Protein 3TIX (pdb70)

Organism: Schizosaccharomyces pombe (strain 972 / ATCC 24843) (NCBI:txid284812)

CATH classification: 3.10.20.90 (+1 more: 6.10.140.1690)

Structure (mmCIF, N/CA/C/O backbone):
data_3TIX
#
_entry.id   3TIX
#
_cell.length_a   104.880
_cell.length_b   172.200
_cell.length_c   198.680
_cell.angle_alpha   90.00
_cell.angle_beta   90.00
_cell.angle_gamma   90.00
#
_symmetry.space_group_name_H-M   'C 2 2 21'
#
loop_
_entity.id
_entity.type
_entity.pdbx_description
1 polymer 'Ubiquitin-like protein SMT3,RNA-induced transcriptional silencing complex protein tas3'
2 polymer 'Chromo domain-containing protein 1'
3 non-polymer 'CHLORIDE ION'
4 non-polymer 'POTASSIUM ION'
5 water water
#
loop_
_atom_site.group_PDB
_atom_site.id
_atom_site.type_symbol
_atom_site.label_atom_id
_atom_site.label_alt_id
_atom_site.label_comp_id
_atom_site.label_asym_id
_atom_site.label_entity_id
_atom_site.label_seq_id
_atom_site.pdbx_PDB_ins_code
_atom_site.Cartn_x
_atom_site.Cartn_y
_atom_site.Cartn_z
_atom_site.occupancy
_atom_site.B_iso_or_equiv
_atom_site.auth_seq_id
_atom_site.auth_comp_id
_atom_site.auth_asym_id
_atom_site.auth_atom_id
_atom_site.pdbx_PDB_model_num
ATOM 1 N N . GLU A 1 55 ? -39.712 13.480 40.654 1.00 139.11 -69 GLU A N 1
ATOM 2 C CA . GLU A 1 55 ? -40.831 13.943 39.784 1.00 141.41 -69 GLU A CA 1
ATOM 3 C C . GLU A 1 55 ? -41.346 12.809 38.904 1.00 140.04 -69 GLU A C 1
ATOM 4 O O . GLU A 1 55 ? -42.463 12.324 39.088 1.00 141.25 -69 GLU A O 1
ATOM 10 N N . THR A 1 56 ? -40.522 12.392 37.948 1.00 144.92 -68 THR A N 1
ATOM 11 C CA . THR A 1 56 ? -40.917 11.384 36.969 1.00 143.77 -68 THR A CA 1
ATOM 12 C C . THR A 1 56 ? -40.389 9.995 37.319 1.00 140.81 -68 THR A C 1
ATOM 13 O O . THR A 1 56 ? -41.067 8.992 37.094 1.00 140.45 -68 THR A O 1
ATOM 17 N N . HIS A 1 57 ? -39.177 9.939 37.863 1.00 121.81 -67 HIS A N 1
ATOM 18 C CA . HIS A 1 57 ? -38.559 8.666 38.223 1.00 119.14 -67 HIS A CA 1
ATOM 19 C C . HIS A 1 57 ? -38.347 8.560 39.729 1.00 119.10 -67 HIS A C 1
ATOM 20 O O . HIS A 1 57 ? -38.382 9.562 40.443 1.00 120.84 -67 HIS A O 1
ATOM 27 N N . ILE A 1 58 ? -38.131 7.337 40.204 1.00 107.39 -66 ILE A N 1
ATOM 28 C CA . ILE A 1 58 ? -37.804 7.103 41.606 1.00 107.18 -66 ILE A CA 1
ATOM 29 C C . ILE A 1 58 ? -36.708 6.055 41.742 1.00 104.47 -66 ILE A C 1
ATOM 30 O O . ILE A 1 58 ? -36.539 5.199 40.873 1.00 102.87 -66 ILE A O 1
ATOM 35 N N . ASN A 1 59 ? -35.964 6.134 42.840 1.00 121.33 -65 ASN A N 1
ATOM 36 C CA . ASN A 1 59 ? -34.930 5.156 43.141 1.00 119.14 -65 ASN A CA 1
ATOM 37 C C . ASN A 1 59 ? -35.462 4.103 44.105 1.00 119.04 -65 ASN A C 1
ATOM 38 O O . ASN A 1 59 ? -35.963 4.434 45.179 1.00 120.64 -65 ASN A O 1
ATOM 43 N N . LEU A 1 60 ? -35.357 2.836 43.717 1.00 100.20 -64 LEU A N 1
ATOM 44 C CA . LEU A 1 60 ? -35.831 1.740 44.555 1.00 100.08 -64 LEU A CA 1
ATOM 45 C C . LEU A 1 60 ? -34.696 0.784 44.894 1.00 98.19 -64 LEU A C 1
ATOM 46 O O . LEU A 1 60 ? -33.738 0.650 44.134 1.00 96.71 -64 LEU A O 1
ATOM 51 N N . LYS A 1 61 ? -34.813 0.122 46.041 1.00 98.83 -63 LYS A N 1
ATOM 52 C CA . LYS A 1 61 ? -33.802 -0.829 46.487 1.00 97.37 -63 LYS A CA 1
ATOM 53 C C . LYS A 1 61 ? -34.389 -2.227 46.634 1.00 96.93 -63 LYS A C 1
ATOM 54 O O . LYS A 1 61 ? -35.155 -2.491 47.559 1.00 98.12 -63 LYS A O 1
ATOM 60 N N . VAL A 1 62 ? -34.026 -3.121 45.721 1.00 95.00 -62 VAL A N 1
ATOM 61 C CA . VAL A 1 62 ? -34.413 -4.520 45.835 1.00 94.56 -62 VAL A CA 1
ATOM 62 C C . VAL A 1 62 ? -33.325 -5.278 46.583 1.00 93.69 -62 VAL A C 1
ATOM 63 O O . VAL A 1 62 ? -32.157 -5.237 46.201 1.00 92.58 -62 VAL A O 1
ATOM 67 N N . SER A 1 63 ? -33.709 -5.964 47.654 1.00 94.39 -61 SER A N 1
ATOM 68 C CA . SER A 1 63 ? -32.742 -6.666 48.488 1.00 93.94 -61 SER A CA 1
ATOM 69 C C . SER A 1 63 ? -33.279 -8.008 48.971 1.00 94.17 -61 SER A C 1
ATOM 70 O O . SER A 1 63 ? -34.470 -8.151 49.245 1.00 95.28 -61 SER A O 1
ATOM 73 N N . ASP A 1 64 ? -32.387 -8.987 49.066 1.00 93.29 -60 ASP A N 1
ATOM 74 C CA . ASP A 1 64 ? -32.729 -10.296 49.604 1.00 93.62 -60 ASP A CA 1
ATOM 75 C C . ASP A 1 64 ? -31.966 -10.531 50.904 1.00 94.18 -60 ASP A C 1
ATOM 76 O O . ASP A 1 64 ? -31.746 -11.672 51.311 1.00 94.22 -60 ASP A O 1
ATOM 81 N N . GLY A 1 65 ? -31.558 -9.440 51.546 1.00 99.93 -59 GLY A N 1
ATOM 82 C CA . GLY A 1 65 ? -30.869 -9.514 52.821 1.00 100.80 -59 GLY A CA 1
ATOM 83 C C . GLY A 1 65 ? -29.356 -9.531 52.697 1.00 100.03 -59 GLY A C 1
ATOM 84 O O . GLY A 1 65 ? -28.652 -9.093 53.607 1.00 100.90 -59 GLY A O 1
ATOM 85 N N . SER A 1 66 ? -28.852 -10.033 51.573 1.00 134.71 -58 SER A N 1
ATOM 86 C CA . SER A 1 66 ? -27.411 -10.173 51.378 1.00 134.11 -58 SER A CA 1
ATOM 87 C C . SER A 1 66 ? -26.889 -9.276 50.256 1.00 133.14 -58 SER A C 1
ATOM 88 O O . SER A 1 66 ? -25.755 -8.800 50.312 1.00 133.16 -58 SER A O 1
ATOM 91 N N . SER A 1 67 ? -27.715 -9.051 49.238 1.00 178.83 -57 SER A N 1
ATOM 92 C CA . SER A 1 67 ? -27.318 -8.236 48.095 1.00 178.02 -57 SER A CA 1
ATOM 93 C C . SER A 1 67 ? -28.386 -7.200 47.761 1.00 178.41 -57 SER A C 1
ATOM 94 O O . SER A 1 67 ? -29.574 -7.518 47.707 1.00 178.74 -57 SER A O 1
ATOM 97 N N . GLU A 1 68 ? -27.956 -5.963 47.534 1.00 104.71 -56 GLU A N 1
ATOM 98 C CA . GLU A 1 68 ? -28.877 -4.879 47.213 1.00 105.33 -56 GLU A CA 1
ATOM 99 C C . GLU A 1 68 ? -28.651 -4.360 45.798 1.00 104.50 -56 GLU A C 1
ATOM 100 O O . GLU A 1 68 ? -27.516 -4.279 45.329 1.00 103.81 -56 GLU A O 1
ATOM 106 N N . ILE A 1 69 ? -29.742 -4.011 45.125 1.00 91.06 -55 ILE A N 1
ATOM 107 C CA . ILE A 1 69 ? -29.672 -3.419 43.795 1.00 90.58 -55 ILE A CA 1
ATOM 108 C C . ILE A 1 69 ? -30.615 -2.227 43.700 1.00 91.82 -55 ILE A C 1
ATOM 109 O O . ILE A 1 69 ? -31.754 -2.286 44.161 1.00 92.81 -55 ILE A O 1
ATOM 114 N N . PHE A 1 70 ? -30.134 -1.148 43.093 1.00 97.42 -54 PHE A N 1
ATOM 115 C CA . PHE A 1 70 ? -30.922 0.069 42.960 1.00 98.80 -54 PHE A CA 1
ATOM 116 C C . PHE A 1 70 ? -31.494 0.187 41.552 1.00 98.65 -54 PHE A C 1
ATOM 117 O O . PHE A 1 70 ? -30.858 -0.220 40.579 1.00 97.49 -54 PHE A O 1
ATOM 125 N N . PHE A 1 71 ? -32.698 0.743 41.451 1.00 94.56 -53 PHE A N 1
ATOM 126 C CA . PHE A 1 71 ? -33.373 0.876 40.166 1.00 94.82 -53 PHE A CA 1
ATOM 127 C C . PHE A 1 71 ? -33.922 2.281 39.950 1.00 96.54 -53 PHE A C 1
ATOM 128 O O . PHE A 1 71 ? -34.467 2.895 40.865 1.00 98.00 -53 PHE A O 1
ATOM 136 N N . LYS A 1 72 ? -33.767 2.782 38.729 1.00 96.52 -52 LYS A N 1
ATOM 137 C CA . LYS A 1 72 ? -34.368 4.046 38.322 1.00 98.32 -52 LYS A CA 1
ATOM 138 C C . LYS A 1 72 ? -35.437 3.774 37.274 1.00 99.04 -52 LYS A C 1
ATOM 139 O O . LYS A 1 72 ? -35.122 3.448 36.130 1.00 98.22 -52 LYS A O 1
ATOM 145 N N . ILE A 1 73 ? -36.701 3.906 37.663 1.00 100.77 -51 ILE A N 1
ATOM 146 C CA . ILE A 1 73 ? -37.804 3.594 36.761 1.00 101.79 -51 ILE A CA 1
ATOM 147 C C . ILE A 1 73 ? -38.955 4.587 36.880 1.00 104.50 -51 ILE A C 1
ATOM 148 O O . ILE A 1 73 ? -39.220 5.124 37.957 1.00 105.64 -51 ILE A O 1
ATOM 153 N N . LYS A 1 74 ? -39.633 4.827 35.761 1.00 111.96 -50 LYS A N 1
ATOM 154 C CA . LYS A 1 74 ? -40.840 5.643 35.751 1.00 114.83 -50 LYS A CA 1
ATOM 155 C C . LYS A 1 74 ? -41.852 5.068 36.731 1.00 115.90 -50 LYS A C 1
ATOM 156 O O . LYS A 1 74 ? -41.926 3.854 36.922 1.00 114.67 -50 LYS A O 1
ATOM 162 N N . LYS A 1 75 ? -42.634 5.944 37.349 1.00 112.17 -49 LYS A N 1
ATOM 163 C CA . LYS A 1 75 ? -43.690 5.517 38.255 1.00 113.68 -49 LYS A CA 1
ATOM 164 C C . LYS A 1 75 ? -44.858 4.928 37.468 1.00 115.13 -49 LYS A C 1
ATOM 165 O O . LYS A 1 75 ? -45.764 4.326 38.043 1.00 116.29 -49 LYS A O 1
ATOM 171 N N . THR A 1 76 ? -44.824 5.093 36.150 1.00 148.45 -48 THR A N 1
ATOM 172 C CA . THR A 1 76 ? -45.939 4.700 35.297 1.00 150.30 -48 THR A CA 1
ATOM 173 C C . THR A 1 76 ? -45.686 3.391 34.551 1.00 148.39 -48 THR A C 1
ATOM 174 O O . THR A 1 76 ? -46.496 2.984 33.718 1.00 149.81 -48 THR A O 1
ATOM 178 N N . THR A 1 77 ? -44.570 2.731 34.847 1.00 137.37 -47 THR A N 1
ATOM 179 C CA . THR A 1 77 ? -44.232 1.478 34.176 1.00 135.60 -47 THR A CA 1
ATOM 180 C C . THR A 1 77 ? -44.406 0.274 35.098 1.00 134.72 -47 THR A C 1
ATOM 181 O O . THR A 1 77 ? -44.098 0.347 36.288 1.00 134.10 -47 THR A O 1
ATOM 185 N N . PRO A 1 78 ? -44.901 -0.844 34.542 1.00 128.68 -46 PRO A N 1
ATOM 186 C CA . PRO A 1 78 ? -45.106 -2.077 35.311 1.00 128.04 -46 PRO A CA 1
ATOM 187 C C . PRO A 1 78 ? -43.799 -2.622 35.876 1.00 125.12 -46 PRO A C 1
ATOM 188 O O . PRO A 1 78 ? -42.769 -2.579 35.203 1.00 123.38 -46 PRO A O 1
ATOM 192 N N . LEU A 1 79 ? -43.852 -3.134 37.102 1.00 105.79 -45 LEU A N 1
ATOM 193 C CA . LEU A 1 79 ? -42.661 -3.624 37.788 1.00 103.38 -45 LEU A CA 1
ATOM 194 C C . LEU A 1 79 ? -42.148 -4.937 37.206 1.00 101.78 -45 LEU A C 1
ATOM 195 O O . LEU A 1 79 ? -41.141 -5.473 37.668 1.00 99.89 -45 LEU A O 1
ATOM 200 N N . ARG A 1 80 ? -42.839 -5.453 36.195 1.00 118.49 -44 ARG A N 1
ATOM 201 C CA . ARG A 1 80 ? -42.455 -6.715 35.576 1.00 117.38 -44 ARG A CA 1
ATOM 202 C C . ARG A 1 80 ? -40.984 -6.709 35.174 1.00 115.06 -44 ARG A C 1
ATOM 203 O O . ARG A 1 80 ? -40.276 -7.698 35.367 1.00 113.63 -44 ARG A O 1
ATOM 211 N N . ARG A 1 81 ? -40.528 -5.591 34.617 1.00 112.97 -43 ARG A N 1
ATOM 212 C CA . ARG A 1 81 ? -39.151 -5.483 34.149 1.00 111.07 -43 ARG A CA 1
ATOM 213 C C . ARG A 1 81 ? -38.167 -5.475 35.317 1.00 109.53 -43 ARG A C 1
ATOM 214 O O . ARG A 1 81 ? -37.107 -6.096 35.248 1.00 107.93 -43 ARG A O 1
ATOM 222 N N . LEU A 1 82 ? -38.524 -4.777 36.390 1.00 96.42 -42 LEU A N 1
ATOM 223 C CA . LEU A 1 82 ? -37.648 -4.668 37.550 1.00 95.32 -42 LEU A CA 1
ATOM 224 C C . LEU A 1 82 ? -37.496 -6.018 38.240 1.00 94.56 -42 LEU A C 1
ATOM 225 O O . LEU A 1 82 ? -36.408 -6.377 38.691 1.00 93.17 -42 LEU A O 1
ATOM 230 N N . MET A 1 83 ? -38.593 -6.765 38.316 1.00 97.32 -41 MET A N 1
ATOM 231 C CA . MET A 1 83 ? -38.591 -8.069 38.965 1.00 96.93 -41 MET A CA 1
ATOM 232 C C . MET A 1 83 ? -37.846 -9.101 38.129 1.00 95.67 -41 MET A C 1
ATOM 233 O O . MET A 1 83 ? -37.100 -9.923 38.661 1.00 94.65 -41 MET A O 1
ATOM 238 N N . GLU A 1 84 ? -38.057 -9.058 36.818 1.00 94.33 -40 GLU A N 1
ATOM 239 C CA . GLU A 1 84 ? -37.436 -10.018 35.916 1.00 93.48 -40 GLU A CA 1
ATOM 240 C C . GLU A 1 84 ? -35.949 -9.713 35.754 1.00 91.81 -40 GLU A C 1
ATOM 241 O O . GLU A 1 84 ? -35.155 -10.600 35.440 1.00 90.93 -40 GLU A O 1
ATOM 247 N N . ALA A 1 85 ? -35.578 -8.456 35.981 1.00 91.59 -39 ALA A N 1
ATOM 248 C CA . ALA A 1 85 ? -34.180 -8.043 35.920 1.00 90.26 -39 ALA A CA 1
ATOM 249 C C . ALA A 1 85 ? -33.424 -8.591 37.122 1.00 89.42 -39 ALA A C 1
ATOM 250 O O . ALA A 1 85 ? -32.380 -9.228 36.976 1.00 88.44 -39 ALA A O 1
ATOM 252 N N . PHE A 1 86 ? -33.958 -8.334 38.311 1.00 90.02 -38 PHE A N 1
ATOM 253 C CA . PHE A 1 86 ? -33.357 -8.825 39.543 1.00 89.54 -38 PHE A CA 1
ATOM 254 C C . PHE A 1 86 ? -33.192 -10.338 39.476 1.00 89.16 -38 PHE A C 1
ATOM 255 O O . PHE A 1 86 ? -32.130 -10.870 39.787 1.00 88.35 -38 PHE A O 1
ATOM 263 N N . ALA A 1 87 ? -34.251 -11.024 39.060 1.00 94.00 -37 ALA A N 1
ATOM 264 C CA . ALA A 1 87 ? -34.232 -12.478 38.947 1.00 93.96 -37 ALA A CA 1
ATOM 265 C C . ALA A 1 87 ? -33.082 -12.955 38.063 1.00 92.97 -37 ALA A C 1
ATOM 266 O O . ALA A 1 87 ? -32.432 -13.956 38.364 1.00 92.60 -37 ALA A O 1
ATOM 268 N N . LYS A 1 88 ? -32.834 -12.233 36.974 1.00 98.19 -36 LYS A N 1
ATOM 269 C CA . LYS A 1 88 ? -31.810 -12.625 36.012 1.00 97.50 -36 LYS A CA 1
ATOM 270 C C . LYS A 1 88 ? -30.416 -12.632 36.638 1.00 96.55 -36 LYS A C 1
ATOM 271 O O . LYS A 1 88 ? -29.623 -13.540 36.388 1.00 96.25 -36 LYS A O 1
ATOM 277 N N . ARG A 1 89 ? -30.120 -11.622 37.450 1.00 86.80 -35 ARG A N 1
ATOM 278 C CA . ARG A 1 89 ? -28.803 -11.504 38.070 1.00 86.16 -35 ARG A CA 1
ATOM 279 C C . ARG A 1 89 ? -28.523 -12.665 39.021 1.00 86.23 -35 ARG A C 1
ATOM 280 O O . ARG A 1 89 ? -27.380 -12.885 39.423 1.00 85.92 -35 ARG A O 1
ATOM 288 N N . GLN A 1 90 ? -29.570 -13.401 39.382 1.00 90.81 -34 GLN A N 1
ATOM 289 C CA . GLN A 1 90 ? -29.430 -14.563 40.255 1.00 91.09 -34 GLN A CA 1
ATOM 290 C C . GLN A 1 90 ? -29.722 -15.859 39.501 1.00 91.43 -34 GLN A C 1
ATOM 291 O O . GLN A 1 90 ? -29.964 -16.900 40.112 1.00 91.97 -34 GLN A O 1
ATOM 297 N N . GLY A 1 91 ? -29.697 -15.792 38.173 1.00 128.77 -33 GLY A N 1
ATOM 298 C CA . GLY A 1 91 ? -29.979 -16.952 37.346 1.00 129.31 -33 GLY A CA 1
ATOM 299 C C . GLY A 1 91 ? -31.337 -17.557 37.651 1.00 130.31 -33 GLY A C 1
ATOM 300 O O . GLY A 1 91 ? -31.605 -18.709 37.309 1.00 131.01 -33 GLY A O 1
ATOM 301 N N . LYS A 1 92 ? -32.199 -16.772 38.290 1.00 100.05 -32 LYS A N 1
ATOM 302 C CA . LYS A 1 92 ? -33.514 -17.242 38.706 1.00 101.20 -32 LYS A CA 1
ATOM 303 C C . LYS A 1 92 ? -34.596 -16.769 37.748 1.00 101.96 -32 LYS A C 1
ATOM 304 O O . LYS A 1 92 ? -34.457 -15.730 37.103 1.00 101.57 -32 LYS A O 1
ATOM 310 N N . GLU A 1 93 ? -35.676 -17.537 37.658 1.00 101.60 -31 GLU A N 1
ATOM 311 C CA . GLU A 1 93 ? -36.876 -17.081 36.971 1.00 102.75 -31 GLU A CA 1
ATOM 312 C C . GLU A 1 93 ? -37.578 -16.076 37.873 1.00 103.16 -31 GLU A C 1
ATOM 313 O O . GLU A 1 93 ? -37.367 -16.074 39.086 1.00 102.88 -31 GLU A O 1
ATOM 319 N N . MET A 1 94 ? -38.408 -15.221 37.289 1.00 104.70 -30 MET A N 1
ATOM 320 C CA . MET A 1 94 ? -39.094 -14.194 38.062 1.00 105.36 -30 MET A CA 1
ATOM 321 C C . MET A 1 94 ? -40.084 -14.820 39.043 1.00 106.73 -30 MET A C 1
ATOM 322 O O . MET A 1 94 ? -40.346 -14.268 40.112 1.00 107.07 -30 MET A O 1
ATOM 327 N N . ASP A 1 95 ? -40.626 -15.976 38.675 1.00 119.19 -29 ASP A N 1
ATOM 328 C CA . ASP A 1 95 ? -41.623 -16.653 39.498 1.00 120.76 -29 ASP A CA 1
ATOM 329 C C . ASP A 1 95 ? -40.972 -17.467 40.610 1.00 120.06 -29 ASP A C 1
ATOM 330 O O . ASP A 1 95 ? -41.650 -17.938 41.523 1.00 121.24 -29 ASP A O 1
ATOM 335 N N . SER A 1 96 ? -39.657 -17.632 40.529 1.00 117.72 -28 SER A N 1
ATOM 336 C CA . SER A 1 96 ? -38.919 -18.390 41.532 1.00 117.14 -28 SER A CA 1
ATOM 337 C C . SER A 1 96 ? -38.705 -17.562 42.795 1.00 116.84 -28 SER A C 1
ATOM 338 O O . SER A 1 96 ? -38.293 -18.088 43.831 1.00 116.78 -28 SER A O 1
ATOM 341 N N . LEU A 1 97 ? -38.986 -16.265 42.703 1.00 95.99 -27 LEU A N 1
ATOM 342 C CA . LEU A 1 97 ? -38.856 -15.367 43.845 1.00 95.99 -27 LEU A CA 1
ATOM 343 C C . LEU A 1 97 ? -40.207 -14.791 44.254 1.00 97.77 -27 LEU A C 1
ATOM 344 O O . LEU A 1 97 ? -41.220 -15.021 43.593 1.00 98.98 -27 LEU A O 1
ATOM 349 N N . THR A 1 98 ? -40.208 -14.042 45.351 1.00 98.14 -26 THR A N 1
ATOM 350 C CA . THR A 1 98 ? -41.399 -13.339 45.806 1.00 99.98 -26 THR A CA 1
ATOM 351 C C . THR A 1 98 ? -41.023 -11.941 46.280 1.00 99.80 -26 THR A C 1
ATOM 352 O O . THR A 1 98 ? -40.352 -11.781 47.299 1.00 99.44 -26 THR A O 1
ATOM 356 N N . PHE A 1 99 ? -41.454 -10.932 45.531 1.00 100.25 -25 PHE A N 1
ATOM 357 C CA . PHE A 1 99 ? -41.191 -9.546 45.892 1.00 100.38 -25 PHE A CA 1
ATOM 358 C C . PHE A 1 99 ? -42.352 -9.002 46.712 1.00 102.70 -25 PHE A C 1
ATOM 359 O O . PHE A 1 99 ? -43.515 -9.212 46.368 1.00 104.30 -25 PHE A O 1
ATOM 367 N N . LEU A 1 100 ? -42.036 -8.306 47.799 1.00 133.26 -24 LEU A N 1
ATOM 368 C CA . LEU A 1 100 ? -43.068 -7.716 48.643 1.00 135.65 -24 LEU A CA 1
ATOM 369 C C . LEU A 1 100 ? -42.637 -6.358 49.191 1.00 136.04 -24 LEU A C 1
ATOM 370 O O . LEU A 1 100 ? -41.522 -6.198 49.689 1.00 134.82 -24 LEU A O 1
ATOM 375 N N . TYR A 1 101 ? -43.532 -5.382 49.076 1.00 116.45 -23 TYR A N 1
ATOM 376 C CA . TYR A 1 101 ? -43.287 -4.034 49.573 1.00 117.32 -23 TYR A CA 1
ATOM 377 C C . TYR A 1 101 ? -44.255 -3.707 50.702 1.00 120.07 -23 TYR A C 1
ATOM 378 O O . TYR A 1 101 ? -45.469 -3.689 50.503 1.00 122.06 -23 TYR A O 1
ATOM 387 N N . ASP A 1 102 ? -43.710 -3.448 51.886 1.00 138.27 -22 ASP A N 1
ATOM 388 C CA . ASP A 1 102 ? -44.522 -3.175 53.067 1.00 140.97 -22 ASP A CA 1
ATOM 389 C C . ASP A 1 102 ? -45.455 -4.340 53.386 1.00 141.97 -22 ASP A C 1
ATOM 390 O O . ASP A 1 102 ? -46.657 -4.152 53.574 1.00 144.49 -22 ASP A O 1
ATOM 395 N N . GLY A 1 103 ? -44.895 -5.545 53.436 1.00 116.03 -21 GLY A N 1
ATOM 396 C CA . GLY A 1 103 ? -45.639 -6.715 53.869 1.00 116.99 -21 GLY A CA 1
ATOM 397 C C . GLY A 1 103 ? -46.525 -7.333 52.803 1.00 117.22 -21 GLY A C 1
ATOM 398 O O . GLY A 1 103 ? -46.808 -8.531 52.847 1.00 117.14 -21 GLY A O 1
ATOM 399 N N . ILE A 1 104 ? -46.974 -6.524 51.850 1.00 126.78 -20 ILE A N 1
ATOM 400 C CA . ILE A 1 104 ? -47.828 -7.021 50.778 1.00 127.29 -20 ILE A CA 1
ATOM 401 C C . ILE A 1 104 ? -46.988 -7.472 49.589 1.00 124.55 -20 ILE A C 1
ATOM 402 O O . ILE A 1 104 ? -45.919 -6.921 49.329 1.00 122.67 -20 ILE A O 1
ATOM 407 N N . GLU A 1 105 ? -47.477 -8.479 48.873 1.00 120.44 -19 GLU A N 1
ATOM 408 C CA . GLU A 1 105 ? -46.794 -8.974 47.685 1.00 118.21 -19 GLU A CA 1
ATOM 409 C C . GLU A 1 105 ? -47.082 -8.066 46.492 1.00 118.55 -19 GLU A C 1
ATOM 410 O O . GLU A 1 105 ? -48.002 -7.249 46.531 1.00 120.81 -19 GLU A O 1
ATOM 416 N N . ILE A 1 106 ? -46.288 -8.209 45.436 1.00 109.16 -18 ILE A N 1
ATOM 417 C CA . ILE A 1 106 ? -46.454 -7.395 44.239 1.00 109.39 -18 ILE A CA 1
ATOM 418 C C . ILE A 1 106 ? -46.590 -8.268 42.995 1.00 108.90 -18 ILE A C 1
ATOM 419 O O . ILE A 1 106 ? -45.805 -9.191 42.786 1.00 107.02 -18 ILE A O 1
ATOM 424 N N . GLN A 1 107 ? -47.591 -7.968 42.173 1.00 118.61 -17 GLN A N 1
ATOM 425 C CA . GLN A 1 107 ? -47.801 -8.691 40.924 1.00 118.57 -17 GLN A CA 1
ATOM 426 C C . GLN A 1 107 ? -47.052 -8.008 39.780 1.00 117.21 -17 GLN A C 1
ATOM 427 O O . GLN A 1 107 ? -46.522 -6.909 39.943 1.00 116.62 -17 GLN A O 1
ATOM 433 N N . ALA A 1 108 ? -47.018 -8.663 38.624 1.00 132.81 -16 ALA A N 1
ATOM 434 C CA . ALA A 1 108 ? -46.184 -8.222 37.509 1.00 131.37 -16 ALA A CA 1
ATOM 435 C C . ALA A 1 108 ? -46.747 -7.018 36.752 1.00 133.03 -16 ALA A C 1
ATOM 436 O O . ALA A 1 108 ? -46.125 -6.538 35.805 1.00 132.13 -16 ALA A O 1
ATOM 438 N N . ASP A 1 109 ? -47.914 -6.530 37.161 1.00 128.74 -15 ASP A N 1
ATOM 439 C CA . ASP A 1 109 ? -48.556 -5.425 36.451 1.00 130.78 -15 ASP A CA 1
ATOM 440 C C . ASP A 1 109 ? -48.673 -4.166 37.307 1.00 131.67 -15 ASP A C 1
ATOM 441 O O . ASP A 1 109 ? -48.852 -3.066 36.783 1.00 132.84 -15 ASP A O 1
ATOM 446 N N . GLN A 1 110 ? -48.573 -4.329 38.622 1.00 132.52 -14 GLN A N 1
ATOM 447 C CA . GLN A 1 110 ? -48.634 -3.195 39.535 1.00 133.45 -14 GLN A CA 1
ATOM 448 C C . GLN A 1 110 ? -47.458 -2.257 39.288 1.00 131.59 -14 GLN A C 1
ATOM 449 O O . GLN A 1 110 ? -46.327 -2.705 39.102 1.00 128.91 -14 GLN A O 1
ATOM 455 N N . THR A 1 111 ? -47.730 -0.956 39.283 1.00 119.60 -13 THR A N 1
ATOM 456 C CA . THR A 1 111 ? -46.694 0.043 39.052 1.00 118.28 -13 THR A CA 1
ATOM 457 C C . THR A 1 111 ? -46.401 0.811 40.335 1.00 118.58 -13 THR A C 1
ATOM 458 O O . THR A 1 111 ? -47.208 0.803 41.264 1.00 120.44 -13 THR A O 1
ATOM 462 N N . PRO A 1 112 ? -45.239 1.481 40.390 1.00 116.68 -12 PRO A N 1
ATOM 463 C CA . PRO A 1 112 ? -44.900 2.317 41.547 1.00 117.19 -12 PRO A CA 1
ATOM 464 C C . PRO A 1 112 ? -45.972 3.374 41.801 1.00 120.54 -12 PRO A C 1
ATOM 465 O O . PRO A 1 112 ? -46.073 3.904 42.909 1.00 121.76 -12 PRO A O 1
ATOM 469 N N . GLU A 1 113 ? -46.762 3.669 40.774 1.00 155.85 -11 GLU A N 1
ATOM 470 C CA . GLU A 1 113 ? -47.858 4.621 40.894 1.00 159.37 -11 GLU A CA 1
ATOM 471 C C . GLU A 1 113 ? -49.006 3.988 41.669 1.00 161.36 -11 GLU A C 1
ATOM 472 O O . GLU A 1 113 ? -49.668 4.649 42.469 1.00 163.96 -11 GLU A O 1
ATOM 478 N N . ASP A 1 114 ? -49.234 2.701 41.425 1.00 122.50 -10 ASP A N 1
ATOM 479 C CA . ASP A 1 114 ? -50.274 1.956 42.124 1.00 124.27 -10 ASP A CA 1
ATOM 480 C C . ASP A 1 114 ? -49.942 1.850 43.607 1.00 123.86 -10 ASP A C 1
ATOM 481 O O . ASP A 1 114 ? -50.684 2.342 44.457 1.00 126.50 -10 ASP A O 1
ATOM 486 N N . LEU A 1 115 ? -48.817 1.211 43.909 1.00 120.74 -9 LEU A N 1
ATOM 487 C CA . LEU A 1 115 ? -48.381 1.027 45.289 1.00 120.21 -9 LEU A CA 1
ATOM 488 C C . LEU A 1 115 ? -48.083 2.359 45.973 1.00 121.39 -9 LEU A C 1
ATOM 489 O O . LEU A 1 115 ? -47.872 2.406 47.185 1.00 121.71 -9 LEU A O 1
ATOM 494 N N . ASP A 1 116 ? -48.068 3.439 45.196 1.00 126.12 -8 ASP A N 1
ATOM 495 C CA . ASP A 1 116 ? -47.715 4.751 45.724 1.00 127.30 -8 ASP A CA 1
ATOM 496 C C . ASP A 1 116 ? -46.364 4.680 46.424 1.00 124.83 -8 ASP A C 1
ATOM 497 O O . ASP A 1 116 ? -46.217 5.111 47.568 1.00 125.86 -8 ASP A O 1
ATOM 502 N N . MET A 1 117 ? -45.380 4.125 45.726 1.00 123.94 -7 MET A N 1
ATOM 503 C CA . MET A 1 117 ? -44.033 4.007 46.264 1.00 121.61 -7 MET A CA 1
ATOM 504 C C . MET A 1 117 ? -43.360 5.371 46.284 1.00 122.15 -7 MET A C 1
ATOM 505 O O . MET A 1 117 ? -43.692 6.250 45.488 1.00 123.42 -7 MET A O 1
ATOM 510 N N . GLU A 1 118 ? -42.412 5.541 47.199 1.00 129.99 -6 GLU A N 1
ATOM 511 C CA . GLU A 1 118 ? -41.741 6.820 47.379 1.00 130.76 -6 GLU A CA 1
ATOM 512 C C . GLU A 1 118 ? -40.242 6.669 47.149 1.00 128.04 -6 GLU A C 1
ATOM 513 O O . GLU A 1 118 ? -39.694 5.572 47.268 1.00 125.85 -6 GLU A O 1
ATOM 519 N N . ASP A 1 119 ? -39.586 7.775 46.816 1.00 118.55 -5 ASP A N 1
ATOM 520 C CA . ASP A 1 119 ? -38.164 7.758 46.492 1.00 116.30 -5 ASP A CA 1
ATOM 521 C C . ASP A 1 119 ? -37.354 7.095 47.603 1.00 115.19 -5 ASP A C 1
ATOM 522 O O . ASP A 1 119 ? -37.583 7.347 48.785 1.00 116.85 -5 ASP A O 1
ATOM 527 N N . ASN A 1 120 ? -36.412 6.243 47.209 1.00 159.03 -4 ASN A N 1
ATOM 528 C CA . ASN A 1 120 ? -35.516 5.576 48.150 1.00 153.76 -4 ASN A CA 1
ATOM 529 C C . ASN A 1 120 ? -36.206 4.488 48.971 1.00 149.67 -4 ASN A C 1
ATOM 530 O O . ASN A 1 120 ? -35.764 4.165 50.073 1.00 146.70 -4 ASN A O 1
ATOM 535 N N . ASP A 1 121 ? -37.282 3.920 48.435 1.00 133.67 -3 ASP A N 1
ATOM 536 C CA . ASP A 1 121 ? -37.993 2.852 49.130 1.00 130.12 -3 ASP A CA 1
ATOM 537 C C . ASP A 1 121 ? -37.350 1.493 48.869 1.00 124.15 -3 ASP A C 1
ATOM 538 O O . ASP A 1 121 ? -36.393 1.386 48.101 1.00 122.92 -3 ASP A O 1
ATOM 543 N N . ILE A 1 122 ? -37.875 0.459 49.521 1.00 131.74 -2 ILE A N 1
ATOM 544 C CA . ILE A 1 122 ? -37.284 -0.871 49.440 1.00 126.24 -2 ILE A CA 1
ATOM 545 C C . ILE A 1 122 ? -38.295 -1.938 49.029 1.00 125.03 -2 ILE A C 1
ATOM 546 O O . ILE A 1 122 ? -39.482 -1.849 49.346 1.00 127.26 -2 ILE A O 1
ATOM 551 N N . ILE A 1 123 ? -37.804 -2.946 48.315 1.00 100.25 -1 ILE A N 1
ATOM 552 C CA . ILE A 1 123 ? -38.598 -4.114 47.960 1.00 98.72 -1 ILE A CA 1
ATOM 553 C C . ILE A 1 123 ? -37.840 -5.370 48.369 1.00 93.29 -1 ILE A C 1
ATOM 554 O O . ILE A 1 123 ? -36.714 -5.596 47.927 1.00 91.27 -1 ILE A O 1
ATOM 559 N N . GLU A 1 124 ? -38.456 -6.183 49.219 1.00 107.96 0 GLU A N 1
ATOM 560 C CA . GLU A 1 124 ? -37.812 -7.393 49.714 1.00 103.16 0 GLU A CA 1
ATOM 561 C C . GLU A 1 124 ? -38.094 -8.584 48.806 1.00 101.89 0 GLU A C 1
ATOM 562 O O . GLU A 1 124 ? -39.248 -8.944 48.577 1.00 103.52 0 GLU A O 1
ATOM 568 N N . ALA A 1 125 ? -37.029 -9.185 48.286 1.00 82.62 1 ALA A N 1
ATOM 569 C CA . ALA A 1 125 ? -37.143 -10.407 47.502 1.00 81.27 1 ALA A CA 1
ATOM 570 C C . ALA A 1 125 ? -36.868 -11.601 48.407 1.00 77.27 1 ALA A C 1
ATOM 571 O O . ALA A 1 125 ? -35.894 -11.604 49.159 1.00 74.82 1 ALA A O 1
ATOM 573 N N . HIS A 1 126 ? -37.729 -12.610 48.337 1.00 98.53 2 HIS A N 1
ATOM 574 C CA . HIS A 1 126 ? -37.599 -13.778 49.201 1.00 95.22 2 HIS A CA 1
ATOM 575 C C . HIS A 1 126 ? -37.549 -15.075 48.403 1.00 94.22 2 HIS A C 1
ATOM 576 O O . HIS A 1 126 ? -38.531 -15.477 47.778 1.00 96.27 2 HIS A O 1
ATOM 583 N N . ARG A 1 127 ? -36.388 -15.719 48.432 1.00 72.75 3 ARG A N 1
ATOM 584 C CA . ARG A 1 127 ? -36.213 -17.029 47.824 1.00 71.70 3 ARG A CA 1
ATOM 585 C C . ARG A 1 127 ? -37.080 -18.053 48.550 1.00 70.92 3 ARG A C 1
ATOM 586 O O . ARG A 1 127 ? -37.275 -17.965 49.762 1.00 69.70 3 ARG A O 1
ATOM 594 N N . GLU A 1 128 ? -37.603 -19.020 47.806 1.00 88.77 4 GLU A N 1
ATOM 595 C CA . GLU A 1 128 ? -38.382 -20.095 48.403 1.00 88.32 4 GLU A CA 1
ATOM 596 C C . GLU A 1 128 ? -37.459 -20.994 49.220 1.00 84.96 4 GLU A C 1
ATOM 597 O O . GLU A 1 128 ? -36.397 -21.400 48.747 1.00 83.74 4 GLU A O 1
ATOM 603 N N . GLN A 1 129 ? -37.868 -21.294 50.449 1.00 78.03 5 GLN A N 1
ATOM 604 C CA . GLN A 1 129 ? -37.034 -22.050 51.379 1.00 75.17 5 GLN A CA 1
ATOM 605 C C . GLN A 1 129 ? -36.485 -23.326 50.746 1.00 74.56 5 GLN A C 1
ATOM 606 O O . GLN A 1 129 ? -37.157 -23.975 49.944 1.00 76.37 5 GLN A O 1
ATOM 612 N N . ILE A 1 130 ? -35.258 -23.679 51.119 1.00 70.53 6 ILE A N 1
ATOM 613 C CA . ILE A 1 130 ? -34.576 -24.825 50.531 1.00 70.15 6 ILE A CA 1
ATOM 614 C C . ILE A 1 130 ? -34.586 -26.015 51.479 1.00 68.95 6 ILE A C 1
ATOM 615 O O . ILE A 1 130 ? -33.903 -26.005 52.503 1.00 67.12 6 ILE A O 1
ATOM 620 N N . GLY A 1 131 ? -35.357 -27.042 51.131 1.00 58.23 7 GLY A N 1
ATOM 621 C CA . GLY A 1 131 ? -35.469 -28.228 51.961 1.00 57.62 7 GLY A CA 1
ATOM 622 C C . GLY A 1 131 ? -35.562 -27.858 53.427 1.00 56.06 7 GLY A C 1
ATOM 623 O O . GLY A 1 131 ? -36.315 -26.956 53.800 1.00 56.48 7 GLY A O 1
ATOM 624 N N . GLY A 1 132 ? -34.790 -28.550 54.259 1.00 69.38 8 GLY A N 1
ATOM 625 C CA . GLY A 1 132 ? -34.738 -28.253 55.679 1.00 68.08 8 GLY A CA 1
ATOM 626 C C . GLY A 1 132 ? -33.439 -27.561 56.051 1.00 66.51 8 GLY A C 1
ATOM 627 O O . GLY A 1 132 ? -32.941 -27.710 57.168 1.00 65.49 8 GLY A O 1
ATOM 628 N N . LEU A 1 133 ? -32.893 -26.796 55.111 1.00 70.46 9 LEU A N 1
ATOM 629 C CA . LEU A 1 133 ? -31.612 -26.127 55.310 1.00 69.40 9 LEU A CA 1
ATOM 630 C C . LEU A 1 133 ? -31.545 -25.347 56.624 1.00 68.68 9 LEU A C 1
ATOM 631 O O . LEU A 1 133 ? -30.547 -25.424 57.340 1.00 67.83 9 LEU A O 1
ATOM 636 N N . PRO A 1 134 ? -32.600 -24.581 56.940 1.00 54.75 10 PRO A N 1
ATOM 637 C CA . PRO A 1 134 ? -32.540 -23.748 58.146 1.00 54.49 10 PRO A CA 1
ATOM 638 C C . PRO A 1 134 ? -32.501 -24.544 59.455 1.00 53.82 10 PRO A C 1
ATOM 639 O O . PRO A 1 134 ? -32.079 -24.000 60.476 1.00 53.62 10 PRO A O 1
ATOM 643 N N . SER A 1 135 ? -32.914 -25.807 59.423 1.00 49.86 11 SER A N 1
ATOM 644 C CA . SER A 1 135 ? -32.997 -26.610 60.641 1.00 49.58 11 SER A CA 1
ATOM 645 C C . SER A 1 135 ? -31.708 -27.376 60.946 1.00 48.83 11 SER A C 1
ATOM 646 O O . SER A 1 135 ? -31.581 -27.980 62.011 1.00 48.80 11 SER A O 1
ATOM 649 N N . LEU A 1 136 ? -30.755 -27.342 60.019 1.00 49.95 12 LEU A N 1
ATOM 650 C CA . LEU A 1 136 ? -29.562 -28.186 60.106 1.00 49.69 12 LEU A CA 1
ATOM 651 C C . LEU A 1 136 ? -28.814 -28.084 61.438 1.00 49.52 12 LEU A C 1
ATOM 652 O O . LEU A 1 136 ? -28.596 -29.099 62.102 1.00 49.79 12 LEU A O 1
ATOM 657 N N . PRO A 1 137 ? -28.414 -26.865 61.835 1.00 52.85 13 PRO A N 1
ATOM 658 C CA . PRO A 1 137 ? -27.628 -26.734 63.069 1.00 53.14 13 PRO A CA 1
ATOM 659 C C . PRO A 1 137 ? -28.378 -27.233 64.303 1.00 53.47 13 PRO A C 1
ATOM 660 O O . PRO A 1 137 ? -27.758 -27.770 65.222 1.00 53.95 13 PRO A O 1
ATOM 664 N N . PHE A 1 138 ? -29.695 -27.061 64.318 1.00 48.67 14 PHE A N 1
ATOM 665 C CA . PHE A 1 138 ? -30.511 -27.551 65.419 1.00 49.20 14 PHE A CA 1
ATOM 666 C C . PHE A 1 138 ? -30.494 -29.074 65.467 1.00 49.37 14 PHE A C 1
ATOM 667 O O . PHE A 1 138 ? -30.506 -29.669 66.544 1.00 50.00 14 PHE A O 1
ATOM 675 N N . LEU A 1 139 ? -30.470 -29.703 64.297 1.00 56.73 15 LEU A N 1
ATOM 676 C CA . LEU A 1 139 ? -30.432 -31.158 64.216 1.00 57.28 15 LEU A CA 1
ATOM 677 C C . LEU A 1 139 ? -29.120 -31.684 64.784 1.00 57.63 15 LEU A C 1
ATOM 678 O O . LEU A 1 139 ? -29.063 -32.795 65.310 1.00 58.52 15 LEU A O 1
ATOM 683 N N . ALA A 1 140 ? -28.070 -30.876 64.682 1.00 60.41 16 ALA A N 1
ATOM 684 C CA . ALA A 1 140 ? -26.743 -31.277 65.138 1.00 61.10 16 ALA A CA 1
ATOM 685 C C . ALA A 1 140 ? -26.585 -31.111 66.650 1.00 61.89 16 ALA A C 1
ATOM 686 O O . ALA A 1 140 ? -25.851 -31.864 67.293 1.00 63.04 16 ALA A O 1
ATOM 688 N N . CYS A 1 141 ? -27.274 -30.122 67.211 1.00 55.53 17 CYS A N 1
ATOM 689 C CA . CYS A 1 141 ? -27.183 -29.837 68.639 1.00 56.55 17 CYS A CA 1
ATOM 690 C C . CYS A 1 141 ? -27.783 -30.959 69.483 1.00 57.44 17 CYS A C 1
ATOM 691 O O . CYS A 1 141 ? -27.307 -31.238 70.583 1.00 58.78 17 CYS A O 1
ATOM 694 N N . ILE A 1 142 ? -28.827 -31.598 68.966 1.00 52.35 18 ILE A N 1
ATOM 695 C CA . ILE A 1 142 ? -29.473 -32.697 69.674 1.00 53.41 18 ILE A CA 1
ATOM 696 C C . ILE A 1 142 ? -28.461 -33.797 69.976 1.00 54.64 18 ILE A C 1
ATOM 697 O O . ILE A 1 142 ? -27.581 -34.085 69.166 1.00 54.48 18 ILE A O 1
ATOM 702 N N . SER A 1 143 ? -28.597 -34.409 71.148 1.00 56.16 19 SER A N 1
ATOM 703 C CA . SER A 1 143 ? -27.657 -35.427 71.597 1.00 57.88 19 SER A CA 1
ATOM 704 C C . SER A 1 143 ? -28.357 -36.420 72.511 1.00 59.56 19 SER A C 1
ATOM 705 O O . SER A 1 143 ? -29.555 -36.305 72.761 1.00 59.31 19 SER A O 1
ATOM 708 N N . ASP A 1 144 ? -27.607 -37.394 73.015 1.00 64.83 20 ASP A N 1
ATOM 709 C CA . ASP A 1 144 ? -28.159 -38.360 73.955 1.00 66.87 20 ASP A CA 1
ATOM 710 C C . ASP A 1 144 ? -28.476 -37.690 75.284 1.00 67.60 20 ASP A C 1
ATOM 711 O O . ASP A 1 144 ? -27.830 -36.716 75.670 1.00 67.38 20 ASP A O 1
ATOM 716 N N . PHE A 1 145 ? -29.476 -38.221 75.980 1.00 65.49 21 PHE A N 1
ATOM 717 C CA . PHE A 1 145 ? -29.864 -37.695 77.279 1.00 66.62 21 PHE A CA 1
ATOM 718 C C . PHE A 1 145 ? -28.711 -37.879 78.258 1.00 68.92 21 PHE A C 1
ATOM 719 O O . PHE A 1 145 ? -28.231 -38.995 78.448 1.00 70.90 21 PHE A O 1
ATOM 727 N N . PRO A 1 146 ? -28.264 -36.780 78.884 1.00 69.06 22 PRO A N 1
ATOM 728 C CA . PRO A 1 146 ? -27.060 -36.801 79.721 1.00 71.45 22 PRO A CA 1
ATOM 729 C C . PRO A 1 146 ? -27.229 -37.594 81.016 1.00 74.66 22 PRO A C 1
ATOM 730 O O . PRO A 1 146 ? -27.500 -37.017 82.070 1.00 76.01 22 PRO A O 1
ATOM 734 N N . GLU A 1 147 ? -27.064 -38.910 80.931 1.00 95.65 23 GLU A N 1
ATOM 735 C CA . GLU A 1 147 ? -27.103 -39.762 82.112 1.00 99.13 23 GLU A CA 1
ATOM 736 C C . GLU A 1 147 ? -25.807 -39.616 82.901 1.00 101.90 23 GLU A C 1
ATOM 737 O O . GLU A 1 147 ? -25.828 -39.391 84.111 1.00 104.34 23 GLU A O 1
ATOM 743 N N . ASN A 1 148 ? -24.680 -39.746 82.209 1.00 105.33 24 ASN A N 1
ATOM 744 C CA . ASN A 1 148 ? -23.374 -39.588 82.837 1.00 108.19 24 ASN A CA 1
ATOM 745 C C . ASN A 1 148 ? -22.562 -38.494 82.155 1.00 106.37 24 ASN A C 1
ATOM 746 O O . ASN A 1 148 ? -22.028 -37.604 82.816 1.00 107.65 24 ASN A O 1
ATOM 751 N N . HIS A 1 149 ? -22.485 -38.557 80.829 1.00 138.94 25 HIS A N 1
ATOM 752 C CA . HIS A 1 149 ? -21.658 -37.628 80.066 1.00 137.41 25 HIS A CA 1
ATOM 753 C C . HIS A 1 149 ? -22.373 -36.299 79.834 1.00 134.49 25 HIS A C 1
ATOM 754 O O . HIS A 1 149 ? -23.576 -36.178 80.068 1.00 133.29 25 HIS A O 1
ATOM 761 N N . GLY A 1 150 ? -21.618 -35.308 79.370 1.00 108.48 26 GLY A N 1
ATOM 762 C CA . GLY A 1 150 ? -22.176 -34.020 79.001 1.00 105.95 26 GLY A CA 1
ATOM 763 C C . GLY A 1 150 ? -21.738 -33.623 77.605 1.00 103.56 26 GLY A C 1
ATOM 764 O O . GLY A 1 150 ? -20.616 -33.917 77.191 1.00 104.58 26 GLY A O 1
ATOM 765 N N . THR A 1 151 ? -22.624 -32.957 76.873 1.00 115.09 27 THR A N 1
ATOM 766 C CA . THR A 1 151 ? -22.327 -32.528 75.511 1.00 112.85 27 THR A CA 1
ATOM 767 C C . THR A 1 151 ? -21.167 -31.540 75.480 1.00 113.80 27 THR A C 1
ATOM 768 O O . THR A 1 151 ? -20.948 -30.793 76.433 1.00 115.51 27 THR A O 1
ATOM 772 N N . SER A 1 152 ? -20.427 -31.547 74.376 1.00 119.09 28 SER A N 1
ATOM 773 C CA . SER A 1 152 ? -19.318 -30.620 74.179 1.00 120.02 28 SER A CA 1
ATOM 774 C C . SER A 1 152 ? -19.589 -29.718 72.980 1.00 117.44 28 SER A C 1
ATOM 775 O O . SER A 1 152 ? -20.213 -30.140 72.008 1.00 115.26 28 SER A O 1
ATOM 778 N N . ARG A 1 153 ? -19.120 -28.475 73.051 1.00 137.94 29 ARG A N 1
ATOM 779 C CA . ARG A 1 153 ? -19.309 -27.532 71.954 1.00 135.96 29 ARG A CA 1
ATOM 780 C C . ARG A 1 153 ? -18.595 -28.042 70.708 1.00 135.25 29 ARG A C 1
ATOM 781 O O . ARG A 1 153 ? -19.021 -27.778 69.583 1.00 133.18 29 ARG A O 1
ATOM 789 N N . ARG A 1 154 ? -17.502 -28.769 70.919 1.00 129.30 30 ARG A N 1
ATOM 790 C CA . ARG A 1 154 ? -16.774 -29.402 69.827 1.00 129.19 30 ARG A CA 1
ATOM 791 C C . ARG A 1 154 ? -17.573 -30.582 69.284 1.00 127.64 30 ARG A C 1
ATOM 792 O O . ARG A 1 154 ? -17.542 -30.871 68.089 1.00 126.47 30 ARG A O 1
ATOM 800 N N . SER A 1 155 ? -18.293 -31.259 70.172 1.00 96.32 31 SER A N 1
ATOM 801 C CA . SER A 1 155 ? -19.135 -32.382 69.780 1.00 95.26 31 SER A CA 1
ATOM 802 C C . SER A 1 155 ? -20.306 -31.907 68.921 1.00 92.45 31 SER A C 1
ATOM 803 O O . SER A 1 155 ? -20.882 -32.684 68.160 1.00 91.51 31 SER A O 1
ATOM 806 N N . ALA A 1 156 ? -20.653 -30.629 69.049 1.00 57.64 32 ALA A N 1
ATOM 807 C CA . ALA A 1 156 ? -21.751 -30.054 68.280 1.00 55.41 32 ALA A CA 1
ATOM 808 C C . ALA A 1 156 ? -21.286 -29.658 66.884 1.00 54.51 32 ALA A C 1
ATOM 809 O O . ALA A 1 156 ? -21.991 -29.886 65.902 1.00 53.14 32 ALA A O 1
ATOM 811 N N . THR A 1 157 ? -20.101 -29.062 66.798 1.00 55.58 33 THR A N 1
ATOM 812 C CA . THR A 1 157 ? -19.552 -28.668 65.507 1.00 55.08 33 THR A CA 1
ATOM 813 C C . THR A 1 157 ? -19.255 -29.909 64.671 1.00 55.25 33 THR A C 1
ATOM 814 O O . THR A 1 157 ? -19.517 -29.934 63.469 1.00 54.23 33 THR A O 1
ATOM 818 N N . VAL A 1 158 ? -18.715 -30.940 65.314 1.00 56.88 34 VAL A N 1
ATOM 819 C CA . VAL A 1 158 ? -18.436 -32.197 64.632 1.00 57.59 34 VAL A CA 1
ATOM 820 C C . VAL A 1 158 ? -19.735 -32.824 64.138 1.00 56.14 34 VAL A C 1
ATOM 821 O O . VAL A 1 158 ? -19.768 -33.452 63.081 1.00 56.13 34 VAL A O 1
ATOM 825 N N . SER A 1 159 ? -20.804 -32.649 64.909 1.00 62.41 35 SER A N 1
ATOM 826 C CA . SER A 1 159 ? -22.123 -33.111 64.497 1.00 61.26 35 SER A CA 1
ATOM 827 C C . SER A 1 159 ? -22.609 -32.297 63.303 1.00 59.70 35 SER A C 1
ATOM 828 O O . SER A 1 159 ? -23.148 -32.847 62.343 1.00 59.43 35 SER A O 1
ATOM 831 N N . LEU A 1 160 ? -22.413 -30.984 63.371 1.00 53.91 36 LEU A N 1
ATOM 832 C CA . LEU A 1 160 ? -22.828 -30.094 62.296 1.00 52.77 36 LEU A CA 1
ATOM 833 C C . LEU A 1 160 ? -22.127 -30.479 60.995 1.00 53.16 36 LEU A C 1
ATOM 834 O O . LEU A 1 160 ? -22.706 -30.371 59.915 1.00 52.58 36 LEU A O 1
ATOM 839 N N . GLU A 1 161 ? -20.883 -30.936 61.106 1.00 61.77 37 GLU A N 1
ATOM 840 C CA . GLU A 1 161 ? -20.142 -31.422 59.948 1.00 62.59 37 GLU A CA 1
ATOM 841 C C . GLU A 1 161 ? -20.884 -32.586 59.297 1.00 62.77 37 GLU A C 1
ATOM 842 O O . GLU A 1 161 ? -21.070 -32.614 58.080 1.00 62.72 37 GLU A O 1
ATOM 848 N N . ARG A 1 162 ? -21.309 -33.544 60.115 1.00 60.45 38 ARG A N 1
ATOM 849 C CA . ARG A 1 162 ? -22.024 -34.717 59.623 1.00 61.09 38 ARG A CA 1
ATOM 850 C C . ARG A 1 162 ? -23.370 -34.331 59.020 1.00 59.82 38 ARG A C 1
ATOM 851 O O . ARG A 1 162 ? -23.784 -34.883 58.001 1.00 60.42 38 ARG A O 1
ATOM 859 N N . VAL A 1 163 ? -24.052 -33.383 59.654 1.00 51.96 39 VAL A N 1
ATOM 860 C CA . VAL A 1 163 ? -25.346 -32.925 59.166 1.00 51.07 39 VAL A CA 1
ATOM 861 C C . VAL A 1 163 ? -25.189 -32.157 57.855 1.00 50.78 39 VAL A C 1
ATOM 862 O O . VAL A 1 163 ? -25.989 -32.324 56.933 1.00 51.05 39 VAL A O 1
ATOM 866 N N . HIS A 1 164 ? -24.155 -31.323 57.771 1.00 54.93 40 HIS A N 1
ATOM 867 C CA . HIS A 1 164 ? -23.863 -30.590 56.541 1.00 54.95 40 HIS A CA 1
ATOM 868 C C . HIS A 1 164 ? -23.536 -31.560 55.413 1.00 56.21 40 HIS A C 1
ATOM 869 O O . HIS A 1 164 ? -23.856 -31.310 54.250 1.00 56.53 40 HIS A O 1
ATOM 876 N N . GLU A 1 165 ? -22.894 -32.667 55.772 1.00 52.89 41 GLU A N 1
ATOM 877 C CA . GLU A 1 165 ? -22.527 -33.700 54.813 1.00 54.57 41 GLU A CA 1
ATOM 878 C C . GLU A 1 165 ? -23.769 -34.411 54.281 1.00 55.11 41 GLU A C 1
ATOM 879 O O . GLU A 1 165 ? -23.940 -34.566 53.071 1.00 56.10 41 GLU A O 1
ATOM 885 N N . LEU A 1 166 ? -24.631 -34.844 55.195 1.00 55.52 42 LEU A N 1
ATOM 886 C CA . LEU A 1 166 ? -25.859 -35.537 54.826 1.00 56.33 42 LEU A CA 1
ATOM 887 C C . LEU A 1 166 ? -26.723 -34.665 53.923 1.00 55.86 42 LEU A C 1
ATOM 888 O O . LEU A 1 166 ? -27.258 -35.136 52.918 1.00 57.32 42 LEU A O 1
ATOM 893 N N . PHE A 1 167 ? -26.853 -33.393 54.286 1.00 53.46 43 PHE A N 1
ATOM 894 C CA . PHE A 1 167 ? -27.661 -32.456 53.516 1.00 53.25 43 PHE A CA 1
ATOM 895 C C . PHE A 1 167 ? -27.119 -32.286 52.102 1.00 54.27 43 PHE A C 1
ATOM 896 O O . PHE A 1 167 ? -27.879 -32.293 51.133 1.00 55.41 43 PHE A O 1
ATOM 904 N N . THR A 1 168 ? -25.805 -32.122 51.989 1.00 54.17 44 THR A N 1
ATOM 905 C CA . THR A 1 168 ? -25.165 -31.960 50.690 1.00 55.34 44 THR A CA 1
ATOM 906 C C . THR A 1 168 ? -25.405 -33.187 49.815 1.00 57.46 44 THR A C 1
ATOM 907 O O . THR A 1 168 ? -25.988 -33.084 48.737 1.00 58.69 44 THR A O 1
ATOM 911 N N . GLU A 1 169 ? -24.956 -34.345 50.287 1.00 58.27 45 GLU A N 1
ATOM 912 C CA . GLU A 1 169 ? -25.144 -35.594 49.558 1.00 60.72 45 GLU A CA 1
ATOM 913 C C . GLU A 1 169 ? -26.588 -35.768 49.099 1.00 61.58 45 GLU A C 1
ATOM 914 O O . GLU A 1 169 ? -26.840 -36.317 48.029 1.00 63.89 45 GLU A O 1
ATOM 920 N N . HIS A 1 170 ? -27.535 -35.301 49.907 1.00 60.08 46 HIS A N 1
ATOM 921 C CA . HIS A 1 170 ? -28.948 -35.429 49.568 1.00 61.13 46 HIS A CA 1
ATOM 922 C C . HIS A 1 170 ? -29.352 -34.416 48.506 1.00 61.50 46 HIS A C 1
ATOM 923 O O . HIS A 1 170 ? -30.131 -34.726 47.605 1.00 63.67 46 HIS A O 1
ATOM 930 N N . TRP A 1 171 ? -28.825 -33.203 48.622 1.00 60.48 47 TRP A N 1
ATOM 931 C CA . TRP A 1 171 ? -29.115 -32.141 47.667 1.00 60.94 47 TRP A CA 1
ATOM 932 C C . TRP A 1 171 ? -28.585 -32.503 46.278 1.00 63.17 47 TRP A C 1
ATOM 933 O O . TRP A 1 171 ? -29.280 -32.332 45.276 1.00 65.07 47 TRP A O 1
ATOM 944 N N . LEU A 1 172 ? -27.355 -33.007 46.226 1.00 62.51 48 LEU A N 1
ATOM 945 C CA . LEU A 1 172 ? -26.742 -33.409 44.964 1.00 64.85 48 LEU A CA 1
ATOM 946 C C . LEU A 1 172 ? -27.501 -34.569 44.337 1.00 67.65 48 LEU A C 1
ATOM 947 O O . LEU A 1 172 ? -27.797 -34.560 43.142 1.00 70.03 48 LEU A O 1
ATOM 952 N N . SER A 1 173 ? -27.807 -35.573 45.152 1.00 75.48 49 SER A N 1
ATOM 953 C CA . SER A 1 173 ? -28.525 -36.749 44.683 1.00 78.43 49 SER A CA 1
ATOM 954 C C . SER A 1 173 ? -29.904 -36.369 44.163 1.00 79.64 49 SER A C 1
ATOM 955 O O . SER A 1 173 ? -30.472 -37.055 43.312 1.00 82.85 49 SER A O 1
ATOM 958 N N . ASN A 1 174 ? -30.431 -35.264 44.680 1.00 69.63 50 ASN A N 1
ATOM 959 C CA . ASN A 1 174 ? -31.778 -34.814 44.353 1.00 70.78 50 ASN A CA 1
ATOM 960 C C . ASN A 1 174 ? -31.844 -34.077 43.014 1.00 72.62 50 ASN A C 1
ATOM 961 O O . ASN A 1 174 ? -32.925 -33.718 42.547 1.00 74.32 50 ASN A O 1
ATOM 966 N N . LEU A 1 175 ? -30.687 -33.866 42.393 1.00 72.60 51 LEU A N 1
ATOM 967 C CA . LEU A 1 175 ? -30.596 -33.046 41.186 1.00 74.16 51 LEU A CA 1
ATOM 968 C C . LEU A 1 175 ? -31.335 -33.626 39.980 1.00 78.34 51 LEU A C 1
ATOM 969 O O . LEU A 1 175 ? -31.725 -32.886 39.077 1.00 80.08 51 LEU A O 1
ATOM 974 N N . LYS A 1 176 ? -31.525 -34.941 39.955 1.00 83.13 52 LYS A N 1
ATOM 975 C CA . LYS A 1 176 ? -32.265 -35.569 38.863 1.00 87.57 52 LYS A CA 1
ATOM 976 C C . LYS A 1 176 ? -33.712 -35.105 38.886 1.00 88.64 52 LYS A C 1
ATOM 977 O O . LYS A 1 176 ? -34.321 -34.884 37.842 1.00 91.96 52 LYS A O 1
ATOM 983 N N . ASN A 1 177 ? -34.252 -34.954 40.091 1.00 95.94 53 ASN A N 1
ATOM 984 C CA . ASN A 1 177 ? -35.643 -34.563 40.270 1.00 96.99 53 ASN A CA 1
ATOM 985 C C . ASN A 1 177 ? -35.848 -33.062 40.083 1.00 95.95 53 ASN A C 1
ATOM 986 O O . ASN A 1 177 ? -36.976 -32.570 40.137 1.00 97.15 53 ASN A O 1
ATOM 991 N N . ARG A 1 178 ? -34.756 -32.338 39.859 1.00 100.62 54 ARG A N 1
ATOM 992 C CA . ARG A 1 178 ? -34.822 -30.894 39.673 1.00 99.82 54 ARG A CA 1
ATOM 993 C C . ARG A 1 178 ? -35.084 -30.542 38.213 1.00 103.66 54 ARG A C 1
ATOM 994 O O . ARG A 1 178 ? -34.407 -31.039 37.313 1.00 105.46 54 ARG A O 1
ATOM 1002 N N . ARG A 1 179 ? -36.073 -29.682 37.989 1.00 97.02 55 ARG A N 1
ATOM 1003 C CA . ARG A 1 179 ? -36.424 -29.243 36.644 1.00 101.04 55 ARG A CA 1
ATOM 1004 C C . ARG A 1 179 ? -35.722 -27.936 36.281 1.00 100.06 55 ARG A C 1
ATOM 1005 O O . ARG A 1 179 ? -35.735 -27.519 35.122 1.00 103.21 55 ARG A O 1
ATOM 1013 N N . GLU A 1 180 ? -35.108 -27.294 37.272 1.00 91.15 56 GLU A N 1
ATOM 1014 C CA . GLU A 1 180 ? -34.429 -26.021 37.055 1.00 90.22 56 GLU A CA 1
ATOM 1015 C C . GLU A 1 180 ? -33.248 -26.170 36.103 1.00 91.05 56 GLU A C 1
ATOM 1016 O O . GLU A 1 180 ? -32.789 -27.280 35.834 1.00 91.55 56 GLU A O 1
ATOM 1022 N N . LYS A 1 181 ? -32.764 -25.039 35.596 1.00 85.35 57 LYS A N 1
ATOM 1023 C CA . LYS A 1 181 ? -31.620 -25.018 34.689 1.00 86.32 57 LYS A CA 1
ATOM 1024 C C . LYS A 1 181 ? -30.311 -25.077 35.476 1.00 82.60 57 LYS A C 1
ATOM 1025 O O . LYS A 1 181 ? -30.301 -24.889 36.693 1.00 79.37 57 LYS A O 1
ATOM 1031 N N . ARG A 1 182 ? -29.211 -25.338 34.776 1.00 90.50 58 ARG A N 1
ATOM 1032 C CA . ARG A 1 182 ? -27.901 -25.438 35.412 1.00 87.64 58 ARG A CA 1
ATOM 1033 C C . ARG A 1 182 ? -27.551 -24.141 36.136 1.00 85.30 58 ARG A C 1
ATOM 1034 O O . ARG A 1 182 ? -27.138 -24.153 37.296 1.00 82.18 58 ARG A O 1
ATOM 1042 N N . GLN A 1 183 ? -27.723 -23.023 35.437 1.00 80.09 59 GLN A N 1
ATOM 1043 C CA . GLN A 1 183 ? -27.360 -21.712 35.962 1.00 78.69 59 GLN A CA 1
ATOM 1044 C C . GLN A 1 183 ? -28.060 -21.397 37.284 1.00 76.12 59 GLN A C 1
ATOM 1045 O O . GLN A 1 183 ? -27.489 -20.744 38.158 1.00 73.92 59 GLN A O 1
ATOM 1051 N N . GLU A 1 184 ? -29.297 -21.861 37.428 1.00 82.61 60 GLU A N 1
ATOM 1052 C CA . GLU A 1 184 ? -30.085 -21.559 38.617 1.00 80.69 60 GLU A CA 1
ATOM 1053 C C . GLU A 1 184 ? -29.710 -22.474 39.779 1.00 77.49 60 GLU A C 1
ATOM 1054 O O . GLU A 1 184 ? -29.654 -22.038 40.929 1.00 75.14 60 GLU A O 1
ATOM 1060 N N . LEU A 1 185 ? -29.459 -23.744 39.474 1.00 77.11 61 LEU A N 1
ATOM 1061 C CA . LEU A 1 185 ? -29.063 -24.709 40.494 1.00 74.58 61 LEU A CA 1
ATOM 1062 C C . LEU A 1 185 ? -27.677 -24.384 41.043 1.00 72.46 61 LEU A C 1
ATOM 1063 O O . LEU A 1 185 ? -27.364 -24.706 42.190 1.00 70.07 61 LEU A O 1
ATOM 1068 N N . ALA A 1 186 ? -26.851 -23.744 40.222 1.00 74.75 62 ALA A N 1
ATOM 1069 C CA . ALA A 1 186 ? -25.503 -23.368 40.632 1.00 73.34 62 ALA A CA 1
ATOM 1070 C C . ALA A 1 186 ? -25.555 -22.286 41.705 1.00 71.52 62 ALA A C 1
ATOM 1071 O O . ALA A 1 186 ? -24.895 -22.390 42.741 1.00 69.47 62 ALA A O 1
ATOM 1073 N N . GLU A 1 187 ? -26.344 -21.247 41.452 1.00 66.31 63 GLU A N 1
ATOM 1074 C CA . GLU A 1 187 ? -26.484 -20.148 42.396 1.00 65.19 63 GLU A CA 1
ATOM 1075 C C . GLU A 1 187 ? -27.054 -20.661 43.717 1.00 62.95 63 GLU A C 1
ATOM 1076 O O . GLU A 1 187 ? -26.760 -20.119 44.784 1.00 61.44 63 GLU A O 1
ATOM 1082 N N . GLU A 1 188 ? -27.862 -21.714 43.642 1.00 63.03 64 GLU A N 1
ATOM 1083 C CA . GLU A 1 188 ? -28.474 -22.291 44.834 1.00 61.23 64 GLU A CA 1
ATOM 1084 C C . GLU A 1 188 ? -27.454 -23.073 45.655 1.00 59.22 64 GLU A C 1
ATOM 1085 O O . GLU A 1 188 ? -27.399 -22.942 46.877 1.00 57.49 64 GLU A O 1
ATOM 1091 N N . ALA A 1 189 ? -26.653 -23.891 44.980 1.00 64.09 65 ALA A N 1
ATOM 1092 C CA . ALA A 1 189 ? -25.613 -24.663 45.650 1.00 62.74 65 ALA A CA 1
ATOM 1093 C C . ALA A 1 189 ? -24.676 -23.727 46.400 1.00 61.63 65 ALA A C 1
ATOM 1094 O O . ALA A 1 189 ? -24.257 -24.023 47.520 1.00 60.17 65 ALA A O 1
ATOM 1096 N N . VAL A 1 190 ? -24.355 -22.595 45.781 1.00 58.36 66 VAL A N 1
ATOM 1097 C CA . VAL A 1 190 ? -23.489 -21.603 46.405 1.00 57.87 66 VAL A CA 1
ATOM 1098 C C . VAL A 1 190 ? -24.210 -20.930 47.571 1.00 56.77 66 VAL A C 1
ATOM 1099 O O . VAL A 1 190 ? -23.596 -20.603 48.586 1.00 55.89 66 VAL A O 1
ATOM 1103 N N . TYR A 1 191 ? -25.515 -20.730 47.424 1.00 57.17 67 TYR A N 1
ATOM 1104 C CA . TYR A 1 191 ? -26.315 -20.166 48.504 1.00 56.44 67 TYR A CA 1
ATOM 1105 C C . TYR A 1 191 ? -26.336 -21.111 49.701 1.00 54.62 67 TYR A C 1
ATOM 1106 O O . TYR A 1 191 ? -26.189 -20.682 50.845 1.00 53.79 67 TYR A O 1
ATOM 1115 N N . CYS A 1 192 ? -26.524 -22.399 49.428 1.00 59.82 68 CYS A N 1
ATOM 1116 C CA . CYS A 1 192 ? -26.545 -23.410 50.477 1.00 58.46 68 CYS A CA 1
ATOM 1117 C C . CYS A 1 192 ? -25.238 -23.411 51.262 1.00 57.64 68 CYS A C 1
ATOM 1118 O O . CYS A 1 192 ? -25.243 -23.441 52.493 1.00 56.69 68 CYS A O 1
ATOM 1121 N N . ARG A 1 193 ? -24.119 -23.378 50.547 1.00 61.07 69 ARG A N 1
ATOM 1122 C CA . ARG A 1 193 ? -22.810 -23.452 51.183 1.00 60.82 69 ARG A CA 1
ATOM 1123 C C . ARG A 1 193 ? -22.516 -22.221 52.034 1.00 60.72 69 ARG A C 1
ATOM 1124 O O . ARG A 1 193 ? -21.914 -22.332 53.101 1.00 60.31 69 ARG A O 1
ATOM 1132 N N . SER A 1 194 ? -22.943 -21.050 51.572 1.00 53.23 70 SER A N 1
ATOM 1133 C CA . SER A 1 194 ? -22.711 -19.823 52.324 1.00 53.62 70 SER A CA 1
ATOM 1134 C C . SER A 1 194 ? -23.584 -19.803 53.572 1.00 52.74 70 SER A C 1
ATOM 1135 O O . SER A 1 194 ? -23.215 -19.227 54.597 1.00 52.90 70 SER A O 1
ATOM 1138 N N . GLU A 1 195 ? -24.743 -20.444 53.479 1.00 52.10 71 GLU A N 1
ATOM 1139 C CA . GLU A 1 195 ? -25.661 -20.521 54.602 1.00 51.44 71 GLU A CA 1
ATOM 1140 C C . GLU A 1 195 ? -25.108 -21.493 55.635 1.00 50.46 71 GLU A C 1
ATOM 1141 O O . GLU A 1 195 ? -25.074 -21.197 56.831 1.00 50.33 71 GLU A O 1
ATOM 1147 N N . MET A 1 196 ? -24.672 -22.656 55.162 1.00 50.11 72 MET A N 1
ATOM 1148 C CA . MET A 1 196 ? -24.074 -23.660 56.031 1.00 49.60 72 MET A CA 1
ATOM 1149 C C . MET A 1 196 ? -22.842 -23.091 56.728 1.00 50.11 72 MET A C 1
ATOM 1150 O O . MET A 1 196 ? -22.602 -23.367 57.904 1.00 50.00 72 MET A O 1
ATOM 1155 N N . LEU A 1 197 ? -22.066 -22.295 56.000 1.00 50.98 73 LEU A N 1
ATOM 1156 C CA . LEU A 1 197 ? -20.893 -21.645 56.570 1.00 51.95 73 LEU A CA 1
ATOM 1157 C C . LEU A 1 197 ? -21.317 -20.717 57.699 1.00 52.19 73 LEU A C 1
ATOM 1158 O O . LEU A 1 197 ? -20.672 -20.654 58.743 1.00 52.80 73 LEU A O 1
ATOM 1163 N N . SER A 1 198 ? -22.409 -19.998 57.475 1.00 52.07 74 SER A N 1
ATOM 1164 C CA . SER A 1 198 ? -22.927 -19.060 58.458 1.00 52.66 74 SER A CA 1
ATOM 1165 C C . SER A 1 198 ? -23.389 -19.800 59.715 1.00 51.93 74 SER A C 1
ATOM 1166 O O . SER A 1 198 ? -23.202 -19.323 60.834 1.00 52.74 74 SER A O 1
ATOM 1169 N N . GLN A 1 199 ? -23.985 -20.973 59.519 1.00 50.71 75 GLN A N 1
ATOM 1170 C CA . GLN A 1 199 ? -24.429 -21.807 60.628 1.00 50.16 75 GLN A CA 1
ATOM 1171 C C . GLN A 1 199 ? -23.248 -22.237 61.491 1.00 50.70 75 GLN A C 1
ATOM 1172 O O . GLN A 1 199 ? -23.341 -22.262 62.718 1.00 51.12 75 GLN A O 1
ATOM 1178 N N . ARG A 1 200 ? -22.142 -22.580 60.842 1.00 51.00 76 ARG A N 1
ATOM 1179 C CA . ARG A 1 200 ? -20.931 -22.996 61.541 1.00 51.98 76 ARG A CA 1
ATOM 1180 C C . ARG A 1 200 ? -20.389 -21.867 62.416 1.00 53.48 76 ARG A C 1
ATOM 1181 O O . ARG A 1 200 ? -20.049 -22.081 63.579 1.00 54.37 76 ARG A O 1
ATOM 1189 N N . LYS A 1 201 ? -20.306 -20.668 61.850 1.00 54.10 77 LYS A N 1
ATOM 1190 C CA . LYS A 1 201 ? -19.790 -19.512 62.577 1.00 55.98 77 LYS A CA 1
ATOM 1191 C C . LYS A 1 201 ? -20.685 -19.169 63.762 1.00 56.22 77 LYS A C 1
ATOM 1192 O O . LYS A 1 201 ? -20.212 -18.687 64.790 1.00 57.98 77 LYS A O 1
ATOM 1198 N N . LEU A 1 202 ? -21.980 -19.422 63.616 1.00 54.78 78 LEU A N 1
ATOM 1199 C CA . LEU A 1 202 ? -22.939 -19.104 64.665 1.00 55.13 78 LEU A CA 1
ATOM 1200 C C . LEU A 1 202 ? -22.869 -20.127 65.793 1.00 55.05 78 LEU A C 1
ATOM 1201 O O . LEU A 1 202 ? -23.055 -19.787 66.960 1.00 56.29 78 LEU A O 1
ATOM 1206 N N . LEU A 1 203 ? -22.606 -21.382 65.440 1.00 69.48 79 LEU A N 1
ATOM 1207 C CA . LEU A 1 203 ? -22.505 -22.446 66.431 1.00 69.65 79 LEU A CA 1
ATOM 1208 C C . LEU A 1 203 ? -21.266 -22.262 67.297 1.00 71.71 79 LEU A C 1
ATOM 1209 O O . LEU A 1 203 ? -21.306 -22.476 68.509 1.00 72.82 79 LEU A O 1
ATOM 1214 N N . ALA A 1 204 ? -20.165 -21.867 66.667 1.00 67.13 80 ALA A N 1
ATOM 1215 C CA . ALA A 1 204 ? -18.908 -21.664 67.376 1.00 69.52 80 ALA A CA 1
ATOM 1216 C C . ALA A 1 204 ? -18.934 -20.371 68.185 1.00 71.47 80 ALA A C 1
ATOM 1217 O O . ALA A 1 204 ? -18.077 -20.148 69.039 1.00 73.92 80 ALA A O 1
ATOM 1219 N N . ALA A 1 205 ? -19.920 -19.520 67.916 1.00 75.85 81 ALA A N 1
ATOM 1220 C CA . ALA A 1 205 ? -20.033 -18.239 68.605 1.00 77.98 81 ALA A CA 1
ATOM 1221 C C . ALA A 1 205 ? -20.787 -18.375 69.927 1.00 78.69 81 ALA A C 1
ATOM 1222 O O . ALA A 1 205 ? -20.703 -17.499 70.788 1.00 81.13 81 ALA A O 1
ATOM 1224 N N . VAL A 1 206 ? -21.526 -19.470 70.083 1.00 90.24 82 VAL A N 1
ATOM 1225 C CA . VAL A 1 206 ? -22.272 -19.715 71.312 1.00 90.94 82 VAL A CA 1
ATOM 1226 C C . VAL A 1 206 ? -21.384 -19.470 72.525 1.00 93.99 82 VAL A C 1
ATOM 1227 O O . VAL A 1 206 ? -20.345 -20.110 72.684 1.00 94.80 82 VAL A O 1
ATOM 1231 N N . ASP A 1 207 ? -21.804 -18.540 73.376 1.00 99.50 83 ASP A N 1
ATOM 1232 C CA . ASP A 1 207 ? -21.017 -18.154 74.540 1.00 102.97 83 ASP A CA 1
ATOM 1233 C C . ASP A 1 207 ? -21.263 -19.106 75.706 1.00 103.67 83 ASP A C 1
ATOM 1234 O O . ASP A 1 207 ? -21.421 -20.311 75.515 1.00 101.74 83 ASP A O 1
ATOM 1239 N N . THR B 2 13 ? -62.355 -40.340 74.069 1.00 118.96 515 THR B N 1
ATOM 1240 C CA . THR B 2 13 ? -62.400 -39.036 73.418 1.00 119.00 515 THR B CA 1
ATOM 1241 C C . THR B 2 13 ? -62.936 -37.964 74.362 1.00 119.26 515 THR B C 1
ATOM 1242 O O . THR B 2 13 ? -62.716 -36.772 74.148 1.00 118.54 515 THR B O 1
ATOM 1246 N N . LEU B 2 14 ? -63.641 -38.393 75.404 1.00 102.04 516 LEU B N 1
ATOM 1247 C CA . LEU B 2 14 ? -64.176 -37.468 76.397 1.00 102.70 516 LEU B CA 1
ATOM 1248 C C . LEU B 2 14 ? -63.074 -36.931 77.305 1.00 98.51 516 LEU B C 1
ATOM 1249 O O . LEU B 2 14 ? -63.274 -35.954 78.027 1.00 98.69 516 LEU B O 1
ATOM 1254 N N . SER B 2 15 ? -61.911 -37.574 77.269 1.00 88.24 517 SER B N 1
ATOM 1255 C CA . SER B 2 15 ? -60.787 -37.155 78.094 1.00 84.54 517 SER B CA 1
ATOM 1256 C C . SER B 2 15 ? -60.225 -35.824 77.611 1.00 82.99 517 SER B C 1
ATOM 1257 O O . SER B 2 15 ? -60.118 -35.586 76.409 1.00 83.32 517 SER B O 1
ATOM 1260 N N . ASP B 2 16 ? -59.876 -34.958 78.557 1.00 80.43 518 ASP B N 1
ATOM 1261 C CA . ASP B 2 16 ? -59.222 -33.695 78.238 1.00 79.03 518 ASP B CA 1
ATOM 1262 C C . ASP B 2 16 ? -57.714 -33.830 78.396 1.00 75.06 518 ASP B C 1
ATOM 1263 O O . ASP B 2 16 ? -56.965 -32.892 78.120 1.00 73.61 518 ASP B O 1
ATOM 1268 N N . TYR B 2 17 ? -57.271 -35.005 78.835 1.00 78.33 519 TYR B N 1
ATOM 1269 C CA . TYR B 2 17 ? -55.880 -35.191 79.226 1.00 75.11 519 TYR B CA 1
ATOM 1270 C C . TYR B 2 17 ? -55.111 -36.169 78.343 1.00 73.65 519 TYR B C 1
ATOM 1271 O O . TYR B 2 17 ? -55.616 -37.226 77.967 1.00 75.09 519 TYR B O 1
ATOM 1280 N N . PHE B 2 18 ? -53.879 -35.789 78.021 1.00 68.59 520 PHE B N 1
ATOM 1281 C CA . PHE B 2 18 ? -52.926 -36.684 77.386 1.00 67.08 520 PHE B CA 1
ATOM 1282 C C . PHE B 2 18 ? -52.131 -37.383 78.483 1.00 65.81 520 PHE B C 1
ATOM 1283 O O . PHE B 2 18 ? -51.293 -36.768 79.142 1.00 64.19 520 PHE B O 1
ATOM 1291 N N . ARG B 2 19 ? -52.411 -38.666 78.686 1.00 68.61 521 ARG B N 1
ATOM 1292 C CA . ARG B 2 19 ? -51.829 -39.410 79.795 1.00 68.33 521 ARG B CA 1
ATOM 1293 C C . ARG B 2 19 ? -50.872 -40.477 79.286 1.00 67.74 521 ARG B C 1
ATOM 1294 O O . ARG B 2 19 ? -51.209 -41.239 78.382 1.00 68.97 521 ARG B O 1
ATOM 1302 N N . PHE B 2 20 ? -49.679 -40.533 79.871 1.00 65.21 522 PHE B N 1
ATOM 1303 C CA . PHE B 2 20 ? -48.639 -41.428 79.379 1.00 64.79 522 PHE B CA 1
ATOM 1304 C C . PHE B 2 20 ? -47.644 -41.833 80.462 1.00 64.61 522 PHE B C 1
ATOM 1305 O O . PHE B 2 20 ? -47.517 -41.168 81.490 1.00 64.21 522 PHE B O 1
ATOM 1313 N N . VAL B 2 21 ? -46.942 -42.934 80.215 1.00 62.78 523 VAL B N 1
ATOM 1314 C CA . VAL B 2 21 ? -45.840 -43.360 81.065 1.00 63.00 523 VAL B CA 1
ATOM 1315 C C . VAL B 2 21 ? -44.548 -42.754 80.532 1.00 60.84 523 VAL B C 1
ATOM 1316 O O . VAL B 2 21 ? -44.279 -42.809 79.330 1.00 60.14 523 VAL B O 1
ATOM 1320 N N . LEU B 2 22 ? -43.752 -42.176 81.425 1.00 60.12 524 LEU B N 1
ATOM 1321 C CA . LEU B 2 22 ? -42.519 -41.507 81.029 1.00 58.33 524 LEU B CA 1
ATOM 1322 C C . LEU B 2 22 ? -41.305 -42.369 81.355 1.00 59.49 524 LEU B C 1
ATOM 1323 O O . LEU B 2 22 ? -41.012 -42.629 82.522 1.00 60.93 524 LEU B O 1
ATOM 1328 N N . ARG B 2 23 ? -40.610 -42.817 80.313 1.00 59.87 525 ARG B N 1
ATOM 1329 C CA . ARG B 2 23 ? -39.380 -43.580 80.480 1.00 61.22 525 ARG B CA 1
ATOM 1330 C C . ARG B 2 23 ? -38.213 -42.760 79.939 1.00 59.48 525 ARG B C 1
ATOM 1331 O O . ARG B 2 23 ? -38.404 -41.896 79.082 1.00 57.52 525 ARG B O 1
ATOM 1339 N N . VAL B 2 24 ? -37.009 -43.029 80.436 1.00 60.01 526 VAL B N 1
ATOM 1340 C CA . VAL B 2 24 ? -35.863 -42.175 80.142 1.00 58.73 526 VAL B CA 1
ATOM 1341 C C . VAL B 2 24 ? -34.594 -42.954 79.818 1.00 60.40 526 VAL B C 1
ATOM 1342 O O . VAL B 2 24 ? -34.383 -44.057 80.321 1.00 63.04 526 VAL B O 1
ATOM 1346 N N . GLY B 2 25 ? -33.756 -42.363 78.971 1.00 59.21 527 GLY B N 1
ATOM 1347 C CA . GLY B 2 25 ? -32.413 -42.860 78.726 1.00 60.85 527 GLY B CA 1
ATOM 1348 C C . GLY B 2 25 ? -32.322 -44.249 78.124 1.00 63.15 527 GLY B C 1
ATOM 1349 O O . GLY B 2 25 ? -33.328 -44.865 77.776 1.00 63.46 527 GLY B O 1
ATOM 1350 N N . LYS B 2 26 ? -31.091 -44.738 78.009 1.00 65.19 528 LYS B N 1
ATOM 1351 C CA . LYS B 2 26 ? -30.820 -46.039 77.412 1.00 67.98 528 LYS B CA 1
ATOM 1352 C C . LYS B 2 26 ? -31.327 -47.177 78.292 1.00 70.88 528 LYS B C 1
ATOM 1353 O O . LYS B 2 26 ? -31.595 -48.276 77.805 1.00 73.16 528 LYS B O 1
ATOM 1359 N N . SER B 2 27 ? -31.448 -46.915 79.589 1.00 75.24 529 SER B N 1
ATOM 1360 C CA . SER B 2 27 ? -31.959 -47.911 80.524 1.00 78.24 529 SER B CA 1
ATOM 1361 C C . SER B 2 27 ? -33.481 -47.948 80.492 1.00 76.90 529 SER B C 1
ATOM 1362 O O . SER B 2 27 ? -34.099 -48.881 81.005 1.00 79.47 529 SER B O 1
ATOM 1365 N N . LEU B 2 28 ? -34.081 -46.930 79.882 1.00 69.22 530 LEU B N 1
ATOM 1366 C CA . LEU B 2 28 ? -35.533 -46.830 79.810 1.00 68.00 530 LEU B CA 1
ATOM 1367 C C . LEU B 2 28 ? -36.158 -47.046 81.182 1.00 69.47 530 LEU B C 1
ATOM 1368 O O . LEU B 2 28 ? -37.124 -47.795 81.321 1.00 71.03 530 LEU B O 1
ATOM 1373 N N . TYR B 2 29 ? -35.600 -46.391 82.195 1.00 69.32 531 TYR B N 1
ATOM 1374 C CA . TYR B 2 29 ? -36.142 -46.485 83.544 1.00 70.94 531 TYR B CA 1
ATOM 1375 C C . TYR B 2 29 ? -37.418 -45.659 83.647 1.00 68.55 531 TYR B C 1
ATOM 1376 O O . TYR B 2 29 ? -37.553 -44.623 82.997 1.00 65.48 531 TYR B O 1
ATOM 1385 N N . TYR B 2 30 ? -38.355 -46.129 84.463 1.00 70.37 532 TYR B N 1
ATOM 1386 C CA . TYR B 2 30 ? -39.656 -45.485 84.589 1.00 68.80 532 TYR B CA 1
ATOM 1387 C C . TYR B 2 30 ? -39.595 -44.302 85.546 1.00 67.79 532 TYR B C 1
ATOM 1388 O O . TYR B 2 30 ? -39.292 -44.462 86.729 1.00 70.09 532 TYR B O 1
ATOM 1397 N N . ALA B 2 31 ? -39.884 -43.113 85.028 1.00 64.79 533 ALA B N 1
ATOM 1398 C CA . ALA B 2 31 ? -39.871 -41.903 85.840 1.00 64.02 533 ALA B CA 1
ATOM 1399 C C . ALA B 2 31 ? -41.227 -41.680 86.506 1.00 64.67 533 ALA B C 1
ATOM 1400 O O . ALA B 2 31 ? -41.295 -41.237 87.653 1.00 65.95 533 ALA B O 1
ATOM 1402 N N . GLY B 2 32 ? -42.303 -41.985 85.786 1.00 64.14 534 GLY B N 1
ATOM 1403 C CA . GLY B 2 32 ? -43.640 -41.863 86.339 1.00 65.11 534 GLY B CA 1
ATOM 1404 C C . GLY B 2 32 ? -44.721 -41.721 85.285 1.00 63.89 534 GLY B C 1
ATOM 1405 O O . GLY B 2 32 ? -44.437 -41.694 84.088 1.00 62.27 534 GLY B O 1
ATOM 1406 N N . GLU B 2 33 ? -45.969 -41.636 85.739 1.00 65.07 535 GLU B N 1
ATOM 1407 C CA . GLU B 2 33 ? -47.105 -41.433 84.848 1.00 64.52 535 GLU B CA 1
ATOM 1408 C C . GLU B 2 33 ? -47.578 -39.988 84.940 1.00 63.33 535 GLU B C 1
ATOM 1409 O O . GLU B 2 33 ? -47.851 -39.4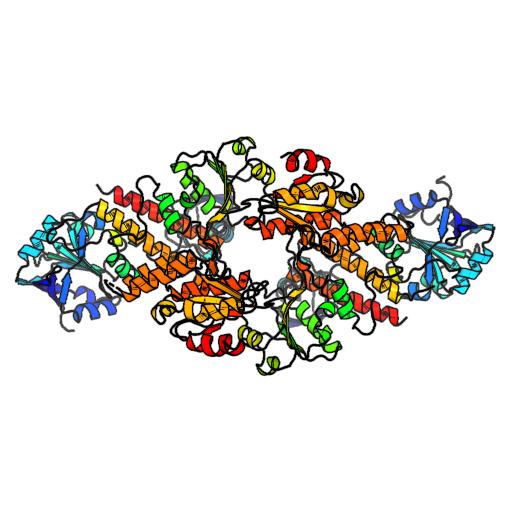87 86.031 1.00 64.38 535 GLU B O 1
ATOM 1415 N N . LEU B 2 34 ? -47.674 -39.322 83.793 1.00 61.87 536 LEU B N 1
ATOM 1416 C CA . LEU B 2 34 ? -47.996 -37.901 83.761 1.00 61.02 536 LEU B CA 1
ATOM 1417 C C . LEU B 2 34 ? -49.234 -37.611 82.919 1.00 61.52 536 LEU B C 1
ATOM 1418 O O . LEU B 2 34 ? -49.667 -38.443 82.122 1.00 62.07 536 LEU B O 1
ATOM 1423 N N . SER B 2 35 ? -49.795 -36.420 83.108 1.00 61.48 537 SER B N 1
ATOM 1424 C CA . SER B 2 35 ? -50.943 -35.969 82.332 1.00 62.40 537 SER B CA 1
ATOM 1425 C C . SER B 2 35 ? -50.683 -34.571 81.783 1.00 61.48 537 SER B C 1
ATOM 1426 O O . SER B 2 35 ? -50.003 -33.764 82.415 1.00 60.86 537 SER B O 1
ATOM 1429 N N . PHE B 2 36 ? -51.229 -34.290 80.605 1.00 61.84 538 PHE B N 1
ATOM 1430 C CA . PHE B 2 36 ? -51.064 -32.985 79.978 1.00 61.58 538 PHE B CA 1
ATOM 1431 C C . PHE B 2 36 ? -52.402 -32.509 79.423 1.00 63.95 538 PHE B C 1
ATOM 1432 O O . PHE B 2 36 ? -53.040 -33.205 78.632 1.00 64.92 538 PHE B O 1
ATOM 1440 N N . ASP B 2 37 ? -52.825 -31.321 79.844 1.00 65.31 539 ASP B N 1
ATOM 1441 C CA . ASP B 2 37 ? -54.114 -30.776 79.432 1.00 68.17 539 ASP B CA 1
ATOM 1442 C C . ASP B 2 37 ? -54.092 -30.403 77.954 1.00 68.55 539 ASP B C 1
ATOM 1443 O O . ASP B 2 37 ? -53.353 -29.509 77.545 1.00 67.82 539 ASP B O 1
ATOM 1448 N N . ILE B 2 38 ? -54.904 -31.092 77.158 1.00 88.56 540 ILE B N 1
ATOM 1449 C CA . ILE B 2 38 ? -54.969 -30.840 75.721 1.00 89.55 540 ILE B CA 1
ATOM 1450 C C . ILE B 2 38 ? -56.327 -30.281 75.303 1.00 93.50 540 ILE B C 1
ATOM 1451 O O . ILE B 2 38 ? -56.653 -30.252 74.116 1.00 95.27 540 ILE B O 1
ATOM 1456 N N . SER B 2 39 ? -57.117 -29.840 76.278 1.00 82.05 541 SER B N 1
ATOM 1457 C CA . SER B 2 39 ? -58.465 -29.348 76.007 1.00 86.27 541 SER B CA 1
ATOM 1458 C C . SER B 2 39 ? -58.450 -28.125 75.094 1.00 88.29 541 SER B C 1
ATOM 1459 O O . SER B 2 39 ? -59.431 -27.845 74.403 1.00 92.08 541 SER B O 1
ATOM 1462 N N . LYS B 2 40 ? -57.335 -27.402 75.090 1.00 97.39 542 LYS B N 1
ATOM 1463 C CA . LYS B 2 40 ? -57.194 -26.218 74.250 1.00 99.43 542 LYS B CA 1
ATOM 1464 C C . LYS B 2 40 ? -56.926 -26.619 72.802 1.00 99.54 542 LYS B C 1
ATOM 1465 O O . LYS B 2 40 ? -56.946 -25.782 71.900 1.00 101.96 542 LYS B O 1
ATOM 1471 N N . LEU B 2 41 ? -56.678 -27.907 72.589 1.00 80.84 543 LEU B N 1
ATOM 1472 C CA . LEU B 2 41 ? -56.363 -28.428 71.266 1.00 80.96 543 LEU B CA 1
ATOM 1473 C C . LEU B 2 41 ? -57.605 -29.035 70.618 1.00 84.58 543 LEU B C 1
ATOM 1474 O O . LEU B 2 41 ? -57.663 -29.208 69.400 1.00 86.41 543 LEU B O 1
ATOM 1479 N N . LYS B 2 42 ? -58.602 -29.352 71.439 1.00 100.20 544 LYS B N 1
ATOM 1480 C CA . LYS B 2 42 ? -59.836 -29.962 70.953 1.00 103.94 544 LYS B CA 1
ATOM 1481 C C . LYS B 2 42 ? -60.749 -28.935 70.290 1.00 108.96 544 LYS B C 1
ATOM 1482 O O . LYS B 2 42 ? -61.535 -29.273 69.405 1.00 112.62 544 LYS B O 1
ATOM 1488 N N . ALA B 2 43 ? -60.641 -27.681 70.719 1.00 109.37 545 ALA B N 1
ATOM 1489 C CA . ALA B 2 43 ? -61.405 -26.598 70.110 1.00 114.49 545 ALA B CA 1
ATOM 1490 C C . ALA B 2 43 ? -60.859 -26.291 68.719 1.00 115.60 545 ALA B C 1
ATOM 1491 O O . ALA B 2 43 ? -61.616 -25.983 67.799 1.00 120.49 545 ALA B O 1
ATOM 1493 N N . GLU B 2 44 ? -59.540 -26.380 68.574 1.00 133.34 546 GLU B N 1
ATOM 1494 C CA . GLU B 2 44 ? -58.893 -26.154 67.287 1.00 134.12 546 GLU B CA 1
ATOM 1495 C C . GLU B 2 44 ? -59.326 -27.205 66.272 1.00 135.96 546 GLU B C 1
ATOM 1496 O O . GLU B 2 44 ? -59.943 -28.210 66.626 1.00 135.80 546 GLU B O 1
ATOM 1502 N N . THR B 2 45 ? -58.997 -26.964 65.007 1.00 142.28 547 THR B N 1
ATOM 1503 C CA . THR B 2 45 ? -59.374 -27.867 63.927 1.00 144.80 547 THR B CA 1
ATOM 1504 C C . THR B 2 45 ? -58.184 -28.231 63.040 1.00 142.70 547 THR B C 1
ATOM 1505 O O . THR B 2 45 ? -58.267 -29.152 62.229 1.00 143.97 547 THR B O 1
ATOM 1509 N N . GLU B 2 46 ? -57.077 -27.513 63.203 1.00 142.89 548 GLU B N 1
ATOM 1510 C CA . GLU B 2 46 ? -55.932 -27.659 62.311 1.00 141.54 548 GLU B CA 1
ATOM 1511 C C . GLU B 2 46 ? -55.083 -28.881 62.655 1.00 136.68 548 GLU B C 1
ATOM 1512 O O . GLU B 2 46 ? -54.437 -29.461 61.782 1.00 136.51 548 GLU B O 1
ATOM 1518 N N . HIS B 2 47 ? -55.094 -29.273 63.924 1.00 111.25 549 HIS B N 1
ATOM 1519 C CA . HIS B 2 47 ? -54.192 -30.313 64.405 1.00 106.73 549 HIS B CA 1
ATOM 1520 C C . HIS B 2 47 ? -54.928 -31.574 64.849 1.00 106.71 549 HIS B C 1
ATOM 1521 O O . HIS B 2 47 ? -54.535 -32.216 65.824 1.00 103.25 549 HIS B O 1
ATOM 1528 N N . GLN B 2 48 ? -55.990 -31.932 64.136 1.00 103.87 550 GLN B N 1
ATOM 1529 C CA . GLN B 2 48 ? -56.713 -33.164 64.426 1.00 104.57 550 GLN B CA 1
ATOM 1530 C C . GLN B 2 48 ? -55.799 -34.373 64.246 1.00 102.02 550 GLN B C 1
ATOM 1531 O O . GLN B 2 48 ? -55.745 -35.254 65.105 1.00 99.85 550 GLN B O 1
ATOM 1537 N N . GLN B 2 49 ? -55.078 -34.407 63.129 1.00 113.66 551 GLN B N 1
ATOM 1538 C CA . GLN B 2 49 ? -54.130 -35.482 62.861 1.00 111.70 551 GLN B CA 1
ATOM 1539 C C . GLN B 2 49 ? -53.130 -35.611 64.004 1.00 106.60 551 GLN B C 1
ATOM 1540 O O . GLN B 2 49 ? -52.727 -36.716 64.368 1.00 105.01 551 GLN B O 1
ATOM 1546 N N . LEU B 2 50 ? -52.734 -34.473 64.566 1.00 90.64 552 LEU B N 1
ATOM 1547 C CA . LEU B 2 50 ? -51.766 -34.449 65.655 1.00 86.25 552 LEU B CA 1
ATOM 1548 C C . LEU B 2 50 ? -52.395 -34.926 66.960 1.00 85.19 552 LEU B C 1
ATOM 1549 O O . LEU B 2 50 ? -51.831 -35.766 67.663 1.00 82.83 552 LEU B O 1
ATOM 1554 N N . LEU B 2 51 ? -53.568 -34.388 67.278 1.00 85.33 553 LEU B N 1
ATOM 1555 C CA . LEU B 2 51 ? -54.241 -34.704 68.533 1.00 84.79 553 LEU B CA 1
ATOM 1556 C C . LEU B 2 51 ? -54.580 -36.190 68.632 1.00 85.47 553 LEU B C 1
ATOM 1557 O O . LEU B 2 51 ? -54.427 -36.797 69.692 1.00 83.65 553 LEU B O 1
ATOM 1562 N N . ARG B 2 52 ? -55.043 -36.771 67.530 1.00 79.24 554 ARG B N 1
ATOM 1563 C CA . ARG B 2 52 ? -55.366 -38.193 67.495 1.00 80.58 554 ARG B CA 1
ATOM 1564 C C . ARG B 2 52 ? -54.155 -39.036 67.887 1.00 77.47 554 ARG B C 1
ATOM 1565 O O . ARG B 2 52 ? -54.288 -40.044 68.579 1.00 77.38 554 ARG B O 1
ATOM 1573 N N . SER B 2 53 ? -52.975 -38.616 67.442 1.00 84.93 555 SER B N 1
ATOM 1574 C CA . SER B 2 53 ? -51.740 -39.318 67.772 1.00 82.26 555 SER B CA 1
ATOM 1575 C C . SER B 2 53 ? -51.400 -39.151 69.248 1.00 79.32 555 SER B C 1
ATOM 1576 O O . SER B 2 53 ? -51.023 -40.113 69.918 1.00 78.51 555 SER B O 1
ATOM 1579 N N . LEU B 2 54 ? -51.531 -37.927 69.749 1.00 75.80 556 LEU B N 1
ATOM 1580 C CA . LEU B 2 54 ? -51.274 -37.645 71.156 1.00 73.52 556 LEU B CA 1
ATOM 1581 C C . LEU B 2 54 ? -52.106 -38.542 72.067 1.00 74.66 556 LEU B C 1
ATOM 1582 O O . LEU B 2 54 ? -51.601 -39.081 73.051 1.00 73.21 556 LEU B O 1
ATOM 1587 N N . VAL B 2 55 ? -53.383 -38.701 71.734 1.00 78.37 557 VAL B N 1
ATOM 1588 C CA . VAL B 2 55 ? -54.304 -39.452 72.578 1.00 79.98 557 VAL B CA 1
ATOM 1589 C C . VAL B 2 55 ? -53.970 -40.940 72.603 1.00 80.51 557 VAL B C 1
ATOM 1590 O O . VAL B 2 55 ? -53.887 -41.544 73.672 1.00 80.07 557 VAL B O 1
ATOM 1594 N N . SER B 2 56 ? -53.781 -41.530 71.427 1.00 81.00 558 SER B N 1
ATOM 1595 C CA . SER B 2 56 ? -53.498 -42.960 71.336 1.00 82.22 558 SER B CA 1
ATOM 1596 C C . SER B 2 56 ? -52.127 -43.293 71.919 1.00 79.45 558 SER B C 1
ATOM 1597 O O . SER B 2 56 ? -51.825 -44.458 72.179 1.00 80.43 558 SER B O 1
ATOM 1600 N N . CYS B 2 57 ? -51.302 -42.271 72.123 1.00 71.38 559 CYS B N 1
ATOM 1601 C CA . CYS B 2 57 ? -49.999 -42.457 72.751 1.00 68.96 559 CYS B CA 1
ATOM 1602 C C . CYS B 2 57 ? -50.158 -42.727 74.242 1.00 68.61 559 CYS B C 1
ATOM 1603 O O . CYS B 2 57 ? -50.845 -41.985 74.947 1.00 68.36 559 CYS B O 1
ATOM 1606 N N . LYS B 2 58 ? -49.519 -43.792 74.718 1.00 86.62 560 LYS B N 1
ATOM 1607 C CA . LYS B 2 58 ? -49.609 -44.175 76.123 1.00 86.90 560 LYS B CA 1
ATOM 1608 C C . LYS B 2 58 ? -48.232 -44.270 76.776 1.00 85.23 560 LYS B C 1
ATOM 1609 O O . LYS B 2 58 ? -48.120 -44.566 77.965 1.00 85.63 560 LYS B O 1
ATOM 1615 N N . GLN B 2 59 ? -47.185 -44.014 75.998 1.00 69.58 561 GLN B N 1
ATOM 1616 C CA . GLN B 2 59 ? -45.824 -44.094 76.511 1.00 68.34 561 GLN B CA 1
ATOM 1617 C C . GLN B 2 59 ? -44.904 -43.143 75.754 1.00 66.06 561 GLN B C 1
ATOM 1618 O O . GLN B 2 59 ? -45.003 -43.008 74.535 1.00 66.20 561 GLN B O 1
ATOM 1624 N N . VAL B 2 60 ? -44.011 -42.484 76.486 1.00 58.85 562 VAL B N 1
ATOM 1625 C CA . VAL B 2 60 ? -43.074 -41.538 75.891 1.00 56.91 562 VAL B CA 1
ATOM 1626 C C . VAL B 2 60 ? -41.651 -41.816 76.365 1.00 56.54 562 VAL B C 1
ATOM 1627 O O . VAL B 2 60 ? -41.348 -41.705 77.554 1.00 56.46 562 VAL B O 1
ATOM 1631 N N . ASP B 2 61 ? -40.783 -42.177 75.426 1.00 56.71 563 ASP B N 1
ATOM 1632 C CA . ASP B 2 61 ? -39.392 -42.472 75.742 1.00 56.80 563 ASP B CA 1
ATOM 1633 C C . ASP B 2 61 ? -38.498 -41.277 75.430 1.00 54.91 563 ASP B C 1
ATOM 1634 O O . ASP B 2 61 ? -38.229 -40.982 74.266 1.00 54.53 563 ASP B O 1
ATOM 1639 N N . VAL B 2 62 ? -38.042 -40.591 76.473 1.00 54.09 564 VAL B N 1
ATOM 1640 C CA . VAL B 2 62 ? -37.128 -39.467 76.312 1.00 52.73 564 VAL B CA 1
ATOM 1641 C C . VAL B 2 62 ? -35.694 -39.972 76.241 1.00 53.53 564 VAL B C 1
ATOM 1642 O O . VAL B 2 62 ? -35.103 -40.325 77.261 1.00 54.50 564 VAL B O 1
ATOM 1646 N N . LEU B 2 63 ? -35.138 -40.000 75.035 1.00 53.51 565 LEU B N 1
ATOM 1647 C CA . LEU B 2 63 ? -33.801 -40.542 74.821 1.00 54.67 565 LEU B CA 1
ATOM 1648 C C . LEU B 2 63 ? -32.813 -39.466 74.383 1.00 53.73 565 LEU B C 1
ATOM 1649 O O . LEU B 2 63 ? -31.603 -39.624 74.541 1.00 54.66 565 LEU B O 1
ATOM 1654 N N . ARG B 2 64 ? -33.333 -38.371 73.838 1.00 53.27 566 ARG B N 1
ATOM 1655 C CA . ARG B 2 64 ? -32.490 -37.301 73.317 1.00 52.71 566 ARG B CA 1
ATOM 1656 C C . ARG B 2 64 ? -32.610 -36.045 74.174 1.00 51.71 566 ARG B C 1
ATOM 1657 O O . ARG B 2 64 ? -33.527 -35.922 74.986 1.00 51.30 566 ARG B O 1
ATOM 1665 N N . PHE B 2 65 ? -31.681 -35.115 73.981 1.00 50.68 567 PHE B N 1
ATOM 1666 C CA . PHE B 2 65 ? -31.583 -33.935 74.828 1.00 50.34 567 PHE B CA 1
ATOM 1667 C C . PHE B 2 65 ? -30.983 -32.769 74.046 1.00 50.39 567 PHE B C 1
ATOM 1668 O O . PHE B 2 65 ? -30.185 -32.974 73.132 1.00 50.94 567 PHE B O 1
ATOM 1676 N N . VAL B 2 66 ? -31.377 -31.550 74.399 1.00 50.18 568 VAL B N 1
ATOM 1677 C CA . VAL B 2 66 ? -30.809 -30.354 73.784 1.00 50.72 568 VAL B CA 1
ATOM 1678 C C . VAL B 2 66 ? -30.736 -29.223 74.804 1.00 51.25 568 VAL B C 1
ATOM 1679 O O . VAL B 2 66 ? -31.678 -28.998 75.562 1.00 50.99 568 VAL B O 1
ATOM 1683 N N . THR B 2 67 ? -29.609 -28.517 74.822 1.00 52.78 569 THR B N 1
ATOM 1684 C CA . THR B 2 67 ? -29.380 -27.474 75.817 1.00 53.86 569 THR B CA 1
ATOM 1685 C C . THR B 2 67 ? -30.276 -26.270 75.556 1.00 54.21 569 THR B C 1
ATOM 1686 O O . THR B 2 67 ? -30.746 -26.064 74.437 1.00 54.01 569 THR B O 1
ATOM 1690 N N . SER B 2 68 ? -30.506 -25.478 76.598 1.00 61.51 570 SER B N 1
ATOM 1691 C CA . SER B 2 68 ? -31.349 -24.295 76.488 1.00 62.45 570 SER B CA 1
ATOM 1692 C C . SER B 2 68 ? -30.767 -23.301 75.489 1.00 63.86 570 SER B C 1
ATOM 1693 O O . SER B 2 68 ? -31.485 -22.773 74.640 1.00 64.28 570 SER B O 1
ATOM 1696 N N . GLN B 2 69 ? -29.465 -23.052 75.591 1.00 58.18 571 GLN B N 1
ATOM 1697 C CA . GLN B 2 69 ? -28.810 -22.072 74.732 1.00 59.97 571 GLN B CA 1
ATOM 1698 C C . GLN B 2 69 ? -28.984 -22.422 73.255 1.00 59.28 571 GLN B C 1
ATOM 1699 O O . GLN B 2 69 ? -29.245 -21.544 72.432 1.00 60.75 571 GLN B O 1
ATOM 1705 N N . TYR B 2 70 ? -28.846 -23.701 72.921 1.00 57.50 572 TYR B N 1
ATOM 1706 C CA . TYR B 2 70 ? -29.019 -24.142 71.541 1.00 57.14 572 TYR B CA 1
ATOM 1707 C C . TYR B 2 70 ? -30.460 -23.943 71.073 1.00 56.93 572 TYR B C 1
ATOM 1708 O O . TYR B 2 70 ? -30.704 -23.668 69.899 1.00 57.90 572 TYR B O 1
ATOM 1717 N N . LEU B 2 71 ? -31.413 -24.081 71.991 1.00 56.75 573 LEU B N 1
ATOM 1718 C CA . LEU B 2 71 ? -32.820 -23.889 71.655 1.00 56.89 573 LEU B CA 1
ATOM 1719 C C . LEU B 2 71 ? -33.127 -22.424 71.364 1.00 59.31 573 LEU B C 1
ATOM 1720 O O . LEU B 2 71 ? -33.874 -22.108 70.437 1.00 60.45 573 LEU B O 1
ATOM 1725 N N . GLU B 2 72 ? -32.546 -21.532 72.159 1.00 59.86 574 GLU B N 1
ATOM 1726 C CA . GLU B 2 72 ? -32.763 -20.102 71.988 1.00 62.70 574 GLU B CA 1
ATOM 1727 C C . GLU B 2 72 ? -32.245 -19.613 70.637 1.00 64.47 574 GLU B C 1
ATOM 1728 O O . GLU B 2 72 ? -32.787 -18.669 70.065 1.00 66.98 574 GLU B O 1
ATOM 1734 N N . VAL B 2 73 ? -31.201 -20.260 70.127 1.00 63.55 575 VAL B N 1
ATOM 1735 C CA . VAL B 2 73 ? -30.531 -19.787 68.918 1.00 65.54 575 VAL B CA 1
ATOM 1736 C C . VAL B 2 73 ? -30.951 -20.541 67.657 1.00 65.08 575 VAL B C 1
ATOM 1737 O O . VAL B 2 73 ? -31.165 -19.929 66.611 1.00 67.47 575 VAL B O 1
ATOM 1741 N N . PHE B 2 74 ? -31.066 -21.863 67.751 1.00 62.80 576 PHE B N 1
ATOM 1742 C CA . PHE B 2 74 ? -31.377 -22.682 66.580 1.00 62.64 576 PHE B CA 1
ATOM 1743 C C . PHE B 2 74 ? -32.743 -23.358 66.682 1.00 61.44 576 PHE B C 1
ATOM 1744 O O . PHE B 2 74 ? -33.039 -24.278 65.922 1.00 61.05 576 PHE B O 1
ATOM 1752 N N . GLY B 2 75 ? -33.580 -22.898 67.607 1.00 73.26 577 GLY B N 1
ATOM 1753 C CA . GLY B 2 75 ? -34.847 -23.558 67.866 1.00 72.20 577 GLY B CA 1
ATOM 1754 C C . GLY B 2 75 ? -36.042 -22.965 67.139 1.00 74.47 577 GLY B C 1
ATOM 1755 O O . GLY B 2 75 ? -37.162 -23.455 67.286 1.00 74.06 577 GLY B O 1
ATOM 1756 N N . THR B 2 76 ? -35.815 -21.921 66.348 1.00 79.46 578 THR B N 1
ATOM 1757 C CA . THR B 2 76 ? -36.916 -21.214 65.699 1.00 82.41 578 THR B CA 1
ATOM 1758 C C . THR B 2 76 ? -37.522 -22.024 64.554 1.00 83.08 578 THR B C 1
ATOM 1759 O O . THR B 2 76 ? -38.620 -21.718 64.083 1.00 85.42 578 THR B O 1
ATOM 1763 N N . CYS B 2 77 ? -36.811 -23.055 64.108 1.00 68.63 579 CYS B N 1
ATOM 1764 C CA . CYS B 2 77 ? -37.311 -23.917 63.041 1.00 69.48 579 CYS B CA 1
ATOM 1765 C C . CYS B 2 77 ? -38.480 -24.765 63.535 1.00 68.19 579 CYS B C 1
ATOM 1766 O O . CYS B 2 77 ? -39.213 -25.352 62.738 1.00 69.55 579 CYS B O 1
ATOM 1769 N N . LEU B 2 78 ? -38.646 -24.829 64.854 1.00 73.89 580 LEU B N 1
ATOM 1770 C CA . LEU B 2 78 ? -39.768 -25.543 65.451 1.00 72.89 580 LEU B CA 1
ATOM 1771 C C . LEU B 2 78 ? -41.024 -24.678 65.440 1.00 75.43 580 LEU B C 1
ATOM 1772 O O . LEU B 2 78 ? -40.952 -23.460 65.607 1.00 77.06 580 LEU B O 1
ATOM 1777 N N . THR B 2 79 ? -42.173 -25.317 65.239 1.00 66.46 581 THR B N 1
ATOM 1778 C CA . THR B 2 79 ? -43.451 -24.616 65.211 1.00 69.26 581 THR B CA 1
ATOM 1779 C C . THR B 2 79 ? -44.272 -24.973 66.445 1.00 67.77 581 THR B C 1
ATOM 1780 O O . THR B 2 79 ? -44.822 -26.070 66.539 1.00 66.83 581 THR B O 1
ATOM 1784 N N . LYS B 2 80 ? -44.352 -24.041 67.388 1.00 69.15 582 LYS B N 1
ATOM 1785 C CA . LYS B 2 80 ? -45.026 -24.291 68.657 1.00 67.93 582 LYS B CA 1
ATOM 1786 C C . LYS B 2 80 ? -46.528 -24.476 68.465 1.00 70.24 582 LYS B C 1
ATOM 1787 O O . LYS B 2 80 ? -47.173 -23.712 67.746 1.00 73.74 582 LYS B O 1
ATOM 1793 N N . VAL B 2 81 ? -47.076 -25.499 69.115 1.00 67.56 583 VAL B N 1
ATOM 1794 C CA . VAL B 2 81 ? -48.504 -25.783 69.048 1.00 69.76 583 VAL B CA 1
ATOM 1795 C C . VAL B 2 81 ? -49.175 -25.517 70.393 1.00 69.68 583 VAL B C 1
ATOM 1796 O O . VAL B 2 81 ? -50.188 -24.822 70.463 1.00 72.69 583 VAL B O 1
ATOM 1800 N N . LEU B 2 82 ? -48.604 -26.069 71.459 1.00 89.16 584 LEU B N 1
ATOM 1801 C CA . LEU B 2 82 ? -49.196 -25.945 72.785 1.00 89.16 584 LEU B CA 1
ATOM 1802 C C . LEU B 2 82 ? -48.160 -26.160 73.885 1.00 86.26 584 LEU B C 1
ATOM 1803 O O . LEU B 2 82 ? -47.253 -26.978 73.744 1.00 83.86 584 LEU B O 1
ATOM 1808 N N . SER B 2 83 ? -48.305 -25.421 74.980 1.00 64.84 585 SER B N 1
ATOM 1809 C CA . SER B 2 83 ? -47.399 -25.547 76.116 1.00 62.80 585 SER B CA 1
ATOM 1810 C C . SER B 2 83 ? -48.181 -25.485 77.422 1.00 63.79 585 SER B C 1
ATOM 1811 O O . SER B 2 83 ? -49.185 -24.779 77.518 1.00 66.46 585 SER B O 1
ATOM 1814 N N . GLY B 2 84 ? -47.718 -26.223 78.426 1.00 61.50 586 GLY B N 1
ATOM 1815 C CA . GLY B 2 84 ? -48.371 -26.231 79.722 1.00 62.59 586 GLY B CA 1
ATOM 1816 C C . GLY B 2 84 ? -47.585 -26.986 80.776 1.00 60.90 586 GLY B C 1
ATOM 1817 O O . GLY B 2 84 ? -46.515 -27.528 80.501 1.00 58.85 586 GLY B O 1
ATOM 1818 N N . SER B 2 85 ? -48.124 -27.017 81.991 1.00 62.83 587 SER B N 1
ATOM 1819 C CA . SER B 2 85 ? -47.481 -27.708 83.100 1.00 62.00 587 SER B CA 1
ATOM 1820 C C . SER B 2 85 ? -47.939 -29.161 83.159 1.00 61.29 587 SER B C 1
ATOM 1821 O O . SER B 2 85 ? -49.127 -29.453 83.021 1.00 62.50 587 SER B O 1
ATOM 1824 N N . LEU B 2 86 ? -46.991 -30.069 83.362 1.00 59.05 588 LEU B N 1
ATOM 1825 C CA . LEU B 2 86 ? -47.300 -31.491 83.450 1.00 58.75 588 LEU B CA 1
ATOM 1826 C C . LEU B 2 86 ? -47.827 -31.854 84.831 1.00 60.50 588 LEU B C 1
ATOM 1827 O O . LEU B 2 86 ? -47.449 -31.247 85.832 1.00 61.43 588 LEU B O 1
ATOM 1832 N N . CYS B 2 87 ? -48.704 -32.851 84.872 1.00 78.35 589 CYS B N 1
ATOM 1833 C CA . CYS B 2 87 ? -49.284 -33.321 86.122 1.00 80.35 589 CYS B CA 1
ATOM 1834 C C . CYS B 2 87 ? -48.806 -34.743 86.387 1.00 80.17 589 CYS B C 1
ATOM 1835 O O . CYS B 2 87 ? -48.838 -35.588 85.494 1.00 79.33 589 CYS B O 1
ATOM 1838 N N . ILE B 2 88 ? -48.358 -35.004 87.612 1.00 64.36 590 ILE B N 1
ATOM 1839 C CA . ILE B 2 88 ? -47.840 -36.321 87.966 1.00 64.84 590 ILE B CA 1
ATOM 1840 C C . ILE B 2 88 ? -48.904 -37.165 88.661 1.00 67.36 590 ILE B C 1
ATOM 1841 O O . ILE B 2 88 ? -49.275 -36.894 89.803 1.00 69.50 590 ILE B O 1
ATOM 1846 N N . ARG B 2 89 ? -49.395 -38.186 87.965 1.00 67.45 591 ARG B N 1
ATOM 1847 C CA . ARG B 2 89 ? -50.352 -39.116 88.551 1.00 70.12 591 ARG B CA 1
ATOM 1848 C C . ARG B 2 89 ? -49.616 -40.117 89.436 1.00 71.76 591 ARG B C 1
ATOM 1849 O O . ARG B 2 89 ? -50.135 -40.559 90.462 1.00 74.60 591 ARG B O 1
ATOM 1857 N N . SER B 2 90 ? -48.403 -40.472 89.024 1.00 73.18 592 SER B N 1
ATOM 1858 C CA . SER B 2 90 ? -47.568 -41.397 89.779 1.00 75.03 592 SER B CA 1
ATOM 1859 C C . SER B 2 90 ? -46.105 -40.984 89.659 1.00 73.37 592 SER B C 1
ATOM 1860 O O . SER B 2 90 ? -45.649 -40.598 88.582 1.00 70.70 592 SER B O 1
ATOM 1863 N N . ASP B 2 91 ? -45.375 -41.062 90.768 1.00 72.50 593 ASP B N 1
ATOM 1864 C CA . ASP B 2 91 ? -43.981 -40.631 90.801 1.00 71.57 593 ASP B CA 1
ATOM 1865 C C . ASP B 2 91 ? -43.064 -41.787 91.180 1.00 73.84 593 ASP B C 1
ATOM 1866 O O . ASP B 2 91 ? -42.950 -42.140 92.353 1.00 77.09 593 ASP B O 1
ATOM 1871 N N . VAL B 2 92 ? -42.404 -42.365 90.182 1.00 72.54 594 VAL B N 1
ATOM 1872 C CA . VAL B 2 92 ? -41.492 -43.479 90.415 1.00 74.97 594 VAL B CA 1
ATOM 1873 C C . VAL B 2 92 ? -40.067 -42.985 90.628 1.00 74.84 594 VAL B C 1
ATOM 1874 O O . VAL B 2 92 ? -39.371 -43.446 91.531 1.00 78.01 594 VAL B O 1
ATOM 1878 N N . ASP B 2 93 ? -39.633 -42.048 89.790 1.00 71.55 595 ASP B N 1
ATOM 1879 C CA . ASP B 2 93 ? -38.276 -41.522 89.878 1.00 71.41 595 ASP B CA 1
ATOM 1880 C C . ASP B 2 93 ? -38.162 -40.181 89.160 1.00 68.01 595 ASP B C 1
ATOM 1881 O O . ASP B 2 93 ? -37.193 -39.930 88.442 1.00 66.65 595 ASP B O 1
ATOM 1886 N N . MET B 2 94 ? -39.153 -39.319 89.365 1.00 67.04 596 MET B N 1
ATOM 1887 C CA . MET B 2 94 ? -39.177 -38.009 88.723 1.00 64.39 596 MET B CA 1
ATOM 1888 C C . MET B 2 94 ? -38.090 -37.092 89.274 1.00 65.02 596 MET B C 1
ATOM 1889 O O . MET B 2 94 ? -37.560 -36.247 88.552 1.00 63.13 596 MET B O 1
ATOM 1894 N N . THR B 2 95 ? -37.767 -37.255 90.554 1.00 68.06 597 THR B N 1
ATOM 1895 C CA . THR B 2 95 ? -36.737 -36.441 91.191 1.00 69.42 597 THR B CA 1
ATOM 1896 C C . THR B 2 95 ? -35.447 -36.492 90.383 1.00 68.37 597 THR B C 1
ATOM 1897 O O . THR B 2 95 ? -34.893 -35.458 90.008 1.00 67.19 597 THR B O 1
ATOM 1901 N N . HIS B 2 96 ? -34.974 -37.705 90.115 1.00 70.34 598 HIS B N 1
ATOM 1902 C CA . HIS B 2 96 ? -33.750 -37.896 89.350 1.00 69.81 598 HIS B CA 1
ATOM 1903 C C . HIS B 2 96 ? -33.866 -37.262 87.967 1.00 66.14 598 HIS B C 1
ATOM 1904 O O . HIS B 2 96 ? -32.947 -36.585 87.505 1.00 65.42 598 HIS B O 1
ATOM 1911 N N . PHE B 2 97 ? -34.997 -37.489 87.309 1.00 63.73 599 PHE B N 1
ATOM 1912 C CA . PHE B 2 97 ? -35.235 -36.922 85.987 1.00 60.73 599 PHE B CA 1
ATOM 1913 C C . PHE B 2 97 ? -35.115 -35.400 86.025 1.00 59.83 599 PHE B C 1
ATOM 1914 O O . PHE B 2 97 ? -34.602 -34.788 85.087 1.00 58.30 599 PHE B O 1
ATOM 1922 N N . LYS B 2 98 ? -35.584 -34.795 87.114 1.00 65.56 600 LYS B N 1
ATOM 1923 C CA . LYS B 2 98 ? -35.483 -33.349 87.289 1.00 65.45 600 LYS B CA 1
ATOM 1924 C C . LYS B 2 98 ? -34.030 -32.918 87.466 1.00 66.58 600 LYS B C 1
ATOM 1925 O O . LYS B 2 98 ? -33.570 -31.973 86.823 1.00 65.61 600 LYS B O 1
ATOM 1931 N N . ASN B 2 99 ? -33.311 -33.617 88.340 1.00 63.95 601 ASN B N 1
ATOM 1932 C CA . ASN B 2 99 ? -31.920 -33.287 88.627 1.00 65.72 601 ASN B CA 1
ATOM 1933 C C . ASN B 2 99 ? -31.062 -33.250 87.370 1.00 63.97 601 ASN B C 1
ATOM 1934 O O . ASN B 2 99 ? -30.215 -32.371 87.215 1.00 64.39 601 ASN B O 1
ATOM 1939 N N . ILE B 2 100 ? -31.282 -34.207 86.475 1.00 62.35 602 ILE B N 1
ATOM 1940 C CA . ILE B 2 100 ? -30.476 -34.316 85.263 1.00 61.07 602 ILE B CA 1
ATOM 1941 C C . ILE B 2 100 ? -30.764 -33.176 84.289 1.00 58.76 602 ILE B C 1
ATOM 1942 O O . ILE B 2 100 ? -29.849 -32.652 83.654 1.00 58.61 602 ILE B O 1
ATOM 1947 N N . LEU B 2 101 ? -32.031 -32.795 84.172 1.00 57.37 603 LEU B N 1
ATOM 1948 C CA . LEU B 2 101 ? -32.403 -31.662 83.333 1.00 55.81 603 LEU B CA 1
ATOM 1949 C C . LEU B 2 101 ? -31.747 -30.388 83.855 1.00 57.21 603 LEU B C 1
ATOM 1950 O O . LEU B 2 101 ? -31.259 -29.566 83.078 1.00 56.77 603 LEU B O 1
ATOM 1955 N N . ASN B 2 102 ? -31.736 -30.230 85.175 1.00 59.28 604 ASN B N 1
ATOM 1956 C CA . ASN B 2 102 ? -31.155 -29.048 85.800 1.00 61.24 604 ASN B CA 1
ATOM 1957 C C . ASN B 2 102 ? -29.635 -28.996 85.665 1.00 62.53 604 ASN B C 1
ATOM 1958 O O . ASN B 2 102 ? -29.065 -27.934 85.409 1.00 63.23 604 ASN B O 1
ATOM 1963 N N . ARG B 2 103 ? -28.979 -30.138 85.844 1.00 63.24 605 ARG B N 1
ATOM 1964 C CA . ARG B 2 103 ? -27.532 -30.206 85.685 1.00 64.78 605 ARG B CA 1
ATOM 1965 C C . ARG B 2 103 ? -27.154 -29.979 84.229 1.00 62.78 605 ARG B C 1
ATOM 1966 O O . ARG B 2 103 ? -26.179 -29.290 83.934 1.00 63.83 605 ARG B O 1
ATOM 1974 N N . GLY B 2 104 ? -27.935 -30.560 83.324 1.00 60.25 606 GLY B N 1
ATOM 1975 C CA . GLY B 2 104 ? -27.684 -30.430 81.900 1.00 58.59 606 GLY B CA 1
ATOM 1976 C C . GLY B 2 104 ? -28.092 -29.072 81.366 1.00 57.83 606 GLY B C 1
ATOM 1977 O O . GLY B 2 104 ? -27.672 -28.671 80.281 1.00 57.27 606 GLY B O 1
ATOM 1978 N N . ASN B 2 105 ? -28.911 -28.361 82.136 1.00 68.97 607 ASN B N 1
ATOM 1979 C CA . ASN B 2 105 ? -29.395 -27.044 81.740 1.00 68.87 607 ASN B CA 1
ATOM 1980 C C . ASN B 2 105 ? -30.016 -27.082 80.349 1.00 66.81 607 ASN B C 1
ATOM 1981 O O . ASN B 2 105 ? -29.664 -26.288 79.477 1.00 66.99 607 ASN B O 1
ATOM 1986 N N . GLY B 2 106 ? -30.940 -28.014 80.147 1.00 54.52 608 GLY B N 1
ATOM 1987 C CA . GLY B 2 106 ? -31.618 -28.152 78.874 1.00 52.99 608 GLY B CA 1
ATOM 1988 C C . GLY B 2 106 ? -32.942 -28.876 79.014 1.00 51.97 608 GLY B C 1
ATOM 1989 O O . GLY B 2 106 ? -33.494 -28.983 80.110 1.00 52.49 608 GLY B O 1
ATOM 1990 N N . ALA B 2 107 ? -33.454 -29.378 77.895 1.00 58.43 609 ALA B N 1
ATOM 1991 C CA . ALA B 2 107 ? -34.724 -30.089 77.887 1.00 57.75 609 ALA B CA 1
ATOM 1992 C C . ALA B 2 107 ? -34.593 -31.412 77.148 1.00 57.11 609 ALA B C 1
ATOM 1993 O O . ALA B 2 107 ? -33.875 -31.508 76.154 1.00 56.99 609 ALA B O 1
ATOM 1995 N N . GLY B 2 108 ? -35.284 -32.433 77.643 1.00 51.12 610 GLY B N 1
ATOM 1996 C CA . GLY B 2 108 ? -35.379 -33.693 76.934 1.00 50.96 610 GLY B CA 1
ATOM 1997 C C . GLY B 2 108 ? -36.278 -33.490 75.735 1.00 50.59 610 GLY B C 1
ATOM 1998 O O . GLY B 2 108 ? -37.247 -32.734 75.809 1.00 50.60 610 GLY B O 1
ATOM 1999 N N . ILE B 2 109 ? -35.965 -34.152 74.628 1.00 49.07 611 ILE B N 1
ATOM 2000 C CA . ILE B 2 109 ? -36.702 -33.925 73.392 1.00 49.24 611 ILE B CA 1
ATOM 2001 C C . ILE B 2 109 ? -37.101 -35.230 72.712 1.00 49.86 611 ILE B C 1
ATOM 2002 O O . ILE B 2 109 ? -36.355 -36.210 72.727 1.00 50.24 611 ILE B O 1
ATOM 2007 N N . VAL B 2 110 ? -38.291 -35.228 72.120 1.00 50.38 612 VAL B N 1
ATOM 2008 C CA . VAL B 2 110 ? -38.792 -36.383 71.392 1.00 51.46 612 VAL B CA 1
ATOM 2009 C C . VAL B 2 110 ? -39.219 -35.974 69.987 1.00 52.46 612 VAL B C 1
ATOM 2010 O O . VAL B 2 110 ? -40.137 -35.171 69.815 1.00 52.83 612 VAL B O 1
ATOM 2014 N N . LEU B 2 111 ? -38.546 -36.527 68.985 1.00 53.32 613 LEU B N 1
ATOM 2015 C CA . LEU B 2 111 ? -38.860 -36.225 67.596 1.00 54.80 613 LEU B CA 1
ATOM 2016 C C . LEU B 2 111 ? -39.780 -37.294 67.023 1.00 56.62 613 LEU B C 1
ATOM 2017 O O . LEU B 2 111 ? -39.327 -38.245 66.388 1.00 57.85 613 LEU B O 1
ATOM 2022 N N . GLY B 2 112 ? -41.076 -37.128 67.253 1.00 57.13 614 GLY B N 1
ATOM 2023 C CA . GLY B 2 112 ? -42.055 -38.109 66.828 1.00 59.14 614 GLY B CA 1
ATOM 2024 C C . GLY B 2 112 ? -42.471 -37.941 65.382 1.00 61.59 614 GLY B C 1
ATOM 2025 O O . GLY B 2 112 ? -42.084 -36.979 64.716 1.00 61.76 614 GLY B O 1
ATOM 2026 N N . SER B 2 113 ? -43.266 -38.889 64.897 1.00 63.92 615 SER B N 1
ATOM 2027 C CA . SER B 2 113 ? -43.784 -38.840 63.537 1.00 66.95 615 SER B CA 1
ATOM 2028 C C . SER B 2 113 ? -44.864 -37.774 63.400 1.00 67.89 615 SER B C 1
ATOM 2029 O O . SER B 2 113 ? -44.946 -37.092 62.380 1.00 69.77 615 SER B O 1
ATOM 2032 N N . ASN B 2 114 ? -45.686 -37.631 64.434 1.00 77.04 616 ASN B N 1
ATOM 2033 C CA . ASN B 2 114 ? -46.844 -36.749 64.368 1.00 78.51 616 ASN B CA 1
ATOM 2034 C C . ASN B 2 114 ? -46.730 -35.536 65.289 1.00 76.30 616 ASN B C 1
ATOM 2035 O O . ASN B 2 114 ? -47.606 -34.671 65.288 1.00 77.65 616 ASN B O 1
ATOM 2040 N N . TYR B 2 115 ? -45.658 -35.472 66.073 1.00 63.25 617 TYR B N 1
ATOM 2041 C CA . TYR B 2 115 ? -45.456 -34.349 66.984 1.00 61.42 617 TYR B CA 1
ATOM 2042 C C . TYR B 2 115 ? -44.024 -34.274 67.511 1.00 58.82 617 TYR B C 1
ATOM 2043 O O . TYR B 2 115 ? -43.224 -35.187 67.306 1.00 58.30 617 TYR B O 1
ATOM 2052 N N . THR B 2 116 ? -43.713 -33.172 68.187 1.00 59.38 618 THR B N 1
ATOM 2053 C CA . THR B 2 116 ? -42.408 -32.978 68.806 1.00 57.27 618 THR B CA 1
ATOM 2054 C C . THR B 2 116 ? -42.605 -32.495 70.234 1.00 56.06 618 THR B C 1
ATOM 2055 O O . THR B 2 116 ? -43.342 -31.538 70.469 1.00 56.87 618 THR B O 1
ATOM 2059 N N . LEU B 2 117 ? -41.946 -33.153 71.184 1.00 52.79 619 LEU B N 1
ATOM 2060 C CA . LEU B 2 117 ? -42.119 -32.823 72.595 1.00 52.01 619 LEU B CA 1
ATOM 2061 C C . LEU B 2 117 ? -40.835 -32.291 73.222 1.00 50.85 619 LEU B C 1
ATOM 2062 O O . LEU B 2 117 ? -39.746 -32.796 72.955 1.00 50.27 619 LEU B O 1
ATOM 2067 N N . LEU B 2 118 ? -40.977 -31.265 74.057 1.00 60.57 620 LEU B N 1
ATOM 2068 C CA . LEU B 2 118 ? -39.881 -30.785 74.893 1.00 59.91 620 LEU B CA 1
ATOM 2069 C C . LEU B 2 118 ? -40.285 -30.85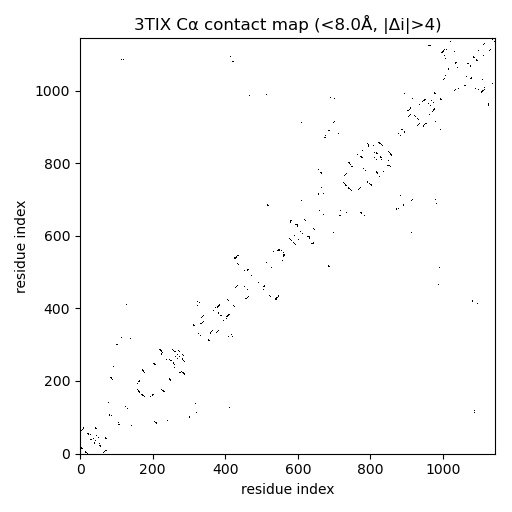7 76.361 1.00 59.98 620 LEU B C 1
ATOM 2070 O O . LEU B 2 118 ? -41.366 -30.406 76.735 1.00 60.81 620 LEU B O 1
ATOM 2075 N N . LEU B 2 119 ? -39.411 -31.426 77.186 1.00 54.30 621 LEU B N 1
ATOM 2076 C CA . LEU B 2 119 ? -39.662 -31.539 78.620 1.00 54.77 621 LEU B CA 1
ATOM 2077 C C . LEU B 2 119 ? -38.550 -30.854 79.406 1.00 55.06 621 LEU B C 1
ATOM 2078 O O . LEU B 2 119 ? -37.370 -31.165 79.226 1.00 54.74 621 LEU B O 1
ATOM 2083 N N . PHE B 2 120 ? -38.926 -29.923 80.276 1.00 54.59 622 PHE B N 1
ATOM 2084 C CA . PHE B 2 120 ? -37.951 -29.229 81.109 1.00 55.42 622 PHE B CA 1
ATOM 2085 C C . PHE B 2 120 ? -38.560 -28.793 82.436 1.00 56.94 622 PHE B C 1
ATOM 2086 O O . PHE B 2 120 ? -39.780 -28.802 82.604 1.00 57.33 622 PHE B O 1
ATOM 2094 N N . THR B 2 121 ? -37.700 -28.414 83.377 1.00 55.15 623 THR B N 1
ATOM 2095 C CA . THR B 2 121 ? -38.142 -28.043 84.716 1.00 57.07 623 THR B CA 1
ATOM 2096 C C . THR B 2 121 ? -38.468 -26.555 84.793 1.00 58.50 623 THR B C 1
ATOM 2097 O O . THR B 2 121 ? -38.171 -25.794 83.873 1.00 58.14 623 THR B O 1
ATOM 2101 N N . GLU B 2 122 ? -39.078 -26.151 85.902 1.00 68.44 624 GLU B N 1
ATOM 2102 C CA . GLU B 2 122 ? -39.444 -24.756 86.115 1.00 70.48 624 GLU B CA 1
ATOM 2103 C C . GLU B 2 122 ? -38.230 -23.907 86.483 1.00 72.07 624 GLU B C 1
ATOM 2104 O O . GLU B 2 122 ? -38.297 -22.678 86.463 1.00 73.93 624 GLU B O 1
ATOM 2110 N N . ASP B 2 123 ? -37.124 -24.564 86.817 1.00 73.01 625 ASP B N 1
ATOM 2111 C CA . ASP B 2 123 ? -35.900 -23.862 87.190 1.00 74.82 625 ASP B CA 1
ATOM 2112 C C . ASP B 2 123 ? -35.204 -23.290 85.960 1.00 73.79 625 ASP B C 1
ATOM 2113 O O . ASP B 2 123 ? -34.261 -22.508 86.075 1.00 75.50 625 ASP B O 1
ATOM 2118 N N . ASN B 2 124 ? -35.680 -23.684 84.784 1.00 70.68 626 ASN B N 1
ATOM 2119 C CA . ASN B 2 124 ? -35.047 -23.302 83.529 1.00 69.74 626 ASN B CA 1
ATOM 2120 C C . ASN B 2 124 ? -35.490 -21.917 83.067 1.00 71.36 626 ASN B C 1
ATOM 2121 O O . ASN B 2 124 ? -36.344 -21.788 82.189 1.00 70.62 626 ASN B O 1
ATOM 2126 N N . ASN B 2 125 ? -34.898 -20.885 83.661 1.00 67.94 627 ASN B N 1
ATOM 2127 C CA . ASN B 2 125 ? -35.233 -19.505 83.328 1.00 70.28 627 ASN B CA 1
ATOM 2128 C C . ASN B 2 125 ? -35.299 -19.284 81.822 1.00 69.18 627 ASN B C 1
ATOM 2129 O O . ASN B 2 125 ? -36.193 -18.600 81.324 1.00 70.30 627 ASN B O 1
ATOM 2134 N N . ALA B 2 126 ? -34.347 -19.870 81.104 1.00 70.34 628 ALA B N 1
ATOM 2135 C CA . ALA B 2 126 ? -34.232 -19.668 79.665 1.00 69.70 628 ALA B CA 1
ATOM 2136 C C . ALA B 2 126 ? -35.488 -20.115 78.923 1.00 68.30 628 ALA B C 1
ATOM 2137 O O . ALA B 2 126 ? -36.094 -19.337 78.187 1.00 69.72 628 ALA B O 1
ATOM 2139 N N . LEU B 2 127 ? -35.877 -21.369 79.122 1.00 68.18 629 LEU B N 1
ATOM 2140 C CA . LEU B 2 127 ? -36.974 -21.952 78.359 1.00 66.93 629 LEU B CA 1
ATOM 2141 C C . LEU B 2 127 ? -38.348 -21.522 78.873 1.00 68.32 629 LEU B C 1
ATOM 2142 O O . LEU B 2 127 ? -39.329 -21.551 78.128 1.00 68.46 629 LEU B O 1
ATOM 2147 N N . MET B 2 128 ? -38.422 -21.124 80.139 1.00 83.37 630 MET B N 1
ATOM 2148 C CA . MET B 2 128 ? -39.673 -20.623 80.699 1.00 85.23 630 MET B CA 1
ATOM 2149 C C . MET B 2 128 ? -40.094 -19.344 79.982 1.00 87.85 630 MET B C 1
ATOM 2150 O O . MET B 2 128 ? -41.284 -19.072 79.826 1.00 89.21 630 MET B O 1
ATOM 2155 N N . ASN B 2 129 ? -39.110 -18.566 79.543 1.00 72.23 631 ASN B N 1
ATOM 2156 C CA . ASN B 2 129 ? -39.370 -17.322 78.827 1.00 75.22 631 ASN B CA 1
ATOM 2157 C C . ASN B 2 129 ? -39.445 -17.538 77.321 1.00 74.38 631 ASN B C 1
ATOM 2158 O O . ASN B 2 129 ? -40.254 -16.913 76.634 1.00 76.60 631 ASN B O 1
ATOM 2163 N N . LEU B 2 130 ? -38.597 -18.426 76.814 1.00 75.71 632 LEU B N 1
ATOM 2164 C CA . LEU B 2 130 ? -38.527 -18.685 75.381 1.00 75.11 632 LEU B CA 1
ATOM 2165 C C . LEU B 2 130 ? -39.853 -19.204 74.833 1.00 74.86 632 LEU B C 1
ATOM 2166 O O . LEU B 2 130 ? -40.121 -19.090 73.637 1.00 75.77 632 LEU B O 1
ATOM 2171 N N . TYR B 2 131 ? -40.680 -19.769 75.707 1.00 80.70 633 TYR B N 1
ATOM 2172 C CA . TYR B 2 131 ? -41.953 -20.341 75.283 1.00 80.64 633 TYR B CA 1
ATOM 2173 C C . TYR B 2 131 ? -43.136 -19.821 76.100 1.00 82.84 633 TYR B C 1
ATOM 2174 O O . TYR B 2 131 ? -44.185 -20.461 76.160 1.00 82.58 633 TYR B O 1
ATOM 2183 N N . ASP B 2 132 ? -42.961 -18.657 76.721 1.00 92.47 634 ASP B N 1
ATOM 2184 C CA . ASP B 2 132 ? -44.042 -18.001 77.451 1.00 95.32 634 ASP B CA 1
ATOM 2185 C C . ASP B 2 132 ? -44.827 -18.972 78.326 1.00 93.81 634 ASP B C 1
ATOM 2186 O O . ASP B 2 132 ? -46.055 -19.023 78.262 1.00 95.29 634 ASP B O 1
ATOM 2191 N N . CYS B 2 133 ? -44.115 -19.736 79.148 1.00 88.57 635 CYS B N 1
ATOM 2192 C CA . CYS B 2 133 ? -44.753 -20.684 80.053 1.00 87.42 635 CYS B CA 1
ATOM 2193 C C . CYS B 2 133 ? -45.383 -19.970 81.243 1.00 90.24 635 CYS B C 1
ATOM 2194 O O . CYS B 2 133 ? -44.691 -19.589 82.186 1.00 90.89 635 CYS B O 1
ATOM 2197 N N . GLN B 2 134 ? -46.699 -19.791 81.188 1.00 72.52 636 GLN B N 1
ATOM 2198 C CA . GLN B 2 134 ? -47.442 -19.206 82.295 1.00 75.51 636 GLN B CA 1
ATOM 2199 C C . GLN B 2 134 ? -48.669 -20.049 82.604 1.00 75.47 636 GLN B C 1
ATOM 2200 O O . GLN B 2 134 ? -49.015 -20.957 81.847 1.00 73.55 636 GLN B O 1
ATOM 2206 N N . GLY B 2 135 ? -49.322 -19.746 83.720 1.00 84.70 637 GLY B N 1
ATOM 2207 C CA . GLY B 2 135 ? -50.546 -20.428 84.092 1.00 85.37 637 GLY B CA 1
ATOM 2208 C C . GLY B 2 135 ? -50.383 -21.346 85.287 1.00 84.07 637 GLY B C 1
ATOM 2209 O O . GLY B 2 135 ? -49.530 -21.126 86.147 1.00 84.09 637 GLY B O 1
ATOM 2210 N N . GLN B 2 136 ? -51.210 -22.386 85.333 1.00 82.10 638 GLN B N 1
ATOM 2211 C CA . GLN B 2 136 ? -51.245 -23.290 86.475 1.00 81.60 638 GLN B CA 1
ATOM 2212 C C . GLN B 2 136 ? -50.000 -24.165 86.568 1.00 78.26 638 GLN B C 1
ATOM 2213 O O . GLN B 2 136 ? -49.613 -24.829 85.604 1.00 75.59 638 GLN B O 1
ATOM 2219 N N . SER B 2 137 ? -49.384 -24.162 87.746 1.00 73.35 639 SER B N 1
ATOM 2220 C CA . SER B 2 137 ? -48.218 -24.990 88.012 1.00 70.98 639 SER B CA 1
ATOM 2221 C C . SER B 2 137 ? -48.651 -26.306 88.644 1.00 70.65 639 SER B C 1
ATOM 2222 O O . SER B 2 137 ? -48.780 -26.408 89.863 1.00 72.66 639 SER B O 1
ATOM 2225 N N . ASN B 2 138 ? -48.880 -27.311 87.805 1.00 68.53 640 ASN B N 1
ATOM 2226 C CA . ASN B 2 138 ? -49.316 -28.620 88.277 1.00 68.47 640 ASN B CA 1
ATOM 2227 C C . ASN B 2 138 ? -48.165 -29.416 88.878 1.00 67.46 640 ASN B C 1
ATOM 2228 O O . ASN B 2 138 ? -48.383 -30.351 89.646 1.00 68.38 640 ASN B O 1
ATOM 2233 N N . SER B 2 139 ? -46.941 -29.048 88.512 1.00 89.15 641 SER B N 1
ATOM 2234 C CA . SER B 2 139 ? -45.750 -29.702 89.039 1.00 88.59 641 SER B CA 1
ATOM 2235 C C . SER B 2 139 ? -44.505 -28.935 88.600 1.00 87.50 641 SER B C 1
ATOM 2236 O O . SER B 2 139 ? -44.611 -27.913 87.922 1.00 87.28 641 SER B O 1
ATOM 2239 N N . PRO B 2 140 ? -43.318 -29.421 88.992 1.00 67.93 642 PRO B N 1
ATOM 2240 C CA . PRO B 2 140 ? -42.065 -28.740 88.648 1.00 67.26 642 PRO B CA 1
ATOM 2241 C C . PRO B 2 140 ? -41.713 -28.861 87.168 1.00 64.59 642 PRO B C 1
ATOM 2242 O O . PRO B 2 140 ? -40.766 -28.217 86.713 1.00 64.06 642 PRO B O 1
ATOM 2246 N N . PHE B 2 141 ? -42.464 -29.675 86.432 1.00 67.41 643 PHE B N 1
ATOM 2247 C CA . PHE B 2 141 ? -42.156 -29.935 85.030 1.00 65.24 643 PHE B CA 1
ATOM 2248 C C . PHE B 2 141 ? -43.095 -29.197 84.087 1.00 65.08 643 PHE B C 1
ATOM 2249 O O . PHE B 2 141 ? -44.267 -28.980 84.397 1.00 66.36 643 PHE B O 1
ATOM 2257 N N . TRP B 2 142 ? -42.563 -28.816 82.932 1.00 63.43 644 TRP B N 1
ATOM 2258 C CA . TRP B 2 142 ? -43.346 -28.163 81.893 1.00 63.62 644 TRP B CA 1
ATOM 2259 C C . TRP B 2 142 ? -43.044 -28.810 80.550 1.00 62.02 644 TRP B C 1
ATOM 2260 O O . TRP B 2 142 ? -41.921 -29.250 80.302 1.00 60.82 644 TRP B O 1
ATOM 2271 N N . MET B 2 143 ? -44.051 -28.869 79.686 1.00 54.77 645 MET B N 1
ATOM 2272 C CA . MET B 2 143 ? -43.894 -29.504 78.386 1.00 53.79 645 MET B CA 1
ATOM 2273 C C . MET B 2 143 ? -44.420 -28.606 77.275 1.00 54.86 645 MET B C 1
ATOM 2274 O O . MET B 2 143 ? -45.334 -27.809 77.486 1.00 56.59 645 MET B O 1
ATOM 2279 N N . VAL B 2 144 ? -43.830 -28.740 76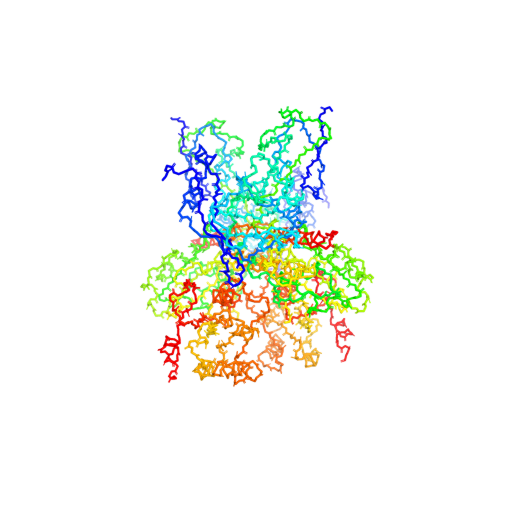.092 1.00 58.13 646 VAL B N 1
ATOM 2280 C CA . VAL B 2 144 ? -44.269 -27.987 74.925 1.00 59.54 646 VAL B CA 1
ATOM 2281 C C . VAL B 2 144 ? -44.392 -28.921 73.727 1.00 59.35 646 VAL B C 1
ATOM 2282 O O . VAL B 2 144 ? -43.510 -29.742 73.476 1.00 57.92 646 VAL B O 1
ATOM 2286 N N . ILE B 2 145 ? -45.493 -28.796 72.994 1.00 60.76 647 ILE B N 1
ATOM 2287 C CA . ILE B 2 145 ? -45.732 -29.633 71.828 1.00 61.27 647 ILE B CA 1
ATOM 2288 C C . ILE B 2 145 ? -45.569 -28.821 70.550 1.00 62.90 647 ILE B C 1
ATOM 2289 O O . ILE B 2 145 ? -46.181 -27.765 70.390 1.00 64.99 647 ILE B O 1
ATOM 2294 N N . PHE B 2 146 ? -44.734 -29.321 69.645 1.00 58.92 648 PHE B N 1
ATOM 2295 C CA . PHE B 2 146 ? -44.510 -28.671 68.362 1.00 60.75 648 PHE B CA 1
ATOM 2296 C C . PHE B 2 146 ? -44.937 -29.601 67.239 1.00 62.13 648 PHE B C 1
ATOM 2297 O O . PHE B 2 146 ? -45.151 -30.793 67.456 1.00 61.30 648 PHE B O 1
ATOM 2305 N N . GLU B 2 147 ? -45.056 -29.052 66.036 1.00 64.66 649 GLU B N 1
ATOM 2306 C CA . GLU B 2 147 ? -45.348 -29.860 64.863 1.00 66.52 649 GLU B CA 1
ATOM 2307 C C . GLU B 2 147 ? -44.155 -30.761 64.579 1.00 64.70 649 GLU B C 1
ATOM 2308 O O . GLU B 2 147 ? -43.015 -30.393 64.864 1.00 62.91 649 GLU B O 1
ATOM 2314 N N . PRO B 2 148 ? -44.411 -31.950 64.017 1.00 73.33 650 PRO B N 1
ATOM 2315 C CA . PRO B 2 148 ? -43.322 -32.884 63.720 1.00 72.17 650 PRO B CA 1
ATOM 2316 C C . PRO B 2 148 ? -42.380 -32.329 62.661 1.00 73.26 650 PRO B C 1
ATOM 2317 O O . PRO B 2 148 ? -42.787 -31.492 61.858 1.00 75.80 650 PRO B O 1
ATOM 2321 N N . LEU B 2 149 ? -41.133 -32.786 62.671 1.00 63.95 651 LEU B N 1
ATOM 2322 C CA . LEU B 2 149 ? -40.177 -32.401 61.644 1.00 65.21 651 LEU B CA 1
ATOM 2323 C C . LEU B 2 149 ? -40.226 -33.419 60.515 1.00 67.59 651 LEU B C 1
ATOM 2324 O O . LEU B 2 149 ? -40.638 -34.561 60.719 1.00 67.54 651 LEU B O 1
ATOM 2329 N N . GLU B 2 150 ? -39.815 -33.003 59.323 1.00 59.92 652 GLU B N 1
ATOM 2330 C CA . GLU B 2 150 ? -39.799 -33.899 58.176 1.00 61.16 652 GLU B CA 1
ATOM 2331 C C . GLU B 2 150 ? -39.036 -35.176 58.503 1.00 61.75 652 GLU B C 1
ATOM 2332 O O . GLU B 2 150 ? -37.944 -35.128 59.070 1.00 60.80 652 GLU B O 1
ATOM 2338 N N . SER B 2 151 ? -39.619 -36.313 58.138 1.00 74.65 653 SER B N 1
ATOM 2339 C CA . SER B 2 151 ? -39.018 -37.613 58.412 1.00 75.57 653 SER B CA 1
ATOM 2340 C C . SER B 2 151 ? -37.515 -37.594 58.154 1.00 74.69 653 SER B C 1
ATOM 2341 O O . SER B 2 151 ? -36.725 -38.039 58.987 1.00 74.50 653 SER B O 1
ATOM 2344 N N . ILE B 2 152 ? -37.128 -37.071 56.995 1.00 70.64 654 ILE B N 1
ATOM 2345 C CA . ILE B 2 152 ? -35.729 -37.058 56.587 1.00 69.93 654 ILE B CA 1
ATOM 2346 C C . ILE B 2 152 ? -34.847 -36.348 57.610 1.00 68.36 654 ILE B C 1
ATOM 2347 O O . ILE B 2 152 ? -33.724 -36.779 57.875 1.00 68.23 654 ILE B O 1
ATOM 2352 N N . LEU B 2 153 ? -35.357 -35.265 58.187 1.00 59.74 655 LEU B N 1
ATOM 2353 C CA . LEU B 2 153 ? -34.577 -34.465 59.125 1.00 58.30 655 LEU B CA 1
ATOM 2354 C C . LEU B 2 153 ? -34.290 -35.240 60.409 1.00 58.70 655 LEU B C 1
ATOM 2355 O O . LEU B 2 153 ? -33.137 -35.364 60.824 1.00 58.32 655 LEU B O 1
ATOM 2360 N N . VAL B 2 154 ? -35.343 -35.760 61.032 1.00 59.59 656 VAL B N 1
ATOM 2361 C CA . VAL B 2 154 ? -35.203 -36.537 62.258 1.00 60.19 656 VAL B CA 1
ATOM 2362 C C . VAL B 2 154 ? -34.173 -37.642 62.061 1.00 61.09 656 VAL B C 1
ATOM 2363 O O . VAL B 2 154 ? -33.417 -37.975 62.974 1.00 61.15 656 VAL B O 1
ATOM 2367 N N . GLU B 2 155 ? -34.150 -38.201 60.857 1.00 64.02 657 GLU B N 1
ATOM 2368 C CA . GLU B 2 155 ? -33.224 -39.273 60.515 1.00 65.06 657 GLU B CA 1
ATOM 2369 C C . GLU B 2 155 ? -31.778 -38.784 60.571 1.00 63.98 657 GLU B C 1
ATOM 2370 O O . GLU B 2 155 ? -30.902 -39.469 61.101 1.00 64.58 657 GLU B O 1
ATOM 2376 N N . TRP B 2 156 ? -31.533 -37.597 60.023 1.00 60.41 658 TRP B N 1
ATOM 2377 C CA . TRP B 2 156 ? -30.206 -36.991 60.064 1.00 59.34 658 TRP B CA 1
ATOM 2378 C C . TRP B 2 156 ? -29.799 -36.705 61.502 1.00 58.84 658 TRP B C 1
ATOM 2379 O O . TRP B 2 156 ? -28.648 -36.908 61.886 1.00 58.89 658 TRP B O 1
ATOM 2390 N N . SER B 2 157 ? -30.754 -36.227 62.291 1.00 58.46 659 SER B N 1
ATOM 2391 C CA . SER B 2 157 ? -30.499 -35.867 63.678 1.00 58.00 659 SER B CA 1
ATOM 2392 C C . SER B 2 157 ? -30.000 -37.067 64.480 1.00 59.34 659 SER B C 1
ATOM 2393 O O . SER B 2 157 ? -29.261 -36.912 65.453 1.00 59.18 659 SER B O 1
ATOM 2396 N N . ALA B 2 158 ? -30.410 -38.263 64.070 1.00 62.91 660 ALA B N 1
ATOM 2397 C CA . ALA B 2 158 ? -30.005 -39.485 64.756 1.00 64.47 660 ALA B CA 1
ATOM 2398 C C . ALA B 2 158 ? -28.624 -39.929 64.292 1.00 64.91 660 ALA B C 1
ATOM 2399 O O . ALA B 2 158 ? -27.886 -40.575 65.036 1.00 65.87 660 ALA B O 1
ATOM 2401 N N . LYS B 2 159 ? -28.282 -39.577 63.057 1.00 101.29 661 LYS B N 1
ATOM 2402 C CA . LYS B 2 159 ? -26.986 -39.920 62.486 1.00 101.65 661 LYS B CA 1
ATOM 2403 C C . LYS B 2 159 ? -26.056 -38.714 62.557 1.00 100.06 661 LYS B C 1
ATOM 2404 O O . LYS B 2 159 ? -25.164 -38.559 61.725 1.00 99.80 661 LYS B O 1
ATOM 2410 N N . ASN B 2 160 ? -26.270 -37.865 63.559 1.00 96.60 662 ASN B N 1
ATOM 2411 C CA . ASN B 2 160 ? -25.542 -36.604 63.668 1.00 95.11 662 ASN B CA 1
ATOM 2412 C C . ASN B 2 160 ? -24.287 -36.710 64.531 1.00 95.50 662 ASN B C 1
ATOM 2413 O O . ASN B 2 160 ? -23.711 -35.696 64.924 1.00 94.47 662 ASN B O 1
ATOM 2418 N N . LEU B 2 161 ? -23.864 -37.935 64.823 1.00 101.45 663 LEU B N 1
ATOM 2419 C CA . LEU B 2 161 ? -22.719 -38.147 65.700 1.00 102.18 663 LEU B CA 1
ATOM 2420 C C . LEU B 2 161 ? -21.407 -37.706 65.055 1.00 101.76 663 LEU B C 1
ATOM 2421 O O . LEU B 2 161 ? -20.718 -36.832 65.579 1.00 101.03 663 LEU B O 1
ATOM 2426 N N . ARG B 2 162 ? -21.067 -38.311 63.920 1.00 105.00 664 ARG B N 1
ATOM 2427 C CA . ARG B 2 162 ? -19.771 -38.080 63.290 1.00 104.90 664 ARG B CA 1
ATOM 2428 C C . ARG B 2 162 ? -19.863 -38.081 61.767 1.00 104.48 664 ARG B C 1
ATOM 2429 O O . ARG B 2 162 ? -20.617 -38.864 61.190 1.00 105.21 664 ARG B O 1
ATOM 2437 N N . PRO B 2 163 ? -19.090 -37.199 61.109 1.00 81.08 665 PRO B N 1
ATOM 2438 C CA . PRO B 2 163 ? -19.047 -37.123 59.644 1.00 80.70 665 PRO B CA 1
ATOM 2439 C C . PRO B 2 163 ? -18.176 -38.212 59.025 1.00 82.20 665 PRO B C 1
ATOM 2440 O O . PRO B 2 163 ? -17.241 -38.689 59.667 1.00 83.24 665 PRO B O 1
ATOM 2444 N N . LYS B 2 164 ? -18.485 -38.598 57.790 1.00 61.22 666 LYS B N 1
ATOM 2445 C CA . LYS B 2 164 ? -17.681 -39.580 57.072 1.00 62.64 666 LYS B CA 1
ATOM 2446 C C . LYS B 2 164 ? -16.366 -38.953 56.626 1.00 62.09 666 LYS B C 1
ATOM 2447 O O . LYS B 2 164 ? -15.307 -39.574 56.719 1.00 63.29 666 LYS B O 1
ATOM 2453 N N . LYS B 2 165 ? -16.445 -37.721 56.135 1.00 103.34 667 LYS B N 1
ATOM 2454 C CA . LYS B 2 165 ? -15.264 -36.982 55.711 1.00 102.70 667 LYS B CA 1
ATOM 2455 C C . LYS B 2 165 ? -14.959 -35.893 56.736 1.00 101.64 667 LYS B C 1
ATOM 2456 O O . LYS B 2 165 ? -15.678 -34.897 56.822 1.00 100.27 667 LYS B O 1
ATOM 2462 N N . PRO B 2 166 ? -13.889 -36.083 57.523 1.00 81.35 668 PRO B N 1
ATOM 2463 C CA . PRO B 2 166 ? -13.576 -35.187 58.642 1.00 80.70 668 PRO B CA 1
ATOM 2464 C C . PRO B 2 166 ? -13.035 -33.833 58.197 1.00 79.29 668 PRO B C 1
ATOM 2465 O O . PRO B 2 166 ? -12.254 -33.758 57.248 1.00 79.32 668 PRO B O 1
ATOM 2469 N N . TYR B 2 167 ? -13.455 -32.775 58.885 1.00 56.28 669 TYR B N 1
ATOM 2470 C CA . TYR B 2 167 ? -12.963 -31.431 58.613 1.00 55.06 669 TYR B CA 1
ATOM 2471 C C . TYR B 2 167 ? -11.618 -31.212 59.293 1.00 55.71 669 TYR B C 1
ATOM 2472 O O . TYR B 2 167 ? -11.432 -31.588 60.446 1.00 56.58 669 TYR B O 1
ATOM 2481 N N . HIS B 2 168 ? -10.681 -30.606 58.571 1.00 60.88 670 HIS B N 1
ATOM 2482 C CA . HIS B 2 168 ? -9.337 -30.378 59.094 1.00 61.62 670 HIS B CA 1
ATOM 2483 C C . HIS B 2 168 ? -9.177 -28.937 59.569 1.00 60.60 670 HIS B C 1
ATOM 2484 O O . HIS B 2 168 ? -9.549 -27.998 58.870 1.00 59.32 670 HIS B O 1
ATOM 2491 N N . LYS B 2 169 ? -8.618 -28.768 60.763 1.00 75.01 671 LYS B N 1
ATOM 2492 C CA . LYS B 2 169 ? -8.479 -27.444 61.358 1.00 74.27 671 LYS B CA 1
ATOM 2493 C C . LYS B 2 169 ? -7.686 -26.493 60.464 1.00 73.67 671 LYS B C 1
ATOM 2494 O O . LYS B 2 169 ? -7.884 -25.279 60.513 1.00 72.68 671 LYS B O 1
ATOM 2500 N N . SER B 2 170 ? -6.797 -27.045 59.644 1.00 57.28 672 SER B N 1
ATOM 2501 C CA . SER B 2 170 ? -5.925 -26.226 58.804 1.00 56.92 672 SER B CA 1
ATOM 2502 C C . SER B 2 170 ? -6.619 -25.723 57.533 1.00 55.56 672 SER B C 1
ATOM 2503 O O . SER B 2 170 ? -6.163 -24.761 56.915 1.00 54.98 672 SER B O 1
ATOM 2506 N N . GLN B 2 171 ? -7.716 -26.366 57.144 1.00 53.08 673 GLN B N 1
ATOM 2507 C CA . GLN B 2 171 ? -8.474 -25.920 55.978 1.00 51.96 673 GLN B CA 1
ATOM 2508 C C . GLN B 2 171 ? -9.628 -25.020 56.402 1.00 50.86 673 GLN B C 1
ATOM 2509 O O . GLN B 2 171 ? -10.207 -25.200 57.472 1.00 50.97 673 GLN B O 1
ATOM 2515 N N . SER B 2 172 ? -9.954 -24.046 55.561 1.00 49.89 674 SER B N 1
ATOM 2516 C CA . SER B 2 172 ? -11.095 -23.179 55.812 1.00 48.96 674 SER B CA 1
ATOM 2517 C C . SER B 2 172 ? -12.373 -23.987 55.640 1.00 48.89 674 SER B C 1
ATOM 2518 O O . SER B 2 172 ? -12.470 -24.812 54.730 1.00 49.21 674 SER B O 1
ATOM 2521 N N . TYR B 2 173 ? -13.350 -23.755 56.511 1.00 48.56 675 TYR B N 1
ATOM 2522 C CA . TYR B 2 173 ? -14.619 -24.468 56.418 1.00 48.57 675 TYR B CA 1
ATOM 2523 C C . TYR B 2 173 ? -15.258 -24.249 55.048 1.00 48.14 675 TYR B C 1
ATOM 2524 O O . TYR B 2 173 ? -16.016 -25.089 54.564 1.00 48.46 675 TYR B O 1
ATOM 2533 N N . LEU B 2 174 ? -14.939 -23.119 54.424 1.00 57.90 676 LEU B N 1
ATOM 2534 C CA . LEU B 2 174 ? -15.481 -22.800 53.113 1.00 57.61 676 LEU B CA 1
ATOM 2535 C C . LEU B 2 174 ? -15.031 -23.828 52.079 1.00 58.21 676 LEU B C 1
ATOM 2536 O O . LEU B 2 174 ? -15.813 -24.230 51.215 1.00 58.38 676 LEU B O 1
ATOM 2541 N N . SER B 2 175 ? -13.775 -24.258 52.167 1.00 48.34 677 SER B N 1
ATOM 2542 C CA . SER B 2 175 ? -13.258 -25.249 51.228 1.00 49.03 677 SER B CA 1
ATOM 2543 C C . SER B 2 175 ? -13.798 -26.635 51.571 1.00 49.83 677 SER B C 1
ATOM 2544 O O . SER B 2 175 ? -14.055 -27.449 50.685 1.00 50.37 677 SER B O 1
ATOM 2547 N N . TYR B 2 176 ? -13.980 -26.890 52.863 1.00 50.00 678 TYR B N 1
ATOM 2548 C CA . TYR B 2 176 ? -14.503 -28.170 53.323 1.00 50.85 678 TYR B CA 1
ATOM 2549 C C . TYR B 2 176 ? -15.924 -28.406 52.807 1.00 50.74 678 TYR B C 1
ATOM 2550 O O . TYR B 2 176 ? -16.298 -29.536 52.492 1.00 51.60 678 TYR B O 1
ATOM 2559 N N . LEU B 2 177 ? -16.715 -27.340 52.725 1.00 52.84 679 LEU B N 1
ATOM 2560 C CA . LEU B 2 177 ? -18.071 -27.444 52.203 1.00 52.84 679 LEU B CA 1
ATOM 2561 C C . LEU B 2 177 ? -18.038 -27.756 50.709 1.00 53.21 679 LEU B C 1
ATOM 2562 O O . LEU B 2 177 ? -18.813 -28.581 50.222 1.00 53.90 679 LEU B O 1
ATOM 2567 N N . LEU B 2 178 ? -17.138 -27.094 49.989 1.00 49.85 680 LEU B N 1
ATOM 2568 C CA . LEU B 2 178 ? -16.918 -27.381 48.577 1.00 50.26 680 LEU B CA 1
ATOM 2569 C C . LEU B 2 178 ? -16.475 -28.827 48.415 1.00 51.37 680 LEU B C 1
ATOM 2570 O O . LEU B 2 178 ? -16.840 -29.505 47.456 1.00 52.08 680 LEU B O 1
ATOM 2575 N N . GLN B 2 179 ? -15.676 -29.286 49.369 1.00 51.66 681 GLN B N 1
ATOM 2576 C CA . GLN B 2 179 ? -15.180 -30.652 49.380 1.00 52.87 681 GLN B CA 1
ATOM 2577 C C . GLN B 2 179 ? -16.350 -31.625 49.455 1.00 53.64 681 GLN B C 1
ATOM 2578 O O . GLN B 2 179 ? -16.412 -32.600 48.705 1.00 54.65 681 GLN B O 1
ATOM 2584 N N . LEU B 2 180 ? -17.277 -31.351 50.368 1.00 53.22 682 LEU B N 1
ATOM 2585 C CA . LEU B 2 180 ? -18.482 -32.158 50.508 1.00 53.91 682 LEU B CA 1
ATOM 2586 C C . LEU B 2 180 ? -19.316 -32.068 49.238 1.00 54.05 682 LEU B C 1
ATOM 2587 O O . LEU B 2 180 ? -20.008 -33.016 48.871 1.00 55.09 682 LEU B O 1
ATOM 2592 N N . GLY B 2 181 ? -19.241 -30.921 48.568 1.00 53.75 683 GLY B N 1
ATOM 2593 C CA . GLY B 2 181 ? -19.979 -30.704 47.338 1.00 53.94 683 GLY B CA 1
ATOM 2594 C C . GLY B 2 181 ? -19.256 -31.257 46.125 1.00 54.67 683 GLY B C 1
ATOM 2595 O O . GLY B 2 181 ? -19.598 -30.928 44.990 1.00 54.80 683 GLY B O 1
ATOM 2596 N N . HIS B 2 182 ? -18.251 -32.093 46.372 1.00 56.25 684 HIS B N 1
ATOM 2597 C CA . HIS B 2 182 ? -17.493 -32.750 45.310 1.00 55.35 684 HIS B CA 1
ATOM 2598 C C . HIS B 2 182 ? -16.640 -31.772 44.510 1.00 52.76 684 HIS B C 1
ATOM 2599 O O . HIS B 2 182 ? -16.500 -31.901 43.295 1.00 52.40 684 HIS B O 1
ATOM 2606 N N . ILE B 2 183 ? -16.072 -30.794 45.204 1.00 56.65 685 ILE B N 1
ATOM 2607 C CA . ILE B 2 183 ? -15.071 -29.916 44.613 1.00 54.47 685 ILE B CA 1
ATOM 2608 C C . ILE B 2 183 ? -13.871 -29.882 45.551 1.00 53.65 685 ILE B C 1
ATOM 2609 O O . ILE B 2 183 ? -13.744 -28.991 46.392 1.00 53.32 685 ILE B O 1
ATOM 2614 N N . ASP B 2 184 ? -12.999 -30.874 45.403 1.00 48.43 686 ASP B N 1
ATOM 2615 C CA . ASP B 2 184 ? -11.894 -31.081 46.331 1.00 48.38 686 ASP B CA 1
ATOM 2616 C C . ASP B 2 184 ? -10.650 -30.358 45.835 1.00 46.72 686 ASP B C 1
ATOM 2617 O O . ASP B 2 184 ? -9.841 -30.922 45.098 1.00 46.61 686 ASP B O 1
ATOM 2622 N N . LEU B 2 185 ? -10.507 -29.104 46.247 1.00 56.62 687 LEU B N 1
ATOM 2623 C CA . LEU B 2 185 ? -9.414 -28.264 45.784 1.00 55.35 687 LEU B CA 1
ATOM 2624 C C . LEU B 2 185 ? -8.065 -28.739 46.319 1.00 55.74 687 LEU B C 1
ATOM 2625 O O . LEU B 2 185 ? -7.020 -28.446 45.736 1.00 55.17 687 LEU B O 1
ATOM 2630 N N . HIS B 2 186 ? -8.091 -29.477 47.423 1.00 46.31 688 HIS B N 1
ATOM 2631 C CA . HIS B 2 186 ? -6.864 -29.969 48.040 1.00 47.26 688 HIS B CA 1
ATOM 2632 C C . HIS B 2 186 ? -6.275 -31.159 47.283 1.00 47.95 688 HIS B C 1
ATOM 2633 O O . HIS B 2 186 ? -5.058 -31.327 47.235 1.00 48.45 688 HIS B O 1
ATOM 2640 N N . LYS B 2 187 ? -7.138 -31.982 46.696 1.00 48.37 689 LYS B N 1
ATOM 2641 C CA . LYS B 2 187 ? -6.687 -33.150 45.943 1.00 49.49 689 LYS B CA 1
ATOM 2642 C C . LYS B 2 187 ? -5.872 -32.754 44.714 1.00 48.53 689 LYS B C 1
ATOM 2643 O O . LYS B 2 187 ? -5.023 -33.517 44.258 1.00 49.72 689 LYS B O 1
ATOM 2649 N N . ILE B 2 188 ? -6.129 -31.564 44.178 1.00 46.76 690 ILE B N 1
ATOM 2650 C CA . ILE B 2 188 ? -5.414 -31.099 42.991 1.00 46.11 690 ILE B CA 1
ATOM 2651 C C . ILE B 2 188 ? -4.285 -30.132 43.350 1.00 45.59 690 ILE B C 1
ATOM 2652 O O . ILE B 2 188 ? -3.745 -29.444 42.480 1.00 45.04 690 ILE B O 1
ATOM 2657 N N . GLY B 2 189 ? -3.932 -30.089 44.631 1.00 47.27 691 GLY B N 1
ATOM 2658 C CA . GLY B 2 189 ? -2.829 -29.268 45.101 1.00 47.37 691 GLY B CA 1
ATOM 2659 C C . GLY B 2 189 ? -3.055 -27.781 44.909 1.00 45.97 691 GLY B C 1
ATOM 2660 O O . GLY B 2 189 ? -2.100 -27.007 44.832 1.00 46.11 691 GLY B O 1
ATOM 2661 N N . ALA B 2 190 ? -4.319 -27.377 44.841 1.00 50.43 692 ALA B N 1
ATOM 2662 C CA . ALA B 2 190 ? -4.671 -25.982 44.593 1.00 49.49 692 ALA B CA 1
ATOM 2663 C C . ALA B 2 190 ? -4.078 -25.032 45.636 1.00 49.93 692 ALA B C 1
ATOM 2664 O O . ALA B 2 190 ? -3.705 -23.904 45.315 1.00 49.72 692 ALA B O 1
ATOM 2666 N N . PHE B 2 191 ? -3.990 -25.487 46.881 1.00 44.70 693 PHE B N 1
ATOM 2667 C CA . PHE B 2 191 ? -3.586 -24.610 47.976 1.00 45.55 693 PHE B CA 1
ATOM 2668 C C . PHE B 2 191 ? -2.071 -24.490 48.136 1.00 46.61 693 PHE B C 1
ATOM 2669 O O . PHE B 2 191 ? -1.590 -23.971 49.143 1.00 47.88 693 PHE B O 1
ATOM 2677 N N . GLN B 2 192 ? -1.326 -24.968 47.145 1.00 46.13 694 GLN B N 1
ATOM 2678 C CA . GLN B 2 192 ? 0.114 -24.736 47.089 1.00 47.38 694 GLN B CA 1
ATOM 2679 C C . GLN B 2 192 ? 0.442 -23.787 45.940 1.00 46.74 694 GLN B C 1
ATOM 2680 O O . GLN B 2 192 ? 1.605 -23.610 45.580 1.00 47.85 694 GLN B O 1
ATOM 2686 N N . ALA B 2 193 ? -0.593 -23.182 45.366 1.00 45.32 695 ALA B N 1
ATOM 2687 C CA . ALA B 2 193 ? -0.425 -22.266 44.249 1.00 44.97 695 ALA B CA 1
ATOM 2688 C C . ALA B 2 193 ? 0.289 -20.993 44.686 1.00 46.08 695 ALA B C 1
ATOM 2689 O O . ALA B 2 193 ? 0.205 -20.583 45.844 1.00 46.76 695 ALA B O 1
ATOM 2691 N N . THR B 2 194 ? 0.993 -20.372 43.748 1.00 46.63 696 THR B N 1
ATOM 2692 C CA . THR B 2 194 ? 1.621 -19.081 43.990 1.00 48.00 696 THR B CA 1
ATOM 2693 C C . THR B 2 194 ? 0.746 -17.981 43.395 1.00 47.48 696 THR B C 1
ATOM 2694 O O . THR B 2 194 ? 0.936 -16.797 43.674 1.00 48.69 696 THR B O 1
ATOM 2698 N N . GLN B 2 195 ? -0.211 -18.389 42.567 1.00 53.26 697 GLN B N 1
ATOM 2699 C CA . GLN B 2 195 ? -1.178 -17.468 41.988 1.00 53.02 697 GLN B CA 1
ATOM 2700 C C . GLN B 2 195 ? -2.415 -18.237 41.543 1.00 51.58 697 GLN B C 1
ATOM 2701 O O . GLN B 2 195 ? -2.307 -19.302 40.935 1.00 51.00 697 GLN B O 1
ATOM 2707 N N . ILE B 2 196 ? -3.590 -17.702 41.856 1.00 48.06 698 ILE B N 1
ATOM 2708 C CA . ILE B 2 196 ? -4.839 -18.279 41.378 1.00 47.20 698 ILE B CA 1
ATOM 2709 C C . ILE B 2 196 ? -5.453 -17.353 40.335 1.00 47.84 698 ILE B C 1
ATOM 2710 O O . ILE B 2 196 ? -5.460 -16.132 40.503 1.00 48.95 698 ILE B O 1
ATOM 2715 N N . LEU B 2 197 ? -5.960 -17.938 39.256 1.00 47.91 699 LEU B N 1
ATOM 2716 C CA . LEU B 2 197 ? -6.660 -17.177 38.233 1.00 48.86 699 LEU B CA 1
ATOM 2717 C C . LEU B 2 197 ? -8.036 -17.788 38.004 1.00 48.64 699 LEU B C 1
ATOM 2718 O O . LEU B 2 197 ? -8.158 -18.983 37.733 1.00 47.95 699 LEU B O 1
ATOM 2723 N N . ILE B 2 198 ? -9.068 -16.959 38.122 1.00 45.39 700 ILE B N 1
ATOM 2724 C CA . ILE B 2 198 ? -10.445 -17.426 38.036 1.00 45.68 700 ILE B CA 1
ATOM 2725 C C . ILE B 2 198 ? -11.179 -16.713 36.908 1.00 47.39 700 ILE B C 1
ATOM 2726 O O . ILE B 2 198 ? -11.136 -15.487 36.803 1.00 48.72 700 ILE B O 1
ATOM 2731 N N . VAL B 2 199 ? -11.850 -17.491 36.065 1.00 47.71 701 VAL B N 1
ATOM 2732 C CA . VAL B 2 199 ? -12.554 -16.952 34.907 1.00 49.70 701 VAL B CA 1
ATOM 2733 C C . VAL B 2 199 ? -13.932 -17.598 34.770 1.00 50.61 701 VAL B C 1
ATOM 2734 O O . VAL B 2 199 ? -14.104 -18.776 35.078 1.00 49.60 701 VAL B O 1
ATOM 2738 N N . SER B 2 200 ? -14.908 -16.823 34.303 1.00 52.90 702 SER B N 1
ATOM 2739 C CA . SER B 2 200 ? -16.283 -17.304 34.196 1.00 54.39 702 SER B CA 1
ATOM 2740 C C . SER B 2 200 ? -17.173 -16.302 33.461 1.00 57.49 702 SER B C 1
ATOM 2741 O O . SER B 2 200 ? -16.837 -15.122 33.351 1.00 58.46 702 SER B O 1
ATOM 2744 N N . LYS B 2 201 ? -18.301 -16.780 32.945 1.00 59.42 703 LYS B N 1
ATOM 2745 C CA . LYS B 2 201 ? -19.333 -15.890 32.425 1.00 62.89 703 LYS B CA 1
ATOM 2746 C C . LYS B 2 201 ? -20.107 -15.300 33.599 1.00 63.80 703 LYS B C 1
ATOM 2747 O O . LYS B 2 201 ? -19.828 -15.629 34.751 1.00 61.72 703 LYS B O 1
ATOM 2753 N N . GLN B 2 202 ? -21.071 -14.431 33.311 1.00 67.28 704 GLN B N 1
ATOM 2754 C CA . GLN B 2 202 ? -21.911 -13.853 34.354 1.00 68.94 704 GLN B CA 1
ATOM 2755 C C . GLN B 2 202 ? -23.342 -14.353 34.200 1.00 71.77 704 GLN B C 1
ATOM 2756 O O . GLN B 2 202 ? -23.782 -14.636 33.087 1.00 73.64 704 GLN B O 1
ATOM 2762 N N . PRO B 2 203 ? -24.074 -14.473 35.321 1.00 72.46 705 PRO B N 1
ATOM 2763 C CA . PRO B 2 203 ? -23.579 -14.206 36.675 1.00 70.59 705 PRO B CA 1
ATOM 2764 C C . PRO B 2 203 ? -22.650 -15.318 37.152 1.00 66.48 705 PRO B C 1
ATOM 2765 O O . PRO B 2 203 ? -22.757 -16.447 36.674 1.00 65.63 705 PRO B O 1
ATOM 2769 N N . SER B 2 204 ? -21.760 -15.001 38.087 1.00 72.45 706 SER B N 1
ATOM 2770 C CA . SER B 2 204 ? -20.702 -15.927 38.479 1.00 68.81 706 SER B CA 1
ATOM 2771 C C . SER B 2 204 ? -20.679 -16.199 39.978 1.00 67.99 706 SER B C 1
ATOM 2772 O O . SER B 2 204 ? -19.727 -15.824 40.664 1.00 66.44 706 SER B O 1
ATOM 2775 N N . PRO B 2 205 ? -21.727 -16.860 40.492 1.00 61.69 707 PRO B N 1
ATOM 2776 C CA . PRO B 2 205 ? -21.792 -17.229 41.911 1.00 61.38 707 PRO B CA 1
ATOM 2777 C C . PRO B 2 205 ? -20.637 -18.134 42.333 1.00 58.08 707 PRO B C 1
ATOM 2778 O O . PRO B 2 205 ? -20.028 -17.906 43.374 1.00 57.27 707 PRO B O 1
ATOM 2782 N N . GLU B 2 206 ? -20.341 -19.148 41.527 1.00 56.22 708 GLU B N 1
ATOM 2783 C CA . GLU B 2 206 ? -19.267 -20.085 41.836 1.00 53.55 708 GLU B CA 1
ATOM 2784 C C . GLU B 2 206 ? -17.890 -19.429 41.757 1.00 51.60 708 GLU B C 1
ATOM 2785 O O . GLU B 2 206 ? -17.076 -19.564 42.673 1.00 50.33 708 GLU B O 1
ATOM 2791 N N . ALA B 2 207 ? -17.630 -18.721 40.663 1.00 54.23 709 ALA B N 1
ATOM 2792 C CA . ALA B 2 207 ? -16.331 -18.091 40.456 1.00 52.81 709 ALA B CA 1
ATOM 2793 C C . ALA B 2 207 ? -15.933 -17.220 41.645 1.00 53.00 709 ALA B C 1
ATOM 2794 O O . ALA B 2 207 ? -14.793 -17.281 42.110 1.00 51.51 709 ALA B O 1
ATOM 2796 N N . GLU B 2 208 ? -16.869 -16.411 42.137 1.00 56.63 710 GLU B N 1
ATOM 2797 C CA . GLU B 2 208 ? -16.559 -15.473 43.212 1.00 57.46 710 GLU B CA 1
ATOM 2798 C C . GLU B 2 208 ? -16.584 -16.157 44.575 1.00 57.14 710 GLU B C 1
ATOM 2799 O O . GLU B 2 208 ? -16.008 -15.652 45.538 1.00 57.40 710 GLU B O 1
ATOM 2805 N N . GLU B 2 209 ? -17.247 -17.305 44.655 1.00 54.78 711 GLU B N 1
ATOM 2806 C CA . GLU B 2 209 ? -17.170 -18.132 45.853 1.00 54.49 711 GLU B CA 1
ATOM 2807 C C . GLU B 2 209 ? -15.780 -18.751 45.925 1.00 52.05 711 GLU B C 1
ATOM 2808 O O . GLU B 2 209 ? -15.217 -18.928 47.005 1.00 51.92 711 GLU B O 1
ATOM 2814 N N . LEU B 2 210 ? -15.235 -19.078 44.759 1.00 53.87 712 LEU B N 1
ATOM 2815 C CA . LEU B 2 210 ? -13.911 -19.676 44.667 1.00 51.92 712 LEU B CA 1
ATOM 2816 C C . LEU B 2 210 ? -12.855 -18.651 45.061 1.00 51.79 712 LEU B C 1
ATOM 2817 O O . LEU B 2 210 ? -11.932 -18.955 45.818 1.00 51.21 712 LEU B O 1
ATOM 2822 N N . GLU B 2 211 ? -12.999 -17.436 44.541 1.00 48.41 713 GLU B N 1
ATOM 2823 C CA . GLU B 2 211 ? -12.121 -16.337 44.911 1.00 48.92 713 GLU B CA 1
ATOM 2824 C C . GLU B 2 211 ? -12.048 -16.240 46.433 1.00 49.86 713 GLU B C 1
ATOM 2825 O O . GLU B 2 211 ? -10.963 -16.162 47.008 1.00 49.57 713 GLU B O 1
ATOM 2831 N N . ASP B 2 212 ? -13.212 -16.257 47.076 1.00 50.54 714 ASP B N 1
ATOM 2832 C CA . ASP B 2 212 ? -13.290 -16.213 48.532 1.00 51.93 714 ASP B CA 1
ATOM 2833 C C . ASP B 2 212 ? -12.472 -17.335 49.169 1.00 50.65 714 ASP B C 1
ATOM 2834 O O . ASP B 2 212 ? -11.675 -17.092 50.077 1.00 51.26 714 ASP B O 1
ATOM 2839 N N . THR B 2 213 ? -12.676 -18.560 48.693 1.00 49.27 715 THR B N 1
ATOM 2840 C CA . THR B 2 213 ? -11.984 -19.721 49.244 1.00 48.46 715 THR B CA 1
ATOM 2841 C C . THR B 2 213 ? -10.475 -19.504 49.287 1.00 47.67 715 THR B C 1
ATOM 2842 O O . THR B 2 213 ? -9.821 -19.812 50.287 1.00 48.30 715 THR B O 1
ATOM 2846 N N . PHE B 2 214 ? -9.929 -18.970 48.200 1.00 46.67 716 PHE B N 1
ATOM 2847 C CA . PHE B 2 214 ? -8.488 -18.783 48.084 1.00 46.18 716 PHE B CA 1
ATOM 2848 C C . PHE B 2 214 ? -7.998 -17.520 48.788 1.00 47.74 716 PHE B C 1
ATOM 2849 O O . PHE B 2 214 ? -6.893 -17.500 49.328 1.00 48.18 716 PHE B O 1
ATOM 2857 N N . ARG B 2 215 ? -8.810 -16.467 48.782 1.00 48.96 717 ARG B N 1
ATOM 2858 C CA . ARG B 2 215 ? -8.460 -15.256 49.513 1.00 51.00 717 ARG B CA 1
ATOM 2859 C C . ARG B 2 215 ? -8.340 -15.569 50.999 1.00 52.40 717 ARG B C 1
ATOM 2860 O O . ARG B 2 215 ? -7.602 -14.906 51.725 1.00 54.03 717 ARG B O 1
ATOM 2868 N N . GLU B 2 216 ? -9.071 -16.586 51.443 1.00 54.21 718 GLU B N 1
ATOM 2869 C CA . GLU B 2 216 ? -8.998 -17.042 52.828 1.00 55.74 718 GLU B CA 1
ATOM 2870 C C . GLU B 2 216 ? -7.661 -17.724 53.103 1.00 55.22 718 GLU B C 1
ATOM 2871 O O . GLU B 2 216 ? -7.114 -17.616 54.198 1.00 57.08 718 GLU B O 1
ATOM 2877 N N . ALA B 2 217 ? -7.139 -18.423 52.101 1.00 56.81 719 ALA B N 1
ATOM 2878 C CA . ALA B 2 217 ? -5.868 -19.125 52.232 1.00 56.56 719 ALA B CA 1
ATOM 2879 C C . ALA B 2 217 ? -4.690 -18.170 52.058 1.00 57.23 719 ALA B C 1
ATOM 2880 O O . ALA B 2 217 ? -3.534 -18.567 52.206 1.00 57.59 719 ALA B O 1
ATOM 2882 N N . ALA B 2 218 ? -4.990 -16.915 51.737 1.00 51.91 720 ALA B N 1
ATOM 2883 C CA . ALA B 2 218 ? -3.965 -15.888 51.572 1.00 53.02 720 ALA B CA 1
ATOM 2884 C C . ALA B 2 218 ? -3.122 -16.121 50.323 1.00 51.49 720 ALA B C 1
ATOM 2885 O O . ALA B 2 218 ? -1.987 -15.650 50.235 1.00 52.52 720 ALA B O 1
ATOM 2887 N N . ILE B 2 219 ? -3.679 -16.846 49.358 1.00 49.40 721 ILE B N 1
ATOM 2888 C CA . ILE B 2 219 ? -3.022 -17.031 48.073 1.00 48.23 721 ILE B CA 1
ATOM 2889 C C . ILE B 2 219 ? -3.399 -15.880 47.152 1.00 48.37 721 ILE B C 1
ATOM 2890 O O . ILE B 2 219 ? -4.573 -15.526 47.055 1.00 48.26 721 ILE B O 1
ATOM 2895 N N . PRO B 2 220 ? -2.404 -15.279 46.481 1.00 49.00 722 PRO B N 1
ATOM 2896 C CA . PRO B 2 220 ? -2.722 -14.235 45.501 1.00 49.43 722 PRO B CA 1
ATOM 2897 C C . PRO B 2 220 ? -3.765 -14.726 44.505 1.00 47.84 722 PRO B C 1
ATOM 2898 O O . PRO B 2 220 ? -3.555 -15.749 43.853 1.00 46.48 722 PRO B O 1
ATOM 2902 N N . THR B 2 221 ? -4.880 -14.009 44.399 1.00 54.61 723 THR B N 1
ATOM 2903 C CA . THR B 2 221 ? -5.981 -14.433 43.542 1.00 53.60 723 THR B CA 1
ATOM 2904 C C . THR B 2 221 ? -6.476 -13.289 42.664 1.00 54.92 723 THR B C 1
ATOM 2905 O O . THR B 2 221 ? -6.649 -12.162 43.130 1.00 56.77 723 THR B O 1
ATOM 2909 N N . PHE B 2 222 ? -6.701 -13.592 41.390 1.00 50.68 724 PHE B N 1
ATOM 2910 C CA . PHE B 2 222 ? -7.247 -12.622 40.450 1.00 52.19 724 PHE B CA 1
ATOM 2911 C C . PHE B 2 222 ? -8.405 -13.240 39.678 1.00 51.66 724 PHE B C 1
ATOM 2912 O O . PHE B 2 222 ? -8.355 -14.413 39.306 1.00 50.12 724 PHE B O 1
ATOM 2920 N N . ARG B 2 223 ? -9.447 -12.451 39.442 1.00 50.79 725 ARG B N 1
ATOM 2921 C CA . ARG B 2 223 ? -10.605 -12.921 38.693 1.00 50.93 725 ARG B CA 1
ATOM 2922 C C . ARG B 2 223 ? -10.980 -11.914 37.610 1.00 53.23 725 ARG B C 1
ATOM 2923 O O . ARG B 2 223 ? -10.965 -10.706 37.846 1.00 55.24 725 ARG B O 1
ATOM 2931 N N . GLY B 2 224 ? -11.306 -12.416 36.422 1.00 53.30 726 GLY B N 1
ATOM 2932 C CA . GLY B 2 224 ? -11.705 -11.561 35.320 1.00 55.81 726 GLY B CA 1
ATOM 2933 C C . GLY B 2 224 ? -11.277 -12.111 33.973 1.00 55.70 726 GLY B C 1
ATOM 2934 O O . GLY B 2 224 ? -10.510 -13.072 33.902 1.00 53.73 726 GLY B O 1
ATOM 2935 N N . LEU B 2 225 ? -11.780 -11.501 32.902 1.00 65.39 727 LEU B N 1
ATOM 2936 C CA . LEU B 2 225 ? -11.415 -11.905 31.550 1.00 66.01 727 LEU B CA 1
ATOM 2937 C C . LEU B 2 225 ? -10.065 -11.310 31.151 1.00 66.56 727 LEU B C 1
ATOM 2938 O O . LEU B 2 225 ? -9.295 -11.935 30.422 1.00 66.08 727 LEU B O 1
ATOM 2943 N N . GLU B 2 226 ? -9.783 -10.103 31.633 1.00 68.95 728 GLU B N 1
ATOM 2944 C CA . GLU B 2 226 ? -8.547 -9.408 31.283 1.00 70.10 728 GLU B CA 1
ATOM 2945 C C . GLU B 2 226 ? -7.480 -9.587 32.361 1.00 68.07 728 GLU B C 1
ATOM 2946 O O . GLU B 2 226 ? -7.435 -8.841 33.340 1.00 68.49 728 GLU B O 1
ATOM 2952 N N . ILE B 2 227 ? -6.619 -10.580 32.166 1.00 58.10 729 ILE B N 1
ATOM 2953 C CA . ILE B 2 227 ? -5.572 -10.895 33.127 1.00 56.43 729 ILE B CA 1
ATOM 2954 C C . ILE B 2 227 ? -4.229 -10.322 32.675 1.00 58.08 729 ILE B C 1
ATOM 2955 O O . ILE B 2 227 ? -3.790 -10.577 31.554 1.00 59.04 729 ILE B O 1
ATOM 2960 N N . PRO B 2 228 ? -3.573 -9.539 33.548 1.00 64.20 730 PRO B N 1
ATOM 2961 C CA . PRO B 2 228 ? -2.247 -8.989 33.237 1.00 66.08 730 PRO B CA 1
ATOM 2962 C C . PRO B 2 228 ? -1.216 -10.090 32.991 1.00 64.84 730 PRO B C 1
ATOM 2963 O O . PRO B 2 228 ? -1.201 -11.086 33.716 1.00 62.41 730 PRO B O 1
ATOM 2967 N N . GLU B 2 229 ? -0.366 -9.905 31.984 1.00 66.71 731 GLU B N 1
ATOM 2968 C CA . GLU B 2 229 ? 0.610 -10.921 31.597 1.00 66.23 731 GLU B CA 1
ATOM 2969 C C . GLU B 2 229 ? 1.502 -11.347 32.762 1.00 65.07 731 GLU B C 1
ATOM 2970 O O . GLU B 2 229 ? 1.963 -12.489 32.815 1.00 63.80 731 GLU B O 1
ATOM 2976 N N . SER B 2 230 ? 1.740 -10.429 33.692 1.00 65.89 732 SER B N 1
ATOM 2977 C CA . SER B 2 230 ? 2.673 -10.671 34.788 1.00 65.60 732 SER B CA 1
ATOM 2978 C C . SER B 2 230 ? 2.207 -11.761 35.756 1.00 62.58 732 SER B C 1
ATOM 2979 O O . SER B 2 230 ? 3.025 -12.365 36.450 1.00 62.25 732 SER B O 1
ATOM 2982 N N . LEU B 2 231 ? 0.902 -12.013 35.807 1.00 61.80 733 LEU B N 1
ATOM 2983 C CA . LEU B 2 231 ? 0.352 -12.968 36.770 1.00 59.32 733 LEU B CA 1
ATOM 2984 C C . LEU B 2 231 ? 0.584 -14.427 36.382 1.00 57.90 733 LEU B C 1
ATOM 2985 O O . LEU B 2 231 ? 0.303 -15.332 37.171 1.00 56.20 733 LEU B O 1
ATOM 2990 N N . PHE B 2 232 ? 1.094 -14.658 35.176 1.00 60.13 734 PHE B N 1
ATOM 2991 C CA . PHE B 2 232 ? 1.371 -16.017 34.720 1.00 59.40 734 PHE B CA 1
ATOM 2992 C C . PHE B 2 232 ? 2.810 -16.437 35.033 1.00 60.49 734 PHE B C 1
ATOM 2993 O O . PHE B 2 232 ? 3.174 -17.601 34.867 1.00 60.23 734 PHE B O 1
ATOM 3001 N N . LEU B 2 233 ? 3.620 -15.492 35.497 1.00 54.68 735 LEU B N 1
ATOM 3002 C CA . LEU B 2 233 ? 5.050 -15.729 35.675 1.00 56.49 735 LEU B CA 1
ATOM 3003 C C . LEU B 2 233 ? 5.397 -16.451 36.978 1.00 55.63 735 LEU B C 1
ATOM 3004 O O . LEU B 2 233 ? 6.506 -16.967 37.123 1.00 57.11 735 LEU B O 1
ATOM 3009 N N . SER B 2 234 ? 4.459 -16.486 37.921 1.00 53.66 736 SER B N 1
ATOM 3010 C CA . SER B 2 234 ? 4.685 -17.148 39.205 1.00 53.09 736 SER B CA 1
ATOM 3011 C C . SER B 2 234 ? 5.129 -18.598 39.005 1.00 52.94 736 SER B C 1
ATOM 3012 O O . SER B 2 234 ? 5.035 -19.138 37.907 1.00 52.90 736 SER B O 1
ATOM 3015 N N . GLN B 2 235 ? 5.613 -19.229 40.068 1.00 53.26 737 GLN B N 1
ATOM 3016 C CA . GLN B 2 235 ? 6.128 -20.591 39.969 1.00 53.74 737 GLN B CA 1
ATOM 3017 C C . GLN B 2 235 ? 5.021 -21.613 39.722 1.00 51.66 737 GLN B C 1
ATOM 3018 O O . GLN B 2 235 ? 5.097 -22.411 38.791 1.00 51.99 737 GLN B O 1
ATOM 3024 N N . ASN B 2 236 ? 3.997 -21.588 40.569 1.00 55.59 738 ASN B N 1
ATOM 3025 C CA . ASN B 2 236 ? 2.933 -22.583 40.527 1.00 53.97 738 ASN B CA 1
ATOM 3026 C C . ASN B 2 236 ? 1.565 -21.930 40.327 1.00 52.24 738 ASN B C 1
ATOM 3027 O O . ASN B 2 236 ? 0.830 -21.699 41.291 1.00 51.38 738 ASN B O 1
ATOM 3032 N N . VAL B 2 237 ? 1.223 -21.638 39.072 1.00 50.05 739 VAL B N 1
ATOM 3033 C CA . VAL B 2 237 ? -0.010 -20.916 38.763 1.00 48.98 739 VAL B CA 1
ATOM 3034 C C . VAL B 2 237 ? -1.167 -21.852 38.426 1.00 47.91 739 VAL B C 1
ATOM 3035 O O . VAL B 2 237 ? -1.010 -22.803 37.659 1.00 48.31 739 VAL B O 1
ATOM 3039 N N . PHE B 2 238 ? -2.328 -21.565 39.008 1.00 49.80 740 PHE B N 1
ATOM 3040 C CA . PHE B 2 238 ? -3.547 -22.321 38.746 1.00 49.11 740 PHE B CA 1
ATOM 3041 C C . PHE B 2 238 ? -4.568 -21.463 38.001 1.00 49.15 740 PHE B C 1
ATOM 3042 O O . PHE B 2 238 ? -4.829 -20.322 38.386 1.00 49.27 740 PHE B O 1
ATOM 3050 N N . VAL B 2 239 ? -5.143 -22.018 36.937 1.00 48.31 741 VAL B N 1
ATOM 3051 C CA . VAL B 2 239 ? -6.176 -21.331 36.169 1.00 48.78 741 VAL B CA 1
ATOM 3052 C C . VAL B 2 239 ? -7.482 -22.109 36.254 1.00 48.60 741 VAL B C 1
ATOM 3053 O O . VAL B 2 239 ? -7.572 -23.237 35.770 1.00 48.87 741 VAL B O 1
ATOM 3057 N N . PHE B 2 240 ? -8.492 -21.505 36.872 1.00 43.15 742 PHE B N 1
ATOM 3058 C CA . PHE B 2 240 ? -9.790 -22.151 37.021 1.00 43.37 742 PHE B CA 1
ATOM 3059 C C . PHE B 2 240 ? -10.826 -21.567 36.065 1.00 44.67 742 PHE B C 1
ATOM 3060 O O . PHE B 2 240 ? -11.195 -20.397 36.171 1.00 45.25 742 PHE B O 1
ATOM 3068 N N . LEU B 2 241 ? -11.288 -22.394 35.130 1.00 48.22 743 LEU B N 1
ATOM 3069 C CA . LEU B 2 241 ? -12.351 -22.006 34.208 1.00 49.91 743 LEU B CA 1
ATOM 3070 C C . LEU B 2 241 ? -13.692 -22.570 34.672 1.00 50.59 743 LEU B C 1
ATOM 3071 O O . LEU B 2 241 ? -13.832 -23.776 34.872 1.00 50.47 743 LEU B O 1
ATOM 3076 N N . ASN B 2 242 ? -14.677 -21.694 34.843 1.00 49.00 744 ASN B N 1
ATOM 3077 C CA . ASN B 2 242 ? -16.011 -22.123 35.245 1.00 50.20 744 ASN B CA 1
ATOM 3078 C C . ASN B 2 242 ? -16.707 -22.879 34.115 1.00 52.06 744 ASN B C 1
ATOM 3079 O O . ASN B 2 242 ? -16.489 -22.591 32.938 1.00 53.06 744 ASN B O 1
ATOM 3084 N N . VAL B 2 243 ? -17.544 -23.847 34.482 1.00 57.88 745 VAL B N 1
ATOM 3085 C CA . VAL B 2 243 ? -18.227 -24.695 33.507 1.00 60.00 745 VAL B CA 1
ATOM 3086 C C . VAL B 2 243 ? -18.946 -23.879 32.433 1.00 62.43 745 VAL B C 1
ATOM 3087 O O . VAL B 2 243 ? -19.128 -24.344 31.307 1.00 64.24 745 VAL B O 1
ATOM 3091 N N . SER B 2 244 ? -19.345 -22.659 32.778 1.00 57.85 746 SER B N 1
ATOM 3092 C CA . SER B 2 244 ? -20.051 -21.794 31.837 1.00 60.58 746 SER B CA 1
ATOM 3093 C C . SER B 2 244 ? -19.176 -21.392 30.650 1.00 60.73 746 SER B C 1
ATOM 3094 O O . SER B 2 244 ? -19.655 -20.755 29.713 1.00 63.30 746 SER B O 1
ATOM 3097 N N . LEU B 2 245 ? -17.899 -21.761 30.691 1.00 58.34 747 LEU B N 1
ATOM 3098 C CA . LEU B 2 245 ? -16.978 -21.459 29.600 1.00 58.65 747 LEU B CA 1
ATOM 3099 C C . LEU B 2 245 ? -16.466 -22.725 28.919 1.00 58.73 747 LEU B C 1
ATOM 3100 O O . LEU B 2 245 ? -15.445 -22.698 28.234 1.00 58.55 747 LEU B O 1
ATOM 3105 N N . GLU B 2 246 ? -17.183 -23.830 29.098 1.00 68.05 748 GLU B N 1
ATOM 3106 C CA . GLU B 2 246 ? -16.748 -25.116 28.562 1.00 68.47 748 GLU B CA 1
ATOM 3107 C C . GLU B 2 246 ? -16.761 -25.155 27.033 1.00 71.33 748 GLU B C 1
ATOM 3108 O O . GLU B 2 246 ? -16.083 -25.983 26.424 1.00 71.85 748 GLU B O 1
ATOM 3114 N N . ASP B 2 247 ? -17.530 -24.264 26.414 1.00 105.90 749 ASP B N 1
ATOM 3115 C CA . ASP B 2 247 ? -17.670 -24.266 24.960 1.00 109.23 749 ASP B CA 1
ATOM 3116 C C . ASP B 2 247 ? -17.119 -22.999 24.313 1.00 109.84 749 ASP B C 1
ATOM 3117 O O . ASP B 2 247 ? -17.130 -22.869 23.089 1.00 112.79 749 ASP B O 1
ATOM 3122 N N . ASP B 2 248 ? -16.640 -22.070 25.132 1.00 66.46 750 ASP B N 1
ATOM 3123 C CA . ASP B 2 248 ? -16.146 -20.795 24.626 1.00 67.26 750 ASP B CA 1
ATOM 3124 C C . ASP B 2 248 ? -14.734 -20.491 25.115 1.00 64.46 750 ASP B C 1
ATOM 3125 O O . ASP B 2 248 ? -14.192 -19.425 24.824 1.00 64.99 750 ASP B O 1
ATOM 3130 N N . PHE B 2 249 ? -14.135 -21.427 25.845 1.00 61.88 751 PHE B N 1
ATOM 3131 C CA . PHE B 2 249 ? -12.838 -21.186 26.473 1.00 59.34 751 PHE B CA 1
ATOM 3132 C C . PHE B 2 249 ? -11.771 -20.760 25.467 1.00 60.65 751 PHE B C 1
ATOM 3133 O O . PHE B 2 249 ? -10.749 -20.193 25.850 1.00 59.35 751 PHE B O 1
ATOM 3141 N N . ASP B 2 250 ? -12.002 -21.027 24.184 1.00 63.60 752 ASP B N 1
ATOM 3142 C CA . ASP B 2 250 ? -11.054 -20.611 23.155 1.00 65.47 752 ASP B CA 1
ATOM 3143 C C . ASP B 2 250 ? -11.285 -19.157 22.739 1.00 67.32 752 ASP B C 1
ATOM 3144 O O . ASP B 2 250 ? -10.790 -18.713 21.705 1.00 69.87 752 ASP B O 1
ATOM 3149 N N . GLN B 2 251 ? -12.043 -18.423 23.549 1.00 66.40 753 GLN B N 1
ATOM 3150 C CA . GLN B 2 251 ? -12.225 -16.992 23.338 1.00 68.18 753 GLN B CA 1
ATOM 3151 C C . GLN B 2 251 ? -11.437 -16.193 24.373 1.00 65.87 753 GLN B C 1
ATOM 3152 O O . GLN B 2 251 ? -11.357 -14.967 24.292 1.00 67.32 753 GLN B O 1
ATOM 3158 N N . LEU B 2 252 ? -10.855 -16.895 25.342 1.00 62.65 754 LEU B N 1
ATOM 3159 C CA . LEU B 2 252 ? -9.984 -16.267 26.330 1.00 60.66 754 LEU B CA 1
ATOM 3160 C C . LEU B 2 252 ? -8.665 -15.867 25.673 1.00 61.76 754 LEU B C 1
ATOM 3161 O O . LEU B 2 252 ? -7.884 -16.722 25.254 1.00 61.57 754 LEU B O 1
ATOM 3166 N N . GLN B 2 253 ? -8.423 -14.562 25.592 1.00 64.18 755 GLN B N 1
ATOM 3167 C CA . GLN B 2 253 ? -7.284 -14.023 24.850 1.00 66.08 755 GLN B CA 1
ATOM 3168 C C . GLN B 2 253 ? -5.936 -14.548 25.346 1.00 64.24 755 GLN B C 1
ATOM 3169 O O . GLN B 2 253 ? -4.965 -14.586 24.594 1.00 65.87 755 GLN B O 1
ATOM 3175 N N . PHE B 2 254 ? -5.884 -14.958 26.608 1.00 60.33 756 PHE B N 1
ATOM 3176 C CA . PHE B 2 254 ? -4.619 -15.275 27.263 1.00 58.88 756 PHE B CA 1
ATOM 3177 C C . PHE B 2 254 ? -4.302 -16.770 27.281 1.00 57.49 756 PHE B C 1
ATOM 3178 O O . PHE B 2 254 ? -3.358 -17.195 27.947 1.00 56.25 756 PHE B O 1
ATOM 3186 N N . LEU B 2 255 ? -5.077 -17.564 26.552 1.00 58.09 757 LEU B N 1
ATOM 3187 C CA . LEU B 2 255 ? -5.016 -19.018 26.691 1.00 56.91 757 LEU B CA 1
ATOM 3188 C C . LEU B 2 255 ? -3.660 -19.623 26.305 1.00 57.76 757 LEU B C 1
ATOM 3189 O O . LEU B 2 255 ? -3.101 -20.422 27.055 1.00 56.25 757 LEU B O 1
ATOM 3194 N N . THR B 2 256 ? -3.136 -19.253 25.140 1.00 63.29 758 THR B N 1
ATOM 3195 C CA . THR B 2 256 ? -1.876 -19.824 24.668 1.00 64.76 758 THR B CA 1
ATOM 3196 C C . THR B 2 256 ? -0.708 -19.420 25.564 1.00 63.84 758 THR B C 1
ATOM 3197 O O . THR B 2 256 ? 0.109 -20.258 25.947 1.00 63.46 758 THR B O 1
ATOM 3201 N N . LEU B 2 257 ? -0.627 -18.133 25.885 1.00 63.88 759 LEU B N 1
ATOM 3202 C CA . LEU B 2 257 ? 0.397 -17.638 26.796 1.00 63.29 759 LEU B CA 1
ATOM 3203 C C . LEU B 2 257 ? 0.395 -18.459 28.082 1.00 60.45 759 LEU B C 1
ATOM 3204 O O . LEU B 2 257 ? 1.448 -18.847 28.584 1.00 60.48 759 LEU B O 1
ATOM 3209 N N . ALA B 2 258 ? -0.797 -18.725 28.605 1.00 55.65 760 ALA B N 1
ATOM 3210 C CA . ALA B 2 258 ? -0.943 -19.496 29.834 1.00 53.21 760 ALA B CA 1
ATOM 3211 C C . ALA B 2 258 ? -0.309 -20.877 29.700 1.00 53.50 760 ALA B C 1
ATOM 3212 O O . ALA B 2 258 ? 0.401 -21.330 30.598 1.00 52.76 760 ALA B O 1
ATOM 3214 N N . LYS B 2 259 ? -0.567 -21.544 28.578 1.00 54.97 761 LYS B N 1
ATOM 3215 C CA . LYS B 2 259 ? -0.022 -22.876 28.340 1.00 55.84 761 LYS B CA 1
ATOM 3216 C C . LYS B 2 259 ? 1.499 -22.830 28.277 1.00 57.55 761 LYS B C 1
ATOM 3217 O O . LYS B 2 259 ? 2.182 -23.698 28.822 1.00 57.59 761 LYS B O 1
ATOM 3223 N N . ARG B 2 260 ? 2.024 -21.815 27.600 1.00 60.68 762 ARG B N 1
ATOM 3224 C CA . ARG B 2 260 ? 3.464 -21.622 27.504 1.00 62.78 762 ARG B CA 1
ATOM 3225 C C . ARG B 2 260 ? 4.082 -21.489 28.892 1.00 61.30 762 ARG B C 1
ATOM 3226 O O . ARG B 2 260 ? 5.191 -21.962 29.137 1.00 62.67 762 ARG B O 1
ATOM 3234 N N . LYS B 2 261 ? 3.351 -20.845 29.796 1.00 61.31 763 LYS B N 1
ATOM 3235 C CA . LYS B 2 261 ? 3.873 -20.520 31.118 1.00 60.26 763 LYS B CA 1
ATOM 3236 C C . LYS B 2 261 ? 3.580 -21.609 32.159 1.00 58.34 763 LYS B C 1
ATOM 3237 O O . LYS B 2 261 ? 3.558 -21.346 33.361 1.00 57.00 763 LYS B O 1
ATOM 3243 N N . SER B 2 262 ? 3.353 -22.832 31.692 1.00 63.79 764 SER B N 1
ATOM 3244 C CA . SER B 2 262 ? 3.256 -23.991 32.579 1.00 62.78 764 SER B CA 1
ATOM 3245 C C . SER B 2 262 ? 2.132 -23.886 33.609 1.00 60.10 764 SER B C 1
ATOM 3246 O O . SER B 2 262 ? 2.245 -24.426 34.708 1.00 59.35 764 SER B O 1
ATOM 3249 N N . CYS B 2 263 ? 1.048 -23.203 33.255 1.00 57.41 765 CYS B N 1
ATOM 3250 C CA . CYS B 2 263 ? -0.099 -23.094 34.149 1.00 55.31 765 CYS B CA 1
ATOM 3251 C C . CYS B 2 263 ? -0.897 -24.393 34.166 1.00 54.79 765 CYS B C 1
ATOM 3252 O O . CYS B 2 263 ? -0.926 -25.129 33.179 1.00 56.01 765 CYS B O 1
ATOM 3255 N N . LYS B 2 264 ? -1.538 -24.673 35.296 1.00 48.83 766 LYS B N 1
ATOM 3256 C CA . LYS B 2 264 ? -2.423 -25.826 35.414 1.00 48.53 766 LYS B CA 1
ATOM 3257 C C . LYS B 2 264 ? -3.866 -25.363 35.242 1.00 47.69 766 LYS B C 1
ATOM 3258 O O . LYS B 2 264 ? -4.270 -24.354 35.819 1.00 46.78 766 LYS B O 1
ATOM 3264 N N . PHE B 2 265 ? -4.638 -26.093 34.442 1.00 45.62 767 PHE B N 1
ATOM 3265 C CA . PHE B 2 265 ? -6.002 -25.685 34.116 1.00 45.44 767 PHE B CA 1
ATOM 3266 C C . PHE B 2 265 ? -7.040 -26.628 34.705 1.00 45.23 767 PHE B C 1
ATOM 3267 O O . PHE B 2 265 ? -6.828 -27.839 34.768 1.00 45.90 767 PHE B O 1
ATOM 3275 N N . PHE B 2 266 ? -8.171 -26.066 35.121 1.00 44.70 768 PHE B N 1
ATOM 3276 C CA . PHE B 2 266 ? -9.255 -26.867 35.678 1.00 44.87 768 PHE B CA 1
ATOM 3277 C C . PHE B 2 266 ? -10.632 -26.324 35.328 1.00 45.48 768 PHE B C 1
ATOM 3278 O O . PHE B 2 266 ? -10.876 -25.122 35.427 1.00 45.13 768 PHE B O 1
ATOM 3286 N N . LEU B 2 267 ? -11.524 -27.220 34.912 1.00 46.78 769 LEU B N 1
ATOM 3287 C CA . LEU B 2 267 ? -12.943 -26.906 34.818 1.00 47.76 769 LEU B CA 1
ATOM 3288 C C . LEU B 2 267 ? -13.575 -27.122 36.184 1.00 47.30 769 LEU B C 1
ATOM 3289 O O . LEU B 2 267 ? -13.364 -28.160 36.811 1.00 47.26 769 LEU B O 1
ATOM 3294 N N . PHE B 2 268 ? -14.346 -26.145 36.648 1.00 47.33 770 PHE B N 1
ATOM 3295 C CA . PHE B 2 268 ? -15.010 -26.261 37.939 1.00 47.34 770 PHE B CA 1
ATOM 3296 C C . PHE B 2 268 ? -16.442 -25.759 37.843 1.00 49.02 770 PHE B C 1
ATOM 3297 O O . PHE B 2 268 ? -16.727 -24.804 37.118 1.00 49.65 770 PHE B O 1
ATOM 3305 N N . GLY B 2 269 ? -17.342 -26.407 38.575 1.00 50.15 771 GLY B N 1
ATOM 3306 C CA . GLY B 2 269 ? -18.724 -25.971 38.624 1.00 52.17 771 GLY B CA 1
ATOM 3307 C C . GLY B 2 269 ? -19.723 -27.102 38.501 1.00 54.34 771 GLY B C 1
ATOM 3308 O O . GLY B 2 269 ? -19.401 -28.188 38.019 1.00 54.53 771 GLY B O 1
ATOM 3309 N N . LEU B 2 270 ? -20.945 -26.835 38.946 1.00 56.38 772 LEU B N 1
ATOM 3310 C CA . LEU B 2 270 ? -22.034 -27.799 38.866 1.00 59.04 772 LEU B CA 1
ATOM 3311 C C . LEU B 2 270 ? -22.382 -28.092 37.412 1.00 60.68 772 LEU B C 1
ATOM 3312 O O . LEU B 2 270 ? -22.579 -27.173 36.613 1.00 61.21 772 LEU B O 1
ATOM 3317 N N . SER B 2 271 ? -22.451 -29.376 37.075 1.00 75.36 773 SER B N 1
ATOM 3318 C CA . SER B 2 271 ? -22.852 -29.801 35.739 1.00 77.55 773 SER B CA 1
ATOM 3319 C C . SER B 2 271 ? -23.856 -30.947 35.831 1.00 80.76 773 SER B C 1
ATOM 3320 O O . SER B 2 271 ? -23.832 -31.734 36.779 1.00 80.75 773 SER B O 1
ATOM 3323 N N . LEU B 2 272 ? -24.737 -31.030 34.840 1.00 126.82 774 LEU B N 1
ATOM 3324 C CA . LEU B 2 272 ? -25.832 -31.990 34.859 1.00 130.57 774 LEU B CA 1
ATOM 3325 C C . LEU B 2 272 ? -25.884 -32.784 33.559 1.00 132.97 774 LEU B C 1
ATOM 3326 O O . LEU B 2 272 ? -26.738 -32.532 32.710 1.00 136.01 774 LEU B O 1
ATOM 3331 N N . PRO B 2 273 ? -24.970 -33.753 33.401 1.00 100.07 775 PRO B N 1
ATOM 3332 C CA . PRO B 2 273 ? -24.885 -34.541 32.165 1.00 102.50 775 PRO B CA 1
ATOM 3333 C C . PRO B 2 273 ? -26.170 -35.296 31.827 1.00 107.39 775 PRO B C 1
ATOM 3334 O O . PRO B 2 273 ? -26.633 -35.231 30.689 1.00 110.21 775 PRO B O 1
ATOM 3338 N N . LEU B 2 274 ? -26.734 -35.999 32.803 1.00 121.94 776 LEU B N 1
ATOM 3339 C CA . LEU B 2 274 ? -27.898 -36.847 32.561 1.00 126.94 776 LEU B CA 1
ATOM 3340 C C . LEU B 2 274 ? -29.199 -36.048 32.484 1.00 129.59 776 LEU B C 1
ATOM 3341 O O . LEU B 2 274 ? -30.171 -36.494 31.874 1.00 134.21 776 LEU B O 1
ATOM 3346 N N . LYS B 2 275 ? -29.215 -34.869 33.098 1.00 140.76 777 LYS B N 1
ATOM 3347 C CA . LYS B 2 275 ? -30.429 -34.060 33.154 1.00 143.45 777 LYS B CA 1
ATOM 3348 C C . LYS B 2 275 ? -30.607 -33.278 31.858 1.00 144.75 777 LYS B C 1
ATOM 3349 O O . LYS B 2 275 ? -29.797 -33.393 30.939 1.00 143.58 777 LYS B O 1
ATOM 3355 N N . THR B 2 297 ? -8.859 -39.279 43.328 1.00 151.58 799 THR B N 1
ATOM 3356 C CA . THR B 2 297 ? -8.023 -38.113 43.064 1.00 148.42 799 THR B CA 1
ATOM 3357 C C . THR B 2 297 ? -8.879 -36.875 42.804 1.00 144.83 799 THR B C 1
ATOM 3358 O O . THR B 2 297 ? -9.193 -36.120 43.725 1.00 145.27 799 THR B O 1
ATOM 3362 N N . TYR B 2 298 ? -9.255 -36.671 41.547 1.00 215.71 800 TYR B N 1
ATOM 3363 C CA . TYR B 2 298 ? -10.095 -35.539 41.179 1.00 212.39 800 TYR B CA 1
ATOM 3364 C C . TYR B 2 298 ? -11.508 -35.726 41.707 1.00 213.89 800 TYR B C 1
ATOM 3365 O O . TYR B 2 298 ? -11.828 -36.750 42.309 1.00 217.48 800 TYR B O 1
ATOM 3374 N N . SER B 2 299 ? -12.350 -34.723 41.490 1.00 169.17 801 SER B N 1
ATOM 3375 C CA . SER B 2 299 ? -13.744 -34.799 41.898 1.00 170.47 801 SER B CA 1
ATOM 3376 C C . SER B 2 299 ? -14.647 -34.689 40.675 1.00 167.87 801 SER B C 1
ATOM 3377 O O . SER B 2 299 ? -14.167 -34.534 39.552 1.00 165.14 801 SER B O 1
ATOM 3380 N N . GLN B 2 300 ? -15.953 -34.777 40.896 1.00 109.34 802 GLN B N 1
ATOM 3381 C CA . GLN B 2 300 ? -16.910 -34.818 39.798 1.00 107.61 802 GLN B CA 1
ATOM 3382 C C . GLN B 2 300 ? -17.076 -33.461 39.124 1.00 103.66 802 GLN B C 1
ATOM 3383 O O . GLN B 2 300 ? -17.128 -33.369 37.898 1.00 101.24 802 GLN B O 1
ATOM 3389 N N . TYR B 2 301 ? -17.161 -32.410 39.931 1.00 72.54 803 TYR B N 1
ATOM 3390 C CA . TYR B 2 301 ? -17.397 -31.070 39.411 1.00 69.14 803 TYR B CA 1
ATOM 3391 C C . TYR B 2 301 ? -16.095 -30.277 39.354 1.00 66.95 803 TYR B C 1
ATOM 3392 O O . TYR B 2 301 ? -16.095 -29.047 39.421 1.00 64.90 803 TYR B O 1
ATOM 3401 N N . LEU B 2 302 ? -14.988 -31.003 39.229 1.00 67.63 804 LEU B N 1
ATOM 3402 C CA . LEU B 2 302 ? -13.664 -30.409 39.107 1.00 65.99 804 LEU B CA 1
ATOM 3403 C C . LEU B 2 302 ? -12.873 -31.271 38.136 1.00 65.73 804 LEU B C 1
ATOM 3404 O O . LEU B 2 302 ? -12.710 -32.469 38.360 1.00 68.29 804 LEU B O 1
ATOM 3409 N N . ARG B 2 303 ? -12.386 -30.665 37.058 1.00 62.87 805 ARG B N 1
ATOM 3410 C CA . ARG B 2 303 ? -11.848 -31.423 35.934 1.00 62.46 805 ARG B CA 1
ATOM 3411 C C . ARG B 2 303 ? -10.574 -30.781 35.384 1.00 60.68 805 ARG B C 1
ATOM 3412 O O . ARG B 2 303 ? -10.492 -29.557 35.279 1.00 58.54 805 ARG B O 1
ATOM 3420 N N . PRO B 2 304 ? -9.576 -31.605 35.025 1.00 61.75 806 PRO B N 1
ATOM 3421 C CA . PRO B 2 304 ? -8.329 -31.087 34.450 1.00 60.49 806 PRO B CA 1
ATOM 3422 C C . PRO B 2 304 ? -8.503 -30.615 33.010 1.00 57.96 806 PRO B C 1
ATOM 3423 O O . PRO B 2 304 ? -9.427 -31.058 32.328 1.00 57.63 806 PRO B O 1
ATOM 3427 N N . MET B 2 305 ? -7.618 -29.731 32.559 1.00 56.94 807 MET B N 1
ATOM 3428 C CA . MET B 2 305 ? -7.609 -29.287 31.169 1.00 54.97 807 MET B CA 1
ATOM 3429 C C . MET B 2 305 ? -6.174 -29.138 30.678 1.00 55.11 807 MET B C 1
ATOM 3430 O O . MET B 2 305 ? -5.306 -28.653 31.407 1.00 55.57 807 MET B O 1
ATOM 3435 N N . PHE B 2 306 ? -5.927 -29.556 29.441 1.00 54.47 808 PHE B N 1
ATOM 3436 C CA . PHE B 2 306 ? -4.613 -29.400 28.833 1.00 54.78 808 PHE B CA 1
ATOM 3437 C C . PHE B 2 306 ? -3.541 -30.012 29.724 1.00 57.08 808 PHE B C 1
ATOM 3438 O O . PHE B 2 306 ? -2.584 -29.338 30.099 1.00 57.25 808 PHE B O 1
ATOM 3446 N N . PRO B 2 307 ? -3.697 -31.300 30.059 1.00 59.07 809 PRO B N 1
ATOM 3447 C CA . PRO B 2 307 ? -2.808 -31.972 31.013 1.00 61.66 809 PRO B CA 1
ATOM 3448 C C . PRO B 2 307 ? -1.360 -32.026 30.538 1.00 62.74 809 PRO B C 1
ATOM 3449 O O . PRO B 2 307 ? -0.489 -31.437 31.173 1.00 63.31 809 PRO B O 1
ATOM 3453 N N . LYS B 2 308 ? -1.110 -32.717 29.432 1.00 71.57 810 LYS B N 1
ATOM 3454 C CA . LYS B 2 308 ? 0.245 -32.877 28.924 1.00 73.00 810 LYS B CA 1
ATOM 3455 C C . LYS B 2 308 ? 0.234 -33.103 27.418 1.00 72.41 810 LYS B C 1
ATOM 3456 O O . LYS B 2 308 ? -0.828 -33.169 26.798 1.00 70.95 810 LYS B O 1
ATOM 3462 N N . GLY B 2 309 ? 1.421 -33.222 26.834 1.00 70.17 811 GLY B N 1
ATOM 3463 C CA . GLY B 2 309 ? 1.548 -33.544 25.426 1.00 70.25 811 GLY B CA 1
ATOM 3464 C C . GLY B 2 309 ? 1.037 -32.454 24.507 1.00 67.81 811 GLY B C 1
ATOM 3465 O O . GLY B 2 309 ? 1.069 -31.272 24.847 1.00 66.35 811 GLY B O 1
ATOM 3466 N N . GLY B 2 310 ? 0.567 -32.858 23.331 1.00 65.17 812 GLY B N 1
ATOM 3467 C CA . GLY B 2 310 ? 0.047 -31.917 22.358 1.00 63.25 812 GLY B CA 1
ATOM 3468 C C . GLY B 2 310 ? -0.236 -32.545 21.006 1.00 63.78 812 GLY B C 1
ATOM 3469 O O . GLY B 2 310 ? 0.172 -33.674 20.730 1.00 65.75 812 GLY B O 1
ATOM 3470 N N . VAL B 2 311 ? -0.945 -31.804 20.161 1.00 61.65 813 VAL B N 1
ATOM 3471 C CA . VAL B 2 311 ? -1.277 -32.262 18.818 1.00 62.18 813 VAL B CA 1
ATOM 3472 C C . VAL B 2 311 ? -0.632 -31.350 17.786 1.00 62.39 813 VAL B C 1
ATOM 3473 O O . VAL B 2 311 ? -0.630 -30.128 17.941 1.00 61.04 813 VAL B O 1
ATOM 3477 N N . VAL B 2 312 ? -0.081 -31.944 16.735 1.00 62.48 814 VAL B N 1
ATOM 3478 C CA . VAL B 2 312 ? 0.502 -31.167 15.651 1.00 63.18 814 VAL B CA 1
ATOM 3479 C C . VAL B 2 312 ? -0.152 -31.524 14.318 1.00 63.69 814 VAL B C 1
ATOM 3480 O O . VAL B 2 312 ? -0.330 -32.698 13.994 1.00 64.88 814 VAL B O 1
ATOM 3484 N N . SER B 2 313 ? -0.522 -30.496 13.562 1.00 71.13 815 SER B N 1
ATOM 3485 C CA . SER B 2 313 ? -1.108 -30.673 12.241 1.00 71.87 815 SER B CA 1
ATOM 3486 C C . SER B 2 313 ? -0.458 -29.690 11.277 1.00 73.03 815 SER B C 1
ATOM 3487 O O . SER B 2 313 ? 0.171 -28.718 11.702 1.00 72.65 815 SER B O 1
ATOM 3490 N N . VAL B 2 314 ? -0.600 -29.949 9.982 1.00 67.75 816 VAL B N 1
ATOM 3491 C CA . VAL B 2 314 ? 0.008 -29.107 8.960 1.00 69.44 816 VAL B CA 1
ATOM 3492 C C . VAL B 2 314 ? -1.033 -28.655 7.945 1.00 69.28 816 VAL B C 1
ATOM 3493 O O . VAL B 2 314 ? -2.015 -29.355 7.702 1.00 68.83 816 VAL B O 1
ATOM 3497 N N . THR B 2 315 ? -0.817 -27.480 7.362 1.00 68.59 817 THR B N 1
ATOM 3498 C CA . THR B 2 315 ? -1.711 -26.959 6.331 1.00 68.95 817 THR B CA 1
ATOM 3499 C C . THR B 2 315 ? -1.142 -27.235 4.940 1.00 72.41 817 THR B C 1
ATOM 3500 O O . THR B 2 315 ? 0.065 -27.417 4.781 1.00 74.50 817 THR B O 1
ATOM 3504 N N . LEU B 2 316 ? -2.014 -27.271 3.935 1.00 73.27 818 LEU B N 1
ATOM 3505 C CA . LEU B 2 316 ? -1.585 -27.522 2.560 1.00 76.80 818 LEU B CA 1
ATOM 3506 C C . LEU B 2 316 ? -0.568 -26.480 2.105 1.00 78.86 818 LEU B C 1
ATOM 3507 O O . LEU B 2 316 ? 0.440 -26.812 1.481 1.00 81.89 818 LEU B O 1
ATOM 3512 N N . SER B 2 317 ? -0.841 -25.219 2.422 1.00 82.53 819 SER B N 1
ATOM 3513 C CA . SER B 2 317 ? 0.075 -24.133 2.101 1.00 84.37 819 SER B CA 1
ATOM 3514 C C . SER B 2 317 ? 1.468 -24.441 2.645 1.00 85.35 819 SER B C 1
ATOM 3515 O O . SER B 2 317 ? 2.475 -24.017 2.079 1.00 88.29 819 SER B O 1
ATOM 3518 N N . ALA B 2 318 ? 1.518 -25.190 3.742 1.00 78.08 820 ALA B N 1
ATOM 3519 C CA . ALA B 2 318 ? 2.781 -25.543 4.376 1.00 78.96 820 ALA B CA 1
ATOM 3520 C C . ALA B 2 318 ? 3.424 -26.742 3.685 1.00 81.94 820 ALA B C 1
ATOM 3521 O O . ALA B 2 318 ? 4.632 -26.760 3.460 1.00 84.67 820 ALA B O 1
ATOM 3523 N N . LEU B 2 319 ? 2.614 -27.742 3.353 1.00 84.87 821 LEU B N 1
ATOM 3524 C CA . LEU B 2 319 ? 3.116 -28.945 2.695 1.00 87.63 821 LEU B CA 1
ATOM 3525 C C . LEU B 2 319 ? 3.751 -28.636 1.344 1.00 91.66 821 LEU B C 1
ATOM 3526 O O . LEU B 2 319 ? 4.589 -29.396 0.859 1.00 94.64 821 LEU B O 1
ATOM 3531 N N . ILE B 2 320 ? 3.351 -27.524 0.736 1.00 88.72 822 ILE B N 1
ATOM 3532 C CA . ILE B 2 320 ? 3.874 -27.146 -0.571 1.00 92.82 822 ILE B CA 1
ATOM 3533 C C . ILE B 2 320 ? 5.114 -26.266 -0.439 1.00 94.71 822 ILE B C 1
ATOM 3534 O O . ILE B 2 320 ? 6.055 -26.390 -1.222 1.00 98.71 822 ILE B O 1
ATOM 3539 N N . LYS B 2 321 ? 5.113 -25.378 0.549 1.00 104.33 823 LYS B N 1
ATOM 3540 C CA . LYS B 2 321 ? 6.286 -24.559 0.829 1.00 105.90 823 LYS B CA 1
ATOM 3541 C C . LYS B 2 321 ? 7.430 -25.451 1.296 1.00 107.34 823 LYS B C 1
ATOM 3542 O O . LYS B 2 321 ? 8.596 -25.186 1.005 1.00 110.65 823 LYS B O 1
ATOM 3548 N N . THR B 2 322 ? 7.084 -26.512 2.018 1.00 99.93 824 THR B N 1
ATOM 3549 C CA . THR B 2 322 ? 8.073 -27.429 2.571 1.00 101.10 824 THR B CA 1
ATOM 3550 C C . THR B 2 322 ? 7.615 -28.875 2.415 1.00 100.96 824 THR B C 1
ATOM 3551 O O . THR B 2 322 ? 6.999 -29.437 3.320 1.00 97.90 824 THR B O 1
ATOM 3555 N N . PRO B 2 323 ? 7.916 -29.486 1.261 1.00 145.64 825 PRO B N 1
ATOM 3556 C CA . PRO B 2 323 ? 7.500 -30.866 0.983 1.00 145.93 825 PRO B CA 1
ATOM 3557 C C . PRO B 2 323 ? 8.019 -31.874 2.010 1.00 145.27 825 PRO B C 1
ATOM 3558 O O . PRO B 2 323 ? 7.334 -32.855 2.298 1.00 143.70 825 PRO B O 1
ATOM 3562 N N . ARG B 2 324 ? 9.206 -31.629 2.558 1.00 109.04 826 ARG B N 1
ATOM 3563 C CA . ARG B 2 324 ? 9.836 -32.567 3.485 1.00 109.13 826 ARG B CA 1
ATOM 3564 C C . ARG B 2 324 ? 9.214 -32.565 4.884 1.00 104.96 826 ARG B C 1
ATOM 3565 O O . ARG B 2 324 ? 9.623 -33.348 5.741 1.00 104.89 826 ARG B O 1
ATOM 3573 N N . LEU B 2 325 ? 8.233 -31.697 5.114 1.00 91.14 827 LEU B N 1
ATOM 3574 C CA . LEU B 2 325 ? 7.723 -31.453 6.466 1.00 87.44 827 LEU B CA 1
ATOM 3575 C C . LEU B 2 325 ? 7.562 -32.712 7.320 1.00 86.57 827 LEU B C 1
ATOM 3576 O O . LEU B 2 325 ? 8.193 -32.834 8.369 1.00 86.40 827 LEU B O 1
ATOM 3581 N N . LEU B 2 326 ? 6.719 -33.641 6.882 1.00 126.20 828 LEU B N 1
ATOM 3582 C CA . LEU B 2 326 ? 6.427 -34.833 7.677 1.00 125.37 828 LEU B CA 1
ATOM 3583 C C . LEU B 2 326 ? 7.687 -35.618 8.034 1.00 128.15 828 LEU B C 1
ATOM 3584 O O . LEU B 2 326 ? 7.932 -35.908 9.204 1.00 127.35 828 LEU B O 1
ATOM 3589 N N . GLU B 2 327 ? 8.481 -35.959 7.026 1.00 133.56 829 GLU B N 1
ATOM 3590 C CA . GLU B 2 327 ? 9.721 -36.693 7.250 1.00 136.70 829 GLU B CA 1
ATOM 3591 C C . GLU B 2 327 ? 10.773 -35.808 7.913 1.00 137.38 829 GLU B C 1
ATOM 3592 O O . GLU B 2 327 ? 11.841 -36.284 8.296 1.00 139.90 829 GLU B O 1
ATOM 3598 N N . LEU B 2 328 ? 10.464 -34.522 8.053 1.00 93.43 830 LEU B N 1
ATOM 3599 C CA . LEU B 2 328 ? 11.418 -33.559 8.592 1.00 94.13 830 LEU B CA 1
ATOM 3600 C C . LEU B 2 328 ? 11.142 -33.234 10.059 1.00 91.11 830 LEU B C 1
ATOM 3601 O O . LEU B 2 328 ? 12.047 -32.842 10.792 1.00 92.05 830 LEU B O 1
ATOM 3606 N N . ILE B 2 329 ? 9.890 -33.391 10.481 1.00 87.74 831 ILE B N 1
ATOM 3607 C CA . ILE B 2 329 ? 9.531 -33.240 11.890 1.00 85.08 831 ILE B CA 1
ATOM 3608 C C . ILE B 2 329 ? 9.273 -34.611 12.503 1.00 85.17 831 ILE B C 1
ATOM 3609 O O . ILE B 2 329 ? 8.851 -34.724 13.653 1.00 83.26 831 ILE B O 1
ATOM 3614 N N . SER B 2 330 ? 9.540 -35.651 11.720 1.00 90.96 832 SER B N 1
ATOM 3615 C CA . SER B 2 330 ? 9.372 -37.026 12.169 1.00 91.61 832 SER B CA 1
ATOM 3616 C C . SER B 2 330 ? 10.146 -37.306 13.459 1.00 92.50 832 SER B C 1
ATOM 3617 O O . SER B 2 330 ? 9.629 -37.966 14.360 1.00 91.42 832 SER B O 1
ATOM 3620 N N . PRO B 2 331 ? 11.395 -36.814 13.551 1.00 93.11 833 PRO B N 1
ATOM 3621 C CA . PRO B 2 331 ? 12.186 -37.084 14.757 1.00 94.38 833 PRO B CA 1
ATOM 3622 C C . PRO B 2 331 ? 11.552 -36.519 16.027 1.00 91.28 833 PRO B C 1
ATOM 3623 O O . PRO B 2 331 ? 11.625 -37.156 17.079 1.00 91.67 833 PRO B O 1
ATOM 3627 N N . PHE B 2 332 ? 10.939 -35.344 15.930 1.00 86.86 834 PHE B N 1
ATOM 3628 C CA . PHE B 2 332 ? 10.256 -34.752 17.076 1.00 83.89 834 PHE B CA 1
ATOM 3629 C C . PHE B 2 332 ? 9.142 -35.669 17.570 1.00 82.28 834 PHE B C 1
ATOM 3630 O O . PHE B 2 332 ? 8.954 -35.838 18.774 1.00 81.60 834 PHE B O 1
ATOM 3638 N N . LEU B 2 333 ? 8.407 -36.258 16.633 1.00 81.93 835 LEU B N 1
ATOM 3639 C CA . LEU B 2 333 ? 7.300 -37.143 16.972 1.00 80.63 835 LEU B CA 1
ATOM 3640 C C . LEU B 2 333 ? 7.802 -38.422 17.634 1.00 83.07 835 LEU B C 1
ATOM 3641 O O . LEU B 2 333 ? 7.150 -38.962 18.529 1.00 82.27 835 LEU B O 1
ATOM 3646 N N . GLU B 2 334 ? 8.961 -38.902 17.192 1.00 108.46 836 GLU B N 1
ATOM 3647 C CA . GLU B 2 334 ? 9.587 -40.072 17.800 1.00 111.26 836 GLU B CA 1
ATOM 3648 C C . GLU B 2 334 ? 9.811 -39.840 19.289 1.00 111.06 836 GLU B C 1
ATOM 3649 O O . GLU B 2 334 ? 9.375 -40.632 20.124 1.00 111.24 836 GLU B O 1
ATOM 3655 N N . ILE B 2 335 ? 10.495 -38.747 19.609 1.00 109.69 837 ILE B N 1
ATOM 3656 C CA . ILE B 2 335 ? 10.783 -38.393 20.993 1.00 109.65 837 ILE B CA 1
ATOM 3657 C C . ILE B 2 335 ? 9.495 -38.299 21.805 1.00 106.68 837 ILE B C 1
ATOM 3658 O O . ILE B 2 335 ? 9.410 -38.819 22.917 1.00 107.42 837 ILE B O 1
ATOM 3663 N N . LYS B 2 336 ? 8.494 -37.634 21.236 1.00 89.05 838 LYS B N 1
ATOM 3664 C CA . LYS B 2 336 ? 7.228 -37.406 21.922 1.00 86.21 838 LYS B CA 1
ATOM 3665 C C . LYS B 2 336 ? 6.186 -38.454 21.540 1.00 85.81 838 LYS B C 1
ATOM 3666 O O . LYS B 2 336 ? 4.989 -38.164 21.501 1.00 83.25 838 LYS B O 1
ATOM 3672 N N . LYS B 2 337 ? 6.643 -39.671 21.268 1.00 96.49 839 LYS B N 1
ATOM 3673 C CA . LYS B 2 337 ? 5.759 -40.744 20.824 1.00 96.55 839 LYS B CA 1
ATOM 3674 C C . LYS B 2 337 ? 4.693 -41.087 21.860 1.00 95.40 839 LYS B C 1
ATOM 3675 O O . LYS B 2 337 ? 3.695 -41.731 21.538 1.00 94.80 839 LYS B O 1
ATOM 3681 N N . ASP B 2 338 ? 4.903 -40.655 23.100 1.00 91.91 840 ASP B N 1
ATOM 3682 C CA . ASP B 2 338 ? 4.025 -41.042 24.200 1.00 91.55 840 ASP B CA 1
ATOM 3683 C C . ASP B 2 338 ? 3.016 -39.961 24.579 1.00 88.30 840 ASP B C 1
ATOM 3684 O O . ASP B 2 338 ? 1.948 -40.267 25.108 1.00 87.55 840 ASP B O 1
ATOM 3689 N N . SER B 2 339 ? 3.351 -38.702 24.311 1.00 75.65 841 SER B N 1
ATOM 3690 C CA . SER B 2 339 ? 2.487 -37.590 24.703 1.00 72.71 841 SER B CA 1
ATOM 3691 C C . SER B 2 339 ? 2.052 -36.722 23.521 1.00 70.37 841 SER B C 1
ATOM 3692 O O . SER B 2 339 ? 1.252 -35.802 23.684 1.00 67.92 841 SER B O 1
ATOM 3695 N N . TRP B 2 340 ? 2.570 -37.013 22.333 1.00 73.59 842 TRP B N 1
ATOM 3696 C CA . TRP B 2 340 ? 2.233 -36.225 21.153 1.00 71.88 842 TRP B CA 1
ATOM 3697 C C . TRP B 2 340 ? 1.743 -37.095 20.006 1.00 72.47 842 TRP B C 1
ATOM 3698 O O . TRP B 2 340 ? 2.008 -38.296 19.964 1.00 74.59 842 TRP B O 1
ATOM 3709 N N . ILE B 2 341 ? 1.021 -36.475 19.080 1.00 69.98 843 ILE B N 1
ATOM 3710 C CA . ILE B 2 341 ? 0.600 -37.145 17.860 1.00 70.63 843 ILE B CA 1
ATOM 3711 C C . ILE B 2 341 ? 0.556 -36.161 16.700 1.00 69.72 843 ILE B C 1
ATOM 3712 O O . ILE B 2 341 ? 0.293 -34.971 16.886 1.00 67.81 843 ILE B O 1
ATOM 3717 N N . LEU B 2 342 ? 0.827 -36.668 15.504 1.00 78.84 844 LEU B N 1
ATOM 3718 C CA . LEU B 2 342 ? 0.615 -35.914 14.280 1.00 78.41 844 LEU B CA 1
ATOM 3719 C C . LEU B 2 342 ? -0.729 -36.342 13.716 1.00 77.53 844 LEU B C 1
ATOM 3720 O O . LEU B 2 342 ? -1.036 -37.535 13.674 1.00 78.61 844 LEU B O 1
ATOM 3725 N N . ILE B 2 343 ? -1.538 -35.379 13.290 1.00 72.46 845 ILE B N 1
ATOM 3726 C CA . ILE B 2 343 ? -2.869 -35.695 12.791 1.00 71.70 845 ILE B CA 1
ATOM 3727 C C . ILE B 2 343 ? -3.139 -35.034 11.439 1.00 71.92 845 ILE B C 1
ATOM 3728 O O . ILE B 2 343 ? -3.063 -33.812 11.301 1.00 70.92 845 ILE B O 1
ATOM 3733 N N . LEU B 2 344 ? -3.430 -35.862 10.440 1.00 84.92 846 LEU B N 1
ATOM 3734 C CA . LEU B 2 344 ? -3.794 -35.380 9.114 1.00 85.17 846 LEU B CA 1
ATOM 3735 C C . LEU B 2 344 ? -5.206 -35.829 8.772 1.00 85.93 846 LEU B C 1
ATOM 3736 O O . LEU B 2 344 ? -5.673 -36.851 9.273 1.00 86.74 846 LEU B O 1
ATOM 3741 N N . PRO B 2 345 ? -5.894 -35.065 7.913 1.00 85.78 847 PRO B N 1
ATOM 3742 C CA . PRO B 2 345 ? -7.195 -35.495 7.394 1.00 86.68 847 PRO B CA 1
ATOM 3743 C C . PRO B 2 345 ? -7.040 -36.678 6.442 1.00 88.31 847 PRO B C 1
ATOM 3744 O O . PRO B 2 345 ? -6.080 -36.710 5.675 1.00 88.63 847 PRO B O 1
ATOM 3748 N N . PRO B 2 346 ? -7.973 -37.642 6.491 1.00 90.23 848 PRO B N 1
ATOM 3749 C CA . PRO B 2 346 ? -7.874 -38.848 5.659 1.00 91.88 848 PRO B CA 1
ATOM 3750 C C . PRO B 2 346 ? -7.789 -38.525 4.170 1.00 92.40 848 PRO B C 1
ATOM 3751 O O . PRO B 2 346 ? -7.264 -39.321 3.389 1.00 93.56 848 PRO B O 1
ATOM 3755 N N . SER B 2 347 ? -8.302 -37.361 3.788 1.00 104.37 849 SER B N 1
ATOM 3756 C CA . SER B 2 347 ? -8.339 -36.955 2.390 1.00 104.91 849 SER B CA 1
ATOM 3757 C C . SER B 2 347 ? -7.197 -36.004 2.059 1.00 104.10 849 SER B C 1
ATOM 3758 O O . SER B 2 347 ? -7.341 -35.136 1.203 1.00 104.01 849 SER B O 1
ATOM 3761 N N . ILE B 2 348 ? -6.060 -36.170 2.728 1.00 90.03 850 ILE B N 1
ATOM 3762 C CA . ILE B 2 348 ? -4.952 -35.231 2.575 1.00 89.22 850 ILE B CA 1
ATOM 3763 C C . ILE B 2 348 ? -4.246 -35.382 1.227 1.00 90.30 850 ILE B C 1
ATOM 3764 O O . ILE B 2 348 ? -3.834 -34.390 0.626 1.00 89.95 850 ILE B O 1
ATOM 3769 N N . VAL B 2 349 ? -4.102 -36.616 0.755 1.00 91.68 851 VAL B N 1
ATOM 3770 C CA . VAL B 2 349 ? -3.503 -36.848 -0.555 1.00 92.88 851 VAL B CA 1
ATOM 3771 C C . VAL B 2 349 ? -4.373 -36.222 -1.641 1.00 93.26 851 VAL B C 1
ATOM 3772 O O . VAL B 2 349 ? -3.889 -35.453 -2.469 1.00 93.33 851 VAL B O 1
ATOM 3776 N N . ASP B 2 350 ? -5.665 -36.535 -1.616 1.00 101.06 852 ASP B N 1
ATOM 3777 C CA . ASP B 2 350 ? -6.600 -36.005 -2.602 1.00 101.53 852 ASP B CA 1
ATOM 3778 C C . ASP B 2 350 ? -6.779 -34.503 -2.411 1.00 100.24 852 ASP B C 1
ATOM 3779 O O . ASP B 2 350 ? -7.305 -33.812 -3.284 1.00 100.56 852 ASP B O 1
ATOM 3784 N N . MET B 2 351 ? -6.338 -34.005 -1.261 1.00 91.35 853 MET B N 1
ATOM 3785 C CA . MET B 2 351 ? -6.448 -32.590 -0.936 1.00 90.07 853 MET B CA 1
ATOM 3786 C C . MET B 2 351 ? -5.314 -31.818 -1.597 1.00 90.03 853 MET B C 1
ATOM 3787 O O . MET B 2 351 ? -5.539 -30.793 -2.241 1.00 89.98 853 MET B O 1
ATOM 3792 N N . VAL B 2 352 ? -4.094 -32.319 -1.431 1.00 91.68 854 VAL B N 1
ATOM 3793 C CA . VAL B 2 352 ? -2.923 -31.727 -2.065 1.00 91.87 854 VAL B CA 1
ATOM 3794 C C . VAL B 2 352 ? -3.119 -31.708 -3.572 1.00 93.26 854 VAL B C 1
ATOM 3795 O O . VAL B 2 352 ? -3.058 -30.657 -4.211 1.00 93.26 854 VAL B O 1
ATOM 3799 N N . LYS B 2 353 ? -3.352 -32.893 -4.125 1.00 93.03 855 LYS B N 1
ATOM 3800 C CA . LYS B 2 353 ? -3.604 -33.070 -5.549 1.00 94.52 855 LYS B CA 1
ATOM 3801 C C . LYS B 2 353 ? -4.596 -32.040 -6.075 1.00 94.40 855 LYS B C 1
ATOM 3802 O O . LYS B 2 353 ? -4.312 -31.323 -7.033 1.00 94.98 855 LYS B O 1
ATOM 3808 N N . SER B 2 354 ? -5.760 -31.968 -5.441 1.00 94.01 856 SER B N 1
ATOM 3809 C CA . SER B 2 354 ? -6.781 -31.008 -5.835 1.00 93.91 856 SER B CA 1
ATOM 3810 C C . SER B 2 354 ? -6.204 -29.599 -5.911 1.00 93.19 856 SER B C 1
ATOM 3811 O O . SER B 2 354 ? -6.326 -28.923 -6.932 1.00 93.94 856 SER B O 1
ATOM 3814 N N . TYR B 2 355 ? -5.565 -29.162 -4.831 1.00 126.22 857 TYR B N 1
ATOM 3815 C CA . TYR B 2 355 ? -5.034 -27.805 -4.758 1.00 125.47 857 TYR B CA 1
ATOM 3816 C C . TYR B 2 355 ? -3.761 -27.638 -5.579 1.00 126.26 857 TYR B C 1
ATOM 3817 O O . TYR B 2 355 ? -3.300 -26.519 -5.795 1.00 126.04 857 TYR B O 1
ATOM 3826 N N . PHE B 2 356 ? -3.195 -28.748 -6.037 1.00 94.17 858 PHE B N 1
ATOM 3827 C CA . PHE B 2 356 ? -2.004 -28.694 -6.875 1.00 95.14 858 PHE B CA 1
ATOM 3828 C C . PHE B 2 356 ? -2.415 -28.450 -8.321 1.00 96.62 858 PHE B C 1
ATOM 3829 O O . PHE B 2 356 ? -1.745 -27.727 -9.058 1.00 97.26 858 PHE B O 1
ATOM 3837 N N . VAL B 2 357 ? -3.528 -29.061 -8.716 1.00 129.08 859 VAL B N 1
ATOM 3838 C CA . VAL B 2 357 ? -4.091 -28.862 -10.045 1.00 130.50 859 VAL B CA 1
ATOM 3839 C C . VAL B 2 357 ? -4.677 -27.460 -10.151 1.00 130.05 859 VAL B C 1
ATOM 3840 O O . VAL B 2 357 ? -4.424 -26.739 -11.116 1.00 130.98 859 VAL B O 1
ATOM 3844 N N . THR B 2 358 ? -5.464 -27.083 -9.149 1.00 106.94 860 THR B N 1
ATOM 3845 C CA . THR B 2 358 ? -6.035 -25.745 -9.077 1.00 106.39 860 THR B CA 1
ATOM 3846 C C . THR B 2 358 ? -4.944 -24.691 -9.224 1.00 106.24 860 THR B C 1
ATOM 3847 O O . THR B 2 358 ? -5.019 -23.821 -10.091 1.00 107.08 860 THR B O 1
ATOM 3851 N N . ASN B 2 359 ? -3.928 -24.779 -8.370 1.00 93.88 861 ASN B N 1
ATOM 3852 C CA . ASN B 2 359 ? -2.840 -23.810 -8.365 1.00 93.66 861 ASN B CA 1
ATOM 3853 C C . ASN B 2 359 ? -2.016 -23.841 -9.648 1.00 95.35 861 ASN B C 1
ATOM 3854 O O . ASN B 2 359 ? -1.601 -22.798 -10.153 1.00 95.81 861 ASN B O 1
ATOM 3859 N N . ASN B 2 360 ? -1.780 -25.040 -10.171 1.00 131.58 862 ASN B N 1
ATOM 3860 C CA . ASN B 2 360 ? -0.935 -25.210 -11.347 1.00 133.26 862 ASN B CA 1
ATOM 3861 C C . ASN B 2 360 ? -1.603 -26.119 -12.375 1.00 134.74 862 ASN B C 1
ATOM 3862 O O . ASN B 2 360 ? -1.234 -27.285 -12.513 1.00 135.33 862 ASN B O 1
ATOM 3867 N N . PRO B 2 361 ? -2.586 -25.577 -13.111 1.00 142.88 863 PRO B N 1
ATOM 3868 C CA . PRO B 2 361 ? -3.437 -26.353 -14.023 1.00 144.21 863 PRO B CA 1
ATOM 3869 C C . PRO B 2 361 ? -2.673 -27.093 -15.119 1.00 145.98 863 PRO B C 1
ATOM 3870 O O . PRO B 2 361 ? -3.174 -28.095 -15.629 1.00 146.90 863 PRO B O 1
ATOM 3874 N N . ASP B 2 362 ? -1.486 -26.613 -15.474 1.00 151.97 864 ASP B N 1
ATOM 3875 C CA . ASP B 2 362 ? -0.723 -27.208 -16.568 1.00 153.80 864 ASP B CA 1
ATOM 3876 C C . ASP B 2 362 ? 0.528 -27.946 -16.089 1.00 153.62 864 ASP B C 1
ATOM 3877 O O . ASP B 2 362 ? 1.411 -28.261 -16.887 1.00 155.06 864 ASP B O 1
ATOM 3882 N N . LYS B 2 363 ? 0.601 -28.224 -14.791 1.00 150.33 865 LYS B N 1
ATOM 3883 C CA . LYS B 2 363 ? 1.713 -28.997 -14.244 1.00 150.13 865 LYS B CA 1
ATOM 3884 C C . LYS B 2 363 ? 1.573 -30.469 -14.618 1.00 151.14 865 LYS B C 1
ATOM 3885 O O . LYS B 2 363 ? 0.470 -31.016 -14.624 1.00 151.10 865 LYS B O 1
ATOM 3891 N N . SER B 2 364 ? 2.699 -31.105 -14.927 1.00 124.99 866 SER B N 1
ATOM 3892 C CA . SER B 2 364 ? 2.702 -32.479 -15.421 1.00 126.24 866 SER B CA 1
ATOM 3893 C C . SER B 2 364 ? 2.094 -33.454 -14.416 1.00 125.22 866 SER B C 1
ATOM 3894 O O . SER B 2 364 ? 2.043 -33.177 -13.219 1.00 123.56 866 SER B O 1
ATOM 3897 N N . LEU B 2 365 ? 1.644 -34.599 -14.921 1.00 210.17 867 LEU B N 1
ATOM 3898 C CA . LEU B 2 365 ? 0.941 -35.588 -14.109 1.00 209.54 867 LEU B CA 1
ATOM 3899 C C . LEU B 2 365 ? 1.888 -36.596 -13.462 1.00 209.61 867 LEU B C 1
ATOM 3900 O O . LEU B 2 365 ? 1.648 -37.053 -12.346 1.00 208.53 867 LEU B O 1
ATOM 3905 N N . LEU B 2 366 ? 2.959 -36.950 -14.165 1.00 138.90 868 LEU B N 1
ATOM 3906 C CA . LEU B 2 366 ? 3.934 -37.896 -13.633 1.00 139.18 868 LEU B CA 1
ATOM 3907 C C . LEU B 2 366 ? 4.540 -37.359 -12.342 1.00 137.49 868 LEU B C 1
ATOM 3908 O O . LEU B 2 366 ? 4.851 -38.120 -11.426 1.00 137.07 868 LEU B O 1
ATOM 3913 N N . GLU B 2 367 ? 4.702 -36.041 -12.276 1.00 105.29 869 GLU B N 1
ATOM 3914 C CA . GLU B 2 367 ? 5.191 -35.391 -11.068 1.00 103.64 869 GLU B CA 1
ATOM 3915 C C . GLU B 2 367 ? 4.123 -35.451 -9.987 1.00 102.07 869 GLU B C 1
ATOM 3916 O O . GLU B 2 367 ? 4.435 -35.583 -8.806 1.00 100.93 869 GLU B O 1
ATOM 3922 N N . ILE B 2 368 ? 2.862 -35.355 -10.401 1.00 130.73 870 ILE B N 1
ATOM 3923 C CA . ILE B 2 368 ? 1.736 -35.388 -9.471 1.00 129.42 870 ILE B CA 1
ATOM 3924 C C . ILE B 2 368 ? 1.715 -36.681 -8.659 1.00 129.42 870 ILE B C 1
ATOM 3925 O O . ILE B 2 368 ? 1.593 -36.649 -7.436 1.00 128.09 870 ILE B O 1
ATOM 3930 N N . GLN B 2 369 ? 1.831 -37.816 -9.341 1.00 128.10 871 GLN B N 1
ATOM 3931 C CA . GLN B 2 369 ? 1.785 -39.113 -8.672 1.00 128.39 871 GLN B CA 1
ATOM 3932 C C . GLN B 2 369 ? 2.925 -39.272 -7.669 1.00 127.77 871 GLN B C 1
ATOM 3933 O O . GLN B 2 369 ? 2.750 -39.876 -6.611 1.00 127.20 871 GLN B O 1
ATOM 3939 N N . ASN B 2 370 ? 4.091 -38.730 -8.006 1.00 102.26 872 ASN B N 1
ATOM 3940 C CA . ASN B 2 370 ? 5.279 -38.891 -7.175 1.00 101.91 872 ASN B CA 1
ATOM 3941 C C . ASN B 2 370 ? 5.180 -38.131 -5.856 1.00 99.96 872 ASN B C 1
ATOM 3942 O O . ASN B 2 370 ? 5.618 -38.622 -4.815 1.00 99.50 872 ASN B O 1
ATOM 3947 N N . LEU B 2 371 ? 4.608 -36.932 -5.901 1.00 98.90 873 LEU B N 1
ATOM 3948 C CA . LEU B 2 371 ? 4.436 -36.127 -4.698 1.00 97.06 873 LEU B CA 1
ATOM 3949 C C . LEU B 2 371 ? 3.390 -36.765 -3.790 1.00 96.40 873 LEU B C 1
ATOM 3950 O O . LEU B 2 371 ? 3.543 -36.797 -2.567 1.00 95.35 873 LEU B O 1
ATOM 3955 N N . LEU B 2 372 ? 2.329 -37.276 -4.404 1.00 106.19 874 LEU B N 1
ATOM 3956 C CA . LEU B 2 372 ? 1.230 -37.892 -3.671 1.00 105.81 874 LEU B CA 1
ATOM 3957 C C . LEU B 2 372 ? 1.662 -39.186 -2.985 1.00 106.39 874 LEU B C 1
ATOM 3958 O O . LEU B 2 372 ? 1.248 -39.468 -1.860 1.00 105.63 874 LEU B O 1
ATOM 3963 N N . ASN B 2 373 ? 2.491 -39.971 -3.665 1.00 150.53 875 ASN B N 1
ATOM 3964 C CA . ASN B 2 373 ? 2.975 -41.229 -3.107 1.00 151.32 875 ASN B CA 1
ATOM 3965 C C . ASN B 2 373 ? 3.711 -41.015 -1.788 1.00 150.20 875 ASN B C 1
ATOM 3966 O O . ASN B 2 373 ? 3.691 -41.877 -0.912 1.00 150.35 875 ASN B O 1
ATOM 3971 N N . THR B 2 374 ? 4.354 -39.861 -1.649 1.00 120.50 876 THR B N 1
ATOM 3972 C CA . THR B 2 374 ? 5.128 -39.557 -0.451 1.00 119.44 876 THR B CA 1
ATOM 3973 C C . THR B 2 374 ? 4.216 -39.418 0.766 1.00 118.12 876 THR B C 1
ATOM 3974 O O . THR B 2 374 ? 4.500 -39.969 1.829 1.00 117.92 876 THR B O 1
ATOM 3978 N N . LEU B 2 375 ? 3.122 -38.678 0.605 1.00 94.22 877 LEU B N 1
ATOM 3979 C CA . LEU B 2 375 ? 2.138 -38.528 1.673 1.00 93.09 877 LEU B CA 1
ATOM 3980 C C . LEU B 2 375 ? 1.474 -39.863 1.981 1.00 94.05 877 LEU B C 1
ATOM 3981 O O . LEU B 2 375 ? 1.532 -40.347 3.110 1.00 93.77 877 LEU B O 1
ATOM 3986 N N . GLN B 2 376 ? 0.842 -40.451 0.970 1.00 120.57 878 GLN B N 1
ATOM 3987 C CA . GLN B 2 376 ? 0.193 -41.747 1.120 1.00 121.71 878 GLN B CA 1
ATOM 3988 C C . GLN B 2 376 ? 1.115 -42.728 1.837 1.00 122.37 878 GLN B C 1
ATOM 3989 O O . GLN B 2 376 ? 0.659 -43.569 2.609 1.00 122.75 878 GLN B O 1
ATOM 3995 N N . ARG B 2 377 ? 2.413 -42.615 1.578 1.00 126.65 879 ARG B N 1
ATOM 3996 C CA . ARG B 2 377 ? 3.400 -43.490 2.201 1.00 127.37 879 ARG B CA 1
ATOM 3997 C C . ARG B 2 377 ? 3.538 -43.206 3.692 1.00 126.12 879 ARG B C 1
ATOM 3998 O O . ARG B 2 377 ? 3.689 -44.125 4.497 1.00 126.72 879 ARG B O 1
ATOM 4006 N N . TYR B 2 378 ? 3.484 -41.929 4.057 1.00 103.94 880 TYR B N 1
ATOM 4007 C CA . TYR B 2 378 ? 3.637 -41.524 5.449 1.00 102.67 880 TYR B CA 1
ATOM 4008 C C . TYR B 2 378 ? 2.367 -41.808 6.247 1.00 102.33 880 TYR B C 1
ATOM 4009 O O . TYR B 2 378 ? 2.346 -41.666 7.468 1.00 101.50 880 TYR B O 1
ATOM 4018 N N . LEU B 2 379 ? 1.307 -42.203 5.548 1.00 104.03 881 LEU B N 1
ATOM 4019 C CA . LEU B 2 379 ? 0.041 -42.531 6.193 1.00 103.95 881 LEU B CA 1
ATOM 4020 C C . LEU B 2 379 ? -0.249 -44.021 6.059 1.00 105.75 881 LEU B C 1
ATOM 4021 O O . LEU B 2 379 ? -0.548 -44.694 7.046 1.00 106.07 881 LEU B O 1
ATOM 4026 N N . THR B 2 380 ? -0.162 -44.527 4.832 1.00 130.52 882 THR B N 1
ATOM 4027 C CA . THR B 2 380 ? -0.372 -45.945 4.558 1.00 132.38 882 THR B CA 1
ATOM 4028 C C . THR B 2 380 ? 0.511 -46.801 5.454 1.00 133.06 882 THR B C 1
ATOM 4029 O O . THR B 2 380 ? 0.023 -47.654 6.194 1.00 133.79 882 THR B O 1
ATOM 4033 N N . ASN B 2 381 ? 1.817 -46.572 5.378 1.00 157.16 883 ASN B N 1
ATOM 4034 C CA . ASN B 2 381 ? 2.762 -47.292 6.216 1.00 157.79 883 ASN B CA 1
ATOM 4035 C C . ASN B 2 381 ? 2.839 -46.661 7.601 1.00 156.33 883 ASN B C 1
ATOM 4036 O O . ASN B 2 381 ? 3.317 -45.536 7.748 1.00 154.88 883 ASN B O 1
ATOM 4041 N N . PRO B 2 382 ? 2.361 -47.385 8.626 1.00 167.38 884 PRO B N 1
ATOM 4042 C CA . PRO B 2 382 ? 2.378 -46.871 9.999 1.00 166.14 884 PRO B CA 1
ATOM 4043 C C . PRO B 2 382 ? 3.797 -46.770 10.553 1.00 165.97 884 PRO B C 1
ATOM 4044 O O . PRO B 2 382 ? 4.133 -47.444 11.528 1.00 166.60 884 PRO B O 1
ATOM 4048 N N . ALA B 2 383 ? 4.621 -45.935 9.927 1.00 153.25 885 ALA B N 1
ATOM 4049 C CA . ALA B 2 383 ? 5.993 -45.732 10.375 1.00 153.07 885 ALA B CA 1
ATOM 4050 C C . ALA B 2 383 ? 6.004 -45.325 11.843 1.00 151.96 885 ALA B C 1
ATOM 4051 O O . ALA B 2 383 ? 6.735 -45.897 12.652 1.00 152.59 885 ALA B O 1
ATOM 4053 N N . LEU B 2 384 ? 5.186 -44.334 12.179 1.00 128.00 886 LEU B N 1
ATOM 4054 C CA . LEU B 2 384 ? 5.056 -43.877 13.555 1.00 126.90 886 LEU B CA 1
ATOM 4055 C C . LEU B 2 384 ? 3.704 -44.294 14.122 1.00 127.07 886 LEU B C 1
ATOM 4056 O O . LEU B 2 384 ? 2.680 -44.195 13.446 1.00 127.05 886 LEU B O 1
ATOM 4061 N N . LYS B 2 385 ? 3.709 -44.764 15.365 1.00 146.30 887 LYS B N 1
ATOM 4062 C CA . LYS B 2 385 ? 2.478 -45.165 16.035 1.00 146.58 887 LYS B CA 1
ATOM 4063 C C . LYS B 2 385 ? 1.633 -43.947 16.387 1.00 144.79 887 LYS B C 1
ATOM 4064 O O . LYS B 2 385 ? 0.411 -44.042 16.502 1.00 144.88 887 LYS B O 1
ATOM 4070 N N . ASN B 2 386 ? 2.288 -42.801 16.552 1.00 109.09 888 ASN B N 1
ATOM 4071 C CA . ASN B 2 386 ? 1.588 -41.567 16.896 1.00 105.94 888 ASN B CA 1
ATOM 4072 C C . ASN B 2 386 ? 1.250 -40.729 15.665 1.00 104.67 888 ASN B C 1
ATOM 4073 O O . ASN B 2 386 ? 1.294 -39.499 15.707 1.00 102.90 888 ASN B O 1
ATOM 4078 N N . VAL B 2 387 ? 0.916 -41.406 14.570 1.00 93.54 889 VAL B N 1
ATOM 4079 C CA . VAL B 2 387 ? 0.436 -40.740 13.364 1.00 92.67 889 VAL B CA 1
ATOM 4080 C C . VAL B 2 387 ? -1.003 -41.167 13.105 1.00 92.09 889 VAL B C 1
ATOM 4081 O O . VAL B 2 387 ? -1.255 -42.224 12.527 1.00 94.14 889 VAL B O 1
ATOM 4085 N N . THR B 2 388 ? -1.943 -40.339 13.547 1.00 85.91 890 THR B N 1
ATOM 4086 C CA . THR B 2 388 ? -3.358 -40.669 13.457 1.00 85.52 890 THR B CA 1
ATOM 4087 C C . THR B 2 388 ? -4.046 -39.857 12.369 1.00 84.62 890 THR B C 1
ATOM 4088 O O . THR B 2 388 ? -3.510 -38.857 11.892 1.00 83.82 890 THR B O 1
ATOM 4092 N N . LEU B 2 389 ? -5.239 -40.299 11.982 1.00 89.99 891 LEU B N 1
ATOM 4093 C CA . LEU B 2 389 ? -6.035 -39.598 10.985 1.00 89.48 891 LEU B CA 1
ATOM 4094 C C . LEU B 2 389 ? -7.286 -39.013 11.625 1.00 87.79 891 LEU B C 1
ATOM 4095 O O . LEU B 2 389 ? -8.005 -39.709 12.342 1.00 88.25 891 LEU B O 1
ATOM 4100 N N . TYR B 2 390 ? -7.543 -37.733 11.370 1.00 74.93 892 TYR B N 1
ATOM 4101 C CA . TYR B 2 390 ? -8.805 -37.122 11.761 1.00 73.76 892 TYR B CA 1
ATOM 4102 C C . TYR B 2 390 ? -9.930 -38.076 11.400 1.00 75.55 892 TYR B C 1
ATOM 4103 O O . TYR B 2 390 ? -9.855 -38.774 10.389 1.00 77.51 892 TYR B O 1
ATOM 4112 N N . GLN B 2 391 ? -10.973 -38.116 12.219 1.00 74.30 893 GLN B N 1
ATOM 4113 C CA . GLN B 2 391 ? -12.172 -38.848 11.841 1.00 76.27 893 GLN B CA 1
ATOM 4114 C C . GLN B 2 391 ? -12.910 -38.044 10.781 1.00 76.40 893 GLN B C 1
ATOM 4115 O O . GLN B 2 391 ? -12.830 -36.816 10.754 1.00 74.63 893 GLN B O 1
ATOM 4121 N N . ASP B 2 392 ? -13.621 -38.740 9.905 1.00 69.96 894 ASP B N 1
ATOM 4122 C CA . ASP B 2 392 ? -14.289 -38.095 8.783 1.00 70.68 894 ASP B CA 1
ATOM 4123 C C . ASP B 2 392 ? -15.209 -36.971 9.257 1.00 69.28 894 ASP B C 1
ATOM 4124 O O . ASP B 2 392 ? -15.341 -35.943 8.593 1.00 68.76 894 ASP B O 1
ATOM 4129 N N . TRP B 2 393 ? -15.841 -37.172 10.409 1.00 89.69 895 TRP B N 1
ATOM 4130 C CA . TRP B 2 393 ? -16.762 -36.184 10.966 1.00 88.76 895 TRP B CA 1
ATOM 4131 C C . TRP B 2 393 ? -16.048 -35.113 11.793 1.00 85.94 895 TRP B C 1
ATOM 4132 O O . TRP B 2 393 ? -16.696 -34.248 12.383 1.00 85.15 895 TRP B O 1
ATOM 4143 N N . ASP B 2 394 ? -14.720 -35.170 11.833 1.00 73.59 896 ASP B N 1
ATOM 4144 C CA . ASP B 2 394 ? -13.936 -34.197 12.589 1.00 71.34 896 ASP B CA 1
ATOM 4145 C C . ASP B 2 394 ? -13.575 -32.978 11.747 1.00 70.64 896 ASP B C 1
ATOM 4146 O O . ASP B 2 394 ? -13.349 -31.893 12.284 1.00 69.24 896 ASP B O 1
ATOM 4151 N N . ILE B 2 395 ? -13.518 -33.158 10.430 1.00 68.62 897 ILE B N 1
ATOM 4152 C CA . ILE B 2 395 ? -13.094 -32.087 9.533 1.00 68.42 897 ILE B CA 1
ATOM 4153 C C . ILE B 2 395 ? -14.138 -30.983 9.417 1.00 68.42 897 ILE B C 1
ATOM 4154 O O . ILE B 2 395 ? -15.273 -31.228 9.015 1.00 69.84 897 ILE B O 1
ATOM 4159 N N . VAL B 2 396 ? -13.741 -29.766 9.774 1.00 60.97 898 VAL B N 1
ATOM 4160 C CA . VAL B 2 396 ? -14.568 -28.587 9.553 1.00 61.28 898 VAL B CA 1
ATOM 4161 C C . VAL B 2 396 ? -14.396 -28.142 8.103 1.00 62.64 898 VAL B C 1
ATOM 4162 O O . VAL B 2 396 ? -13.271 -27.999 7.622 1.00 62.56 898 VAL B O 1
ATOM 4166 N N . ILE B 2 397 ? -15.508 -27.929 7.408 1.00 66.58 899 ILE B N 1
ATOM 4167 C CA . ILE B 2 397 ? -15.466 -27.594 5.986 1.00 68.34 899 ILE B CA 1
ATOM 4168 C C . ILE B 2 397 ? -15.225 -26.107 5.741 1.00 68.35 899 ILE B C 1
ATOM 4169 O O . ILE B 2 397 ? -15.762 -25.251 6.445 1.00 67.84 899 ILE B O 1
ATOM 4174 N N . ASP B 2 398 ? -14.412 -25.812 4.732 1.00 70.44 900 ASP B N 1
ATOM 4175 C CA . ASP B 2 398 ? -14.190 -24.439 4.296 1.00 71.17 900 ASP B CA 1
ATOM 4176 C C . ASP B 2 398 ? -13.650 -24.432 2.872 1.00 73.17 900 ASP B C 1
ATOM 4177 O O . ASP B 2 398 ? -12.945 -25.354 2.464 1.00 73.39 900 ASP B O 1
ATOM 4182 N N . ASP B 2 399 ? -13.980 -23.386 2.120 1.00 71.41 901 ASP B N 1
ATOM 4183 C CA . ASP B 2 399 ? -13.534 -23.264 0.736 1.00 73.75 901 ASP B CA 1
ATOM 4184 C C . ASP B 2 399 ? -12.012 -23.193 0.669 1.00 73.41 901 ASP B C 1
ATOM 4185 O O . ASP B 2 399 ? -11.397 -23.689 -0.275 1.00 74.91 901 ASP B O 1
ATOM 4190 N N . SER B 2 400 ? -11.413 -22.574 1.680 1.00 71.76 902 SER B N 1
ATOM 4191 C CA . SER B 2 400 ? -9.964 -22.511 1.791 1.00 71.56 902 SER B CA 1
ATOM 4192 C C . SER B 2 400 ? -9.455 -23.687 2.617 1.00 69.60 902 SER B C 1
ATOM 4193 O O . SER B 2 400 ? -9.895 -23.897 3.744 1.00 67.64 902 SER B O 1
ATOM 4196 N N . ALA B 2 401 ? -8.524 -24.449 2.053 1.00 70.43 903 ALA B N 1
ATOM 4197 C CA . ALA B 2 401 ? -7.985 -25.625 2.727 1.00 69.09 903 ALA B CA 1
ATOM 4198 C C . ALA B 2 401 ? -7.251 -25.248 4.011 1.00 67.34 903 ALA B C 1
ATOM 4199 O O . ALA B 2 401 ? -7.363 -25.941 5.021 1.00 65.63 903 ALA B O 1
ATOM 4201 N N . ASP B 2 402 ? -6.499 -24.152 3.971 1.00 68.13 904 ASP B N 1
ATOM 4202 C CA . ASP B 2 402 ? -5.771 -23.686 5.147 1.00 67.00 904 ASP B CA 1
ATOM 4203 C C . ASP B 2 402 ? -6.734 -23.350 6.278 1.00 65.10 904 ASP B C 1
ATOM 4204 O O . ASP B 2 402 ? -6.518 -23.735 7.427 1.00 63.56 904 ASP B O 1
ATOM 4209 N N . VAL B 2 403 ? -7.795 -22.623 5.943 1.00 65.76 905 VAL B N 1
ATOM 4210 C CA . VAL B 2 403 ? -8.810 -22.251 6.919 1.00 64.42 905 VAL B CA 1
ATOM 4211 C C . VAL B 2 403 ? -9.527 -23.494 7.430 1.00 62.97 905 VAL B C 1
ATOM 4212 O O . VAL B 2 403 ? -9.928 -23.562 8.592 1.00 61.56 905 VAL B O 1
ATOM 4216 N N . SER B 2 404 ? -9.684 -24.477 6.550 1.00 70.36 906 SER B N 1
ATOM 4217 C CA . SER B 2 404 ? -10.341 -25.728 6.902 1.00 69.59 906 SER B CA 1
ATOM 4218 C C . SER B 2 404 ? -9.522 -26.501 7.930 1.00 68.25 906 SER B C 1
ATOM 4219 O O . SER B 2 404 ? -10.062 -27.010 8.913 1.00 67.12 906 SER B O 1
ATOM 4222 N N . LEU B 2 405 ? -8.217 -26.583 7.698 1.00 61.76 907 LEU B N 1
ATOM 4223 C CA . LEU B 2 405 ? -7.330 -27.337 8.575 1.00 60.96 907 LEU B CA 1
ATOM 4224 C C . LEU B 2 405 ? -7.105 -26.619 9.905 1.00 59.70 907 LEU B C 1
ATOM 4225 O O . LEU B 2 405 ? -6.973 -27.259 10.949 1.00 58.74 907 LEU B O 1
ATOM 4230 N N . ALA B 2 406 ? -7.062 -25.291 9.863 1.00 60.03 908 ALA B N 1
ATOM 4231 C CA . ALA B 2 406 ? -6.911 -24.499 11.077 1.00 59.27 908 ALA B CA 1
ATOM 4232 C C . ALA B 2 406 ? -8.169 -24.602 11.937 1.00 58.07 908 ALA B C 1
ATOM 4233 O O . ALA B 2 406 ? -8.095 -24.624 13.166 1.00 57.22 908 ALA B O 1
ATOM 4235 N N . SER B 2 407 ? -9.325 -24.668 11.285 1.00 58.34 909 SER B N 1
ATOM 4236 C CA . SER B 2 407 ? -10.593 -24.761 11.994 1.00 57.69 909 SER B CA 1
ATOM 4237 C C . SER B 2 407 ? -10.822 -26.165 12.542 1.00 57.01 909 SER B C 1
ATOM 4238 O O . SER B 2 407 ? -11.451 -26.335 13.586 1.00 56.39 909 SER B O 1
ATOM 4241 N N . THR B 2 408 ? -10.318 -27.171 11.836 1.00 60.46 910 THR B N 1
ATOM 4242 C CA . THR B 2 408 ? -10.459 -28.549 12.287 1.00 60.27 910 THR B CA 1
ATOM 4243 C C . THR B 2 408 ? -9.652 -28.778 13.561 1.00 59.39 910 THR B C 1
ATOM 4244 O O . THR B 2 408 ? -10.088 -29.500 14.459 1.00 59.06 910 THR B O 1
ATOM 4248 N N . LEU B 2 409 ? -8.477 -28.160 13.639 1.00 56.34 911 LEU B N 1
ATOM 4249 C CA . LEU B 2 409 ? -7.637 -28.271 14.825 1.00 55.88 911 LEU B CA 1
ATOM 4250 C C . LEU B 2 409 ? -8.278 -27.539 15.999 1.00 55.17 911 LEU B C 1
ATOM 4251 O O . LEU B 2 409 ? -8.240 -28.013 17.134 1.00 54.82 911 LEU B O 1
ATOM 4256 N N . GLN B 2 410 ? -8.868 -26.381 15.715 1.00 58.46 912 GLN B N 1
ATOM 4257 C CA . GLN B 2 410 ? -9.581 -25.609 16.727 1.00 58.16 912 GLN B CA 1
ATOM 4258 C C . GLN B 2 410 ? -10.705 -26.445 17.328 1.00 57.86 912 GLN B C 1
ATOM 4259 O O . GLN B 2 410 ? -10.884 -26.485 18.547 1.00 57.65 912 GLN B O 1
ATOM 4265 N N . LEU B 2 411 ? -11.460 -27.109 16.460 1.00 54.99 913 LEU B N 1
ATOM 4266 C CA . LEU B 2 411 ? -12.546 -27.977 16.890 1.00 55.24 913 LEU B CA 1
ATOM 4267 C C . LEU B 2 411 ? -11.982 -29.168 17.657 1.00 55.10 913 LEU B C 1
ATOM 4268 O O . LEU B 2 411 ? -12.638 -29.715 18.543 1.00 55.35 913 LEU B O 1
ATOM 4273 N N . TYR B 2 412 ? -10.757 -29.560 17.323 1.00 58.12 914 TYR B N 1
ATOM 4274 C CA . TYR B 2 412 ? -10.111 -30.689 17.984 1.00 58.32 914 TYR B CA 1
ATOM 4275 C C . TYR B 2 412 ? -9.716 -30.328 19.416 1.00 57.95 914 TYR B C 1
ATOM 4276 O O . TYR B 2 412 ? -9.759 -31.171 20.314 1.00 58.31 914 TYR B O 1
ATOM 4285 N N . GLN B 2 413 ? -9.332 -29.073 19.626 1.00 54.45 915 GLN B N 1
ATOM 4286 C CA . GLN B 2 413 ? -9.004 -28.592 20.960 1.00 54.44 915 GLN B CA 1
ATOM 4287 C C . GLN B 2 413 ? -10.253 -28.571 21.837 1.00 54.54 915 GLN B C 1
ATOM 4288 O O . GLN B 2 413 ? -10.187 -28.859 23.030 1.00 54.88 915 GLN B O 1
ATOM 4294 N N . LYS B 2 414 ? -11.391 -28.224 21.242 1.00 58.51 916 LYS B N 1
ATOM 4295 C CA . LYS B 2 414 ? -12.644 -28.149 21.986 1.00 58.99 916 LYS B CA 1
ATOM 4296 C C . LYS B 2 414 ? -13.113 -29.528 22.432 1.00 59.63 916 LYS B C 1
ATOM 4297 O O . LYS B 2 414 ? -13.807 -29.658 23.440 1.00 60.32 916 LYS B O 1
ATOM 4303 N N . LYS B 2 415 ? -12.733 -30.556 21.680 1.00 55.76 917 LYS B N 1
ATOM 4304 C CA . LYS B 2 415 ? -13.194 -31.912 21.959 1.00 56.80 917 LYS B CA 1
ATOM 4305 C C . LYS B 2 415 ? -12.131 -32.800 22.600 1.00 57.06 917 LYS B C 1
ATOM 4306 O O . LYS B 2 415 ? -12.422 -33.932 22.988 1.00 58.23 917 LYS B O 1
ATOM 4312 N N . ASN B 2 416 ? -10.905 -32.300 22.709 1.00 56.35 918 ASN B N 1
ATOM 4313 C CA . ASN B 2 416 ? -9.821 -33.101 23.271 1.00 56.89 918 ASN B CA 1
ATOM 4314 C C . ASN B 2 416 ? -8.954 -32.344 24.275 1.00 56.71 918 ASN B C 1
ATOM 4315 O O . ASN B 2 416 ? -7.813 -32.727 24.525 1.00 57.18 918 ASN B O 1
ATOM 4320 N N . TYR B 2 417 ? -9.493 -31.281 24.861 1.00 56.38 919 TYR B N 1
ATOM 4321 C CA . TYR B 2 417 ? -8.750 -30.518 25.858 1.00 56.61 919 TYR B CA 1
ATOM 4322 C C . TYR B 2 417 ? -8.429 -31.364 27.090 1.00 57.78 919 TYR B C 1
ATOM 4323 O O . TYR B 2 417 ? -7.716 -30.917 27.989 1.00 58.38 919 TYR B O 1
ATOM 4332 N N . ASP B 2 418 ? -8.957 -32.583 27.130 1.00 58.44 920 ASP B N 1
ATOM 4333 C CA . ASP B 2 418 ? -8.745 -33.476 28.264 1.00 59.91 920 ASP B CA 1
ATOM 4334 C C . ASP B 2 418 ? -7.530 -34.383 28.056 1.00 60.61 920 ASP B C 1
ATOM 4335 O O . ASP B 2 418 ? -6.996 -34.940 29.014 1.00 62.00 920 ASP B O 1
ATOM 4340 N N . LYS B 2 419 ? -7.096 -34.529 26.806 1.00 60.38 921 LYS B N 1
ATOM 4341 C CA . LYS B 2 419 ? -5.998 -35.437 26.486 1.00 61.34 921 LYS B CA 1
ATOM 4342 C C . LYS B 2 419 ? -4.683 -34.718 26.184 1.00 61.12 921 LYS B C 1
ATOM 4343 O O . LYS B 2 419 ? -3.609 -35.216 26.523 1.00 62.43 921 LYS B O 1
ATOM 4349 N N . TYR B 2 420 ? -4.763 -33.554 25.545 1.00 59.38 922 TYR B N 1
ATOM 4350 C CA . TYR B 2 420 ? -3.561 -32.864 25.085 1.00 59.49 922 TYR B CA 1
ATOM 4351 C C . TYR B 2 420 ? -3.508 -31.414 25.552 1.00 59.09 922 TYR B C 1
ATOM 4352 O O . TYR B 2 420 ? -4.540 -30.765 25.721 1.00 58.21 922 TYR B O 1
ATOM 4361 N N . ARG B 2 421 ? -2.292 -30.912 25.756 1.00 60.09 923 ARG B N 1
ATOM 4362 C CA . ARG B 2 421 ? -2.092 -29.551 26.236 1.00 60.31 923 ARG B CA 1
ATOM 4363 C C . ARG B 2 421 ? -1.903 -28.570 25.084 1.00 59.82 923 ARG B C 1
ATOM 4364 O O . ARG B 2 421 ? -2.653 -27.603 24.956 1.00 59.06 923 ARG B O 1
ATOM 4372 N N . ARG B 2 422 ? -0.898 -28.821 24.251 1.00 64.99 924 ARG B N 1
ATOM 4373 C CA . ARG B 2 422 ? -0.577 -27.919 23.148 1.00 65.02 924 ARG B CA 1
ATOM 4374 C C . ARG B 2 422 ? -1.230 -28.362 21.843 1.00 63.85 924 ARG B C 1
ATOM 4375 O O . ARG B 2 422 ? -1.377 -29.554 21.581 1.00 63.67 924 ARG B O 1
ATOM 4383 N N . PHE B 2 423 ? -1.626 -27.387 21.033 1.00 58.94 925 PHE B N 1
ATOM 4384 C CA . PHE B 2 423 ? -2.163 -27.653 19.707 1.00 58.25 925 PHE B CA 1
ATOM 4385 C C . PHE B 2 423 ? -1.453 -26.750 18.703 1.00 59.25 925 PHE B C 1
ATOM 4386 O O . PHE B 2 423 ? -1.736 -25.555 18.621 1.00 59.32 925 PHE B O 1
ATOM 4394 N N . VAL B 2 424 ? -0.524 -27.333 17.950 1.00 60.34 926 VAL B N 1
ATOM 4395 C CA . VAL B 2 424 ? 0.361 -26.570 17.077 1.00 61.89 926 VAL B CA 1
ATOM 4396 C C . VAL B 2 424 ? 0.048 -26.812 15.605 1.00 61.89 926 VAL B C 1
ATOM 4397 O O . VAL B 2 424 ? -0.050 -27.956 15.161 1.00 61.74 926 VAL B O 1
ATOM 4401 N N . LEU B 2 425 ? -0.102 -25.728 14.850 1.00 62.38 927 LEU B N 1
ATOM 4402 C CA . LEU B 2 425 ? -0.365 -25.822 13.419 1.00 62.77 927 LEU B CA 1
ATOM 4403 C C . LEU B 2 425 ? 0.751 -25.160 12.622 1.00 65.12 927 LEU B C 1
ATOM 4404 O O . LEU B 2 425 ? 0.928 -23.944 12.683 1.00 66.03 927 LEU B O 1
ATOM 4409 N N . ILE B 2 426 ? 1.500 -25.965 11.875 1.00 66.44 928 ILE B N 1
ATOM 4410 C CA . ILE B 2 426 ? 2.556 -25.439 11.017 1.00 69.08 928 ILE B CA 1
ATOM 4411 C C . ILE B 2 426 ? 1.957 -24.942 9.704 1.00 69.53 928 ILE B C 1
ATOM 4412 O O . ILE B 2 426 ? 1.276 -25.688 8.999 1.00 68.82 928 ILE B O 1
ATOM 4417 N N . HIS B 2 427 ? 2.211 -23.675 9.384 1.00 71.04 929 HIS B N 1
ATOM 4418 C CA . HIS B 2 427 ? 1.588 -23.034 8.229 1.00 71.70 929 HIS B CA 1
ATOM 4419 C C . HIS B 2 427 ? 2.554 -22.068 7.546 1.00 74.92 929 HIS B C 1
ATOM 4420 O O . HIS B 2 427 ? 3.353 -21.407 8.206 1.00 76.26 929 HIS B O 1
ATOM 4427 N N . GLU B 2 428 ? 2.463 -21.987 6.222 1.00 100.12 930 GLU B N 1
ATOM 4428 C CA . GLU B 2 428 ? 3.418 -21.226 5.416 1.00 103.68 930 GLU B CA 1
ATOM 4429 C C . GLU B 2 428 ? 3.658 -19.804 5.926 1.00 105.05 930 GLU B C 1
ATOM 4430 O O . GLU B 2 428 ? 4.785 -19.446 6.269 1.00 107.35 930 GLU B O 1
ATOM 4436 N N . LEU B 2 429 ? 2.604 -18.995 5.964 1.00 147.39 931 LEU B N 1
ATOM 4437 C CA . LEU B 2 429 ? 2.728 -17.599 6.373 1.00 149.05 931 LEU B CA 1
ATOM 4438 C C . LEU B 2 429 ? 2.106 -17.400 7.754 1.00 146.54 931 LEU B C 1
ATOM 4439 O O . LEU B 2 429 ? 0.936 -17.714 7.969 1.00 143.83 931 LEU B O 1
ATOM 4444 N N . LYS B 2 430 ? 2.898 -16.875 8.686 1.00 167.09 932 LYS B N 1
ATOM 4445 C CA . LYS B 2 430 ? 2.506 -16.819 10.093 1.00 165.07 932 LYS B CA 1
ATOM 4446 C C . LYS B 2 430 ? 1.290 -15.929 10.364 1.00 164.12 932 LYS B C 1
ATOM 4447 O O . LYS B 2 430 ? 0.381 -16.326 11.094 1.00 161.34 932 LYS B O 1
ATOM 4453 N N . ASN B 2 431 ? 1.273 -14.731 9.785 1.00 182.11 933 ASN B N 1
ATOM 4454 C CA . ASN B 2 431 ? 0.164 -13.801 9.991 1.00 181.84 933 ASN B CA 1
ATOM 4455 C C . ASN B 2 431 ? -0.892 -13.875 8.891 1.00 181.12 933 ASN B C 1
ATOM 4456 O O . ASN B 2 431 ? -1.560 -12.884 8.595 1.00 182.43 933 ASN B O 1
ATOM 4461 N N . GLU B 2 432 ? -1.046 -15.052 8.295 1.00 104.08 934 GLU B N 1
ATOM 4462 C CA . GLU B 2 432 ? -2.008 -15.242 7.215 1.00 103.67 934 GLU B CA 1
ATOM 4463 C C . GLU B 2 432 ? -3.353 -15.690 7.770 1.00 100.66 934 GLU B C 1
ATOM 4464 O O . GLU B 2 432 ? -4.403 -15.390 7.202 1.00 100.73 934 GLU B O 1
ATOM 4470 N N . LEU B 2 433 ? -3.313 -16.412 8.885 1.00 102.81 935 LEU B N 1
ATOM 4471 C CA . LEU B 2 433 ? -4.524 -16.909 9.526 1.00 100.21 935 LEU B CA 1
ATOM 4472 C C . LEU B 2 433 ? -4.781 -16.165 10.828 1.00 99.91 935 LEU B C 1
ATOM 4473 O O . LEU B 2 433 ? -3.846 -15.842 11.561 1.00 100.75 935 LEU B O 1
ATOM 4478 N N . THR B 2 434 ? -6.048 -15.891 11.114 1.00 71.24 936 THR B N 1
ATOM 4479 C CA . THR B 2 434 ? -6.415 -15.270 12.380 1.00 71.02 936 THR B CA 1
ATOM 4480 C C . THR B 2 434 ? -6.074 -16.226 13.518 1.00 69.03 936 THR B C 1
ATOM 4481 O O . THR B 2 434 ? -6.368 -17.419 13.434 1.00 67.15 936 THR B O 1
ATOM 4485 N N . PRO B 2 435 ? -5.444 -15.709 14.585 1.00 66.76 937 PRO B N 1
ATOM 4486 C CA . PRO B 2 435 ? -5.032 -16.572 15.697 1.00 65.30 937 PRO B CA 1
ATOM 4487 C C . PRO B 2 435 ? -6.210 -17.257 16.381 1.00 63.16 937 PRO B C 1
ATOM 4488 O O . PRO B 2 435 ? -7.300 -16.691 16.462 1.00 63.25 937 PRO B O 1
ATOM 4492 N N . VAL B 2 436 ? -5.982 -18.473 16.863 1.00 62.21 938 VAL B N 1
ATOM 4493 C CA . VAL B 2 436 ? -6.975 -19.191 17.647 1.00 60.55 938 VAL B CA 1
ATOM 4494 C C . VAL B 2 436 ? -6.438 -19.354 19.062 1.00 60.53 938 VAL B C 1
ATOM 4495 O O . VAL B 2 436 ? -5.361 -19.917 19.259 1.00 60.65 938 VAL B O 1
ATOM 4499 N N . ASN B 2 437 ? -7.176 -18.850 20.046 1.00 60.05 939 ASN B N 1
ATOM 4500 C CA . ASN B 2 437 ? -6.741 -18.941 21.434 1.00 60.35 939 ASN B CA 1
ATOM 4501 C C . ASN B 2 437 ? -6.526 -20.388 21.860 1.00 58.99 939 ASN B C 1
ATOM 4502 O O . ASN B 2 437 ? -7.415 -21.229 21.718 1.00 57.70 939 ASN B O 1
ATOM 4507 N N . GLY B 2 438 ? -5.335 -20.670 22.380 1.00 60.52 940 GLY B N 1
ATOM 4508 C CA . GLY B 2 438 ? -4.984 -22.012 22.804 1.00 59.70 940 GLY B CA 1
ATOM 4509 C C . GLY B 2 438 ? -4.135 -22.741 21.778 1.00 59.56 940 GLY B C 1
ATOM 4510 O O . GLY B 2 438 ? -3.508 -23.753 22.089 1.00 59.51 940 GLY B O 1
ATOM 4511 N N . LEU B 2 439 ? -4.119 -22.225 20.551 1.00 68.97 941 LEU B N 1
ATOM 4512 C CA . LEU B 2 439 ? -3.337 -22.819 19.470 1.00 69.20 941 LEU B CA 1
ATOM 4513 C C . LEU B 2 439 ? -2.073 -22.016 19.196 1.00 71.20 941 LEU B C 1
ATOM 4514 O O . LEU B 2 439 ? -2.015 -20.818 19.474 1.00 72.40 941 LEU B O 1
ATOM 4519 N N . ASP B 2 440 ? -1.062 -22.689 18.655 1.00 61.85 942 ASP B N 1
ATOM 4520 C CA . ASP B 2 440 ? 0.126 -22.015 18.143 1.00 64.11 942 ASP B CA 1
ATOM 4521 C C . ASP B 2 440 ? 0.167 -22.158 16.626 1.00 64.36 942 ASP B C 1
ATOM 4522 O O . ASP B 2 440 ? 0.397 -23.250 16.106 1.00 63.97 942 ASP B O 1
ATOM 4527 N N . ILE B 2 441 ? -0.069 -21.058 15.920 1.00 72.15 943 ILE B N 1
ATOM 4528 C CA . ILE B 2 441 ? 0.015 -21.059 14.464 1.00 72.89 943 ILE B CA 1
ATOM 4529 C C . ILE B 2 441 ? 1.390 -20.556 14.040 1.00 75.77 943 ILE B C 1
ATOM 4530 O O . ILE B 2 441 ? 1.625 -19.351 13.940 1.00 77.65 943 ILE B O 1
ATOM 4535 N N . VAL B 2 442 ? 2.295 -21.497 13.795 1.00 69.90 944 VAL B N 1
ATOM 4536 C CA . VAL B 2 442 ? 3.691 -21.182 13.533 1.00 72.95 944 VAL B CA 1
ATOM 4537 C C . VAL B 2 442 ? 4.124 -21.726 12.177 1.00 74.12 944 VAL B C 1
ATOM 4538 O O . VAL B 2 442 ? 3.601 -22.738 11.716 1.00 72.51 944 VAL B O 1
ATOM 4542 N N . ASP B 2 443 ? 5.074 -21.057 11.532 1.00 76.95 945 ASP B N 1
ATOM 4543 C CA . ASP B 2 443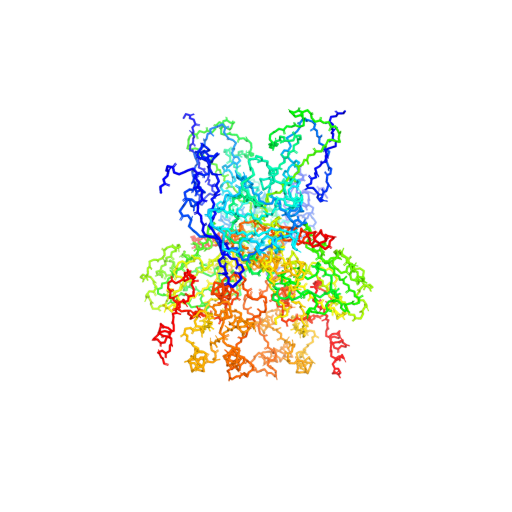 ? 5.677 -21.614 10.329 1.00 78.66 945 ASP B CA 1
ATOM 4544 C C . ASP B 2 443 ? 6.750 -22.603 10.763 1.00 79.72 945 ASP B C 1
ATOM 4545 O O . ASP B 2 443 ? 7.046 -22.714 11.952 1.00 79.36 945 ASP B O 1
ATOM 4550 N N . TYR B 2 444 ? 7.329 -23.323 9.810 1.00 82.35 946 TYR B N 1
ATOM 4551 C CA . TYR B 2 444 ? 8.282 -24.372 10.147 1.00 83.52 946 TYR B CA 1
ATOM 4552 C C . TYR B 2 444 ? 9.436 -23.845 10.994 1.00 86.16 946 TYR B C 1
ATOM 4553 O O . TYR B 2 444 ? 9.772 -24.429 12.023 1.00 85.78 946 TYR B O 1
ATOM 4562 N N . ASP B 2 445 ? 10.044 -22.746 10.558 1.00 95.56 947 ASP B N 1
ATOM 4563 C CA . ASP B 2 445 ? 11.173 -22.167 11.278 1.00 98.76 947 ASP B CA 1
ATOM 4564 C C . ASP B 2 445 ? 10.843 -21.954 12.754 1.00 96.97 947 ASP B C 1
ATOM 4565 O O . ASP B 2 445 ? 11.638 -22.303 13.629 1.00 98.39 947 ASP B O 1
ATOM 4570 N N . GLU B 2 446 ? 9.673 -21.384 13.028 1.00 86.72 948 GLU B N 1
ATOM 4571 C CA . GLU B 2 446 ? 9.232 -21.176 14.403 1.00 85.00 948 GLU B CA 1
ATOM 4572 C C . GLU B 2 446 ? 9.141 -22.504 15.140 1.00 82.96 948 GLU B C 1
ATOM 4573 O O . GLU B 2 446 ? 9.624 -22.636 16.264 1.00 83.71 948 GLU B O 1
ATOM 4579 N N . PHE B 2 447 ? 8.516 -23.487 14.501 1.00 89.17 949 PHE B N 1
ATOM 4580 C CA . PHE B 2 447 ? 8.394 -24.815 15.086 1.00 87.55 949 PHE B CA 1
ATOM 4581 C C . PHE B 2 447 ? 9.767 -25.441 15.288 1.00 90.60 949 PHE B C 1
ATOM 4582 O O . PHE B 2 447 ? 9.973 -26.226 16.213 1.00 90.34 949 PHE B O 1
ATOM 4590 N N . LYS B 2 448 ? 10.705 -25.084 14.418 1.00 89.47 950 LYS B N 1
ATOM 4591 C CA . LYS B 2 448 ? 12.036 -25.672 14.439 1.00 92.90 950 LYS B CA 1
ATOM 4592 C C . LYS B 2 448 ? 12.856 -25.174 15.625 1.00 95.21 950 LYS B C 1
ATOM 4593 O O . LYS B 2 448 ? 13.520 -25.959 16.298 1.00 96.51 950 LYS B O 1
ATOM 4599 N N . GLU B 2 449 ? 12.803 -23.871 15.884 1.00 120.79 951 GLU B N 1
ATOM 4600 C CA . GLU B 2 449 ? 13.619 -23.270 16.937 1.00 123.64 951 GLU B CA 1
ATOM 4601 C C . GLU B 2 449 ? 13.027 -23.477 18.330 1.00 121.30 951 GLU B C 1
ATOM 4602 O O . GLU B 2 449 ? 13.764 -23.578 19.312 1.00 123.50 951 GLU B O 1
ATOM 4608 N N . THR B 2 450 ? 11.702 -23.536 18.417 1.00 118.48 952 THR B N 1
ATOM 4609 C CA . THR B 2 450 ? 11.030 -23.581 19.712 1.00 116.42 952 THR B CA 1
ATOM 4610 C C . THR B 2 450 ? 10.758 -25.008 20.184 1.00 114.48 952 THR B C 1
ATOM 4611 O O . THR B 2 450 ? 11.173 -25.396 21.275 1.00 115.51 952 THR B O 1
ATOM 4615 N N . PHE B 2 451 ? 10.072 -25.790 19.359 1.00 86.62 953 PHE B N 1
ATOM 4616 C CA . PHE B 2 451 ? 9.625 -27.117 19.765 1.00 84.73 953 PHE B CA 1
ATOM 4617 C C . PHE B 2 451 ? 10.691 -28.180 19.521 1.00 87.19 953 PHE B C 1
ATOM 4618 O O . PHE B 2 451 ? 10.864 -29.091 20.330 1.00 87.46 953 PHE B O 1
ATOM 4626 N N . MET B 2 452 ? 11.402 -28.065 18.404 1.00 100.13 954 MET B N 1
ATOM 4627 C CA . MET B 2 452 ? 12.393 -29.068 18.030 1.00 102.76 954 MET B CA 1
ATOM 4628 C C . MET B 2 452 ? 13.701 -28.871 18.792 1.00 106.70 954 MET B C 1
ATOM 4629 O O . MET B 2 452 ? 14.554 -29.758 18.813 1.00 109.21 954 MET B O 1
ATOM 4634 N N . ARG B 2 453 ? 13.857 -27.710 19.419 1.00 151.46 955 ARG B N 1
ATOM 4635 C CA . ARG B 2 453 ? 15.032 -27.452 20.240 1.00 155.43 955 ARG B CA 1
ATOM 4636 C C . ARG B 2 453 ? 14.822 -28.076 21.616 1.00 154.63 955 ARG B C 1
ATOM 4637 O O . ARG B 2 453 ? 14.276 -27.447 22.523 1.00 153.35 955 ARG B O 1
ATOM 4645 N N . ALA B 2 454 ? 15.253 -29.326 21.756 1.00 122.86 956 ALA B N 1
ATOM 4646 C CA . ALA B 2 454 ? 15.057 -30.075 22.991 1.00 122.38 956 ALA B CA 1
ATOM 4647 C C . ALA B 2 454 ? 15.832 -31.388 22.946 1.00 124.83 956 ALA B C 1
ATOM 4648 O O . ALA B 2 454 ? 15.290 -32.428 22.574 1.00 122.99 956 ALA B O 1
ATOM 4650 N N . GLU C 1 55 ? -69.222 -14.229 9.816 1.00 133.15 -69 GLU C N 1
ATOM 4651 C CA . GLU C 1 55 ? -68.873 -14.548 11.230 1.00 131.29 -69 GLU C CA 1
ATOM 4652 C C . GLU C 1 55 ? -67.827 -13.571 11.752 1.00 131.99 -69 GLU C C 1
ATOM 4653 O O . GLU C 1 55 ? -67.596 -12.517 11.159 1.00 134.34 -69 GLU C O 1
ATOM 4659 N N . THR C 1 56 ? -67.201 -13.926 12.869 1.00 106.41 -68 THR C N 1
ATOM 4660 C CA . THR C 1 56 ? -66.126 -13.123 13.437 1.00 106.87 -68 THR C CA 1
ATOM 4661 C C . THR C 1 56 ? -64.778 -13.813 13.238 1.00 104.36 -68 THR C C 1
ATOM 4662 O O . THR C 1 56 ? -63.743 -13.316 13.681 1.00 104.40 -68 THR C O 1
ATOM 4666 N N . HIS C 1 57 ? -64.803 -14.961 12.566 1.00 116.36 -67 HIS C N 1
ATOM 4667 C CA . HIS C 1 57 ? -63.587 -15.699 12.243 1.00 114.15 -67 HIS C CA 1
ATOM 4668 C C . HIS C 1 57 ? -63.504 -15.943 10.741 1.00 114.36 -67 HIS C C 1
ATOM 4669 O O . HIS C 1 57 ? -64.529 -16.053 10.067 1.00 115.31 -67 HIS C O 1
ATOM 4676 N N . ILE C 1 58 ? -62.284 -16.025 10.217 1.00 109.67 -66 ILE C N 1
ATOM 4677 C CA . ILE C 1 58 ? -62.084 -16.336 8.805 1.00 109.81 -66 ILE C CA 1
ATOM 4678 C C . ILE C 1 58 ? -60.871 -17.241 8.607 1.00 107.54 -66 ILE C C 1
ATOM 4679 O O . ILE C 1 58 ? -59.883 -17.140 9.334 1.00 106.73 -66 ILE C O 1
ATOM 4684 N N . ASN C 1 59 ? -60.955 -18.124 7.617 1.00 114.38 -65 ASN C N 1
ATOM 4685 C CA . ASN C 1 59 ? -59.874 -19.058 7.329 1.00 112.43 -65 ASN C CA 1
ATOM 4686 C C . ASN C 1 59 ? -58.883 -18.509 6.309 1.00 113.59 -65 ASN C C 1
ATOM 4687 O O . ASN C 1 59 ? -59.127 -18.562 5.103 1.00 114.58 -65 ASN C O 1
ATOM 4692 N N . LEU C 1 60 ? -57.766 -17.982 6.801 1.00 107.05 -64 LEU C N 1
ATOM 4693 C CA . LEU C 1 60 ? -56.690 -17.526 5.930 1.00 108.06 -64 LEU C CA 1
ATOM 4694 C C . LEU C 1 60 ? -55.832 -18.710 5.505 1.00 106.14 -64 LEU C C 1
ATOM 4695 O O . LEU C 1 60 ? -55.773 -19.726 6.198 1.00 103.99 -64 LEU C O 1
ATOM 4700 N N . LYS C 1 61 ? -55.169 -18.572 4.362 1.00 94.39 -63 LYS C N 1
ATOM 4701 C CA . LYS C 1 61 ? -54.302 -19.624 3.848 1.00 92.96 -63 LYS C CA 1
ATOM 4702 C C . LYS C 1 61 ? -52.916 -19.061 3.549 1.00 93.83 -63 LYS C C 1
ATOM 4703 O O . LYS C 1 61 ? -52.730 -18.327 2.578 1.00 95.85 -63 LYS C O 1
ATOM 4709 N N . VAL C 1 62 ? -51.948 -19.402 4.395 1.00 102.79 -62 VAL C N 1
ATOM 4710 C CA . VAL C 1 62 ? -50.572 -18.954 4.212 1.00 103.54 -62 VAL C CA 1
ATOM 4711 C C . VAL C 1 62 ? -49.786 -19.971 3.393 1.00 102.72 -62 VAL C C 1
ATOM 4712 O O . VAL C 1 62 ? -49.684 -21.138 3.771 1.00 100.76 -62 VAL C O 1
ATOM 4716 N N . SER C 1 63 ? -49.229 -19.520 2.274 1.00 94.08 -61 SER C N 1
ATOM 4717 C CA . SER C 1 63 ? -48.470 -20.394 1.387 1.00 93.72 -61 SER C CA 1
ATOM 4718 C C . SER C 1 63 ? -47.159 -19.737 0.964 1.00 95.24 -61 SER C C 1
ATOM 4719 O O . SER C 1 63 ? -47.110 -18.533 0.712 1.00 97.28 -61 SER C O 1
ATOM 4722 N N . ASP C 1 64 ? -46.098 -20.535 0.889 1.00 119.22 -60 ASP C N 1
ATOM 4723 C CA . ASP C 1 64 ? -44.791 -20.032 0.481 1.00 120.65 -60 ASP C CA 1
ATOM 4724 C C . ASP C 1 64 ? -44.393 -20.565 -0.893 1.00 121.47 -60 ASP C C 1
ATOM 4725 O O . ASP C 1 64 ? -43.341 -20.206 -1.425 1.00 122.89 -60 ASP C O 1
ATOM 4730 N N . GLY C 1 65 ? -45.235 -21.422 -1.462 1.00 105.57 -59 GLY C N 1
ATOM 4731 C CA . GLY C 1 65 ? -44.972 -22.003 -2.766 1.00 106.40 -59 GLY C CA 1
ATOM 4732 C C . GLY C 1 65 ? -44.909 -23.517 -2.716 1.00 104.54 -59 GLY C C 1
ATOM 4733 O O . GLY C 1 65 ? -45.394 -24.198 -3.619 1.00 104.73 -59 GLY C O 1
ATOM 4734 N N . SER C 1 66 ? -44.308 -24.045 -1.654 1.00 148.15 -58 SER C N 1
ATOM 4735 C CA . SER C 1 66 ? -44.186 -25.486 -1.477 1.00 146.48 -58 SER C CA 1
ATOM 4736 C C . SER C 1 66 ? -45.118 -25.965 -0.369 1.00 144.50 -58 SER C C 1
ATOM 4737 O O . SER C 1 66 ? -45.846 -26.943 -0.538 1.00 143.52 -58 SER C O 1
ATOM 4740 N N . SER C 1 67 ? -45.099 -25.265 0.759 1.00 135.94 -57 SER C N 1
ATOM 4741 C CA . SER C 1 67 ? -45.942 -25.622 1.894 1.00 134.24 -57 SER C CA 1
ATOM 4742 C C . SER C 1 67 ? -47.263 -24.863 1.857 1.00 134.72 -57 SER C C 1
ATOM 4743 O O . SER C 1 67 ? -47.398 -23.858 1.159 1.00 136.47 -57 SER C O 1
ATOM 4746 N N . GLU C 1 68 ? -48.238 -25.353 2.613 1.00 103.14 -56 GLU C N 1
ATOM 4747 C CA . GLU C 1 68 ? -49.540 -24.710 2.685 1.00 103.59 -56 GLU C CA 1
ATOM 4748 C C . GLU C 1 68 ? -50.154 -24.946 4.058 1.00 102.10 -56 GLU C C 1
ATOM 4749 O O . GLU C 1 68 ? -50.253 -26.084 4.518 1.00 100.52 -56 GLU C O 1
ATOM 4755 N N . ILE C 1 69 ? -50.558 -23.864 4.713 1.00 99.07 -55 ILE C N 1
ATOM 4756 C CA . ILE C 1 69 ? -51.115 -23.950 6.057 1.00 97.95 -55 ILE C CA 1
ATOM 4757 C C . ILE C 1 69 ? -52.289 -22.991 6.225 1.00 99.02 -55 ILE C C 1
ATOM 4758 O O . ILE C 1 69 ? -52.244 -21.851 5.761 1.00 100.83 -55 ILE C O 1
ATOM 4763 N N . PHE C 1 70 ? -53.339 -23.461 6.891 1.00 85.15 -54 PHE C N 1
ATOM 4764 C CA . PHE C 1 70 ? -54.539 -22.659 7.100 1.00 86.19 -54 PHE C CA 1
ATOM 4765 C C . PHE C 1 70 ? -54.622 -22.153 8.536 1.00 85.96 -54 PHE C C 1
ATOM 4766 O O . PHE C 1 70 ? -54.197 -22.834 9.468 1.00 84.47 -54 PHE C O 1
ATOM 4774 N N . PHE C 1 71 ? -55.175 -20.956 8.705 1.00 87.63 -53 PHE C N 1
ATOM 4775 C CA . PHE C 1 71 ? -55.323 -20.355 10.028 1.00 87.81 -53 PHE C CA 1
ATOM 4776 C C . PHE C 1 71 ? -56.740 -19.840 10.263 1.00 88.84 -53 PHE C C 1
ATOM 4777 O O . PHE C 1 71 ? -57.320 -19.175 9.405 1.00 90.54 -53 PHE C O 1
ATOM 4785 N N . LYS C 1 72 ? -57.289 -20.155 11.431 1.00 87.98 -52 LYS C N 1
ATOM 4786 C CA . LYS C 1 72 ? -58.572 -19.610 11.856 1.00 89.10 -52 LYS C CA 1
ATOM 4787 C C . LYS C 1 72 ? -58.295 -18.432 12.783 1.00 90.50 -52 LYS C C 1
ATOM 4788 O O . LYS C 1 72 ? -57.730 -18.606 13.864 1.00 89.63 -52 LYS C O 1
ATOM 4794 N N . ILE C 1 73 ? -58.684 -17.234 12.361 1.00 92.86 -51 ILE C N 1
ATOM 4795 C CA . ILE C 1 73 ? -58.345 -16.026 13.104 1.00 94.56 -51 ILE C CA 1
ATOM 4796 C C . ILE C 1 73 ? -59.498 -15.026 13.149 1.00 96.95 -51 ILE C C 1
ATOM 4797 O O . ILE C 1 73 ? -60.251 -14.884 12.185 1.00 98.01 -51 ILE C O 1
ATOM 4802 N N . LYS C 1 74 ? -59.630 -14.336 14.279 1.00 108.44 -50 LYS C N 1
ATOM 4803 C CA . LYS C 1 74 ? -60.608 -13.262 14.409 1.00 111.08 -50 LYS C CA 1
ATOM 4804 C C . LYS C 1 74 ? -60.187 -12.081 13.548 1.00 113.59 -50 LYS C C 1
ATOM 4805 O O . LYS C 1 74 ? -58.997 -11.804 13.396 1.00 113.58 -50 LYS C O 1
ATOM 4811 N N . LYS C 1 75 ? -61.166 -11.378 12.993 1.00 111.17 -49 LYS C N 1
ATOM 4812 C CA . LYS C 1 75 ? -60.888 -10.196 12.188 1.00 113.97 -49 LYS C CA 1
ATOM 4813 C C . LYS C 1 75 ? -60.397 -9.043 13.060 1.00 115.94 -49 LYS C C 1
ATOM 4814 O O . LYS C 1 75 ? -60.055 -7.976 12.553 1.00 118.48 -49 LYS C O 1
ATOM 4820 N N . THR C 1 76 ? -60.357 -9.266 14.371 1.00 109.17 -48 THR C N 1
ATOM 4821 C CA . THR C 1 76 ? -60.002 -8.215 15.318 1.00 111.15 -48 THR C CA 1
ATOM 4822 C C . THR C 1 76 ? -58.775 -8.579 16.154 1.00 109.39 -48 THR C C 1
ATOM 4823 O O . THR C 1 76 ? -58.675 -8.195 17.318 1.00 110.04 -48 THR C O 1
ATOM 4827 N N . THR C 1 77 ? -57.845 -9.318 15.559 1.00 146.04 -47 THR C N 1
ATOM 4828 C CA . THR C 1 77 ? -56.615 -9.691 16.252 1.00 144.52 -47 THR C CA 1
ATOM 4829 C C . THR C 1 77 ? -55.387 -9.448 15.382 1.00 144.80 -47 THR C C 1
ATOM 4830 O O . THR C 1 77 ? -55.469 -9.505 14.154 1.00 145.03 -47 THR C O 1
ATOM 4834 N N . PRO C 1 78 ? -54.239 -9.180 16.023 1.00 112.99 -46 PRO C N 1
ATOM 4835 C CA . PRO C 1 78 ? -52.993 -8.853 15.323 1.00 113.57 -46 PRO C CA 1
ATOM 4836 C C . PRO C 1 78 ? -52.422 -10.044 14.562 1.00 111.01 -46 PRO C C 1
ATOM 4837 O O . PRO C 1 78 ? -52.229 -11.113 15.142 1.00 108.56 -46 PRO C O 1
ATOM 4841 N N . LEU C 1 79 ? -52.150 -9.849 13.276 1.00 105.00 -45 LEU C N 1
ATOM 4842 C CA . LEU C 1 79 ? -51.594 -10.904 12.435 1.00 102.96 -45 LEU C CA 1
ATOM 4843 C C . LEU C 1 79 ? -50.229 -11.372 12.934 1.00 101.69 -45 LEU C C 1
ATOM 4844 O O . LEU C 1 79 ? -49.679 -12.351 12.431 1.00 99.88 -45 LEU C O 1
ATOM 4849 N N . ARG C 1 80 ? -49.687 -10.670 13.924 1.00 104.17 -44 ARG C N 1
ATOM 4850 C CA . ARG C 1 80 ? -48.401 -11.030 14.509 1.00 103.29 -44 ARG C CA 1
ATOM 4851 C C . ARG C 1 80 ? -48.359 -12.507 14.888 1.00 100.26 -44 ARG C C 1
ATOM 4852 O O . ARG C 1 80 ? -47.354 -13.183 14.669 1.00 99.13 -44 ARG C O 1
ATOM 4860 N N . ARG C 1 81 ? -49.453 -13.001 15.457 1.00 99.15 -43 ARG C N 1
ATOM 4861 C CA . ARG C 1 81 ? -49.523 -14.382 15.924 1.00 96.48 -43 ARG C CA 1
ATOM 4862 C C . ARG C 1 81 ? -49.468 -15.375 14.769 1.00 94.93 -43 ARG C C 1
ATOM 4863 O O . ARG C 1 81 ? -48.821 -16.417 14.868 1.00 93.18 -43 ARG C O 1
ATOM 4871 N N . LEU C 1 82 ? -50.150 -15.049 13.676 1.00 94.41 -42 LEU C N 1
ATOM 4872 C CA . LEU C 1 82 ? -50.164 -15.913 12.502 1.00 93.27 -42 LEU C CA 1
ATOM 4873 C C . LEU C 1 82 ? -48.782 -15.953 11.856 1.00 93.50 -42 LEU C C 1
ATOM 4874 O O . LEU C 1 82 ? -48.286 -17.018 11.491 1.00 91.92 -42 LEU C O 1
ATOM 4879 N N . MET C 1 83 ? -48.167 -14.784 11.717 1.00 95.65 -41 MET C N 1
ATOM 4880 C CA . MET C 1 83 ? -46.826 -14.688 11.160 1.00 96.23 -41 MET C CA 1
ATOM 4881 C C . MET C 1 83 ? -45.835 -15.401 12.064 1.00 94.85 -41 MET C C 1
ATOM 4882 O O . MET C 1 83 ? -45.146 -16.331 11.645 1.00 93.62 -41 MET C O 1
ATOM 4887 N N . GLU C 1 84 ? -45.772 -14.952 13.312 1.00 95.24 -40 GLU C N 1
ATOM 4888 C CA . GLU C 1 84 ? -44.823 -15.488 14.275 1.00 94.35 -40 GLU C CA 1
ATOM 4889 C C . GLU C 1 84 ? -44.942 -17.003 14.367 1.00 91.82 -40 GLU C C 1
ATOM 4890 O O . GLU C 1 84 ? -43.963 -17.688 14.643 1.00 91.05 -40 GLU C O 1
ATOM 4896 N N . ALA C 1 85 ? -46.143 -17.519 14.121 1.00 90.71 -39 ALA C N 1
ATOM 4897 C CA . ALA C 1 85 ? -46.406 -18.951 14.246 1.00 88.46 -39 ALA C CA 1
ATOM 4898 C C . ALA C 1 85 ? -46.043 -19.711 12.974 1.00 87.79 -39 ALA C C 1
ATOM 4899 O O . ALA C 1 85 ? -45.501 -20.814 13.039 1.00 86.45 -39 ALA C O 1
ATOM 4901 N N . PHE C 1 86 ? -46.351 -19.128 11.819 1.00 88.92 -38 PHE C N 1
ATOM 4902 C CA . PHE C 1 86 ? -46.043 -19.768 10.544 1.00 88.60 -38 PHE C CA 1
ATOM 4903 C C . PHE C 1 86 ? -44.540 -19.959 10.387 1.00 88.88 -38 PHE C C 1
ATOM 4904 O O . PHE C 1 86 ? -44.090 -20.923 9.767 1.00 88.03 -38 PHE C O 1
ATOM 4912 N N . ALA C 1 87 ? -43.767 -19.037 10.951 1.00 97.26 -37 ALA C N 1
ATOM 4913 C CA . ALA C 1 87 ? -42.314 -19.115 10.886 1.00 97.80 -37 ALA C CA 1
ATOM 4914 C C . ALA C 1 87 ? -41.786 -20.239 11.776 1.00 96.21 -37 ALA C C 1
ATOM 4915 O O . ALA C 1 87 ? -40.844 -20.940 11.407 1.00 95.96 -37 ALA C O 1
ATOM 4917 N N . LYS C 1 88 ? -42.400 -20.409 12.945 1.00 112.99 -36 LYS C N 1
ATOM 4918 C CA . LYS C 1 88 ? -41.992 -21.451 13.884 1.00 111.66 -36 LYS C CA 1
ATOM 4919 C C . LYS C 1 88 ? -41.954 -22.811 13.201 1.00 110.23 -36 LYS C C 1
ATOM 4920 O O . LYS C 1 88 ? -41.124 -23.659 13.527 1.00 109.72 -36 LYS C O 1
ATOM 4926 N N . ARG C 1 89 ? -42.862 -23.013 12.253 1.00 85.66 -35 ARG C N 1
ATOM 4927 C CA . ARG C 1 89 ? -42.944 -24.274 11.527 1.00 84.49 -35 ARG C CA 1
ATOM 4928 C C . ARG C 1 89 ? -41.706 -24.501 10.668 1.00 85.24 -35 ARG C C 1
ATOM 4929 O O . ARG C 1 89 ? -41.276 -25.637 10.477 1.00 84.47 -35 ARG C O 1
ATOM 4937 N N . GLN C 1 90 ? -41.137 -23.416 10.153 1.00 89.11 -34 GLN C N 1
ATOM 4938 C CA . GLN C 1 90 ? -39.906 -23.497 9.376 1.00 90.12 -34 GLN C CA 1
ATOM 4939 C C . GLN C 1 90 ? -38.689 -23.249 10.263 1.00 90.83 -34 GLN C C 1
ATOM 4940 O O . GLN C 1 90 ? -37.552 -23.266 9.791 1.00 91.86 -34 GLN C O 1
ATOM 4946 N N . GLY C 1 91 ? -38.936 -23.014 11.549 1.00 117.41 -33 GLY C N 1
ATOM 4947 C CA . GLY C 1 91 ? -37.869 -22.764 12.500 1.00 118.20 -33 GLY C CA 1
ATOM 4948 C C . GLY C 1 91 ? -37.278 -21.375 12.356 1.00 120.26 -33 GLY C C 1
ATOM 4949 O O . GLY C 1 91 ? -36.316 -21.028 13.041 1.00 121.28 -33 GLY C O 1
ATOM 4950 N N . LYS C 1 92 ? -37.858 -20.575 11.467 1.00 91.32 -32 LYS C N 1
ATOM 4951 C CA . LYS C 1 92 ? -37.350 -19.236 11.197 1.00 93.51 -32 LYS C CA 1
ATOM 4952 C C . LYS C 1 92 ? -38.015 -18.213 12.108 1.00 94.15 -32 LYS C C 1
ATOM 4953 O O . LYS C 1 92 ? -39.004 -18.513 12.775 1.00 92.86 -32 LYS C O 1
ATOM 4959 N N . GLU C 1 93 ? -37.462 -17.004 12.133 1.00 110.87 -31 GLU C N 1
ATOM 4960 C CA . GLU C 1 93 ? -38.039 -15.913 12.909 1.00 111.92 -31 GLU C CA 1
ATOM 4961 C C . GLU C 1 93 ? -39.002 -15.110 12.043 1.00 112.83 -31 GLU C C 1
ATOM 4962 O O . GLU C 1 93 ? -38.850 -15.053 10.824 1.00 113.45 -31 GLU C O 1
ATOM 4968 N N . MET C 1 94 ? -39.993 -14.495 12.678 1.00 98.52 -30 MET C N 1
ATOM 4969 C CA . MET C 1 94 ? -40.984 -13.703 11.961 1.00 99.60 -30 MET C CA 1
ATOM 4970 C C . MET C 1 94 ? -40.299 -12.759 10.979 1.00 102.00 -30 MET C C 1
ATOM 4971 O O . MET C 1 94 ? -40.748 -12.591 9.846 1.00 102.56 -30 MET C O 1
ATOM 4976 N N . ASP C 1 95 ? -39.204 -12.150 11.423 1.00 110.81 -29 ASP C N 1
ATOM 4977 C CA . ASP C 1 95 ? -38.490 -11.160 10.625 1.00 113.40 -29 ASP C CA 1
ATOM 4978 C C . ASP C 1 95 ? -37.905 -11.769 9.356 1.00 113.13 -29 ASP C C 1
ATOM 4979 O O . ASP C 1 95 ? -37.990 -11.180 8.278 1.00 114.75 -29 ASP C O 1
ATOM 4984 N N . SER C 1 96 ? -37.311 -12.950 9.493 1.00 104.02 -28 SER C N 1
ATOM 4985 C CA . SER C 1 96 ? -36.644 -13.618 8.379 1.00 103.84 -28 SER C CA 1
ATOM 4986 C C . SER C 1 96 ? -37.528 -13.701 7.137 1.00 103.79 -28 SER C C 1
ATOM 4987 O O . SER C 1 96 ? -37.028 -13.683 6.012 1.00 104.85 -28 SER C O 1
ATOM 4990 N N . LEU C 1 97 ? -38.838 -13.793 7.344 1.00 102.70 -27 LEU C N 1
ATOM 4991 C CA . LEU C 1 97 ? -39.780 -13.922 6.237 1.00 102.65 -27 LEU C CA 1
ATOM 4992 C C . LEU C 1 97 ? -40.526 -12.619 5.975 1.00 104.82 -27 LEU C C 1
ATOM 4993 O O . LEU C 1 97 ? -40.730 -11.812 6.881 1.00 105.65 -27 LEU C O 1
ATOM 4998 N N . THR C 1 98 ? -40.931 -12.426 4.723 1.00 105.89 -26 THR C N 1
ATOM 4999 C CA . THR C 1 98 ? -41.729 -11.270 4.334 1.00 108.10 -26 THR C CA 1
ATOM 5000 C C . THR C 1 98 ? -43.119 -11.722 3.898 1.00 107.10 -26 THR C C 1
ATOM 5001 O O . THR C 1 98 ? -43.270 -12.402 2.883 1.00 106.60 -26 THR C O 1
ATOM 5005 N N . PHE C 1 99 ? -44.130 -11.348 4.675 1.00 106.95 -25 PHE C N 1
ATOM 5006 C CA . PHE C 1 99 ? -45.506 -11.723 4.372 1.00 106.17 -25 PHE C CA 1
ATOM 5007 C C . PHE C 1 99 ? -46.171 -10.669 3.499 1.00 108.94 -25 PHE C C 1
ATOM 5008 O O . PHE C 1 99 ? -46.134 -9.480 3.813 1.00 111.19 -25 PHE C O 1
ATOM 5016 N N . LEU C 1 100 ? -46.781 -11.111 2.404 1.00 108.95 -24 LEU C N 1
ATOM 5017 C CA . LEU C 1 100 ? -47.460 -10.204 1.488 1.00 111.69 -24 LEU C CA 1
ATOM 5018 C C . LEU C 1 100 ? -48.879 -10.680 1.201 1.00 110.99 -24 LEU C C 1
ATOM 5019 O O . LEU C 1 100 ? -49.126 -11.877 1.051 1.00 108.68 -24 LEU C O 1
ATOM 5024 N N . TYR C 1 101 ? -49.809 -9.733 1.132 1.00 145.49 -23 TYR C N 1
ATOM 5025 C CA . TYR C 1 101 ? -51.171 -10.018 0.698 1.00 145.53 -23 TYR C CA 1
ATOM 5026 C C . TYR C 1 101 ? -51.603 -8.970 -0.320 1.00 149.06 -23 TYR C C 1
ATOM 5027 O O . TYR C 1 101 ? -51.706 -7.786 -0.001 1.00 151.47 -23 TYR C O 1
ATOM 5036 N N . ASP C 1 102 ? -51.848 -9.414 -1.549 1.00 131.91 -22 ASP C N 1
ATOM 5037 C CA . ASP C 1 102 ? -52.184 -8.507 -2.641 1.00 135.40 -22 ASP C CA 1
ATOM 5038 C C . ASP C 1 102 ? -51.049 -7.520 -2.904 1.00 137.76 -22 ASP C C 1
ATOM 5039 O O . ASP C 1 102 ? -51.272 -6.314 -3.011 1.00 140.86 -22 ASP C O 1
ATOM 5044 N N . GLY C 1 103 ? -49.829 -8.041 -2.998 1.00 143.90 -21 GLY C N 1
ATOM 5045 C CA . GLY C 1 103 ? -48.680 -7.242 -3.384 1.00 146.11 -21 GLY C CA 1
ATOM 5046 C C . GLY C 1 103 ? -48.071 -6.421 -2.262 1.00 146.62 -21 GLY C C 1
ATOM 5047 O O . GLY C 1 103 ? -46.862 -6.185 -2.247 1.00 147.11 -21 GLY C O 1
ATOM 5048 N N . ILE C 1 104 ? -48.901 -5.980 -1.323 1.00 132.45 -20 ILE C N 1
ATOM 5049 C CA . ILE C 1 104 ? -48.435 -5.145 -0.221 1.00 133.22 -20 ILE C CA 1
ATOM 5050 C C . ILE C 1 104 ? -47.949 -5.998 0.945 1.00 129.82 -20 ILE C C 1
ATOM 5051 O O . ILE C 1 104 ? -48.446 -7.102 1.169 1.00 126.98 -20 ILE C O 1
ATOM 5056 N N . GLU C 1 105 ? -46.973 -5.480 1.684 1.00 122.34 -19 GLU C N 1
ATOM 5057 C CA . GLU C 1 105 ? -46.403 -6.200 2.816 1.00 119.53 -19 GLU C CA 1
ATOM 5058 C C . GLU C 1 105 ? -47.291 -6.078 4.049 1.00 118.72 -19 GLU C C 1
ATOM 5059 O O . GLU C 1 105 ? -48.133 -5.183 4.138 1.00 120.87 -19 GLU C O 1
ATOM 5065 N N . ILE C 1 106 ? -47.095 -6.985 5.000 1.00 115.78 -18 ILE C N 1
ATOM 5066 C CA . ILE C 1 106 ? -47.917 -7.024 6.202 1.00 114.77 -18 ILE C CA 1
ATOM 5067 C C . ILE C 1 106 ? -47.050 -6.907 7.451 1.00 114.21 -18 ILE C C 1
ATOM 5068 O O . ILE C 1 106 ? -45.989 -7.525 7.541 1.00 112.80 -18 ILE C O 1
ATOM 5073 N N . GLN C 1 107 ? -47.509 -6.113 8.414 1.00 120.97 -17 GLN C N 1
ATOM 5074 C CA . GLN C 1 107 ? -46.788 -5.937 9.669 1.00 120.72 -17 GLN C CA 1
ATOM 5075 C C . GLN C 1 107 ? -47.573 -6.514 10.845 1.00 118.73 -17 GLN C C 1
ATOM 5076 O O . GLN C 1 107 ? -48.801 -6.596 10.810 1.00 118.56 -17 GLN C O 1
ATOM 5082 N N . ALA C 1 108 ? -46.843 -6.911 11.882 1.00 142.10 -16 ALA C N 1
ATOM 5083 C CA . ALA C 1 108 ? -47.424 -7.568 13.048 1.00 140.12 -16 ALA C CA 1
ATOM 5084 C C . ALA C 1 108 ? -48.676 -6.862 13.565 1.00 141.57 -16 ALA C C 1
ATOM 5085 O O . ALA C 1 108 ? -49.617 -7.509 14.022 1.00 139.95 -16 ALA C O 1
ATOM 5087 N N . ASP C 1 109 ? -48.682 -5.535 13.489 1.00 115.77 -15 ASP C N 1
ATOM 5088 C CA . ASP C 1 109 ? -49.765 -4.738 14.058 1.00 117.65 -15 ASP C CA 1
ATOM 5089 C C . ASP C 1 109 ? -51.061 -4.850 13.259 1.00 117.79 -15 ASP C C 1
ATOM 5090 O O . ASP C 1 109 ? -52.141 -4.976 13.836 1.00 117.49 -15 ASP C O 1
ATOM 5095 N N . GLN C 1 110 ? -50.953 -4.799 11.935 1.00 135.89 -14 GLN C N 1
ATOM 5096 C CA . GLN C 1 110 ? -52.126 -4.866 11.068 1.00 136.35 -14 GLN C CA 1
ATOM 5097 C C . GLN C 1 110 ? -53.000 -6.072 11.399 1.00 133.39 -14 GLN C C 1
ATOM 5098 O O . GLN C 1 110 ? -52.500 -7.126 11.794 1.00 130.53 -14 GLN C O 1
ATOM 5104 N N . THR C 1 111 ? -54.309 -5.906 11.238 1.00 141.37 -13 THR C N 1
ATOM 5105 C CA . THR C 1 111 ? -55.261 -6.982 11.483 1.00 138.95 -13 THR C CA 1
ATOM 5106 C C . THR C 1 111 ? -56.079 -7.243 10.222 1.00 139.28 -13 THR C C 1
ATOM 5107 O O . THR C 1 111 ? -56.140 -6.392 9.334 1.00 141.90 -13 THR C O 1
ATOM 5111 N N . PRO C 1 112 ? -56.710 -8.425 10.138 1.00 117.22 -12 PRO C N 1
ATOM 5112 C CA . PRO C 1 112 ? -57.534 -8.766 8.973 1.00 117.50 -12 PRO C CA 1
ATOM 5113 C C . PRO C 1 112 ? -58.573 -7.685 8.700 1.00 120.80 -12 PRO C C 1
ATOM 5114 O O . PRO C 1 112 ? -58.919 -7.428 7.547 1.00 122.42 -12 PRO C O 1
ATOM 5118 N N . GLU C 1 113 ? -59.061 -7.065 9.768 1.00 115.76 -11 GLU C N 1
ATOM 5119 C CA . GLU C 1 113 ? -59.959 -5.923 9.664 1.00 119.27 -11 GLU C CA 1
ATOM 5120 C C . GLU C 1 113 ? -59.264 -4.773 8.943 1.00 122.26 -11 GLU C C 1
ATOM 5121 O O . GLU C 1 113 ? -59.766 -4.255 7.946 1.00 124.65 -11 GLU C O 1
ATOM 5127 N N . ASP C 1 114 ? -58.103 -4.384 9.459 1.00 122.26 -10 ASP C N 1
ATOM 5128 C CA . ASP C 1 114 ? -57.353 -3.257 8.918 1.00 125.20 -10 ASP C CA 1
ATOM 5129 C C . ASP C 1 114 ? -57.062 -3.425 7.429 1.00 125.59 -10 ASP C C 1
ATOM 5130 O O . ASP C 1 114 ? -56.897 -2.439 6.711 1.00 128.74 -10 ASP C O 1
ATOM 5135 N N . LEU C 1 115 ? -56.997 -4.671 6.970 1.00 136.43 -9 LEU C N 1
ATOM 5136 C CA . LEU C 1 115 ? -56.657 -4.949 5.578 1.00 136.61 -9 LEU C CA 1
ATOM 5137 C C . LEU C 1 115 ? -57.841 -5.528 4.805 1.00 136.41 -9 LEU C C 1
ATOM 5138 O O . LEU C 1 115 ? -57.677 -6.031 3.693 1.00 136.03 -9 LEU C O 1
ATOM 5143 N N . ASP C 1 116 ? -59.028 -5.452 5.400 1.00 127.19 -8 ASP C N 1
ATOM 5144 C CA . ASP C 1 116 ? -60.253 -5.918 4.753 1.00 127.37 -8 ASP C CA 1
ATOM 5145 C C . ASP C 1 116 ? -60.052 -7.248 4.031 1.00 124.51 -8 ASP C C 1
ATOM 5146 O O . ASP C 1 116 ? -60.267 -7.346 2.822 1.00 125.58 -8 ASP C O 1
ATOM 5151 N N . MET C 1 117 ? -59.639 -8.267 4.777 1.00 134.66 -7 MET C N 1
ATOM 5152 C CA . MET C 1 117 ? -59.460 -9.600 4.216 1.00 131.89 -7 MET C CA 1
ATOM 5153 C C . MET C 1 117 ? -60.787 -10.349 4.217 1.00 131.05 -7 MET C C 1
ATOM 5154 O O . MET C 1 117 ? -61.710 -9.994 4.950 1.00 131.87 -7 MET C O 1
ATOM 5159 N N . GLU C 1 118 ? -60.876 -11.386 3.390 1.00 132.78 -6 GLU C N 1
ATOM 5160 C CA . GLU C 1 118 ? -62.069 -12.222 3.332 1.00 131.87 -6 GLU C CA 1
ATOM 5161 C C . GLU C 1 118 ? -61.727 -13.673 3.643 1.00 128.27 -6 GLU C C 1
ATOM 5162 O O . GLU C 1 118 ? -60.562 -14.070 3.605 1.00 126.72 -6 GLU C O 1
ATOM 5168 N N . ASP C 1 119 ? -62.752 -14.460 3.950 1.00 129.68 -5 ASP C N 1
ATOM 5169 C CA . ASP C 1 119 ? -62.572 -15.878 4.223 1.00 126.53 -5 ASP C CA 1
ATOM 5170 C C . ASP C 1 119 ? -61.978 -16.556 2.993 1.00 126.01 -5 ASP C C 1
ATOM 5171 O O . ASP C 1 119 ? -62.399 -16.291 1.868 1.00 127.93 -5 ASP C O 1
ATOM 5176 N N . ASN C 1 120 ? -60.996 -17.424 3.213 1.00 143.95 -4 ASN C N 1
ATOM 5177 C CA . ASN C 1 120 ? -60.331 -18.139 2.126 1.00 138.71 -4 ASN C CA 1
ATOM 5178 C C . ASN C 1 120 ? -59.489 -17.238 1.221 1.00 136.18 -4 ASN C C 1
ATOM 5179 O O . ASN C 1 120 ? -59.314 -17.528 0.038 1.00 133.97 -4 ASN C O 1
ATOM 5184 N N . ASP C 1 121 ? -58.968 -16.149 1.778 1.00 140.67 -3 ASP C N 1
ATOM 5185 C CA . ASP C 1 121 ? -57.982 -15.342 1.068 1.00 137.86 -3 ASP C CA 1
ATOM 5186 C C . ASP C 1 121 ? -56.593 -15.902 1.339 1.00 131.74 -3 ASP C C 1
ATOM 5187 O O . ASP C 1 121 ? -56.386 -16.616 2.320 1.00 130.55 -3 ASP C O 1
ATOM 5192 N N . ILE C 1 122 ? -55.644 -15.582 0.466 1.00 149.21 -2 ILE C N 1
ATOM 5193 C CA . ILE C 1 122 ? -54.314 -16.170 0.551 1.00 143.48 -2 ILE C CA 1
ATOM 5194 C C . ILE C 1 122 ? -53.242 -15.140 0.899 1.00 142.33 -2 ILE C C 1
ATOM 5195 O O . ILE C 1 122 ? -53.208 -14.046 0.337 1.00 144.05 -2 ILE C O 1
ATOM 5200 N N . ILE C 1 123 ? -52.372 -15.506 1.836 1.00 103.75 -1 ILE C N 1
ATOM 5201 C CA . ILE C 1 123 ? -51.247 -14.664 2.225 1.00 102.50 -1 ILE C CA 1
ATOM 5202 C C . ILE C 1 123 ? -49.933 -15.285 1.762 1.00 96.75 -1 ILE C C 1
ATOM 5203 O O . ILE C 1 123 ? -49.577 -16.385 2.183 1.00 93.98 -1 ILE C O 1
ATOM 5208 N N . GLU C 1 124 ? -49.216 -14.574 0.898 1.00 95.26 0 GLU C N 1
ATOM 5209 C CA . GLU C 1 124 ? -47.940 -15.059 0.382 1.00 90.24 0 GLU C CA 1
ATOM 5210 C C . GLU C 1 124 ? -46.828 -14.891 1.411 1.00 88.76 0 GLU C C 1
ATOM 5211 O O . GLU C 1 124 ? -46.710 -13.843 2.047 1.00 91.46 0 GLU C O 1
ATOM 5217 N N . ALA C 1 125 ? -46.015 -15.930 1.569 1.00 84.83 1 ALA C N 1
ATOM 5218 C CA . ALA C 1 125 ? -44.871 -15.883 2.470 1.00 83.27 1 ALA C CA 1
ATOM 5219 C C . ALA C 1 125 ? -43.593 -16.157 1.687 1.00 79.01 1 ALA C C 1
ATOM 5220 O O . ALA C 1 125 ? -43.336 -17.289 1.278 1.00 76.03 1 ALA C O 1
ATOM 5222 N N . HIS C 1 126 ? -42.794 -15.115 1.482 1.00 88.82 2 HIS C N 1
ATOM 5223 C CA . HIS C 1 126 ? -41.599 -15.221 0.654 1.00 85.33 2 HIS C CA 1
ATOM 5224 C C . HIS C 1 126 ? -40.318 -15.265 1.475 1.00 83.77 2 HIS C C 1
ATOM 5225 O O . HIS C 1 126 ? -40.046 -14.378 2.284 1.00 86.06 2 HIS C O 1
ATOM 5232 N N . ARG C 1 127 ? -39.538 -16.315 1.252 1.00 80.50 3 ARG C N 1
ATOM 5233 C CA . ARG C 1 127 ? -38.218 -16.451 1.847 1.00 78.83 3 ARG C CA 1
ATOM 5234 C C . ARG C 1 127 ? -37.254 -15.497 1.151 1.00 78.35 3 ARG C C 1
ATOM 5235 O O . ARG C 1 127 ? -37.454 -15.146 -0.013 1.00 78.06 3 ARG C O 1
ATOM 5243 N N . GLU C 1 128 ? -36.216 -15.071 1.863 1.00 71.49 4 GLU C N 1
ATOM 5244 C CA . GLU C 1 128 ? -35.187 -14.225 1.268 1.00 71.14 4 GLU C CA 1
ATOM 5245 C C . GLU C 1 128 ? -34.258 -15.073 0.404 1.00 67.50 4 GLU C C 1
ATOM 5246 O O . GLU C 1 128 ? -33.924 -16.202 0.763 1.00 65.55 4 GLU C O 1
ATOM 5252 N N . GLN C 1 129 ? -33.849 -14.528 -0.737 1.00 76.55 5 GLN C N 1
ATOM 5253 C CA . GLN C 1 129 ? -33.063 -15.282 -1.710 1.00 73.59 5 GLN C CA 1
ATOM 5254 C C . GLN C 1 129 ? -31.775 -15.836 -1.105 1.00 72.05 5 GLN C C 1
ATOM 5255 O O . GLN C 1 129 ? -31.017 -15.115 -0.457 1.00 73.29 5 GLN C O 1
ATOM 5261 N N . ILE C 1 130 ? -31.539 -17.126 -1.327 1.00 70.05 6 ILE C N 1
ATOM 5262 C CA . ILE C 1 130 ? -30.345 -17.794 -0.824 1.00 68.72 6 ILE C CA 1
ATOM 5263 C C . ILE C 1 130 ? -29.187 -17.633 -1.801 1.00 67.58 6 ILE C C 1
ATOM 5264 O O . ILE C 1 130 ? -29.100 -18.355 -2.793 1.00 66.03 6 ILE C O 1
ATOM 5269 N N . GLY C 1 131 ? -28.297 -16.687 -1.515 1.00 57.47 7 GLY C N 1
ATOM 5270 C CA . GLY C 1 131 ? -27.153 -16.430 -2.370 1.00 56.84 7 GLY C CA 1
ATOM 5271 C C . GLY C 1 131 ? -27.555 -16.281 -3.825 1.00 56.29 7 GLY C C 1
ATOM 5272 O O . GLY C 1 131 ? -28.459 -15.509 -4.151 1.00 57.56 7 GLY C O 1
ATOM 5273 N N . GLY C 1 132 ? -26.881 -17.023 -4.699 1.00 61.26 8 GLY C N 1
ATOM 5274 C CA . GLY C 1 132 ? -27.187 -17.007 -6.119 1.00 60.95 8 GLY C CA 1
ATOM 5275 C C . GLY C 1 132 ? -27.771 -18.331 -6.573 1.00 59.63 8 GLY C C 1
ATOM 5276 O O . GLY C 1 132 ? -27.556 -18.768 -7.705 1.00 59.16 8 GLY C O 1
ATOM 5277 N N . LEU C 1 133 ? -28.523 -18.968 -5.681 1.00 55.91 9 LEU C N 1
ATOM 5278 C CA . LEU C 1 133 ? -29.117 -20.273 -5.953 1.00 55.02 9 LEU C CA 1
ATOM 5279 C C . LEU C 1 133 ? -29.943 -20.295 -7.244 1.00 55.45 9 LEU C C 1
ATOM 5280 O O . LEU C 1 133 ? -29.901 -21.275 -7.988 1.00 54.94 9 LEU C O 1
ATOM 5285 N N . PRO C 1 134 ? -30.703 -19.222 -7.514 1.00 58.81 10 PRO C N 1
ATOM 5286 C CA . PRO C 1 134 ? -31.532 -19.229 -8.727 1.00 59.61 10 PRO C CA 1
ATOM 5287 C C . PRO C 1 134 ? -30.732 -19.151 -10.029 1.00 59.54 10 PRO C C 1
ATOM 5288 O O . PRO C 1 134 ? -31.281 -19.438 -11.092 1.00 60.24 10 PRO C O 1
ATOM 5292 N N . SER C 1 135 ? -29.458 -18.780 -9.945 1.00 57.49 11 SER C N 1
ATOM 5293 C CA . SER C 1 135 ? -28.636 -18.576 -11.136 1.00 57.79 11 SER C CA 1
ATOM 5294 C C . SER C 1 135 ? -27.913 -19.842 -11.584 1.00 56.91 11 SER C C 1
ATOM 5295 O O . SER C 1 135 ? -27.334 -19.880 -12.667 1.00 57.46 11 SER C O 1
ATOM 5298 N N . LEU C 1 136 ? -27.950 -20.878 -10.753 1.00 50.89 12 LEU C N 1
ATOM 5299 C CA . LEU C 1 136 ? -27.124 -22.064 -10.972 1.00 50.36 12 LEU C CA 1
ATOM 5300 C C . LEU C 1 136 ? -27.280 -22.705 -12.356 1.00 51.30 12 LEU C C 1
ATOM 5301 O O . LEU C 1 136 ? -26.281 -23.006 -13.011 1.00 51.67 12 LEU C O 1
ATOM 5306 N N . PRO C 1 137 ? -28.526 -22.922 -12.808 1.00 59.22 13 PRO C N 1
ATOM 5307 C CA . PRO C 1 137 ? -28.693 -23.580 -14.110 1.00 60.59 13 PRO C CA 1
ATOM 5308 C C . PRO C 1 137 ? -28.069 -22.791 -15.260 1.00 61.67 13 PRO C C 1
ATOM 5309 O O . PRO C 1 137 ? -27.458 -23.383 -16.150 1.00 62.67 13 PRO C O 1
ATOM 5313 N N . PHE C 1 138 ? -28.219 -21.471 -15.236 1.00 54.59 14 PHE C N 1
ATOM 5314 C CA . PHE C 1 138 ? -27.651 -20.620 -16.276 1.00 55.82 14 PHE C CA 1
ATOM 5315 C C . PHE C 1 138 ? -26.123 -20.660 -16.274 1.00 55.42 14 PHE C C 1
ATOM 5316 O O . PHE C 1 138 ? -25.495 -20.607 -17.330 1.00 56.73 14 PHE C O 1
ATOM 5324 N N . LEU C 1 139 ? -25.528 -20.747 -15.088 1.00 53.94 15 LEU C N 1
ATOM 5325 C CA . LEU C 1 139 ? -24.076 -20.825 -14.967 1.00 53.79 15 LEU C CA 1
ATOM 5326 C C . LEU C 1 139 ? -23.556 -22.133 -15.553 1.00 54.36 15 LEU C C 1
ATOM 5327 O O . LEU C 1 139 ? -22.418 -22.207 -16.017 1.00 55.19 15 LEU C O 1
ATOM 5332 N N . ALA C 1 140 ? -24.398 -23.162 -15.534 1.00 57.61 16 ALA C N 1
ATOM 5333 C CA . ALA C 1 140 ? -24.007 -24.486 -16.008 1.00 58.57 16 ALA C CA 1
ATOM 5334 C C . ALA C 1 140 ? -24.206 -24.653 -17.515 1.00 60.81 16 ALA C C 1
ATOM 5335 O O . ALA C 1 140 ? -23.657 -25.574 -18.117 1.00 62.32 16 ALA C O 1
ATOM 5337 N N . CYS C 1 141 ? -24.991 -23.769 -18.122 1.00 58.09 17 CYS C N 1
ATOM 5338 C CA . CYS C 1 141 ? -25.273 -23.863 -19.550 1.00 60.55 17 CYS C CA 1
ATOM 5339 C C . CYS C 1 141 ? -24.106 -23.358 -20.392 1.00 61.94 17 CYS C C 1
ATOM 5340 O O . CYS C 1 141 ? -23.795 -23.927 -21.439 1.00 64.25 17 CYS C O 1
ATOM 5343 N N . ILE C 1 142 ? -23.465 -22.291 -19.928 1.00 66.07 18 ILE C N 1
ATOM 5344 C CA . ILE C 1 142 ? -22.351 -21.684 -20.648 1.00 67.48 18 ILE C CA 1
ATOM 5345 C C . ILE C 1 142 ? -21.255 -22.711 -20.917 1.00 68.59 18 ILE C C 1
ATOM 5346 O O . ILE C 1 142 ? -21.008 -23.599 -20.100 1.00 67.51 18 ILE C O 1
ATOM 5351 N N . SER C 1 143 ? -20.603 -22.584 -22.068 1.00 65.88 19 SER C N 1
ATOM 5352 C CA . SER C 1 143 ? -19.585 -23.540 -22.486 1.00 67.72 19 SER C CA 1
ATOM 5353 C C . SER C 1 143 ? -18.476 -22.850 -23.268 1.00 69.77 19 SER C C 1
ATOM 5354 O O . SER C 1 143 ? -18.538 -21.647 -23.521 1.00 69.78 19 SER C O 1
ATOM 5357 N N . ASP C 1 144 ? -17.457 -23.616 -23.646 1.00 71.82 20 ASP C N 1
ATOM 5358 C CA . ASP C 1 144 ? -16.384 -23.092 -24.481 1.00 74.37 20 ASP C CA 1
ATOM 5359 C C . ASP C 1 144 ? -16.914 -22.776 -25.873 1.00 77.05 20 ASP C C 1
ATOM 5360 O O . ASP C 1 144 ? -17.784 -23.476 -26.390 1.00 78.11 20 ASP C O 1
ATOM 5365 N N . PHE C 1 145 ? -16.381 -21.721 -26.476 1.00 78.46 21 PHE C N 1
ATOM 5366 C CA . PHE C 1 145 ? -16.833 -21.283 -27.790 1.00 81.26 21 PHE C CA 1
ATOM 5367 C C . PHE C 1 145 ? -16.538 -22.352 -28.838 1.00 85.04 21 PHE C C 1
ATOM 5368 O O . PHE C 1 145 ? -15.407 -22.828 -28.941 1.00 86.76 21 PHE C O 1
ATOM 5376 N N . PRO C 1 146 ? -17.562 -22.736 -29.620 1.00 89.45 22 PRO C N 1
ATOM 5377 C CA . PRO C 1 146 ? -17.438 -23.798 -30.627 1.00 93.53 22 PRO C CA 1
ATOM 5378 C C . PRO C 1 146 ? -16.278 -23.580 -31.597 1.00 97.42 22 PRO C C 1
ATOM 5379 O O . PRO C 1 146 ? -15.846 -22.445 -31.805 1.00 97.48 22 PRO C O 1
ATOM 5383 N N . GLU C 1 147 ? -15.784 -24.668 -32.182 1.00 110.72 23 GLU C N 1
ATOM 5384 C CA . GLU C 1 147 ? -14.706 -24.600 -33.163 1.00 115.14 23 GLU C CA 1
ATOM 5385 C C . GLU C 1 147 ? -14.806 -25.757 -34.152 1.00 120.07 23 GLU C C 1
ATOM 5386 O O . GLU C 1 147 ? -13.959 -25.909 -35.033 1.00 124.54 23 GLU C O 1
ATOM 5392 N N . ARG C 1 153 ? -18.643 -30.987 -25.714 1.00 110.95 29 ARG C N 1
ATOM 5393 C CA . ARG C 1 153 ? -18.247 -32.306 -25.235 1.00 112.32 29 ARG C CA 1
ATOM 5394 C C . ARG C 1 153 ? -19.321 -32.917 -24.335 1.00 110.14 29 ARG C C 1
ATOM 5395 O O . ARG C 1 153 ? -20.053 -33.814 -24.754 1.00 112.58 29 ARG C O 1
ATOM 5403 N N . ARG C 1 154 ? -19.415 -32.427 -23.102 1.00 113.54 30 ARG C N 1
ATOM 5404 C CA . ARG C 1 154 ? -20.370 -32.963 -22.136 1.00 111.43 30 ARG C CA 1
ATOM 5405 C C . ARG C 1 154 ? -21.673 -32.166 -22.109 1.00 109.22 30 ARG C C 1
ATOM 5406 O O . ARG C 1 154 ? -21.697 -30.975 -22.424 1.00 108.03 30 ARG C O 1
ATOM 5414 N N . SER C 1 155 ? -22.753 -32.838 -21.722 1.00 90.73 31 SER C N 1
ATOM 5415 C CA . SER C 1 155 ? -24.067 -32.214 -21.627 1.00 89.05 31 SER C CA 1
ATOM 5416 C C . SER C 1 155 ? -24.056 -31.040 -20.652 1.00 84.97 31 SER C C 1
ATOM 5417 O O . SER C 1 155 ? -23.100 -30.854 -19.899 1.00 83.32 31 SER C O 1
ATOM 5420 N N . ALA C 1 156 ? -25.123 -30.246 -20.678 1.00 72.37 32 ALA C N 1
ATOM 5421 C CA . ALA C 1 156 ? -25.274 -29.126 -19.755 1.00 69.03 32 ALA C CA 1
ATOM 5422 C C . ALA C 1 156 ? -25.615 -29.628 -18.355 1.00 66.85 32 ALA C C 1
ATOM 5423 O O . ALA C 1 156 ? -25.229 -29.018 -17.359 1.00 64.41 32 ALA C O 1
ATOM 5425 N N . THR C 1 157 ? -26.340 -30.740 -18.285 1.00 63.95 33 THR C N 1
ATOM 5426 C CA . THR C 1 157 ? -26.700 -31.333 -17.003 1.00 62.37 33 THR C CA 1
ATOM 5427 C C . THR C 1 157 ? -25.457 -31.702 -16.203 1.00 61.45 33 THR C C 1
ATOM 5428 O O . THR C 1 157 ? -25.434 -31.562 -14.981 1.00 59.30 33 THR C O 1
ATOM 5432 N N . VAL C 1 158 ? -24.425 -32.174 -16.897 1.00 63.47 34 VAL C N 1
ATOM 5433 C CA . VAL C 1 158 ? -23.186 -32.576 -16.241 1.00 63.24 34 VAL C CA 1
ATOM 5434 C C . VAL C 1 158 ? -22.476 -31.371 -15.628 1.00 60.81 34 VAL C C 1
ATOM 5435 O O . VAL C 1 158 ? -21.830 -31.488 -14.588 1.00 59.68 34 VAL C O 1
ATOM 5439 N N . SER C 1 159 ? -22.595 -30.216 -16.273 1.00 60.35 35 SER C N 1
ATOM 5440 C CA . SER C 1 159 ? -22.032 -28.987 -15.727 1.00 58.41 35 SER C CA 1
ATOM 5441 C C . SER C 1 159 ? -22.844 -28.525 -14.528 1.00 55.97 35 SER C C 1
ATOM 5442 O O . SER C 1 159 ? -22.305 -27.950 -13.583 1.00 54.52 35 SER C O 1
ATOM 5445 N N . LEU C 1 160 ? -24.148 -28.777 -14.573 1.00 55.90 36 LEU C N 1
ATOM 5446 C CA . LEU C 1 160 ? -25.019 -28.443 -13.459 1.00 54.07 36 LEU C CA 1
ATOM 5447 C C . LEU C 1 160 ? -24.601 -29.248 -12.231 1.00 53.37 36 LEU C C 1
ATOM 5448 O O . LEU C 1 160 ? -24.735 -28.785 -11.101 1.00 51.86 36 LEU C O 1
ATOM 5453 N N . GLU C 1 161 ? -24.086 -30.454 -12.460 1.00 54.86 37 GLU C N 1
ATOM 5454 C CA . GLU C 1 161 ? -23.544 -31.269 -11.379 1.00 54.70 37 GLU C CA 1
ATOM 5455 C C . GLU C 1 161 ? -22.363 -30.544 -10.750 1.00 53.77 37 GLU C C 1
ATOM 5456 O O . GLU C 1 161 ? -22.204 -30.527 -9.530 1.00 52.80 37 GLU C O 1
ATOM 5462 N N . ARG C 1 162 ? -21.534 -29.945 -11.597 1.00 54.42 38 ARG C N 1
ATOM 5463 C CA . ARG C 1 162 ? -20.354 -29.225 -11.140 1.00 54.04 38 ARG C CA 1
ATOM 5464 C C . ARG C 1 162 ? -20.739 -27.952 -10.395 1.00 52.22 38 ARG C C 1
ATOM 5465 O O . ARG C 1 162 ? -20.144 -27.618 -9.371 1.00 51.70 38 ARG C O 1
ATOM 5473 N N . VAL C 1 163 ? -21.734 -27.240 -10.916 1.00 51.67 39 VAL C N 1
ATOM 5474 C CA . VAL C 1 163 ? -22.176 -25.990 -10.309 1.00 50.47 39 VAL C CA 1
ATOM 5475 C C . VAL C 1 163 ? -22.871 -26.238 -8.971 1.00 49.47 39 VAL C C 1
ATOM 5476 O O . VAL C 1 163 ? -22.690 -25.476 -8.021 1.00 48.93 39 VAL C O 1
ATOM 5480 N N . HIS C 1 164 ? -23.666 -27.301 -8.897 1.00 49.59 40 HIS C N 1
ATOM 5481 C CA . HIS C 1 164 ? -24.319 -27.676 -7.648 1.00 48.97 40 HIS C CA 1
ATOM 5482 C C . HIS C 1 164 ? -23.267 -28.029 -6.606 1.00 49.05 40 HIS C C 1
ATOM 5483 O O . HIS C 1 164 ? -23.406 -27.703 -5.426 1.00 48.61 40 HIS C O 1
ATOM 5490 N N . GLU C 1 165 ? -22.213 -28.700 -7.057 1.00 49.97 41 GLU C N 1
ATOM 5491 C CA . GLU C 1 165 ? -21.108 -29.083 -6.190 1.00 50.52 41 GLU C CA 1
ATOM 5492 C C . GLU C 1 165 ? -20.417 -27.851 -5.610 1.00 50.20 41 GLU C C 1
ATOM 5493 O O . GLU C 1 165 ? -20.103 -27.809 -4.422 1.00 50.32 41 GLU C O 1
ATOM 5499 N N . LEU C 1 166 ? -20.185 -26.850 -6.454 1.00 54.60 42 LEU C N 1
ATOM 5500 C CA . LEU C 1 166 ? -19.541 -25.615 -6.020 1.00 54.70 42 LEU C CA 1
ATOM 5501 C C . LEU C 1 166 ? -20.433 -24.861 -5.043 1.00 54.01 42 LEU C C 1
ATOM 5502 O O . LEU C 1 166 ? -19.960 -24.332 -4.037 1.00 54.49 42 LEU C O 1
ATOM 5507 N N . PHE C 1 167 ? -21.727 -24.814 -5.342 1.00 49.51 43 PHE C N 1
ATOM 5508 C CA . PHE C 1 167 ? -22.678 -24.136 -4.472 1.00 49.24 43 PHE C CA 1
ATOM 5509 C C . PHE C 1 167 ? -22.757 -24.821 -3.113 1.00 49.38 43 PHE C C 1
ATOM 5510 O O . PHE C 1 167 ? -22.644 -24.171 -2.074 1.00 49.94 43 PHE C O 1
ATOM 5518 N N . THR C 1 168 ? -22.955 -26.136 -3.126 1.00 48.55 44 THR C N 1
ATOM 5519 C CA . THR C 1 168 ? -23.068 -26.902 -1.891 1.00 48.92 44 THR C CA 1
ATOM 5520 C C . THR C 1 168 ? -21.866 -26.663 -0.988 1.00 49.82 44 THR C C 1
ATOM 5521 O O . THR C 1 168 ? -22.021 -26.337 0.190 1.00 50.40 44 THR C O 1
ATOM 5525 N N . GLU C 1 169 ? -20.669 -26.826 -1.546 1.00 52.36 45 GLU C N 1
ATOM 5526 C CA . GLU C 1 169 ? -19.434 -26.634 -0.791 1.00 53.60 45 GLU C CA 1
ATOM 5527 C C . GLU C 1 169 ? -19.367 -25.237 -0.188 1.00 54.07 45 GLU C C 1
ATOM 5528 O O . GLU C 1 169 ? -19.049 -25.074 0.990 1.00 55.23 45 GLU C O 1
ATOM 5534 N N . HIS C 1 170 ? -19.666 -24.232 -1.002 1.00 51.47 46 HIS C N 1
ATOM 5535 C CA . HIS C 1 170 ? -19.585 -22.847 -0.560 1.00 52.33 46 HIS C CA 1
ATOM 5536 C C . HIS C 1 170 ? -20.649 -22.525 0.485 1.00 52.60 46 HIS C C 1
ATOM 5537 O O . HIS C 1 170 ? -20.404 -21.753 1.413 1.00 54.11 46 HIS C O 1
ATOM 5544 N N . TRP C 1 171 ? -21.832 -23.110 0.328 1.00 51.50 47 TRP C N 1
ATOM 5545 C CA . TRP C 1 171 ? -22.916 -22.887 1.277 1.00 51.97 47 TRP C CA 1
ATOM 5546 C C . TRP C 1 171 ? -22.537 -23.466 2.632 1.00 53.14 47 TRP C C 1
ATOM 5547 O O . TRP C 1 171 ? -22.753 -22.837 3.667 1.00 54.64 47 TRP C O 1
ATOM 5558 N N . LEU C 1 172 ? -21.968 -24.668 2.617 1.00 52.82 48 LEU C N 1
ATOM 5559 C CA . LEU C 1 172 ? -21.511 -25.308 3.843 1.00 54.17 48 LEU C CA 1
ATOM 5560 C C . LEU C 1 172 ? -20.401 -24.488 4.483 1.00 56.00 48 LEU C C 1
ATOM 5561 O O . LEU C 1 172 ? -20.376 -24.301 5.697 1.00 57.76 48 LEU C O 1
ATOM 5566 N N . SER C 1 173 ? -19.484 -23.997 3.658 1.00 56.57 49 SER C N 1
ATOM 5567 C CA . SER C 1 173 ? -18.365 -23.208 4.150 1.00 58.58 49 SER C CA 1
ATOM 5568 C C . SER C 1 173 ? -18.861 -21.978 4.908 1.00 60.06 49 SER C C 1
ATOM 5569 O O . SER C 1 173 ? -18.216 -21.518 5.851 1.00 62.46 49 SER C O 1
ATOM 5572 N N . ASN C 1 174 ? -20.011 -21.454 4.496 1.00 58.35 50 ASN C N 1
ATOM 5573 C CA . ASN C 1 174 ? -20.570 -20.255 5.110 1.00 60.07 50 ASN C CA 1
ATOM 5574 C C . ASN C 1 174 ? -21.230 -20.513 6.462 1.00 61.57 50 ASN C C 1
ATOM 5575 O O . ASN C 1 174 ? -21.462 -19.580 7.230 1.00 63.93 50 ASN C O 1
ATOM 5580 N N . LEU C 1 175 ? -21.531 -21.775 6.753 1.00 63.99 51 LEU C N 1
ATOM 5581 C CA . LEU C 1 175 ? -22.215 -22.127 7.994 1.00 65.47 51 LEU C CA 1
ATOM 5582 C C . LEU C 1 175 ? -21.481 -21.616 9.232 1.00 68.73 51 LEU C C 1
ATOM 5583 O O . LEU C 1 175 ? -22.105 -21.327 10.252 1.00 70.84 51 LEU C O 1
ATOM 5588 N N . LYS C 1 176 ? -20.160 -21.504 9.142 1.00 81.35 52 LYS C N 1
ATOM 5589 C CA . LYS C 1 176 ? -19.360 -21.020 10.264 1.00 84.84 52 LYS C CA 1
ATOM 5590 C C . LYS C 1 176 ? -19.704 -19.578 10.622 1.00 87.24 52 LYS C C 1
ATOM 5591 O O . LYS C 1 176 ? -19.655 -19.192 11.789 1.00 90.59 52 LYS C O 1
ATOM 5597 N N . ASN C 1 177 ? -20.051 -18.785 9.613 1.00 117.15 53 ASN C N 1
ATOM 5598 C CA . ASN C 1 177 ? -20.321 -17.366 9.813 1.00 119.67 53 ASN C CA 1
ATOM 5599 C C . ASN C 1 177 ? -21.812 -17.060 9.951 1.00 119.68 53 ASN C C 1
ATOM 5600 O O . ASN C 1 177 ? -22.212 -15.896 9.994 1.00 121.76 53 ASN C O 1
ATOM 5605 N N . ARG C 1 178 ? -22.631 -18.105 10.023 1.00 102.01 54 ARG C N 1
ATOM 5606 C CA . ARG C 1 178 ? -24.076 -17.938 10.134 1.00 102.10 54 ARG C CA 1
ATOM 5607 C C . ARG C 1 178 ? -24.493 -17.750 11.589 1.00 105.75 54 ARG C C 1
ATOM 5608 O O . ARG C 1 178 ? -23.886 -18.320 12.497 1.00 107.15 54 ARG C O 1
ATOM 5616 N N . ARG C 1 179 ? -25.533 -16.949 11.801 1.00 99.85 55 ARG C N 1
ATOM 5617 C CA . ARG C 1 179 ? -26.016 -16.646 13.144 1.00 103.90 55 ARG C CA 1
ATOM 5618 C C . ARG C 1 179 ? -27.384 -17.269 13.417 1.00 103.50 55 ARG C C 1
ATOM 5619 O O . ARG C 1 179 ? -27.929 -17.123 14.511 1.00 106.90 55 ARG C O 1
ATOM 5627 N N . GLU C 1 180 ? -27.934 -17.969 12.428 1.00 76.72 56 GLU C N 1
ATOM 5628 C CA . GLU C 1 180 ? -29.245 -18.595 12.576 1.00 76.35 56 GLU C CA 1
ATOM 5629 C C . GLU C 1 180 ? -29.161 -19.854 13.436 1.00 76.36 56 GLU C C 1
ATOM 5630 O O . GLU C 1 180 ? -28.116 -20.504 13.498 1.00 75.23 56 GLU C O 1
ATOM 5636 N N . LYS C 1 181 ? -30.263 -20.194 14.098 1.00 109.29 57 LYS C N 1
ATOM 5637 C CA . LYS C 1 181 ? -30.332 -21.416 14.892 1.00 109.53 57 LYS C CA 1
ATOM 5638 C C . LYS C 1 181 ? -30.242 -22.636 13.980 1.00 105.46 57 LYS C C 1
ATOM 5639 O O . LYS C 1 181 ? -30.518 -22.546 12.783 1.00 102.78 57 LYS C O 1
ATOM 5645 N N . ARG C 1 182 ? -29.856 -23.774 14.548 1.00 113.09 58 ARG C N 1
ATOM 5646 C CA . ARG C 1 182 ? -29.689 -24.997 13.770 1.00 109.87 58 ARG C CA 1
ATOM 5647 C C . ARG C 1 182 ? -30.957 -25.343 12.995 1.00 108.26 58 ARG C C 1
ATOM 5648 O O . ARG C 1 182 ? -30.903 -25.632 11.800 1.00 105.39 58 ARG C O 1
ATOM 5656 N N . GLN C 1 183 ? -32.093 -25.313 13.684 1.00 77.93 59 GLN C N 1
ATOM 5657 C CA . GLN C 1 183 ? -33.365 -25.717 13.093 1.00 77.06 59 GLN C CA 1
ATOM 5658 C C . GLN C 1 183 ? -33.640 -24.984 11.782 1.00 75.06 59 GLN C C 1
ATOM 5659 O O . GLN C 1 183 ? -34.132 -25.578 10.822 1.00 73.01 59 GLN C O 1
ATOM 5665 N N . GLU C 1 184 ? -33.320 -23.694 11.746 1.00 77.14 60 GLU C N 1
ATOM 5666 C CA . GLU C 1 184 ? -33.564 -22.880 10.560 1.00 75.75 60 GLU C CA 1
ATOM 5667 C C . GLU C 1 184 ? -32.597 -23.234 9.436 1.00 72.43 60 GLU C C 1
ATOM 5668 O O . GLU C 1 184 ? -32.995 -23.350 8.278 1.00 70.52 60 GLU C O 1
ATOM 5674 N N . LEU C 1 185 ? -31.325 -23.399 9.783 1.00 76.48 61 LEU C N 1
ATOM 5675 C CA . LEU C 1 185 ? -30.311 -23.772 8.805 1.00 73.81 61 LEU C CA 1
ATOM 5676 C C . LEU C 1 185 ? -30.595 -25.162 8.248 1.00 71.88 61 LEU C C 1
ATOM 5677 O O . LEU C 1 185 ? -30.354 -25.431 7.072 1.00 69.75 61 LEU C O 1
ATOM 5682 N N . ALA C 1 186 ? -31.108 -26.045 9.097 1.00 65.06 62 ALA C N 1
ATOM 5683 C CA . ALA C 1 186 ? -31.485 -27.381 8.664 1.00 63.87 62 ALA C CA 1
ATOM 5684 C C . ALA C 1 186 ? -32.506 -27.275 7.538 1.00 62.77 62 ALA C C 1
ATOM 5685 O O . ALA C 1 186 ? -32.324 -27.843 6.461 1.00 60.97 62 ALA C O 1
ATOM 5687 N N . GLU C 1 187 ? -33.576 -26.531 7.795 1.00 60.18 63 GLU C N 1
ATOM 5688 C CA . GLU C 1 187 ? -34.638 -26.352 6.814 1.00 59.73 63 GLU C CA 1
ATOM 5689 C C . GLU C 1 187 ? -34.087 -25.736 5.529 1.00 57.84 63 GLU C C 1
ATOM 5690 O O . GLU C 1 187 ? -34.444 -26.157 4.429 1.00 56.65 63 GLU C O 1
ATOM 5696 N N . GLU C 1 188 ? -33.209 -24.747 5.670 1.00 61.69 64 GLU C N 1
ATOM 5697 C CA . GLU C 1 188 ? -32.646 -24.064 4.510 1.00 60.26 64 GLU C CA 1
ATOM 5698 C C . GLU C 1 188 ? -31.804 -25.011 3.659 1.00 58.13 64 GLU C C 1
ATOM 5699 O O . GLU C 1 188 ? -31.837 -24.945 2.429 1.00 56.95 64 GLU C O 1
ATOM 5705 N N . ALA C 1 189 ? -31.050 -25.888 4.312 1.00 54.53 65 ALA C N 1
ATOM 5706 C CA . ALA C 1 189 ? -30.249 -26.874 3.598 1.00 53.07 65 ALA C CA 1
ATOM 5707 C C . ALA C 1 189 ? -31.155 -27.747 2.739 1.00 52.56 65 ALA C C 1
ATOM 5708 O O . ALA C 1 189 ? -30.890 -27.960 1.555 1.00 51.50 65 ALA C O 1
ATOM 5710 N N . VAL C 1 190 ? -32.231 -28.244 3.342 1.00 53.34 66 VAL C N 1
ATOM 5711 C CA . VAL C 1 190 ? -33.176 -29.108 2.644 1.00 53.41 66 VAL C CA 1
ATOM 5712 C C . VAL C 1 190 ? -33.840 -28.373 1.482 1.00 53.08 66 VAL C C 1
ATOM 5713 O O . VAL C 1 190 ? -34.091 -28.957 0.427 1.00 52.74 66 VAL C O 1
ATOM 5717 N N . TYR C 1 191 ? -34.128 -27.093 1.685 1.00 55.37 67 TYR C N 1
ATOM 5718 C CA . TYR C 1 191 ? -34.718 -26.269 0.638 1.00 55.39 67 TYR C CA 1
ATOM 5719 C C . TYR C 1 191 ? -33.761 -26.136 -0.540 1.00 53.90 67 TYR C C 1
ATOM 5720 O O . TYR C 1 191 ? -34.165 -26.263 -1.697 1.00 53.77 67 TYR C O 1
ATOM 5729 N N . CYS C 1 192 ? -32.491 -25.878 -0.240 1.00 51.62 68 CYS C N 1
ATOM 5730 C CA . CYS C 1 192 ? -31.472 -25.743 -1.275 1.00 50.48 68 CYS C CA 1
ATOM 5731 C C . CYS C 1 192 ? -31.423 -26.980 -2.166 1.00 50.02 68 CYS C C 1
ATOM 5732 O O . CYS C 1 192 ? -31.396 -26.872 -3.393 1.00 49.79 68 CYS C O 1
ATOM 5735 N N . ARG C 1 193 ? -31.410 -28.155 -1.546 1.00 49.96 69 ARG C N 1
ATOM 5736 C CA . ARG C 1 193 ? -31.345 -29.403 -2.295 1.00 50.08 69 ARG C CA 1
ATOM 5737 C C . ARG C 1 193 ? -32.615 -29.639 -3.109 1.00 50.90 69 ARG C C 1
ATOM 5738 O O . ARG C 1 193 ? -32.556 -30.188 -4.211 1.00 51.19 69 ARG C O 1
ATOM 5746 N N . SER C 1 194 ? -33.761 -29.229 -2.575 1.00 55.81 70 SER C N 1
ATOM 5747 C CA . SER C 1 194 ? -35.020 -29.405 -3.291 1.00 56.98 70 SER C CA 1
ATOM 5748 C C . SER C 1 194 ? -35.058 -28.472 -4.493 1.00 56.83 70 SER C C 1
ATOM 5749 O O . SER C 1 194 ? -35.598 -28.815 -5.545 1.00 57.71 70 SER C O 1
ATOM 5752 N N . GLU C 1 195 ? -34.470 -27.293 -4.332 1.00 51.89 71 GLU C N 1
ATOM 5753 C CA . GLU C 1 195 ? -34.430 -26.313 -5.405 1.00 51.92 71 GLU C CA 1
ATOM 5754 C C . GLU C 1 195 ? -33.461 -26.768 -6.489 1.00 51.30 71 GLU C C 1
ATOM 5755 O O . GLU C 1 195 ? -33.729 -26.611 -7.679 1.00 51.97 71 GLU C O 1
ATOM 5761 N N . MET C 1 196 ? -32.332 -27.332 -6.073 1.00 66.08 72 MET C N 1
ATOM 5762 C CA . MET C 1 196 ? -31.340 -27.831 -7.018 1.00 65.87 72 MET C CA 1
ATOM 5763 C C . MET C 1 196 ? -31.906 -29.002 -7.814 1.00 67.11 72 MET C C 1
ATOM 5764 O O . MET C 1 196 ? -31.719 -29.082 -9.028 1.00 67.80 72 MET C O 1
ATOM 5769 N N . LEU C 1 197 ? -32.603 -29.903 -7.130 1.00 52.02 73 LEU C N 1
ATOM 5770 C CA . LEU C 1 197 ? -33.245 -31.033 -7.791 1.00 53.67 73 LEU C CA 1
ATOM 5771 C C . LEU C 1 197 ? -34.220 -30.540 -8.856 1.00 54.88 73 LEU C C 1
ATOM 5772 O O . LEU C 1 197 ? -34.290 -31.091 -9.955 1.00 56.32 73 LEU C O 1
ATOM 5777 N N . SER C 1 198 ? -34.973 -29.500 -8.515 1.00 54.66 74 SER C N 1
ATOM 5778 C CA . SER C 1 198 ? -35.923 -28.901 -9.440 1.00 56.04 74 SER C CA 1
ATOM 5779 C C . SER C 1 198 ? -35.203 -28.449 -10.707 1.00 56.10 74 SER C C 1
ATOM 5780 O O . SER C 1 198 ? -35.627 -28.758 -11.819 1.00 57.85 74 SER C O 1
ATOM 5783 N N . GLN C 1 199 ? -34.106 -27.719 -10.526 1.00 60.81 75 GLN C N 1
ATOM 5784 C CA . GLN C 1 199 ? -33.315 -27.211 -11.642 1.00 60.90 75 GLN C CA 1
ATOM 5785 C C . GLN C 1 199 ? -32.882 -28.338 -12.576 1.00 62.10 75 GLN C C 1
ATOM 5786 O O . GLN C 1 199 ? -32.982 -28.217 -13.796 1.00 63.59 75 GLN C O 1
ATOM 5792 N N . ARG C 1 200 ? -32.398 -29.430 -11.995 1.00 55.49 76 ARG C N 1
ATOM 5793 C CA . ARG C 1 200 ? -31.996 -30.600 -12.766 1.00 57.11 76 ARG C CA 1
ATOM 5794 C C . ARG C 1 200 ? -33.102 -31.026 -13.730 1.00 59.63 76 ARG C C 1
ATOM 5795 O O . ARG C 1 200 ? -32.871 -31.167 -14.931 1.00 61.38 76 ARG C O 1
ATOM 5803 N N . LYS C 1 201 ? -34.302 -31.230 -13.198 1.00 64.92 77 LYS C N 1
ATOM 5804 C CA . LYS C 1 201 ? -35.434 -31.681 -14.003 1.00 67.67 77 LYS C CA 1
ATOM 5805 C C . LYS C 1 201 ? -35.752 -30.693 -15.121 1.00 68.70 77 LYS C C 1
ATOM 5806 O O . LYS C 1 201 ? -35.971 -31.089 -16.267 1.00 71.28 77 LYS C O 1
ATOM 5812 N N . LEU C 1 202 ? -35.779 -29.408 -14.784 1.00 62.29 78 LEU C N 1
ATOM 5813 C CA . LEU C 1 202 ? -36.102 -28.375 -15.758 1.00 63.38 78 LEU C CA 1
ATOM 5814 C C . LEU C 1 202 ? -35.087 -28.391 -16.896 1.00 64.09 78 LEU C C 1
ATOM 5815 O O . LEU C 1 202 ? -35.456 -28.332 -18.069 1.00 66.55 78 LEU C O 1
ATOM 5820 N N . LEU C 1 203 ? -33.809 -28.475 -16.540 1.00 64.60 79 LEU C N 1
ATOM 5821 C CA . LEU C 1 203 ? -32.733 -28.492 -17.525 1.00 65.35 79 LEU C CA 1
ATOM 5822 C C . LEU C 1 203 ? -32.816 -29.730 -18.411 1.00 68.24 79 LEU C C 1
ATOM 5823 O O . LEU C 1 203 ? -32.819 -29.628 -19.639 1.00 70.61 79 LEU C O 1
ATOM 5828 N N . ALA C 1 204 ? -32.877 -30.899 -17.781 1.00 66.03 80 ALA C N 1
ATOM 5829 C CA . ALA C 1 204 ? -32.964 -32.158 -18.510 1.00 69.17 80 ALA C CA 1
ATOM 5830 C C . ALA C 1 204 ? -34.090 -32.114 -19.538 1.00 72.28 80 ALA C C 1
ATOM 5831 O O . ALA C 1 204 ? -33.970 -32.677 -20.627 1.00 75.48 80 ALA C O 1
ATOM 5833 N N . ALA C 1 205 ? -35.180 -31.438 -19.187 1.00 93.92 81 ALA C N 1
ATOM 5834 C CA . ALA C 1 205 ? -36.340 -31.334 -20.066 1.00 97.05 81 ALA C CA 1
ATOM 5835 C C . ALA C 1 205 ? -36.001 -30.601 -21.363 1.00 98.70 81 ALA C C 1
ATOM 5836 O O . ALA C 1 205 ? -36.433 -31.002 -22.443 1.00 102.41 81 ALA C O 1
ATOM 5838 N N . VAL C 1 206 ? -35.227 -29.526 -21.252 1.00 76.58 82 VAL C N 1
ATOM 5839 C CA . VAL C 1 206 ? -34.867 -28.725 -22.417 1.00 78.08 82 VAL C CA 1
ATOM 5840 C C . VAL C 1 206 ? -34.049 -29.559 -23.398 1.00 80.62 82 VAL C C 1
ATOM 5841 O O . VAL C 1 206 ? -34.029 -29.283 -24.597 1.00 83.44 82 VAL C O 1
ATOM 5845 N N . SER D 2 12 ? -11.056 9.016 -24.623 1.00 148.85 514 SER D N 1
ATOM 5846 C CA . SER D 2 12 ? -11.925 10.171 -24.816 1.00 149.52 514 SER D CA 1
ATOM 5847 C C . SER D 2 12 ? -13.339 9.881 -24.324 1.00 147.09 514 SER D C 1
ATOM 5848 O O . SER D 2 12 ? -13.862 8.783 -24.516 1.00 144.16 514 SER D O 1
ATOM 5851 N N . THR D 2 13 ? -13.950 10.874 -23.686 1.00 103.73 515 THR D N 1
ATOM 5852 C CA . THR D 2 13 ? -15.315 10.743 -23.191 1.00 102.36 515 THR D CA 1
ATOM 5853 C C . THR D 2 13 ? -16.282 11.554 -24.050 1.00 102.65 515 THR D C 1
ATOM 5854 O O . THR D 2 13 ? -17.447 11.730 -23.693 1.00 102.57 515 THR D O 1
ATOM 5858 N N . LEU D 2 14 ? -15.787 12.052 -25.179 1.00 86.92 516 LEU D N 1
ATOM 5859 C CA . LEU D 2 14 ? -16.629 12.725 -26.159 1.00 87.22 516 LEU D CA 1
ATOM 5860 C C . LEU D 2 14 ? -17.266 11.689 -27.074 1.00 84.12 516 LEU D C 1
ATOM 5861 O O . LEU D 2 14 ? -18.354 11.897 -27.606 1.00 83.79 516 LEU D O 1
ATOM 5866 N N . SER D 2 15 ? -16.574 10.569 -27.247 1.00 82.28 517 SER D N 1
ATOM 5867 C CA . SER D 2 15 ? -17.053 9.485 -28.093 1.00 79.71 517 SER D CA 1
ATOM 5868 C C . SER D 2 15 ? -18.383 8.935 -27.594 1.00 77.88 517 SER D C 1
ATOM 5869 O O . SER D 2 15 ? -18.579 8.753 -26.395 1.00 77.70 517 SER D O 1
ATOM 5872 N N . ASP D 2 16 ? -19.296 8.678 -28.526 1.00 77.17 518 ASP D N 1
ATOM 5873 C CA . ASP D 2 16 ? -20.575 8.057 -28.204 1.00 75.73 518 ASP D CA 1
ATOM 5874 C C . ASP D 2 16 ? -20.504 6.554 -28.440 1.00 73.26 518 ASP D C 1
ATOM 5875 O O . ASP D 2 16 ? -21.511 5.853 -28.332 1.00 72.06 518 ASP D O 1
ATOM 5880 N N . TYR D 2 17 ? -19.312 6.061 -28.760 1.00 72.71 519 TYR D N 1
ATOM 5881 C CA . TYR D 2 17 ? -19.153 4.668 -29.156 1.00 70.94 519 TYR D CA 1
ATOM 5882 C C . TYR D 2 17 ? -18.198 3.893 -28.258 1.00 70.24 519 TYR D C 1
ATOM 5883 O O . TYR D 2 17 ? -17.292 4.459 -27.650 1.00 71.51 519 TYR D O 1
ATOM 5892 N N . PHE D 2 18 ? -18.427 2.587 -28.187 1.00 68.51 520 PHE D N 1
ATOM 5893 C CA . PHE D 2 18 ? -17.545 1.673 -27.480 1.00 67.96 520 PHE D CA 1
ATOM 5894 C C . PHE D 2 18 ? -16.772 0.863 -28.513 1.00 68.22 520 PHE D C 1
ATOM 5895 O O . PHE D 2 18 ? -17.320 -0.035 -29.152 1.00 67.30 520 PHE D O 1
ATOM 5903 N N . ARG D 2 19 ? -15.497 1.199 -28.679 1.00 69.99 521 ARG D N 1
ATOM 5904 C CA . ARG D 2 19 ? -14.680 0.628 -29.742 1.00 71.23 521 ARG D CA 1
ATOM 5905 C C . ARG D 2 19 ? -13.726 -0.421 -29.184 1.00 71.47 521 ARG D C 1
ATOM 5906 O O . ARG D 2 19 ? -13.074 -0.195 -28.164 1.00 72.03 521 ARG D O 1
ATOM 5914 N N . PHE D 2 20 ? -13.646 -1.568 -29.852 1.00 71.45 522 PHE D N 1
ATOM 5915 C CA . PHE D 2 20 ? -12.811 -2.663 -29.372 1.00 71.93 522 PHE D CA 1
ATOM 5916 C C . PHE D 2 20 ? -12.409 -3.632 -30.480 1.00 73.45 522 PHE D C 1
ATOM 5917 O O . PHE D 2 20 ? -13.040 -3.687 -31.536 1.00 73.53 522 PHE D O 1
ATOM 5925 N N . VAL D 2 21 ? -11.347 -4.391 -30.226 1.00 75.12 523 VAL D N 1
ATOM 5926 C CA . VAL D 2 21 ? -10.922 -5.458 -31.121 1.00 77.06 523 VAL D CA 1
ATOM 5927 C C . VAL D 2 21 ? -11.554 -6.769 -30.670 1.00 75.17 523 VAL D C 1
ATOM 5928 O O . VAL D 2 21 ? -11.532 -7.100 -29.485 1.00 73.79 523 VAL D O 1
ATOM 5932 N N . LEU D 2 22 ? -12.116 -7.513 -31.617 1.00 77.63 524 LEU D N 1
ATOM 5933 C CA . LEU D 2 22 ? -12.769 -8.777 -31.302 1.00 76.23 524 LEU D CA 1
ATOM 5934 C C . LEU D 2 22 ? -11.890 -9.969 -31.658 1.00 79.06 524 LEU D C 1
ATOM 5935 O O . LEU D 2 22 ? -11.604 -10.214 -32.829 1.00 81.84 524 LEU D O 1
ATOM 5940 N N . ARG D 2 23 ? -11.462 -10.705 -30.638 1.00 81.74 525 ARG D N 1
ATOM 5941 C CA . ARG D 2 23 ? -10.768 -11.968 -30.845 1.00 84.40 525 ARG D CA 1
ATOM 5942 C C . ARG D 2 23 ? -11.702 -13.096 -30.427 1.00 82.45 525 ARG D C 1
ATOM 5943 O O . ARG D 2 23 ? -12.557 -12.906 -29.561 1.00 79.21 525 ARG D O 1
ATOM 5951 N N . VAL D 2 24 ? -11.547 -14.264 -31.043 1.00 79.68 526 VAL D N 1
ATOM 5952 C CA . VAL D 2 24 ? -12.508 -15.347 -30.853 1.00 78.34 526 VAL D CA 1
ATOM 5953 C C . VAL D 2 24 ? -11.846 -16.694 -30.590 1.00 80.75 526 VAL D C 1
ATOM 5954 O O . VAL D 2 24 ? -10.760 -16.977 -31.095 1.00 84.55 526 VAL D O 1
ATOM 5958 N N . GLY D 2 25 ? -12.518 -17.519 -29.794 1.00 88.21 527 GLY D N 1
ATOM 5959 C CA . GLY D 2 25 ? -12.071 -18.874 -29.531 1.00 90.43 527 GLY D CA 1
ATOM 5960 C C . GLY D 2 25 ? -10.824 -18.936 -28.673 1.00 91.90 527 GLY D C 1
ATOM 5961 O O . GLY D 2 25 ? -10.225 -17.911 -28.348 1.00 91.54 527 GLY D O 1
ATOM 5962 N N . LYS D 2 26 ? -10.436 -20.151 -28.300 1.00 87.49 528 LYS D N 1
ATOM 5963 C CA . LYS D 2 26 ? -9.224 -20.359 -27.518 1.00 89.64 528 LYS D CA 1
ATOM 5964 C C . LYS D 2 26 ? -7.989 -20.093 -28.373 1.00 94.11 528 LYS D C 1
ATOM 5965 O O . LYS D 2 26 ? -6.892 -19.888 -27.852 1.00 96.23 528 LYS D O 1
ATOM 5971 N N . SER D 2 27 ? -8.176 -20.095 -29.689 1.00 99.98 529 SER D N 1
ATOM 5972 C CA . SER D 2 27 ? -7.103 -19.763 -30.618 1.00 104.56 529 SER D CA 1
ATOM 5973 C C . SER D 2 27 ? -6.896 -18.251 -30.668 1.00 103.05 529 SER D C 1
ATOM 5974 O O . SER D 2 27 ? -5.870 -17.770 -31.147 1.00 106.68 529 SER D O 1
ATOM 5977 N N . LEU D 2 28 ? -7.881 -17.511 -30.168 1.00 94.04 530 LEU D N 1
ATOM 5978 C CA . LEU D 2 28 ? -7.826 -16.052 -30.143 1.00 92.38 530 LEU D CA 1
ATOM 5979 C C . LEU D 2 28 ? -7.480 -15.460 -31.504 1.00 95.30 530 LEU D C 1
ATOM 5980 O O . LEU D 2 28 ? -6.660 -14.546 -31.596 1.00 96.99 530 LEU D O 1
ATOM 5985 N N . TYR D 2 29 ? -8.102 -15.972 -32.560 1.00 93.40 531 TYR D N 1
ATOM 5986 C CA . TYR D 2 29 ? -7.886 -15.417 -33.890 1.00 96.34 531 TYR D CA 1
ATOM 5987 C C . TYR D 2 29 ? -8.561 -14.054 -33.983 1.00 92.98 531 TYR D C 1
ATOM 5988 O O . TYR D 2 29 ? -9.578 -13.812 -33.335 1.00 88.50 531 TYR D O 1
ATOM 5997 N N . TYR D 2 30 ? -7.985 -13.162 -34.782 1.00 95.54 532 TYR D N 1
ATOM 5998 C CA . TYR D 2 30 ? -8.528 -11.818 -34.935 1.00 92.99 532 TYR D CA 1
ATOM 5999 C C . TYR D 2 30 ? -9.741 -11.819 -35.856 1.00 91.86 532 TYR D C 1
ATOM 6000 O O . TYR D 2 30 ? -9.691 -12.350 -36.966 1.00 95.33 532 TYR D O 1
ATOM 6009 N N . ALA D 2 31 ? -10.830 -11.223 -35.380 1.00 87.45 533 ALA D N 1
ATOM 6010 C CA . ALA D 2 31 ? -12.086 -11.206 -36.120 1.00 86.27 533 ALA D CA 1
ATOM 6011 C C . ALA D 2 31 ? -12.321 -9.855 -36.791 1.00 86.29 533 ALA D C 1
ATOM 6012 O O . ALA D 2 31 ? -12.761 -9.796 -37.939 1.00 88.17 533 ALA D O 1
ATOM 6014 N N . GLY D 2 32 ? -12.030 -8.772 -36.076 1.00 84.72 534 GLY D N 1
ATOM 6015 C CA . GLY D 2 32 ? -12.185 -7.441 -36.635 1.00 84.94 534 GLY D CA 1
ATOM 6016 C C . GLY D 2 32 ? -12.288 -6.338 -35.598 1.00 82.05 534 GLY D C 1
ATOM 6017 O O . GLY D 2 32 ? -12.191 -6.584 -34.395 1.00 79.96 534 GLY D O 1
ATOM 6018 N N . GLU D 2 33 ? -12.482 -5.113 -36.082 1.00 93.95 535 GLU D N 1
ATOM 6019 C CA . GLU D 2 33 ? -12.657 -3.944 -35.227 1.00 91.80 535 GLU D CA 1
ATOM 6020 C C . GLU D 2 33 ? -14.129 -3.550 -35.215 1.00 89.10 535 GLU D C 1
ATOM 6021 O O . GLU D 2 33 ? -14.735 -3.381 -36.272 1.00 90.10 535 GLU D O 1
ATOM 6027 N N . LEU D 2 34 ? -14.699 -3.395 -34.024 1.00 74.36 536 LEU D N 1
ATOM 6028 C CA . LEU D 2 34 ? -16.126 -3.118 -33.899 1.00 72.19 536 LEU D CA 1
ATOM 6029 C C . LEU D 2 34 ? -16.407 -1.857 -33.086 1.00 71.03 536 LEU D C 1
ATOM 6030 O O . LEU D 2 34 ? -15.605 -1.451 -32.245 1.00 71.13 536 LEU D O 1
ATOM 6035 N N . SER D 2 35 ? -17.558 -1.245 -33.351 1.00 72.34 537 SER D N 1
ATOM 6036 C CA . SER D 2 35 ? -18.013 -0.084 -32.597 1.00 71.61 537 SER D CA 1
ATOM 6037 C C . SER D 2 35 ? -19.474 -0.257 -32.189 1.00 70.01 537 SER D C 1
ATOM 6038 O O . SER D 2 35 ? -20.321 -0.612 -33.009 1.00 70.26 537 SER D O 1
ATOM 6041 N N . PHE D 2 36 ? -19.760 -0.004 -30.916 1.00 66.88 538 PHE D N 1
ATOM 6042 C CA . PHE D 2 36 ? -21.108 -0.150 -30.387 1.00 65.87 538 PHE D CA 1
ATOM 6043 C C . PHE D 2 36 ? -21.608 1.192 -29.863 1.00 66.59 538 PHE D C 1
ATOM 6044 O O . PHE D 2 36 ? -20.947 1.831 -29.045 1.00 66.94 538 PHE D O 1
ATOM 6052 N N . ASP D 2 37 ? -22.774 1.616 -30.340 1.00 82.56 539 ASP D N 1
ATOM 6053 C CA . ASP D 2 37 ? -23.331 2.908 -29.954 1.00 83.83 539 ASP D CA 1
ATOM 6054 C C . ASP D 2 37 ? -23.828 2.870 -28.511 1.00 83.46 539 ASP D C 1
ATOM 6055 O O . ASP D 2 37 ? -24.722 2.094 -28.172 1.00 82.84 539 ASP D O 1
ATOM 6060 N N . ILE D 2 38 ? -23.245 3.718 -27.670 1.00 71.55 540 ILE D N 1
ATOM 6061 C CA . ILE D 2 38 ? -23.577 3.747 -26.249 1.00 71.79 540 ILE D CA 1
ATOM 6062 C C . ILE D 2 38 ? -24.046 5.133 -25.813 1.00 74.21 540 ILE D C 1
ATOM 6063 O O . ILE D 2 38 ? -24.016 5.463 -24.627 1.00 75.26 540 ILE D O 1
ATOM 6068 N N . SER D 2 39 ? -24.480 5.944 -26.772 1.00 72.98 541 SER D N 1
ATOM 6069 C CA . SER D 2 39 ? -24.917 7.304 -26.476 1.00 75.71 541 SER D CA 1
ATOM 6070 C C . SER D 2 39 ? -26.131 7.312 -25.552 1.00 77.09 541 SER D C 1
ATOM 6071 O O . SER D 2 39 ? -26.276 8.203 -24.717 1.00 79.50 541 SER D O 1
ATOM 6074 N N . LYS D 2 40 ? -26.995 6.311 -25.697 1.00 83.46 542 LYS D N 1
ATOM 6075 C CA . LYS D 2 40 ? -28.211 6.224 -24.890 1.00 85.17 542 LYS D CA 1
ATOM 6076 C C . LYS D 2 40 ? -27.908 5.778 -23.461 1.00 84.99 542 LYS D C 1
ATOM 6077 O O . LYS D 2 40 ? -28.819 5.494 -22.683 1.00 86.38 542 LYS D O 1
ATOM 6083 N N . LEU D 2 41 ? -26.625 5.730 -23.121 1.00 76.21 543 LEU D N 1
ATOM 6084 C CA . LEU D 2 41 ? -26.187 5.267 -21.811 1.00 76.13 543 LEU D CA 1
ATOM 6085 C C . LEU D 2 41 ? -25.568 6.419 -21.027 1.00 78.65 543 LEU D C 1
ATOM 6086 O O . LEU D 2 41 ? -25.529 6.394 -19.798 1.00 80.13 543 LEU D O 1
ATOM 6091 N N . LYS D 2 42 ? -25.095 7.435 -21.741 1.00 85.67 544 LYS D N 1
ATOM 6092 C CA . LYS D 2 42 ? -24.507 8.604 -21.101 1.00 88.48 544 LYS D CA 1
ATOM 6093 C C . LYS D 2 42 ? -25.559 9.356 -20.296 1.00 92.20 544 LYS D C 1
ATOM 6094 O O . LYS D 2 42 ? -25.286 9.833 -19.193 1.00 94.78 544 LYS D O 1
ATOM 6100 N N . ALA D 2 43 ? -26.762 9.456 -20.854 1.00 100.55 545 ALA D N 1
ATOM 6101 C CA . ALA D 2 43 ? -27.871 10.135 -20.192 1.00 104.60 545 ALA D CA 1
ATOM 6102 C C . ALA D 2 43 ? -28.147 9.500 -18.834 1.00 105.65 545 ALA D C 1
ATOM 6103 O O . ALA D 2 43 ? -28.170 10.183 -17.810 1.00 109.31 545 ALA D O 1
ATOM 6105 N N . GLU D 2 44 ? -28.352 8.186 -18.834 1.00 110.99 546 GLU D N 1
ATOM 6106 C CA . GLU D 2 44 ? -28.596 7.444 -17.604 1.00 111.78 546 GLU D CA 1
ATOM 6107 C C . GLU D 2 44 ? -27.525 7.759 -16.567 1.00 112.94 546 GLU D C 1
ATOM 6108 O O . GLU D 2 44 ? -26.339 7.827 -16.887 1.00 110.97 546 GLU D O 1
ATOM 6114 N N . THR D 2 45 ? -27.953 7.953 -15.324 1.00 134.37 547 THR D N 1
ATOM 6115 C CA . THR D 2 45 ? -27.032 8.211 -14.224 1.00 136.23 547 THR D CA 1
ATOM 6116 C C . THR D 2 45 ? -26.787 6.937 -13.424 1.00 134.59 547 THR D C 1
ATOM 6117 O O . THR D 2 45 ? -25.952 6.911 -12.520 1.00 135.73 547 THR D O 1
ATOM 6121 N N . GLU D 2 46 ? -27.515 5.880 -13.769 1.00 151.27 548 GLU D N 1
ATOM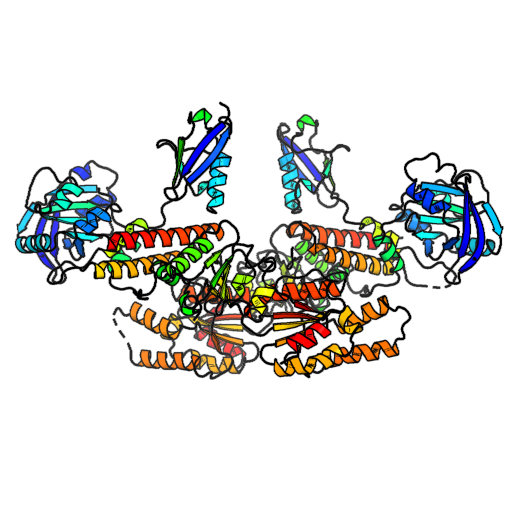 6122 C CA . GLU D 2 46 ? -27.499 4.646 -12.992 1.00 150.23 548 GLU D CA 1
ATOM 6123 C C . GLU D 2 46 ? -26.288 3.759 -13.284 1.00 146.03 548 GLU D C 1
ATOM 6124 O O . GLU D 2 46 ? -25.796 3.065 -12.393 1.00 146.07 548 GLU D O 1
ATOM 6130 N N . HIS D 2 47 ? -25.808 3.783 -14.524 1.00 94.82 549 HIS D N 1
ATOM 6131 C CA . HIS D 2 47 ? -24.766 2.853 -14.955 1.00 91.11 549 HIS D CA 1
ATOM 6132 C C . HIS D 2 47 ? -23.455 3.550 -15.305 1.00 90.86 549 HIS D C 1
ATOM 6133 O O . HIS D 2 47 ? -22.817 3.214 -16.304 1.00 88.10 549 HIS D O 1
ATOM 6140 N N . GLN D 2 48 ? -23.048 4.515 -14.487 1.00 94.37 550 GLN D N 1
ATOM 6141 C CA . GLN D 2 48 ? -21.790 5.216 -14.716 1.00 94.83 550 GLN D CA 1
ATOM 6142 C C . GLN D 2 48 ? -20.604 4.276 -14.517 1.00 92.99 550 GLN D C 1
ATOM 6143 O O . GLN D 2 48 ? -19.669 4.265 -15.319 1.00 91.43 550 GLN D O 1
ATOM 6149 N N . GLN D 2 49 ? -20.649 3.488 -13.448 1.00 97.71 551 GLN D N 1
ATOM 6150 C CA . GLN D 2 49 ? -19.584 2.536 -13.156 1.00 96.42 551 GLN D CA 1
ATOM 6151 C C . GLN D 2 49 ? -19.388 1.571 -14.320 1.00 92.42 551 GLN D C 1
ATOM 6152 O O . GLN D 2 49 ? -18.270 1.137 -14.598 1.00 91.48 551 GLN D O 1
ATOM 6158 N N . LEU D 2 50 ? -20.482 1.240 -14.997 1.00 87.16 552 LEU D N 1
ATOM 6159 C CA . LEU D 2 50 ? -20.437 0.314 -16.122 1.00 83.84 552 LEU D CA 1
ATOM 6160 C C . LEU D 2 50 ? -19.834 0.981 -17.354 1.00 83.15 552 LEU D C 1
ATOM 6161 O O . LEU D 2 50 ? -19.002 0.392 -18.045 1.00 81.61 552 LEU D O 1
ATOM 6166 N N . LEU D 2 51 ? -20.253 2.214 -17.625 1.00 75.11 553 LEU D N 1
ATOM 6167 C CA . LEU D 2 51 ? -19.796 2.929 -18.812 1.00 74.81 553 LEU D CA 1
ATOM 6168 C C . LEU D 2 51 ? -18.296 3.204 -18.745 1.00 75.79 553 LEU D C 1
ATOM 6169 O O . LEU D 2 51 ? -17.568 2.934 -19.700 1.00 74.66 553 LEU D O 1
ATOM 6174 N N . ARG D 2 52 ? -17.838 3.741 -17.618 1.00 100.61 554 ARG D N 1
ATOM 6175 C CA . ARG D 2 52 ? -16.420 4.035 -17.436 1.00 102.24 554 ARG D CA 1
ATOM 6176 C C . ARG D 2 52 ? -15.566 2.817 -17.773 1.00 100.40 554 ARG D C 1
ATOM 6177 O O . ARG D 2 52 ? -14.522 2.939 -18.411 1.00 100.88 554 ARG D O 1
ATOM 6185 N N . SER D 2 53 ? -16.018 1.643 -17.343 1.00 91.63 555 SER D N 1
ATOM 6186 C CA . SER D 2 53 ? -15.296 0.404 -17.609 1.00 90.16 555 SER D CA 1
ATOM 6187 C C . SER D 2 53 ? -15.459 -0.030 -19.060 1.00 87.91 555 SER D C 1
ATOM 6188 O O . SER D 2 53 ? -14.594 -0.708 -19.614 1.00 87.56 555 SER D O 1
ATOM 6191 N N . LEU D 2 54 ? -16.569 0.367 -19.674 1.00 82.96 556 LEU D N 1
ATOM 6192 C CA . LEU D 2 54 ? -16.872 -0.038 -21.041 1.00 81.18 556 LEU D CA 1
ATOM 6193 C C . LEU D 2 54 ? -16.028 0.740 -22.046 1.00 82.27 556 LEU D C 1
ATOM 6194 O O . LEU D 2 54 ? -15.503 0.168 -23.001 1.00 81.75 556 LEU D O 1
ATOM 6199 N N . VAL D 2 55 ? -15.899 2.045 -21.827 1.00 91.84 557 VAL D N 1
ATOM 6200 C CA . VAL D 2 55 ? -15.123 2.897 -22.721 1.00 93.31 557 VAL D CA 1
ATOM 6201 C C . VAL D 2 55 ? -13.644 2.528 -22.684 1.00 94.66 557 VAL D C 1
ATOM 6202 O O . VAL D 2 55 ? -12.980 2.484 -23.721 1.00 95.20 557 VAL D O 1
ATOM 6206 N N . SER D 2 56 ? -13.133 2.263 -21.486 1.00 79.67 558 SER D N 1
ATOM 6207 C CA . SER D 2 56 ? -11.717 1.963 -21.307 1.00 81.61 558 SER D CA 1
ATOM 6208 C C . SER D 2 56 ? -11.338 0.625 -21.937 1.00 80.35 558 SER D C 1
ATOM 6209 O O . SER D 2 56 ? -10.157 0.329 -22.113 1.00 82.23 558 SER D O 1
ATOM 6212 N N . CYS D 2 57 ? -12.339 -0.183 -22.274 1.00 86.36 559 CYS D N 1
ATOM 6213 C CA . CYS D 2 57 ? -12.088 -1.487 -22.878 1.00 85.40 559 CYS D CA 1
ATOM 6214 C C . CYS D 2 57 ? -11.762 -1.346 -24.359 1.00 86.01 559 CYS D C 1
ATOM 6215 O O . CYS D 2 57 ? -12.542 -0.782 -25.127 1.00 85.17 559 CYS D O 1
ATOM 6218 N N . LYS D 2 58 ? -10.604 -1.867 -24.753 1.00 90.99 560 LYS D N 1
ATOM 6219 C CA . LYS D 2 58 ? -10.148 -1.767 -26.134 1.00 92.41 560 LYS D CA 1
ATOM 6220 C C . LYS D 2 58 ? -10.104 -3.136 -26.807 1.00 92.09 560 LYS D C 1
ATOM 6221 O O . LYS D 2 58 ? -9.859 -3.234 -28.010 1.00 93.41 560 LYS D O 1
ATOM 6227 N N . GLN D 2 59 ? -10.340 -4.193 -26.034 1.00 78.92 561 GLN D N 1
ATOM 6228 C CA . GLN D 2 59 ? -10.310 -5.544 -26.580 1.00 78.90 561 GLN D CA 1
ATOM 6229 C C . GLN D 2 59 ? -11.292 -6.477 -25.877 1.00 76.22 561 GLN D C 1
ATOM 6230 O O . GLN D 2 59 ? -11.298 -6.585 -24.651 1.00 75.61 561 GLN D O 1
ATOM 6236 N N . VAL D 2 60 ? -12.120 -7.147 -26.671 1.00 70.00 562 VAL D N 1
ATOM 6237 C CA . VAL D 2 60 ? -13.041 -8.153 -26.161 1.00 67.95 562 VAL D CA 1
ATOM 6238 C C . VAL D 2 60 ? -12.594 -9.533 -26.628 1.00 69.23 562 VAL D C 1
ATOM 6239 O O . VAL D 2 60 ? -12.333 -9.740 -27.814 1.00 70.85 562 VAL D O 1
ATOM 6243 N N . ASP D 2 61 ? -12.500 -10.473 -25.693 1.00 69.99 563 ASP D N 1
ATOM 6244 C CA . ASP D 2 61 ? -12.126 -11.843 -26.027 1.00 71.41 563 ASP D CA 1
ATOM 6245 C C . ASP D 2 61 ? -13.291 -12.792 -25.773 1.00 69.45 563 ASP D C 1
ATOM 6246 O O . ASP D 2 61 ? -13.591 -13.125 -24.628 1.00 68.24 563 ASP D O 1
ATOM 6251 N N . VAL D 2 62 ? -13.945 -13.220 -26.849 1.00 68.43 564 VAL D N 1
ATOM 6252 C CA . VAL D 2 62 ? -15.063 -14.150 -26.749 1.00 67.12 564 VAL D CA 1
ATOM 6253 C C . VAL D 2 62 ? -14.554 -15.584 -26.664 1.00 68.86 564 VAL D C 1
ATOM 6254 O O . VAL D 2 62 ? -14.016 -16.123 -27.632 1.00 71.35 564 VAL D O 1
ATOM 6258 N N . LEU D 2 63 ? -14.731 -16.196 -25.497 1.00 67.90 565 LEU D N 1
ATOM 6259 C CA . LEU D 2 63 ? -14.233 -17.544 -25.248 1.00 69.65 565 LEU D CA 1
ATOM 6260 C C . LEU D 2 63 ? -15.359 -18.499 -24.867 1.00 68.46 565 LEU D C 1
ATOM 6261 O O . LEU D 2 63 ? -15.170 -19.715 -24.864 1.00 70.05 565 LEU D O 1
ATOM 6266 N N . ARG D 2 64 ? -16.526 -17.947 -24.550 1.00 66.08 566 ARG D N 1
ATOM 6267 C CA . ARG D 2 64 ? -17.632 -18.749 -24.038 1.00 65.18 566 ARG D CA 1
ATOM 6268 C C . ARG D 2 64 ? -18.883 -18.592 -24.897 1.00 64.55 566 ARG D C 1
ATOM 6269 O O . ARG D 2 64 ? -19.036 -17.603 -25.613 1.00 64.14 566 ARG D O 1
ATOM 6277 N N . PHE D 2 65 ? -19.774 -19.575 -24.816 1.00 68.44 567 PHE D N 1
ATOM 6278 C CA . PHE D 2 65 ? -20.937 -19.635 -25.693 1.00 68.63 567 PHE D CA 1
ATOM 6279 C C . PHE D 2 65 ? -22.148 -20.216 -24.965 1.00 68.14 567 PHE D C 1
ATOM 6280 O O . PHE D 2 65 ? -22.013 -21.126 -24.146 1.00 68.51 567 PHE D O 1
ATOM 6288 N N . VAL D 2 66 ? -23.329 -19.684 -25.266 1.00 64.03 568 VAL D N 1
ATOM 6289 C CA . VAL D 2 66 ? -24.573 -20.204 -24.706 1.00 64.20 568 VAL D CA 1
ATOM 6290 C C . VAL D 2 66 ? -25.650 -20.240 -25.786 1.00 65.44 568 VAL D C 1
ATOM 6291 O O . VAL D 2 66 ? -25.820 -19.279 -26.534 1.00 65.22 568 VAL D O 1
ATOM 6295 N N . THR D 2 67 ? -26.370 -21.354 -25.867 1.00 67.07 569 THR D N 1
ATOM 6296 C CA . THR D 2 67 ? -27.368 -21.542 -26.915 1.00 68.93 569 THR D CA 1
ATOM 6297 C C . THR D 2 67 ? -28.616 -20.705 -26.657 1.00 68.62 569 THR D C 1
ATOM 6298 O O . THR D 2 67 ? -28.975 -20.446 -25.509 1.00 67.63 569 THR D O 1
ATOM 6302 N N . SER D 2 68 ? -29.272 -20.290 -27.736 1.00 82.99 570 SER D N 1
ATOM 6303 C CA . SER D 2 68 ? -30.480 -19.479 -27.645 1.00 83.34 570 SER D CA 1
ATOM 6304 C C . SER D 2 68 ? -31.497 -20.131 -26.717 1.00 84.42 570 SER D C 1
ATOM 6305 O O . SER D 2 68 ? -32.172 -19.454 -25.944 1.00 84.14 570 SER D O 1
ATOM 6308 N N . GLN D 2 69 ? -31.594 -21.454 -26.799 1.00 72.99 571 GLN D N 1
ATOM 6309 C CA . GLN D 2 69 ? -32.575 -22.208 -26.027 1.00 74.61 571 GLN D CA 1
ATOM 6310 C C . GLN D 2 69 ? -32.377 -22.000 -24.528 1.00 72.91 571 GLN D C 1
ATOM 6311 O O . GLN D 2 69 ? -33.343 -21.824 -23.786 1.00 73.92 571 GLN D O 1
ATOM 6317 N N . TYR D 2 70 ? -31.122 -22.017 -24.088 1.00 70.80 572 TYR D N 1
ATOM 6318 C CA . TYR D 2 70 ? -30.811 -21.869 -22.670 1.00 69.51 572 TYR D CA 1
ATOM 6319 C C . TYR D 2 70 ? -30.980 -20.428 -22.192 1.00 68.28 572 TYR D C 1
ATOM 6320 O O . TYR D 2 70 ? -31.360 -20.191 -21.045 1.00 68.50 572 TYR D O 1
ATOM 6329 N N . LEU D 2 71 ? -30.699 -19.466 -23.064 1.00 75.31 573 LEU D N 1
ATOM 6330 C CA . LEU D 2 71 ? -30.911 -18.064 -22.726 1.00 74.56 573 LEU D CA 1
ATOM 6331 C C . LEU D 2 71 ? -32.398 -17.788 -22.516 1.00 76.70 573 LEU D C 1
ATOM 6332 O O . LEU D 2 71 ? -32.778 -16.994 -21.655 1.00 76.98 573 LEU D O 1
ATOM 6337 N N . GLU D 2 72 ? -33.237 -18.452 -23.306 1.00 80.96 574 GLU D N 1
ATOM 6338 C CA . GLU D 2 72 ? -34.680 -18.291 -23.190 1.00 83.67 574 GLU D CA 1
ATOM 6339 C C . GLU D 2 72 ? -35.190 -18.798 -21.845 1.00 84.93 574 GLU D C 1
ATOM 6340 O O . GLU D 2 72 ? -36.010 -18.147 -21.200 1.00 86.54 574 GLU D O 1
ATOM 6346 N N . VAL D 2 73 ? -34.698 -19.959 -21.424 1.00 74.41 575 VAL D N 1
ATOM 6347 C CA . VAL D 2 73 ? -35.203 -20.607 -20.218 1.00 76.03 575 VAL D CA 1
ATOM 6348 C C . VAL D 2 73 ? -34.548 -20.078 -18.943 1.00 74.61 575 VAL D C 1
ATOM 6349 O O . VAL D 2 73 ? -35.238 -19.706 -17.995 1.00 76.40 575 VAL D O 1
ATOM 6353 N N . PHE D 2 74 ? -33.219 -20.046 -18.922 1.00 71.91 576 PHE D N 1
ATOM 6354 C CA . PHE D 2 74 ? -32.486 -19.720 -17.702 1.00 70.92 576 PHE D CA 1
ATOM 6355 C C . PHE D 2 74 ? -31.759 -18.378 -17.773 1.00 69.03 576 PHE D C 1
ATOM 6356 O O . PHE D 2 74 ? -30.945 -18.067 -16.905 1.00 68.16 576 PHE D O 1
ATOM 6364 N N . GLY D 2 75 ? -32.050 -17.582 -18.795 1.00 82.95 577 GLY D N 1
ATOM 6365 C CA . GLY D 2 75 ? -31.386 -16.302 -18.964 1.00 81.41 577 GLY D CA 1
ATOM 6366 C C . GLY D 2 75 ? -32.078 -15.169 -18.230 1.00 82.88 577 GLY D C 1
ATOM 6367 O O . GLY D 2 75 ? -32.039 -14.021 -18.670 1.00 82.53 577 GLY D O 1
ATOM 6368 N N . THR D 2 76 ? -32.703 -15.489 -17.101 1.00 70.69 578 THR D N 1
ATOM 6369 C CA . THR D 2 76 ? -33.482 -14.512 -16.348 1.00 73.04 578 THR D CA 1
ATOM 6370 C C . THR D 2 76 ? -32.617 -13.684 -15.398 1.00 72.51 578 THR D C 1
ATOM 6371 O O . THR D 2 76 ? -32.895 -12.508 -15.159 1.00 73.77 578 THR D O 1
ATOM 6375 N N . CYS D 2 77 ? -31.569 -14.301 -14.859 1.00 86.46 579 CYS D N 1
ATOM 6376 C CA . CYS D 2 77 ? -30.725 -13.646 -13.862 1.00 86.49 579 CYS D CA 1
ATOM 6377 C C . CYS D 2 77 ? -29.906 -12.497 -14.451 1.00 84.78 579 CYS D C 1
ATOM 6378 O O . CYS D 2 77 ? -29.217 -11.785 -13.721 1.00 85.12 579 CYS D O 1
ATOM 6381 N N . LEU D 2 78 ? -29.979 -12.321 -15.767 1.00 72.11 580 LEU D N 1
ATOM 6382 C CA . LEU D 2 78 ? -29.302 -11.209 -16.423 1.00 70.82 580 LEU D CA 1
ATOM 6383 C C . LEU D 2 78 ? -30.182 -9.961 -16.419 1.00 72.77 580 LEU D C 1
ATOM 6384 O O . LEU D 2 78 ? -31.396 -10.044 -16.611 1.00 74.54 580 LEU D O 1
ATOM 6389 N N . THR D 2 79 ? -29.562 -8.806 -16.195 1.00 68.60 581 THR D N 1
ATOM 6390 C CA . THR D 2 79 ? -30.277 -7.533 -16.185 1.00 70.72 581 THR D CA 1
ATOM 6391 C C . THR D 2 79 ? -29.811 -6.669 -17.349 1.00 69.25 581 THR D C 1
ATOM 6392 O O . THR D 2 79 ? -28.706 -6.125 -17.325 1.00 68.17 581 THR D O 1
ATOM 6396 N N . LYS D 2 80 ? -30.658 -6.541 -18.366 1.00 69.58 582 LYS D N 1
ATOM 6397 C CA . LYS D 2 80 ? -30.273 -5.846 -19.590 1.00 68.36 582 LYS D CA 1
ATOM 6398 C C . LYS D 2 80 ? -30.045 -4.358 -19.348 1.00 69.62 582 LYS D C 1
ATOM 6399 O O . LYS D 2 80 ? -30.793 -3.713 -18.614 1.00 72.36 582 LYS D O 1
ATOM 6405 N N . VAL D 2 81 ? -28.999 -3.824 -19.970 1.00 72.53 583 VAL D N 1
ATOM 6406 C CA . VAL D 2 81 ? -28.668 -2.409 -19.853 1.00 73.76 583 VAL D CA 1
ATOM 6407 C C . VAL D 2 81 ? -28.790 -1.698 -21.198 1.00 73.55 583 VAL D C 1
ATOM 6408 O O . VAL D 2 81 ? -29.211 -0.543 -21.260 1.00 75.54 583 VAL D O 1
ATOM 6412 N N . LEU D 2 82 ? -28.428 -2.390 -22.274 1.00 68.68 584 LEU D N 1
ATOM 6413 C CA . LEU D 2 82 ? -28.429 -1.776 -23.596 1.00 68.65 584 LEU D CA 1
ATOM 6414 C C . LEU D 2 82 ? -28.292 -2.813 -24.708 1.00 67.12 584 LEU D C 1
ATOM 6415 O O . LEU D 2 82 ? -27.597 -3.818 -24.557 1.00 65.56 5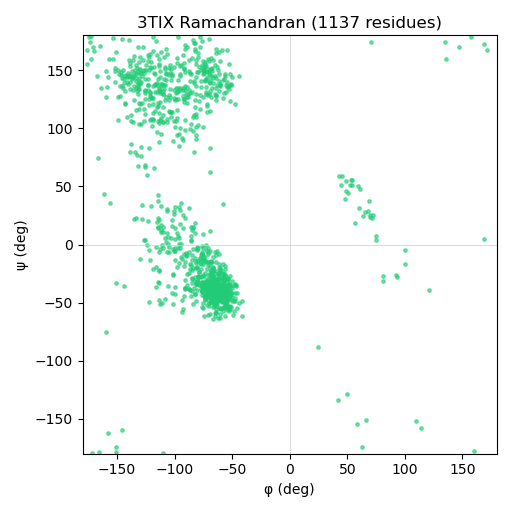84 LEU D O 1
ATOM 6420 N N . SER D 2 83 ? -28.963 -2.556 -25.826 1.00 72.45 585 SER D N 1
ATOM 6421 C CA . SER D 2 83 ? -28.874 -3.423 -26.993 1.00 71.72 585 SER D CA 1
ATOM 6422 C C . SER D 2 83 ? -28.785 -2.577 -28.254 1.00 72.54 585 SER D C 1
ATOM 6423 O O . SER D 2 83 ? -29.220 -1.425 -28.267 1.00 74.00 585 SER D O 1
ATOM 6426 N N . GLY D 2 84 ? -28.220 -3.151 -29.311 1.00 65.91 586 GLY D N 1
ATOM 6427 C CA . GLY D 2 84 ? -28.075 -2.444 -30.571 1.00 66.98 586 GLY D CA 1
ATOM 6428 C C . GLY D 2 84 ? -27.172 -3.174 -31.545 1.00 66.56 586 GLY D C 1
ATOM 6429 O O . GLY D 2 84 ? -26.534 -4.166 -31.193 1.00 65.34 586 GLY D O 1
ATOM 6430 N N . SER D 2 85 ? -27.116 -2.677 -32.777 1.00 68.62 587 SER D N 1
ATOM 6431 C CA . SER D 2 85 ? -26.314 -3.303 -33.820 1.00 69.07 587 SER D CA 1
ATOM 6432 C C . SER D 2 85 ? -24.872 -2.800 -33.777 1.00 68.55 587 SER D C 1
ATOM 6433 O O . SER D 2 85 ? -24.614 -1.649 -33.419 1.00 68.53 587 SER D O 1
ATOM 6436 N N . LEU D 2 86 ? -23.938 -3.671 -34.148 1.00 74.05 588 LEU D N 1
ATOM 6437 C CA . LEU D 2 86 ? -22.519 -3.337 -34.127 1.00 74.11 588 LEU D CA 1
ATOM 6438 C C . LEU D 2 86 ? -22.032 -2.867 -35.493 1.00 76.40 588 LEU D C 1
ATOM 6439 O O . LEU D 2 86 ? -22.314 -3.498 -36.511 1.00 77.97 588 LEU D O 1
ATOM 6444 N N . CYS D 2 87 ? -21.298 -1.757 -35.508 1.00 70.83 589 CYS D N 1
ATOM 6445 C CA . CYS D 2 87 ? -20.639 -1.294 -36.723 1.00 73.30 589 CYS D CA 1
ATOM 6446 C C . CYS D 2 87 ? -19.319 -2.039 -36.881 1.00 74.22 589 CYS D C 1
ATOM 6447 O O . CYS D 2 87 ? -18.605 -2.258 -35.901 1.00 72.98 589 CYS D O 1
ATOM 6450 N N . ILE D 2 88 ? -18.996 -2.430 -38.110 1.00 76.85 590 ILE D N 1
ATOM 6451 C CA . ILE D 2 88 ? -17.728 -3.096 -38.384 1.00 78.63 590 ILE D CA 1
ATOM 6452 C C . ILE D 2 88 ? -16.716 -2.108 -38.954 1.00 81.12 590 ILE D C 1
ATOM 6453 O O . ILE D 2 88 ? -16.761 -1.771 -40.135 1.00 83.83 590 ILE D O 1
ATOM 6458 N N . ARG D 2 89 ? -15.807 -1.649 -38.100 1.00 80.51 591 ARG D N 1
ATOM 6459 C CA . ARG D 2 89 ? -14.784 -0.691 -38.500 1.00 83.07 591 ARG D CA 1
ATOM 6460 C C . ARG D 2 89 ? -13.695 -1.366 -39.331 1.00 86.71 591 ARG D C 1
ATOM 6461 O O . ARG D 2 89 ? -13.032 -0.723 -40.147 1.00 89.96 591 ARG D O 1
ATOM 6469 N N . SER D 2 90 ? -13.516 -2.665 -39.117 1.00 87.06 592 SER D N 1
ATOM 6470 C CA . SER D 2 90 ? -12.514 -3.433 -39.843 1.00 90.95 592 SER D CA 1
ATOM 6471 C C . SER D 2 90 ? -12.853 -4.917 -39.791 1.00 90.53 592 SER D C 1
ATOM 6472 O O . SER D 2 90 ? -13.056 -5.477 -38.715 1.00 87.58 592 SER D O 1
ATOM 6475 N N . ASP D 2 91 ? -12.913 -5.548 -40.959 1.00 93.33 593 ASP D N 1
ATOM 6476 C CA . ASP D 2 91 ? -13.290 -6.953 -41.054 1.00 93.61 593 ASP D CA 1
ATOM 6477 C C . ASP D 2 91 ? -12.097 -7.815 -41.447 1.00 97.94 593 ASP D C 1
ATOM 6478 O O . ASP D 2 91 ? -11.672 -7.812 -42.601 1.00 102.55 593 ASP D O 1
ATOM 6483 N N . VAL D 2 92 ? -11.562 -8.556 -40.482 1.00 96.87 594 VAL D N 1
ATOM 6484 C CA . VAL D 2 92 ? -10.472 -9.486 -40.751 1.00 101.18 594 VAL D CA 1
ATOM 6485 C C . VAL D 2 92 ? -11.017 -10.880 -41.036 1.00 102.09 594 VAL D C 1
ATOM 6486 O O . VAL D 2 92 ? -10.617 -11.526 -42.004 1.00 107.00 594 VAL D O 1
ATOM 6490 N N . ASP D 2 93 ? -11.930 -11.340 -40.186 1.00 97.75 595 ASP D N 1
ATOM 6491 C CA . ASP D 2 93 ? -12.499 -12.674 -40.326 1.00 98.40 595 ASP D CA 1
ATOM 6492 C C . ASP D 2 93 ? -13.867 -12.752 -39.653 1.00 93.55 595 ASP D C 1
ATOM 6493 O O . ASP D 2 93 ? -14.227 -13.778 -39.077 1.00 92.39 595 ASP D O 1
ATOM 6498 N N . MET D 2 94 ? -14.624 -11.661 -39.730 1.00 94.75 596 MET D N 1
ATOM 6499 C CA . MET D 2 94 ? -15.949 -11.599 -39.121 1.00 90.70 596 MET D CA 1
ATOM 6500 C C . MET D 2 94 ? -16.894 -12.640 -39.712 1.00 92.04 596 MET D C 1
ATOM 6501 O O . MET D 2 94 ? -17.809 -13.112 -39.036 1.00 89.40 596 MET D O 1
ATOM 6506 N N . THR D 2 95 ? -16.674 -12.994 -40.973 1.00 92.95 597 THR D N 1
ATOM 6507 C CA . THR D 2 95 ? -17.544 -13.938 -41.663 1.00 95.10 597 THR D CA 1
ATOM 6508 C C . THR D 2 95 ? -17.538 -15.297 -40.971 1.00 94.76 597 THR D C 1
ATOM 6509 O O . THR D 2 95 ? -18.590 -15.901 -40.762 1.00 93.61 597 THR D O 1
ATOM 6513 N N . HIS D 2 96 ? -16.348 -15.774 -40.619 1.00 96.11 598 HIS D N 1
ATOM 6514 C CA . HIS D 2 96 ? -16.212 -17.047 -39.922 1.00 96.08 598 HIS D CA 1
ATOM 6515 C C . HIS D 2 96 ? -16.968 -17.009 -38.598 1.00 90.80 598 HIS D C 1
ATOM 6516 O O . HIS D 2 96 ? -17.651 -17.966 -38.232 1.00 90.25 598 HIS D O 1
ATOM 6523 N N . PHE D 2 97 ? -16.842 -15.894 -37.885 1.00 87.33 599 PHE D N 1
ATOM 6524 C CA . PHE D 2 97 ? -17.534 -15.706 -36.616 1.00 82.74 599 PHE D CA 1
ATOM 6525 C C . PHE D 2 97 ? -19.044 -15.833 -36.808 1.00 81.63 599 PHE D C 1
ATOM 6526 O O . PHE D 2 97 ? -19.733 -16.452 -35.997 1.00 79.73 599 PHE D O 1
ATOM 6534 N N . LYS D 2 98 ? -19.547 -15.250 -37.891 1.00 93.21 600 LYS D N 1
ATOM 6535 C CA . LYS D 2 98 ? -20.970 -15.310 -38.210 1.00 92.97 600 LYS D CA 1
ATOM 6536 C C . LYS D 2 98 ? -21.431 -16.746 -38.438 1.00 95.20 600 LYS D C 1
ATOM 6537 O O . LYS D 2 98 ? -22.548 -17.113 -38.074 1.00 94.10 600 LYS D O 1
ATOM 6543 N N . ASN D 2 99 ? -20.567 -17.555 -39.044 1.00 109.26 601 ASN D N 1
ATOM 6544 C CA . ASN D 2 99 ? -20.912 -18.933 -39.378 1.00 112.22 601 ASN D CA 1
ATOM 6545 C C . ASN D 2 99 ? -20.930 -19.855 -38.161 1.00 110.14 601 ASN D C 1
ATOM 6546 O O . ASN D 2 99 ? -21.717 -20.800 -38.104 1.00 111.08 601 ASN D O 1
ATOM 6551 N N . ILE D 2 100 ? -20.064 -19.585 -37.191 1.00 94.51 602 ILE D N 1
ATOM 6552 C CA . ILE D 2 100 ? -20.034 -20.377 -35.968 1.00 92.55 602 ILE D CA 1
ATOM 6553 C C . ILE D 2 100 ? -21.271 -20.084 -35.124 1.00 88.96 602 ILE D C 1
ATOM 6554 O O . ILE D 2 100 ? -21.918 -21.001 -34.618 1.00 88.83 602 ILE D O 1
ATOM 6559 N N . LEU D 2 101 ? -21.596 -18.802 -34.980 1.00 79.13 603 LEU D N 1
ATOM 6560 C CA . LEU D 2 101 ? -22.762 -18.388 -34.207 1.00 76.26 603 LEU D CA 1
ATOM 6561 C C . LEU D 2 101 ? -24.036 -19.029 -34.742 1.00 78.05 603 LEU D C 1
ATOM 6562 O O . LEU D 2 101 ? -24.823 -19.594 -33.982 1.00 77.13 603 LEU D O 1
ATOM 6567 N N . ASN D 2 102 ? -24.237 -18.935 -36.052 1.00 81.01 604 ASN D N 1
ATOM 6568 C CA . ASN D 2 102 ? -25.422 -19.498 -36.686 1.00 83.44 604 ASN D CA 1
ATOM 6569 C C . ASN D 2 102 ? -25.433 -21.020 -36.608 1.00 85.72 604 ASN D C 1
ATOM 6570 O O . ASN D 2 102 ? -26.489 -21.637 -36.460 1.00 86.54 604 ASN D O 1
ATOM 6575 N N . ARG D 2 103 ? -24.252 -21.620 -36.705 1.00 94.47 605 ARG D N 1
ATOM 6576 C CA . ARG D 2 103 ? -24.124 -23.071 -36.651 1.00 97.06 605 ARG D CA 1
ATOM 6577 C C . ARG D 2 103 ? -24.476 -23.599 -35.262 1.00 94.30 605 ARG D C 1
ATOM 6578 O O . ARG D 2 103 ? -24.823 -24.769 -35.105 1.00 96.17 605 ARG D O 1
ATOM 6586 N N . GLY D 2 104 ? -24.390 -22.731 -34.258 1.00 82.82 606 GLY D N 1
ATOM 6587 C CA . GLY D 2 104 ? -24.638 -23.128 -32.883 1.00 80.36 606 GLY D CA 1
ATOM 6588 C C . GLY D 2 104 ? -25.972 -22.657 -32.331 1.00 78.51 606 GLY D C 1
ATOM 6589 O O . GLY D 2 104 ? -26.312 -22.956 -31.188 1.00 76.85 606 GLY D O 1
ATOM 6590 N N . ASN D 2 105 ? -26.730 -21.920 -33.137 1.00 100.60 607 ASN D N 1
ATOM 6591 C CA . ASN D 2 105 ? -28.024 -21.405 -32.703 1.00 99.54 607 ASN D CA 1
ATOM 6592 C C . ASN D 2 105 ? -27.931 -20.755 -31.327 1.00 95.97 607 ASN D C 1
ATOM 6593 O O . ASN D 2 105 ? -28.832 -20.901 -30.501 1.00 95.44 607 ASN D O 1
ATOM 6598 N N . GLY D 2 106 ? -26.835 -20.044 -31.083 1.00 73.70 608 GLY D N 1
ATOM 6599 C CA . GLY D 2 106 ? -26.617 -19.403 -29.800 1.00 70.77 608 GLY D CA 1
ATOM 6600 C C . GLY D 2 106 ? -25.878 -18.086 -29.919 1.00 69.19 608 GLY D C 1
ATOM 6601 O O . GLY D 2 106 ? -25.851 -17.471 -30.985 1.00 70.15 608 GLY D O 1
ATOM 6602 N N . ALA D 2 107 ? -25.277 -17.653 -28.815 1.00 66.00 609 ALA D N 1
ATOM 6603 C CA . ALA D 2 107 ? -24.583 -16.374 -28.773 1.00 64.66 609 ALA D CA 1
ATOM 6604 C C . ALA D 2 107 ? -23.305 -16.485 -27.957 1.00 63.74 609 ALA D C 1
ATOM 6605 O O . ALA D 2 107 ? -23.249 -17.220 -26.972 1.00 63.31 609 ALA D O 1
ATOM 6607 N N . GLY D 2 108 ? -22.276 -15.759 -28.379 1.00 63.79 610 GLY D N 1
ATOM 6608 C CA . GLY D 2 108 ? -21.050 -15.671 -27.612 1.00 63.28 610 GLY D CA 1
ATOM 6609 C C . GLY D 2 108 ? -21.289 -14.807 -26.391 1.00 61.44 610 GLY D C 1
ATOM 6610 O O . GLY D 2 108 ? -21.921 -13.755 -26.490 1.00 60.78 610 GLY D O 1
ATOM 6611 N N . ILE D 2 109 ? -20.797 -15.248 -25.238 1.00 61.02 611 ILE D N 1
ATOM 6612 C CA . ILE D 2 109 ? -21.027 -14.522 -23.995 1.00 59.85 611 ILE D CA 1
ATOM 6613 C C . ILE D 2 109 ? -19.720 -14.195 -23.281 1.00 60.02 611 ILE D C 1
ATOM 6614 O O . ILE D 2 109 ? -18.779 -14.988 -23.280 1.00 60.99 611 ILE D O 1
ATOM 6619 N N . VAL D 2 110 ? -19.675 -13.013 -22.676 1.00 59.50 612 VAL D N 1
ATOM 6620 C CA . VAL D 2 110 ? -18.511 -12.575 -21.920 1.00 60.03 612 VAL D CA 1
ATOM 6621 C C . VAL D 2 110 ? -18.937 -12.095 -20.537 1.00 59.74 612 VAL D C 1
ATOM 6622 O O . VAL D 2 110 ? -19.479 -10.999 -20.388 1.00 59.50 612 VAL D O 1
ATOM 6626 N N . LEU D 2 111 ? -18.699 -12.925 -19.528 1.00 60.17 613 LEU D N 1
ATOM 6627 C CA . LEU D 2 111 ? -19.008 -12.562 -18.153 1.00 60.51 613 LEU D CA 1
ATOM 6628 C C . LEU D 2 111 ? -17.860 -11.748 -17.569 1.00 61.63 613 LEU D C 1
ATOM 6629 O O . LEU D 2 111 ? -16.860 -12.303 -17.116 1.00 62.67 613 LEU D O 1
ATOM 6634 N N . GLY D 2 112 ? -18.009 -10.427 -17.588 1.00 61.77 614 GLY D N 1
ATOM 6635 C CA . GLY D 2 112 ? -16.955 -9.532 -17.152 1.00 63.17 614 GLY D CA 1
ATOM 6636 C C . GLY D 2 112 ? -17.115 -9.074 -15.716 1.00 64.53 614 GLY D C 1
ATOM 6637 O O . GLY D 2 112 ? -18.076 -9.437 -15.038 1.00 64.43 614 GLY D O 1
ATOM 6638 N N . SER D 2 113 ? -16.162 -8.270 -15.254 1.00 66.27 615 SER D N 1
ATOM 6639 C CA . SER D 2 113 ? -16.175 -7.759 -13.888 1.00 68.27 615 SER D CA 1
ATOM 6640 C C . SER D 2 113 ? -17.132 -6.585 -13.728 1.00 68.67 615 SER D C 1
ATOM 6641 O O . SER D 2 113 ? -17.650 -6.346 -12.637 1.00 70.26 615 SER D O 1
ATOM 6644 N N . ASN D 2 114 ? -17.363 -5.851 -14.812 1.00 72.99 616 ASN D N 1
ATOM 6645 C CA . ASN D 2 114 ? -18.203 -4.660 -14.758 1.00 73.72 616 ASN D CA 1
ATOM 6646 C C . ASN D 2 114 ? -19.351 -4.679 -15.763 1.00 71.90 616 ASN D C 1
ATOM 6647 O O . ASN D 2 114 ? -20.094 -3.704 -15.879 1.00 72.61 616 ASN D O 1
ATOM 6652 N N . TYR D 2 115 ? -19.498 -5.784 -16.487 1.00 68.73 617 TYR D N 1
ATOM 6653 C CA . TYR D 2 115 ? -20.590 -5.925 -17.445 1.00 67.36 617 TYR D CA 1
ATOM 6654 C C . TYR D 2 115 ? -20.643 -7.332 -18.025 1.00 65.83 617 TYR D C 1
ATOM 6655 O O . TYR D 2 115 ? -19.768 -8.158 -17.764 1.00 65.78 617 TYR D O 1
ATOM 6664 N N . THR D 2 116 ? -21.680 -7.595 -18.813 1.00 60.87 618 THR D N 1
ATOM 6665 C CA . THR D 2 116 ? -21.856 -8.885 -19.464 1.00 59.83 618 THR D CA 1
ATOM 6666 C C . THR D 2 116 ? -22.273 -8.661 -20.913 1.00 59.27 618 THR D C 1
ATOM 6667 O O . THR D 2 116 ? -23.168 -7.861 -21.192 1.00 59.61 618 THR D O 1
ATOM 6671 N N . LEU D 2 117 ? -21.624 -9.369 -21.832 1.00 58.84 619 LEU D N 1
ATOM 6672 C CA . LEU D 2 117 ? -21.853 -9.157 -23.256 1.00 58.78 619 LEU D CA 1
ATOM 6673 C C . LEU D 2 117 ? -22.427 -10.388 -23.945 1.00 58.70 619 LEU D C 1
ATOM 6674 O O . LEU D 2 117 ? -21.996 -11.511 -23.691 1.00 58.72 619 LEU D O 1
ATOM 6679 N N . LEU D 2 118 ? -23.405 -10.163 -24.818 1.00 58.99 620 LEU D N 1
ATOM 6680 C CA . LEU D 2 118 ? -23.908 -11.205 -25.706 1.00 59.48 620 LEU D CA 1
ATOM 6681 C C . LEU D 2 118 ? -23.742 -10.769 -27.154 1.00 60.23 620 LEU D C 1
ATOM 6682 O O . LEU D 2 118 ? -24.170 -9.678 -27.530 1.00 60.45 620 LEU D O 1
ATOM 6687 N N . LEU D 2 119 ? -23.118 -11.621 -27.962 1.00 61.02 621 LEU D N 1
ATOM 6688 C CA . LEU D 2 119 ? -22.979 -11.357 -29.389 1.00 62.34 621 LEU D CA 1
ATOM 6689 C C . LEU D 2 119 ? -23.685 -12.444 -30.191 1.00 63.72 621 LEU D C 1
ATOM 6690 O O . LEU D 2 119 ? -23.358 -13.624 -30.071 1.00 64.23 621 LEU D O 1
ATOM 6695 N N . PHE D 2 120 ? -24.655 -12.042 -31.005 1.00 65.36 622 PHE D N 1
ATOM 6696 C CA . PHE D 2 120 ? -25.353 -12.976 -31.882 1.00 67.28 622 PHE D CA 1
ATOM 6697 C C . PHE D 2 120 ? -25.602 -12.351 -33.250 1.00 69.15 622 PHE D C 1
ATOM 6698 O O . PHE D 2 120 ? -25.283 -11.183 -33.477 1.00 68.78 622 PHE D O 1
ATOM 6706 N N . THR D 2 121 ? -26.165 -13.135 -34.162 1.00 70.78 623 THR D N 1
ATOM 6707 C CA . THR D 2 121 ? -26.421 -12.659 -35.514 1.00 73.15 623 THR D CA 1
ATOM 6708 C C . THR D 2 121 ? -27.868 -12.208 -35.646 1.00 73.86 623 THR D C 1
ATOM 6709 O O . THR D 2 121 ? -28.723 -12.592 -34.847 1.00 73.22 623 THR D O 1
ATOM 6713 N N . GLU D 2 122 ? -28.138 -11.394 -36.660 1.00 81.50 624 GLU D N 1
ATOM 6714 C CA . GLU D 2 122 ? -29.491 -10.923 -36.923 1.00 82.89 624 GLU D CA 1
ATOM 6715 C C . GLU D 2 122 ? -30.357 -12.048 -37.486 1.00 85.70 624 GLU D C 1
ATOM 6716 O O . GLU D 2 122 ? -31.559 -11.874 -37.687 1.00 87.45 624 GLU D O 1
ATOM 6722 N N . ASP D 2 123 ? -29.739 -13.199 -37.736 1.00 80.63 625 ASP D N 1
ATOM 6723 C CA . ASP D 2 123 ? -30.457 -14.370 -38.228 1.00 83.60 625 ASP D CA 1
ATOM 6724 C C . ASP D 2 123 ? -31.067 -15.155 -37.073 1.00 82.33 625 ASP D C 1
ATOM 6725 O O . ASP D 2 123 ? -31.910 -16.028 -37.278 1.00 84.77 625 ASP D O 1
ATOM 6730 N N . ASN D 2 124 ? -30.632 -14.840 -35.858 1.00 78.87 626 ASN D N 1
ATOM 6731 C CA . ASN D 2 124 ? -31.117 -15.523 -34.667 1.00 77.68 626 ASN D CA 1
ATOM 6732 C C . ASN D 2 124 ? -32.456 -14.948 -34.220 1.00 78.16 626 ASN D C 1
ATOM 6733 O O . ASN D 2 124 ? -32.503 -13.955 -33.495 1.00 76.25 626 ASN D O 1
ATOM 6738 N N . ASN D 2 125 ? -33.545 -15.571 -34.657 1.00 84.12 627 ASN D N 1
ATOM 6739 C CA . ASN D 2 125 ? -34.882 -15.089 -34.328 1.00 85.52 627 ASN D CA 1
ATOM 6740 C C . ASN D 2 125 ? -35.156 -15.129 -32.829 1.00 83.62 627 ASN D C 1
ATOM 6741 O O . ASN D 2 125 ? -35.767 -14.214 -32.276 1.00 83.49 627 ASN D O 1
ATOM 6746 N N . ALA D 2 126 ? -34.706 -16.196 -32.178 1.00 82.09 628 ALA D N 1
ATOM 6747 C CA . ALA D 2 126 ? -34.934 -16.373 -30.749 1.00 80.70 628 ALA D CA 1
ATOM 6748 C C . ALA D 2 126 ? -34.440 -15.164 -29.957 1.00 77.98 628 ALA D C 1
ATOM 6749 O O . ALA D 2 126 ? -35.205 -14.537 -29.224 1.00 78.45 628 ALA D O 1
ATOM 6751 N N . LEU D 2 127 ? -33.161 -14.838 -30.117 1.00 81.50 629 LEU D N 1
ATOM 6752 C CA . LEU D 2 127 ? -32.537 -13.767 -29.346 1.00 79.08 629 LEU D CA 1
ATOM 6753 C C . LEU D 2 127 ? -33.000 -12.382 -29.794 1.00 79.77 629 LEU D C 1
ATOM 6754 O O . LEU D 2 127 ? -33.316 -11.529 -28.963 1.00 79.40 629 LEU D O 1
ATOM 6759 N N . MET D 2 128 ? -33.038 -12.160 -31.104 1.00 79.48 630 MET D N 1
ATOM 6760 C CA . MET D 2 128 ? -33.513 -10.894 -31.654 1.00 80.58 630 MET D CA 1
ATOM 6761 C C . MET D 2 128 ? -34.829 -10.474 -31.001 1.00 82.34 630 MET D C 1
ATOM 6762 O O . MET D 2 128 ? -35.089 -9.285 -30.816 1.00 82.63 630 MET D O 1
ATOM 6767 N N . ASN D 2 129 ? -35.653 -11.457 -30.651 1.00 77.30 631 ASN D N 1
ATOM 6768 C CA . ASN D 2 129 ? -36.926 -11.197 -29.987 1.00 79.63 631 ASN D CA 1
ATOM 6769 C C . ASN D 2 129 ? -36.771 -11.086 -28.477 1.00 78.15 631 ASN D C 1
ATOM 6770 O O . ASN D 2 129 ? -37.339 -10.194 -27.847 1.00 79.28 631 ASN D O 1
ATOM 6775 N N . LEU D 2 130 ? -35.999 -12.004 -27.903 1.00 76.03 632 LEU D N 1
ATOM 6776 C CA . LEU D 2 130 ? -35.864 -12.103 -26.456 1.00 75.04 632 LEU D CA 1
ATOM 6777 C C . LEU D 2 130 ? -35.427 -10.783 -25.826 1.00 73.87 632 LEU D C 1
ATOM 6778 O O . LEU D 2 130 ? -35.876 -10.432 -24.735 1.00 74.86 632 LEU D O 1
ATOM 6783 N N . TYR D 2 131 ? -34.555 -10.053 -26.515 1.00 81.65 633 TYR D N 1
ATOM 6784 C CA . TYR D 2 131 ? -34.011 -8.810 -25.977 1.00 80.64 633 TYR D CA 1
ATOM 6785 C C . TYR D 2 131 ? -34.475 -7.595 -26.772 1.00 82.17 633 TYR D C 1
ATOM 6786 O O . TYR D 2 131 ? -33.851 -6.535 -26.720 1.00 81.30 633 TYR D O 1
ATOM 6795 N N . ASP D 2 132 ? -35.574 -7.758 -27.502 1.00 92.82 634 ASP D N 1
ATOM 6796 C CA . ASP D 2 132 ? -36.174 -6.657 -28.248 1.00 94.92 634 ASP D CA 1
ATOM 6797 C C . ASP D 2 132 ? -35.128 -5.848 -29.003 1.00 93.14 634 ASP D C 1
ATOM 6798 O O . ASP D 2 132 ? -34.987 -4.644 -28.790 1.00 93.37 634 ASP D O 1
ATOM 6803 N N . CYS D 2 133 ? -34.397 -6.516 -29.889 1.00 87.68 635 CYS D N 1
ATOM 6804 C CA . CYS D 2 133 ? -33.376 -5.855 -30.689 1.00 86.44 635 CYS D CA 1
ATOM 6805 C C . CYS D 2 133 ? -34.001 -5.149 -31.885 1.00 88.90 635 CYS D C 1
ATOM 6806 O O . CYS D 2 133 ? -34.334 -5.783 -32.885 1.00 90.36 635 CYS D O 1
ATOM 6809 N N . GLN D 2 134 ? -34.165 -3.835 -31.771 1.00 96.67 636 GLN D N 1
ATOM 6810 C CA . GLN D 2 134 ? -34.673 -3.024 -32.870 1.00 99.13 636 GLN D CA 1
ATOM 6811 C C . GLN D 2 134 ? -33.741 -1.854 -33.137 1.00 98.18 636 GLN D C 1
ATOM 6812 O O . GLN D 2 134 ? -32.824 -1.589 -32.359 1.00 95.94 636 GLN D O 1
ATOM 6818 N N . GLY D 2 135 ? -33.984 -1.155 -34.240 1.00 87.14 637 GLY D N 1
ATOM 6819 C CA . GLY D 2 135 ? -33.231 0.041 -34.562 1.00 86.89 637 GLY D CA 1
ATOM 6820 C C . GLY D 2 135 ? -32.374 -0.097 -35.802 1.00 86.73 637 GLY D C 1
ATOM 6821 O O . GLY D 2 135 ? -32.627 -0.942 -36.661 1.00 87.82 637 GLY D O 1
ATOM 6822 N N . GLN D 2 136 ? -31.349 0.744 -35.887 1.00 78.54 638 GLN D N 1
ATOM 6823 C CA . GLN D 2 136 ? -30.464 0.773 -37.043 1.00 78.90 638 GLN D CA 1
ATOM 6824 C C . GLN D 2 136 ? -29.704 -0.543 -37.191 1.00 77.40 638 GLN D C 1
ATOM 6825 O O . GLN D 2 136 ? -29.314 -1.161 -36.201 1.00 75.12 638 GLN D O 1
ATOM 6831 N N . SER D 2 137 ? -29.501 -0.964 -38.436 1.00 79.10 639 SER D N 1
ATOM 6832 C CA . SER D 2 137 ? -28.814 -2.217 -38.724 1.00 78.53 639 SER D CA 1
ATOM 6833 C C . SER D 2 137 ? -27.465 -1.938 -39.375 1.00 78.82 639 SER D C 1
ATOM 6834 O O . SER D 2 137 ? -27.376 -1.763 -40.589 1.00 81.40 639 SER D O 1
ATOM 6837 N N . ASN D 2 138 ? -26.417 -1.901 -38.559 1.00 76.57 640 ASN D N 1
ATOM 6838 C CA . ASN D 2 138 ? -25.082 -1.545 -39.028 1.00 77.09 640 ASN D CA 1
ATOM 6839 C C . ASN D 2 138 ? -24.316 -2.743 -39.578 1.00 77.94 640 ASN D C 1
ATOM 6840 O O . ASN D 2 138 ? -23.365 -2.585 -40.342 1.00 79.69 640 ASN D O 1
ATOM 6845 N N . SER D 2 139 ? -24.729 -3.939 -39.178 1.00 77.07 641 SER D N 1
ATOM 6846 C CA . SER D 2 139 ? -24.086 -5.162 -39.633 1.00 78.19 641 SER D CA 1
ATOM 6847 C C . SER D 2 139 ? -24.919 -6.356 -39.189 1.00 77.49 641 SER D C 1
ATOM 6848 O O . SER D 2 139 ? -25.847 -6.207 -38.395 1.00 75.90 641 SER D O 1
ATOM 6851 N N . PRO D 2 140 ? -24.594 -7.552 -39.701 1.00 79.11 642 PRO D N 1
ATOM 6852 C CA . PRO D 2 140 ? -25.343 -8.748 -39.302 1.00 78.80 642 PRO D CA 1
ATOM 6853 C C . PRO D 2 140 ? -25.106 -9.171 -37.851 1.00 75.59 642 PRO D C 1
ATOM 6854 O O . PRO D 2 140 ? -25.515 -10.268 -37.471 1.00 75.42 642 PRO D O 1
ATOM 6858 N N . PHE D 2 141 ? -24.471 -8.317 -37.053 1.00 76.56 643 PHE D N 1
ATOM 6859 C CA . PHE D 2 141 ? -24.183 -8.651 -35.660 1.00 73.89 643 PHE D CA 1
ATOM 6860 C C . PHE D 2 141 ? -24.855 -7.691 -34.684 1.00 71.97 643 PHE D C 1
ATOM 6861 O O . PHE D 2 141 ? -24.843 -6.475 -34.878 1.00 72.12 643 PHE D O 1
ATOM 6869 N N . TRP D 2 142 ? -25.438 -8.257 -33.633 1.00 67.39 644 TRP D N 1
ATOM 6870 C CA . TRP D 2 142 ? -26.087 -7.477 -32.588 1.00 66.07 644 TRP D CA 1
ATOM 6871 C C . TRP D 2 142 ? -25.478 -7.804 -31.232 1.00 64.16 644 TRP D C 1
ATOM 6872 O O . TRP D 2 142 ? -25.225 -8.969 -30.921 1.00 63.80 644 TRP D O 1
ATOM 6883 N N . MET D 2 143 ? -25.243 -6.773 -30.427 1.00 65.10 645 MET D N 1
ATOM 6884 C CA . MET D 2 143 ? -24.702 -6.966 -29.089 1.00 63.71 645 MET D CA 1
ATOM 6885 C C . MET D 2 143 ? -25.680 -6.465 -28.037 1.00 63.54 645 MET D C 1
ATOM 6886 O O . MET D 2 143 ? -26.425 -5.512 -28.268 1.00 64.45 645 MET D O 1
ATOM 6891 N N . VAL D 2 144 ? -25.672 -7.120 -26.882 1.00 69.13 646 VAL D N 1
ATOM 6892 C CA . VAL D 2 144 ? -26.490 -6.702 -25.754 1.00 69.45 646 VAL D CA 1
ATOM 6893 C C . VAL D 2 144 ? -25.606 -6.626 -24.517 1.00 68.75 646 VAL D C 1
ATOM 6894 O O . VAL D 2 144 ? -24.756 -7.491 -24.300 1.00 67.95 646 VAL D O 1
ATOM 6898 N N . ILE D 2 145 ? -25.800 -5.588 -23.712 1.00 61.31 647 ILE D N 1
ATOM 6899 C CA . ILE D 2 145 ? -24.998 -5.401 -22.511 1.00 61.23 647 ILE D CA 1
ATOM 6900 C C . ILE D 2 145 ? -25.848 -5.535 -21.252 1.00 62.24 647 ILE D C 1
ATOM 6901 O O . ILE D 2 145 ? -26.798 -4.781 -21.043 1.00 63.76 647 ILE D O 1
ATOM 6906 N N . PHE D 2 146 ? -25.498 -6.508 -20.418 1.00 61.80 648 PHE D N 1
ATOM 6907 C CA . PHE D 2 146 ? -26.165 -6.698 -19.140 1.00 63.09 648 PHE D CA 1
ATOM 6908 C C . PHE D 2 146 ? -25.230 -6.268 -18.022 1.00 63.72 648 PHE D C 1
ATOM 6909 O O . PHE D 2 146 ? -24.042 -6.048 -18.248 1.00 62.98 648 PHE D O 1
ATOM 6917 N N . GLU D 2 147 ? -25.767 -6.147 -16.814 1.00 70.02 649 GLU D N 1
ATOM 6918 C CA . GLU D 2 147 ? -24.943 -5.877 -15.646 1.00 71.14 649 GLU D CA 1
ATOM 6919 C C . GLU D 2 147 ? -24.086 -7.105 -15.364 1.00 69.88 649 GLU D C 1
ATOM 6920 O O . GLU D 2 147 ? -24.392 -8.198 -15.839 1.00 68.61 649 GLU D O 1
ATOM 6926 N N . PRO D 2 148 ? -23.001 -6.930 -14.598 1.00 66.16 650 PRO D N 1
ATOM 6927 C CA . PRO D 2 148 ? -22.117 -8.060 -14.298 1.00 65.43 650 PRO D CA 1
ATOM 6928 C C . PRO D 2 148 ? -22.717 -9.022 -13.277 1.00 66.38 650 PRO D C 1
ATOM 6929 O O . PRO D 2 148 ? -23.465 -8.598 -12.396 1.00 68.43 650 PRO D O 1
ATOM 6933 N N . LEU D 2 149 ? -22.393 -10.305 -13.403 1.00 65.28 651 LEU D N 1
ATOM 6934 C CA . LEU D 2 149 ? -22.786 -11.287 -12.404 1.00 66.36 651 LEU D CA 1
ATOM 6935 C C . LEU D 2 149 ? -21.807 -11.238 -11.238 1.00 68.07 651 LEU D C 1
ATOM 6936 O O . LEU D 2 149 ? -20.680 -10.767 -11.384 1.00 68.04 651 LEU D O 1
ATOM 6941 N N . GLU D 2 150 ? -22.241 -11.725 -10.081 1.00 58.61 652 GLU D N 1
ATOM 6942 C CA . GLU D 2 150 ? -21.391 -11.746 -8.899 1.00 59.19 652 GLU D CA 1
ATOM 6943 C C . GLU D 2 150 ? -20.083 -12.470 -9.193 1.00 59.99 652 GLU D C 1
ATOM 6944 O O . GLU D 2 150 ? -20.076 -13.513 -9.846 1.00 59.49 652 GLU D O 1
ATOM 6950 N N . SER D 2 151 ? -18.979 -11.905 -8.711 1.00 58.33 653 SER D N 1
ATOM 6951 C CA . SER D 2 151 ? -17.659 -12.490 -8.915 1.00 59.39 653 SER D CA 1
ATOM 6952 C C . SER D 2 151 ? -17.683 -13.997 -8.680 1.00 58.35 653 SER D C 1
ATOM 6953 O O . SER D 2 151 ? -17.215 -14.774 -9.512 1.00 58.64 653 SER D O 1
ATOM 6956 N N . ILE D 2 152 ? -18.233 -14.404 -7.541 1.00 53.80 654 ILE D N 1
ATOM 6957 C CA . ILE D 2 152 ? -18.285 -15.814 -7.178 1.00 52.91 654 ILE D CA 1
ATOM 6958 C C . ILE D 2 152 ? -19.055 -16.637 -8.211 1.00 52.00 654 ILE D C 1
ATOM 6959 O O . ILE D 2 152 ? -18.672 -17.764 -8.523 1.00 52.03 654 ILE D O 1
ATOM 6964 N N . LEU D 2 153 ? -20.136 -16.072 -8.742 1.00 55.38 655 LEU D N 1
ATOM 6965 C CA . LEU D 2 153 ? -20.967 -16.778 -9.714 1.00 54.62 655 LEU D CA 1
ATOM 6966 C C . LEU D 2 153 ? -20.234 -16.962 -11.040 1.00 55.66 655 LEU D C 1
ATOM 6967 O O . LEU D 2 153 ? -20.372 -17.994 -11.696 1.00 55.52 655 LEU D O 1
ATOM 6972 N N . VAL D 2 154 ? -19.463 -15.955 -11.438 1.00 52.42 656 VAL D N 1
ATOM 6973 C CA . VAL D 2 154 ? -18.665 -16.049 -12.654 1.00 53.68 656 VAL D CA 1
ATOM 6974 C C . VAL D 2 154 ? -17.619 -17.146 -12.496 1.00 54.39 656 VAL D C 1
ATOM 6975 O O . VAL D 2 154 ? -17.393 -17.937 -13.411 1.00 54.88 656 VAL D O 1
ATOM 6979 N N . GLU D 2 155 ? -16.986 -17.193 -11.327 1.00 60.73 657 GLU D N 1
ATOM 6980 C CA . GLU D 2 155 ? -16.000 -18.226 -11.031 1.00 61.40 657 GLU D CA 1
ATOM 6981 C C . GLU D 2 155 ? -16.593 -19.613 -11.250 1.00 60.51 657 GLU D C 1
ATOM 6982 O O . GLU D 2 155 ? -16.028 -20.432 -11.973 1.00 61.39 657 GLU D O 1
ATOM 6988 N N . TRP D 2 156 ? -17.737 -19.871 -10.625 1.00 52.78 658 TRP D N 1
ATOM 6989 C CA . TRP D 2 156 ? -18.398 -21.163 -10.750 1.00 52.02 658 TRP D CA 1
ATOM 6990 C C . TRP D 2 156 ? -18.682 -21.497 -12.208 1.00 52.49 658 TRP D C 1
ATOM 6991 O O . TRP D 2 156 ? -18.619 -22.657 -12.610 1.00 52.82 658 TRP D O 1
ATOM 7002 N N . SER D 2 157 ? -19.002 -20.477 -12.997 1.00 52.64 659 SER D N 1
ATOM 7003 C CA . SER D 2 157 ? -19.321 -20.684 -14.401 1.00 53.14 659 SER D CA 1
ATOM 7004 C C . SER D 2 157 ? -18.073 -21.129 -15.156 1.00 54.89 659 SER D C 1
ATOM 7005 O O . SER D 2 157 ? -18.104 -22.096 -15.917 1.00 55.46 659 SER D O 1
ATOM 7008 N N . ALA D 2 158 ? -16.973 -20.419 -14.930 1.00 55.93 660 ALA D N 1
ATOM 7009 C CA . ALA D 2 158 ? -15.704 -20.735 -15.572 1.00 57.83 660 ALA D CA 1
ATOM 7010 C C . ALA D 2 158 ? -15.280 -22.172 -15.288 1.00 58.17 660 ALA D C 1
ATOM 7011 O O . ALA D 2 158 ? -14.591 -22.797 -16.094 1.00 59.68 660 ALA D O 1
ATOM 7013 N N . LYS D 2 159 ? -15.700 -22.691 -14.139 1.00 57.39 661 LYS D N 1
ATOM 7014 C CA . LYS D 2 159 ? -15.241 -23.990 -13.664 1.00 57.72 661 LYS D CA 1
ATOM 7015 C C . LYS D 2 159 ? -16.324 -25.053 -13.796 1.00 56.80 661 LYS D C 1
ATOM 7016 O O . LYS D 2 159 ? -16.350 -26.013 -13.029 1.00 56.45 661 LYS D O 1
ATOM 7022 N N . ASN D 2 160 ? -17.209 -24.886 -14.773 1.00 57.56 662 ASN D N 1
ATOM 7023 C CA . ASN D 2 160 ? -18.387 -25.742 -14.888 1.00 56.73 662 ASN D CA 1
ATOM 7024 C C . ASN D 2 160 ? -18.206 -26.915 -15.849 1.00 58.12 662 ASN D C 1
ATOM 7025 O O . ASN D 2 160 ? -19.186 -27.517 -16.289 1.00 57.86 662 ASN D O 1
ATOM 7030 N N . LEU D 2 161 ? -16.959 -27.246 -16.168 1.00 63.28 663 LEU D N 1
ATOM 7031 C CA . LEU D 2 161 ? -16.680 -28.321 -17.113 1.00 64.96 663 LEU D CA 1
ATOM 7032 C C . LEU D 2 161 ? -17.236 -29.654 -16.621 1.00 64.67 663 LEU D C 1
ATOM 7033 O O . LEU D 2 161 ? -18.107 -30.245 -17.260 1.00 64.83 663 LEU D O 1
ATOM 7038 N N . ARG D 2 162 ? -16.725 -30.124 -15.487 1.00 68.37 664 ARG D N 1
ATOM 7039 C CA . ARG D 2 162 ? -17.157 -31.395 -14.917 1.00 68.22 664 ARG D CA 1
ATOM 7040 C C . ARG D 2 162 ? -16.993 -31.389 -13.401 1.00 66.99 664 ARG D C 1
ATOM 7041 O O . ARG D 2 162 ? -16.128 -30.693 -12.870 1.00 66.96 664 ARG D O 1
ATOM 7049 N N . PRO D 2 163 ? -17.825 -32.172 -12.698 1.00 61.00 665 PRO D N 1
ATOM 7050 C CA . PRO D 2 163 ? -17.777 -32.266 -11.235 1.00 59.89 665 PRO D CA 1
ATOM 7051 C C . PRO D 2 163 ? -16.669 -33.190 -10.744 1.00 61.07 665 PRO D C 1
ATOM 7052 O O . PRO D 2 163 ? -16.334 -34.157 -11.430 1.00 62.64 665 PRO D O 1
ATOM 7056 N N . LYS D 2 164 ? -16.109 -32.894 -9.574 1.00 56.58 666 LYS D N 1
ATOM 7057 C CA . LYS D 2 164 ? -15.135 -33.784 -8.952 1.00 57.57 666 LYS D CA 1
ATOM 7058 C C . LYS D 2 164 ? -15.798 -35.123 -8.649 1.00 57.61 666 LYS D C 1
ATOM 7059 O O . LYS D 2 164 ? -15.256 -36.185 -8.960 1.00 59.16 666 LYS D O 1
ATOM 7065 N N . LYS D 2 165 ? -16.978 -35.056 -8.041 1.00 66.13 667 LYS D N 1
ATOM 7066 C CA . LYS D 2 165 ? -17.739 -36.246 -7.686 1.00 66.14 667 LYS D CA 1
ATOM 7067 C C . LYS D 2 165 ? -18.845 -36.463 -8.716 1.00 66.31 667 LYS D C 1
ATOM 7068 O O . LYS D 2 165 ? -19.843 -35.742 -8.720 1.00 65.03 667 LYS D O 1
ATOM 7074 N N . PRO D 2 166 ? -18.672 -37.465 -9.594 1.00 58.00 668 PRO D N 1
ATOM 7075 C CA . PRO D 2 166 ? -19.592 -37.682 -10.716 1.00 58.56 668 PRO D CA 1
ATOM 7076 C C . PRO D 2 166 ? -20.940 -38.250 -10.287 1.00 57.90 668 PRO D C 1
ATOM 7077 O O . PRO D 2 166 ? -21.001 -39.082 -9.382 1.00 57.94 668 PRO D O 1
ATOM 7081 N N . TYR D 2 167 ? -22.009 -37.803 -10.937 1.00 57.43 669 TYR D N 1
ATOM 7082 C CA . TYR D 2 167 ? -23.336 -38.350 -10.686 1.00 57.14 669 TYR D CA 1
ATOM 7083 C C . TYR D 2 167 ? -23.617 -39.544 -11.594 1.00 59.19 669 TYR D C 1
ATOM 7084 O O . TYR D 2 167 ? -23.488 -39.454 -12.815 1.00 60.33 669 TYR D O 1
ATOM 7093 N N . HIS D 2 168 ? -24.002 -40.659 -10.984 1.00 59.82 670 HIS D N 1
ATOM 7094 C CA . HIS D 2 168 ? -24.340 -41.867 -11.723 1.00 61.98 670 HIS D CA 1
ATOM 7095 C C . HIS D 2 168 ? -25.845 -42.103 -11.658 1.00 61.78 670 HIS D C 1
ATOM 7096 O O . HIS D 2 168 ? -26.446 -42.014 -10.590 1.00 60.49 670 HIS D O 1
ATOM 7103 N N . LYS D 2 169 ? -26.451 -42.405 -12.802 1.00 89.81 671 LYS D N 1
ATOM 7104 C CA . LYS D 2 169 ? -27.904 -42.535 -12.878 1.00 89.81 671 LYS D CA 1
ATOM 7105 C C . LYS D 2 169 ? -28.442 -43.732 -12.096 1.00 90.74 671 LYS D C 1
ATOM 7106 O O . LYS D 2 169 ? -29.652 -43.860 -11.908 1.00 90.70 671 LYS D O 1
ATOM 7112 N N . SER D 2 170 ? -27.551 -44.605 -11.640 1.00 97.89 672 SER D N 1
ATOM 7113 C CA . SER D 2 170 ? -27.962 -45.727 -10.805 1.00 98.78 672 SER D CA 1
ATOM 7114 C C . SER D 2 170 ? -28.569 -45.213 -9.501 1.00 96.64 672 SER D C 1
ATOM 7115 O O . SER D 2 170 ? -29.528 -45.785 -8.984 1.00 97.07 672 SER D O 1
ATOM 7118 N N . GLN D 2 171 ? -28.007 -44.128 -8.976 1.00 65.18 673 GLN D N 1
ATOM 7119 C CA . GLN D 2 171 ? -28.538 -43.491 -7.775 1.00 63.20 673 GLN D CA 1
ATOM 7120 C C . GLN D 2 171 ? -29.487 -42.355 -8.144 1.00 61.93 673 GLN D C 1
ATOM 7121 O O . GLN D 2 171 ? -29.380 -41.773 -9.225 1.00 62.04 673 GLN D O 1
ATOM 7127 N N . SER D 2 172 ? -30.416 -42.041 -7.247 1.00 57.82 674 SER D N 1
ATOM 7128 C CA . SER D 2 172 ? -31.308 -40.907 -7.450 1.00 56.58 674 SER D CA 1
ATOM 7129 C C . SER D 2 172 ? -30.505 -39.619 -7.314 1.00 54.86 674 SER D C 1
ATOM 7130 O O . SER D 2 172 ? -29.523 -39.569 -6.572 1.00 54.28 674 SER D O 1
ATOM 7133 N N . TYR D 2 173 ? -30.914 -38.579 -8.033 1.00 55.17 675 TYR D N 1
ATOM 7134 C CA . TYR D 2 173 ? -30.182 -37.319 -8.000 1.00 53.77 675 TYR D CA 1
ATOM 7135 C C . TYR D 2 173 ? -30.297 -36.664 -6.628 1.00 52.26 675 TYR D C 1
ATOM 7136 O O . TYR D 2 173 ? -29.421 -35.900 -6.220 1.00 51.35 675 TYR D O 1
ATOM 7145 N N . LEU D 2 174 ? -31.379 -36.967 -5.917 1.00 57.80 676 LEU D N 1
ATOM 7146 C CA . LEU D 2 174 ? -31.582 -36.422 -4.581 1.00 56.61 676 LEU D CA 1
ATOM 7147 C C . LEU D 2 174 ? -30.507 -36.926 -3.620 1.00 56.54 676 LEU D C 1
ATOM 7148 O O . LEU D 2 174 ? -29.928 -36.145 -2.862 1.00 55.51 676 LEU D O 1
ATOM 7153 N N . SER D 2 175 ? -30.239 -38.229 -3.650 1.00 50.79 677 SER D N 1
ATOM 7154 C CA . SER D 2 175 ? -29.210 -38.800 -2.788 1.00 50.88 677 SER D CA 1
ATOM 7155 C C . SER D 2 175 ? -27.833 -38.280 -3.195 1.00 50.65 677 SER D C 1
ATOM 7156 O O . SER D 2 175 ? -26.949 -38.109 -2.356 1.00 50.17 677 SER D O 1
ATOM 7159 N N . TYR D 2 176 ? -27.660 -38.024 -4.488 1.00 51.12 678 TYR D N 1
ATOM 7160 C CA . TYR D 2 176 ? -26.407 -37.483 -4.997 1.00 51.11 678 TYR D CA 1
ATOM 7161 C C . TYR D 2 176 ? -26.193 -36.069 -4.475 1.00 49.65 678 TYR D C 1
ATOM 7162 O O . TYR D 2 176 ? -25.063 -35.659 -4.213 1.00 49.48 678 TYR D O 1
ATOM 7171 N N . LEU D 2 177 ? -27.284 -35.323 -4.330 1.00 48.76 679 LEU D N 1
ATOM 7172 C CA . LEU D 2 177 ? -27.214 -33.983 -3.759 1.00 47.54 679 LEU D CA 1
ATOM 7173 C C . LEU D 2 177 ? -26.855 -34.060 -2.279 1.00 47.06 679 LEU D C 1
ATOM 7174 O O . LEU D 2 177 ? -26.127 -33.211 -1.767 1.00 46.53 679 LEU D O 1
ATOM 7179 N N . LEU D 2 178 ? -27.370 -35.080 -1.599 1.00 47.39 680 LEU D N 1
ATOM 7180 C CA . LEU D 2 178 ? -27.009 -35.340 -0.209 1.00 47.14 680 LEU D CA 1
ATOM 7181 C C . LEU D 2 178 ? -25.556 -35.794 -0.128 1.00 47.68 680 LEU D C 1
ATOM 7182 O O . LEU D 2 178 ? -24.862 -35.524 0.855 1.00 47.34 680 LEU D O 1
ATOM 7187 N N . GLN D 2 179 ? -25.107 -36.490 -1.169 1.00 48.67 681 GLN D N 1
ATOM 7188 C CA . GLN D 2 179 ? -23.723 -36.931 -1.265 1.00 49.43 681 GLN D CA 1
ATOM 7189 C C . GLN D 2 179 ? -22.802 -35.719 -1.359 1.00 48.96 681 GLN D C 1
ATOM 7190 O O . GLN D 2 179 ? -21.736 -35.688 -0.745 1.00 49.13 681 GLN D O 1
ATOM 7196 N N . LEU D 2 180 ? -23.223 -34.721 -2.131 1.00 48.49 682 LEU D N 1
ATOM 7197 C CA . LEU D 2 180 ? -22.486 -33.468 -2.230 1.00 48.12 682 LEU D CA 1
ATOM 7198 C C . LEU D 2 180 ? -22.590 -32.699 -0.919 1.00 47.20 682 LEU D C 1
ATOM 7199 O O . LEU D 2 180 ? -21.715 -31.904 -0.583 1.00 47.18 682 LEU D O 1
ATOM 7204 N N . GLY D 2 181 ? -23.668 -32.939 -0.180 1.00 54.79 683 GLY D N 1
ATOM 7205 C CA . GLY D 2 181 ? -23.862 -32.308 1.112 1.00 54.11 683 GLY D CA 1
ATOM 7206 C C . GLY D 2 181 ? -23.121 -33.042 2.213 1.00 54.43 683 GLY D C 1
ATOM 7207 O O . GLY D 2 181 ? -23.322 -32.766 3.395 1.00 54.04 683 GLY D O 1
ATOM 7208 N N . HIS D 2 182 ? -22.271 -33.985 1.813 1.00 63.48 684 HIS D N 1
ATOM 7209 C CA . HIS D 2 182 ? -21.447 -34.762 2.740 1.00 62.73 684 HIS D CA 1
ATOM 7210 C C . HIS D 2 182 ? -22.226 -35.836 3.503 1.00 60.52 684 HIS D C 1
ATOM 7211 O O . HIS D 2 182 ? -21.690 -36.469 4.411 1.00 59.98 684 HIS D O 1
ATOM 7218 N N . ILE D 2 183 ? -23.484 -36.042 3.131 1.00 58.41 685 ILE D N 1
ATOM 7219 C CA . ILE D 2 183 ? -24.248 -37.169 3.651 1.00 56.80 685 ILE D CA 1
ATOM 7220 C C . ILE D 2 183 ? -24.301 -38.276 2.602 1.00 57.24 685 ILE D C 1
ATOM 7221 O O . ILE D 2 183 ? -25.209 -38.318 1.771 1.00 57.61 685 ILE D O 1
ATOM 7226 N N . ASP D 2 184 ? -23.311 -39.165 2.645 1.00 57.70 686 ASP D N 1
ATOM 7227 C CA . ASP D 2 184 ? -23.152 -40.200 1.627 1.00 58.86 686 ASP D CA 1
ATOM 7228 C C . ASP D 2 184 ? -23.807 -41.508 2.062 1.00 58.01 686 ASP D C 1
ATOM 7229 O O . ASP D 2 184 ? -23.236 -42.272 2.839 1.00 57.83 686 ASP D O 1
ATOM 7234 N N . LEU D 2 185 ? -25.004 -41.762 1.546 1.00 61.45 687 LEU D N 1
ATOM 7235 C CA . LEU D 2 185 ? -25.777 -42.934 1.937 1.00 61.00 687 LEU D CA 1
ATOM 7236 C C . LEU D 2 185 ? -25.293 -44.217 1.258 1.00 62.78 687 LEU D C 1
ATOM 7237 O O . LEU D 2 185 ? -25.451 -45.311 1.803 1.00 62.78 687 LEU D O 1
ATOM 7242 N N . HIS D 2 186 ? -24.712 -44.084 0.071 1.00 67.23 688 HIS D N 1
ATOM 7243 C CA . HIS D 2 186 ? -24.214 -45.243 -0.662 1.00 69.60 688 HIS D CA 1
ATOM 7244 C C . HIS D 2 186 ? -22.929 -45.778 -0.045 1.00 70.09 688 HIS D C 1
ATOM 7245 O O . HIS D 2 186 ? -22.706 -46.987 -0.003 1.00 71.48 688 HIS D O 1
ATOM 7252 N N . LYS D 2 187 ? -22.085 -44.871 0.434 1.00 63.34 689 LYS D N 1
ATOM 7253 C CA . LYS D 2 187 ? -20.796 -45.255 0.990 1.00 64.33 689 LYS D CA 1
ATOM 7254 C C . LYS D 2 187 ? -20.966 -46.108 2.247 1.00 63.29 689 LYS D C 1
ATOM 7255 O O . LYS D 2 187 ? -20.067 -46.865 2.614 1.00 64.82 689 LYS D O 1
ATOM 7261 N N . ILE D 2 188 ? -22.117 -45.988 2.904 1.00 61.13 690 ILE D N 1
ATOM 7262 C CA . ILE D 2 188 ? -22.383 -46.760 4.115 1.00 60.42 690 ILE D CA 1
ATOM 7263 C C . ILE D 2 188 ? -23.249 -47.987 3.825 1.00 61.22 690 ILE D C 1
ATOM 7264 O O . ILE D 2 188 ? -23.648 -48.706 4.742 1.00 60.94 690 ILE D O 1
ATOM 7269 N N . GLY D 2 189 ? -23.537 -48.220 2.548 1.00 62.63 691 GLY D N 1
ATOM 7270 C CA . GLY D 2 189 ? -24.282 -49.395 2.133 1.00 64.15 691 GLY D CA 1
ATOM 7271 C C . GLY D 2 189 ? -25.744 -49.364 2.542 1.00 62.68 691 GLY D C 1
ATOM 7272 O O . GLY D 2 189 ? -26.378 -50.410 2.683 1.00 63.78 691 GLY D O 1
ATOM 7273 N N . ALA D 2 190 ? -26.281 -48.163 2.724 1.00 60.63 692 ALA D N 1
ATOM 7274 C CA . ALA D 2 190 ? -27.664 -47.997 3.157 1.00 59.51 692 ALA D CA 1
ATOM 7275 C C . ALA D 2 190 ? -28.659 -48.445 2.087 1.00 61.24 692 ALA D C 1
ATOM 7276 O O . ALA D 2 190 ? -29.796 -48.801 2.401 1.00 61.34 692 ALA D O 1
ATOM 7278 N N . PHE D 2 191 ? -28.236 -48.426 0.827 1.00 63.03 693 PHE D N 1
ATOM 7279 C CA . PHE D 2 191 ? -29.128 -48.781 -0.275 1.00 65.26 693 PHE D CA 1
ATOM 7280 C C . PHE D 2 191 ? -29.172 -50.287 -0.530 1.00 67.93 693 PHE D C 1
ATOM 7281 O O . PHE D 2 191 ? -29.770 -50.740 -1.505 1.00 70.56 693 PHE D O 1
ATOM 7289 N N . GLN D 2 192 ? -28.533 -51.055 0.346 1.00 71.67 694 GLN D N 1
ATOM 7290 C CA . GLN D 2 192 ? -28.673 -52.507 0.339 1.00 74.30 694 GLN D CA 1
ATOM 7291 C C . GLN D 2 192 ? -29.501 -52.947 1.543 1.00 73.24 694 GLN D C 1
ATOM 7292 O O . GLN D 2 192 ? -29.662 -54.141 1.799 1.00 75.31 694 GLN D O 1
ATOM 7298 N N . ALA D 2 193 ? -30.028 -51.971 2.275 1.00 66.43 695 ALA D N 1
ATOM 7299 C CA . ALA D 2 193 ? -30.814 -52.247 3.469 1.00 65.56 695 ALA D CA 1
ATOM 7300 C C . ALA D 2 193 ? -32.117 -52.946 3.111 1.00 67.76 695 ALA D C 1
ATOM 7301 O O . ALA D 2 193 ? -32.732 -52.651 2.085 1.00 68.90 695 ALA D O 1
ATOM 7303 N N . THR D 2 194 ? -32.531 -53.877 3.962 1.00 68.77 696 THR D N 1
ATOM 7304 C CA . THR D 2 194 ? -33.810 -54.549 3.794 1.00 71.13 696 THR D CA 1
ATOM 7305 C C . THR D 2 194 ? -34.899 -53.760 4.514 1.00 69.56 696 THR D C 1
ATOM 7306 O O . THR D 2 194 ? -36.087 -54.048 4.370 1.00 71.43 696 THR D O 1
ATOM 7310 N N . GLN D 2 195 ? -34.485 -52.762 5.289 1.00 66.56 697 GLN D N 1
ATOM 7311 C CA . GLN D 2 195 ? -35.420 -51.947 6.053 1.00 65.33 697 GLN D CA 1
ATOM 7312 C C . GLN D 2 195 ? -34.752 -50.665 6.537 1.00 62.39 697 GLN D C 1
ATOM 7313 O O . GLN D 2 195 ? -33.629 -50.693 7.037 1.00 61.25 697 GLN D O 1
ATOM 7319 N N . ILE D 2 196 ? -35.452 -49.544 6.388 1.00 61.61 698 ILE D N 1
ATOM 7320 C CA . ILE D 2 196 ? -34.954 -48.258 6.862 1.00 59.35 698 ILE D CA 1
ATOM 7321 C C . ILE D 2 196 ? -35.844 -47.717 7.975 1.00 59.17 698 ILE D C 1
ATOM 7322 O O . ILE D 2 196 ? -37.067 -47.683 7.843 1.00 60.60 698 ILE D O 1
ATOM 7327 N N . LEU D 2 197 ? -35.221 -47.296 9.071 1.00 57.87 699 LEU D N 1
ATOM 7328 C CA . LEU D 2 197 ? -35.943 -46.708 10.193 1.00 58.05 699 LEU D CA 1
ATOM 7329 C C . LEU D 2 197 ? -35.439 -45.292 10.455 1.00 56.65 699 LEU D C 1
ATOM 7330 O O . LEU D 2 197 ? -34.240 -45.073 10.619 1.00 55.48 699 LEU D O 1
ATOM 7335 N N . ILE D 2 198 ? -36.359 -44.334 10.489 1.00 57.23 700 ILE D N 1
ATOM 7336 C CA . ILE D 2 198 ? -35.998 -42.930 10.653 1.00 56.50 700 ILE D CA 1
ATOM 7337 C C . ILE D 2 198 ? -36.745 -42.300 11.826 1.00 57.65 700 ILE D C 1
ATOM 7338 O O . ILE D 2 198 ? -37.966 -42.424 11.935 1.00 59.31 700 ILE D O 1
ATOM 7343 N N . VAL D 2 199 ? -36.006 -41.624 12.700 1.00 57.24 701 VAL D N 1
ATOM 7344 C CA . VAL D 2 199 ? -36.601 -40.933 13.838 1.00 58.79 701 VAL D CA 1
ATOM 7345 C C . VAL D 2 199 ? -36.025 -39.526 13.965 1.00 58.71 701 VAL D C 1
ATOM 7346 O O . VAL D 2 199 ? -34.903 -39.265 13.527 1.00 57.34 701 VAL D O 1
ATOM 7350 N N . SER D 2 200 ? -36.796 -38.623 14.565 1.00 65.92 702 SER D N 1
ATOM 7351 C CA . SER D 2 200 ? -36.385 -37.229 14.697 1.00 66.56 702 SER D CA 1
ATOM 7352 C C . SER D 2 200 ? -37.398 -36.423 15.505 1.00 69.45 702 SER D C 1
ATOM 7353 O O . SER D 2 200 ? -38.571 -36.787 15.584 1.00 70.88 702 SER D O 1
ATOM 7356 N N . LYS D 2 201 ? -36.937 -35.333 16.110 1.00 65.46 703 LYS D N 1
ATOM 7357 C CA . LYS D 2 201 ? -37.837 -34.363 16.722 1.00 68.70 703 LYS D CA 1
ATOM 7358 C C . LYS D 2 201 ? -38.451 -33.503 15.624 1.00 69.43 703 LYS D C 1
ATOM 7359 O O . LYS D 2 201 ? -38.019 -33.564 14.473 1.00 67.42 703 LYS D O 1
ATOM 7365 N N . GLN D 2 202 ? -39.451 -32.700 15.977 1.00 72.73 704 GLN D N 1
ATOM 7366 C CA . GLN D 2 202 ? -40.102 -31.821 15.010 1.00 74.21 704 GLN D CA 1
ATOM 7367 C C . GLN D 2 202 ? -39.718 -30.365 15.255 1.00 76.48 704 GLN D C 1
ATOM 7368 O O . GLN D 2 202 ? -39.489 -29.968 16.396 1.00 78.34 704 GLN D O 1
ATOM 7374 N N . PRO D 2 203 ? -39.644 -29.561 14.182 1.00 76.79 705 PRO D N 1
ATOM 7375 C CA . PRO D 2 203 ? -39.922 -29.957 12.796 1.00 75.24 705 PRO D CA 1
ATOM 7376 C C . PRO D 2 203 ? -38.794 -30.803 12.214 1.00 71.23 705 PRO D C 1
ATOM 7377 O O . PRO D 2 203 ? -37.636 -30.633 12.598 1.00 70.00 705 PRO D O 1
ATOM 7381 N N . SER D 2 204 ? -39.135 -31.701 11.295 1.00 69.70 706 SER D N 1
ATOM 7382 C CA . SER D 2 204 ? -38.169 -32.661 10.774 1.00 66.37 706 SER D CA 1
ATOM 7383 C C . SER D 2 204 ? -38.033 -32.615 9.252 1.00 65.82 706 SER D C 1
ATOM 7384 O O . SER D 2 204 ? -38.250 -33.623 8.577 1.00 64.71 706 SER D O 1
ATOM 7387 N N . PRO D 2 205 ? -37.648 -31.452 8.706 1.00 66.98 707 PRO D N 1
ATOM 7388 C CA . PRO D 2 205 ? -37.430 -31.356 7.259 1.00 66.86 707 PRO D CA 1
ATOM 7389 C C . PRO D 2 205 ? -36.389 -32.360 6.768 1.00 63.97 707 PRO D C 1
ATOM 7390 O O . PRO D 2 205 ? -36.561 -32.957 5.707 1.00 63.74 707 PRO D O 1
ATOM 7394 N N . GLU D 2 206 ? -35.323 -32.547 7.540 1.00 62.27 708 GLU D N 1
ATOM 7395 C CA . GLU D 2 206 ? -34.256 -33.466 7.160 1.00 59.99 708 GLU D CA 1
ATOM 7396 C C . GLU D 2 206 ? -34.734 -34.915 7.189 1.00 58.79 708 GLU D C 1
ATOM 7397 O O . GLU D 2 206 ? -34.515 -35.667 6.241 1.00 58.14 708 GLU D O 1
ATOM 7403 N N . ALA D 2 207 ? -35.391 -35.303 8.277 1.00 58.95 709 ALA D N 1
ATOM 7404 C CA . ALA D 2 207 ? -35.901 -36.663 8.411 1.00 58.30 709 ALA D CA 1
ATOM 7405 C C . ALA D 2 207 ? -36.863 -36.983 7.272 1.00 59.45 709 ALA D C 1
ATOM 7406 O O . ALA D 2 207 ? -36.828 -38.075 6.704 1.00 58.89 709 ALA D O 1
ATOM 7408 N N . GLU D 2 208 ? -37.720 -36.021 6.941 1.00 61.53 710 GLU D N 1
ATOM 7409 C CA . GLU D 2 208 ? -38.693 -36.191 5.869 1.00 63.33 710 GLU D CA 1
ATOM 7410 C C . GLU D 2 208 ? -37.998 -36.332 4.519 1.00 62.94 710 GLU D C 1
ATOM 7411 O O . GLU D 2 208 ? -38.467 -37.057 3.641 1.00 63.86 710 GLU D O 1
ATOM 7417 N N . GLU D 2 209 ? -36.879 -35.634 4.359 1.00 62.38 711 GLU D N 1
ATOM 7418 C CA . GLU D 2 209 ? -36.119 -35.677 3.116 1.00 62.38 711 GLU D CA 1
ATOM 7419 C C . GLU D 2 209 ? -35.493 -37.055 2.910 1.00 60.82 711 GLU D C 1
ATOM 7420 O O . GLU D 2 209 ? -35.497 -37.586 1.799 1.00 61.73 711 GLU D O 1
ATOM 7426 N N . LEU D 2 210 ? -34.950 -37.628 3.981 1.00 70.76 712 LEU D N 1
ATOM 7427 C CA . LEU D 2 210 ? -34.394 -38.975 3.918 1.00 69.67 712 LEU D CA 1
ATOM 7428 C C . LEU D 2 210 ? -35.445 -39.936 3.386 1.00 71.00 712 LEU D C 1
ATOM 7429 O O . LEU D 2 210 ? -35.214 -40.652 2.410 1.00 71.70 712 LEU D O 1
ATOM 7434 N N . GLU D 2 211 ? -36.601 -39.942 4.042 1.00 59.57 713 GLU D N 1
ATOM 7435 C CA . GLU D 2 211 ? -37.703 -40.817 3.668 1.00 61.31 713 GLU D CA 1
ATOM 7436 C C . GLU D 2 211 ? -37.966 -40.746 2.166 1.00 63.33 713 GLU D C 1
ATOM 7437 O O . GLU D 2 211 ? -38.079 -41.775 1.498 1.00 64.40 713 GLU D O 1
ATOM 7443 N N . ASP D 2 212 ? -38.057 -39.530 1.638 1.00 64.29 714 ASP D N 1
ATOM 7444 C CA . ASP D 2 212 ? -38.264 -39.334 0.208 1.00 66.65 714 ASP D CA 1
ATOM 7445 C C . ASP D 2 212 ? -37.175 -40.037 -0.592 1.00 66.17 714 ASP D C 1
ATOM 7446 O O . ASP D 2 212 ? -37.451 -40.663 -1.616 1.00 68.33 714 ASP D O 1
ATOM 7451 N N . THR D 2 213 ? -35.939 -39.937 -0.112 1.00 63.79 715 THR D N 1
ATOM 7452 C CA . THR D 2 213 ? -34.790 -40.484 -0.823 1.00 63.62 715 THR D CA 1
ATOM 7453 C C . THR D 2 213 ? -34.854 -42.005 -0.908 1.00 64.03 715 THR D C 1
ATOM 7454 O O . THR D 2 213 ? -34.625 -42.584 -1.972 1.00 65.91 715 THR D O 1
ATOM 7458 N N . PHE D 2 214 ? -35.167 -42.647 0.213 1.00 62.69 716 PHE D N 1
ATOM 7459 C CA . PHE D 2 214 ? -35.198 -44.105 0.277 1.00 63.26 716 PHE D CA 1
ATOM 7460 C C . PHE D 2 214 ? -36.430 -44.696 -0.403 1.00 66.15 716 PHE D C 1
ATOM 7461 O O . PHE D 2 214 ? -36.359 -45.769 -1.003 1.00 67.91 716 PHE D O 1
ATOM 7469 N N . ARG D 2 215 ? -37.560 -44.003 -0.307 1.00 67.09 717 ARG D N 1
ATOM 7470 C CA . ARG D 2 215 ? -38.784 -44.474 -0.945 1.00 70.34 717 ARG D CA 1
ATOM 7471 C C . ARG D 2 215 ? -38.653 -44.411 -2.463 1.00 73.04 717 ARG D C 1
ATOM 7472 O O . ARG D 2 215 ? -39.247 -45.216 -3.179 1.00 76.11 717 ARG D O 1
ATOM 7480 N N . GLU D 2 216 ? -37.864 -43.458 -2.948 1.00 72.30 718 GLU D N 1
ATOM 7481 C CA . GLU D 2 216 ? -37.594 -43.352 -4.374 1.00 75.04 718 GLU D CA 1
ATOM 7482 C C . GLU D 2 216 ? -36.819 -44.579 -4.846 1.00 75.83 718 GLU D C 1
ATOM 7483 O O . GLU D 2 216 ? -36.954 -45.011 -5.992 1.00 79.27 718 GLU D O 1
ATOM 7489 N N . ALA D 2 217 ? -36.009 -45.141 -3.953 1.00 77.61 719 ALA D N 1
ATOM 7490 C CA . ALA D 2 217 ? -35.218 -46.326 -4.270 1.00 78.51 719 ALA D CA 1
ATOM 7491 C C . ALA D 2 217 ? -36.026 -47.602 -4.049 1.00 80.28 719 ALA D C 1
ATOM 7492 O O . ALA D 2 217 ? -35.510 -48.708 -4.210 1.00 81.48 719 ALA D O 1
ATOM 7494 N N . ALA D 2 218 ? -37.291 -47.440 -3.675 1.00 76.31 720 ALA D N 1
ATOM 7495 C CA . ALA D 2 218 ? -38.191 -48.572 -3.481 1.00 78.53 720 ALA D CA 1
ATOM 7496 C C . ALA D 2 218 ? -37.748 -49.447 -2.314 1.00 76.46 720 ALA D C 1
ATOM 7497 O O . ALA D 2 218 ? -38.024 -50.647 -2.289 1.00 78.61 720 ALA D O 1
ATOM 7499 N N . ILE D 2 219 ? -37.062 -48.840 -1.351 1.00 72.72 721 ILE D N 1
ATOM 7500 C CA . ILE D 2 219 ? -36.652 -49.541 -0.140 1.00 70.89 721 ILE D CA 1
ATOM 7501 C C . ILE D 2 219 ? -37.644 -49.236 0.978 1.00 69.90 721 ILE D C 1
ATOM 7502 O O . ILE D 2 219 ? -37.977 -48.074 1.209 1.00 68.60 721 ILE D O 1
ATOM 7507 N N . PRO D 2 220 ? -38.127 -50.280 1.674 1.00 70.95 722 PRO D N 1
ATOM 7508 C CA . PRO D 2 220 ? -39.111 -50.083 2.745 1.00 70.66 722 PRO D CA 1
ATOM 7509 C C . PRO D 2 220 ? -38.622 -49.077 3.782 1.00 67.33 722 PRO D C 1
ATOM 7510 O O . PRO D 2 220 ? -37.464 -49.140 4.194 1.00 65.31 722 PRO D O 1
ATOM 7514 N N . THR D 2 221 ? -39.493 -48.163 4.195 1.00 67.33 723 THR D N 1
ATOM 7515 C CA . THR D 2 221 ? -39.097 -47.098 5.107 1.00 64.79 723 THR D CA 1
ATOM 7516 C C . THR D 2 221 ? -40.192 -46.761 6.114 1.00 65.57 723 THR D C 1
ATOM 7517 O O . THR D 2 221 ? -41.304 -46.391 5.736 1.00 67.63 723 THR D O 1
ATOM 7521 N N . PHE D 2 222 ? -39.867 -46.891 7.397 1.00 66.11 724 PHE D N 1
ATOM 7522 C CA . PHE D 2 222 ? -40.755 -46.441 8.462 1.00 66.93 724 PHE D CA 1
ATOM 7523 C C . PHE D 2 222 ? -40.143 -45.239 9.171 1.00 64.97 724 PHE D C 1
ATOM 7524 O O . PHE D 2 222 ? -38.941 -45.210 9.436 1.00 62.94 724 PHE D O 1
ATOM 7532 N N . ARG D 2 223 ? -40.975 -44.249 9.479 1.00 70.00 725 ARG D N 1
ATOM 7533 C CA . ARG D 2 223 ? -40.506 -43.037 10.138 1.00 68.85 725 ARG D CA 1
ATOM 7534 C C . ARG D 2 223 ? -41.465 -42.589 11.236 1.00 70.81 725 ARG D C 1
ATOM 7535 O O . ARG D 2 223 ? -42.543 -42.066 10.958 1.00 72.97 725 ARG D O 1
ATOM 7543 N N . GLY D 2 224 ? -41.058 -42.799 12.485 1.00 64.66 726 GLY D N 1
ATOM 7544 C CA . GLY D 2 224 ? -41.866 -42.433 13.633 1.00 66.88 726 GLY D CA 1
ATOM 7545 C C . GLY D 2 224 ? -41.123 -42.706 14.926 1.00 66.39 726 GLY D C 1
ATOM 7546 O O . GLY D 2 224 ? -40.096 -43.383 14.922 1.00 64.55 726 GLY D O 1
ATOM 7547 N N . LEU D 2 225 ? -41.638 -42.183 16.035 1.00 77.62 727 LEU D N 1
ATOM 7548 C CA . LEU D 2 225 ? -40.977 -42.338 17.328 1.00 77.84 727 LEU D CA 1
ATOM 7549 C C . LEU D 2 225 ? -41.177 -43.735 17.908 1.00 78.91 727 LEU D C 1
ATOM 7550 O O . LEU D 2 225 ? -40.309 -44.251 18.612 1.00 78.40 727 LEU D O 1
ATOM 7555 N N . GLU D 2 226 ? -42.322 -44.342 17.614 1.00 81.68 728 GLU D N 1
ATOM 7556 C CA . GLU D 2 226 ? -42.610 -45.696 18.076 1.00 83.21 728 GLU D CA 1
ATOM 7557 C C . GLU D 2 226 ? -42.657 -46.659 16.893 1.00 82.30 728 GLU D C 1
ATOM 7558 O O . GLU D 2 226 ? -43.430 -46.470 15.953 1.00 82.89 728 GLU D O 1
ATOM 7564 N N . ILE D 2 227 ? -41.822 -47.691 16.952 1.00 71.34 729 ILE D N 1
ATOM 7565 C CA . ILE D 2 227 ? -41.647 -48.606 15.832 1.00 70.61 729 ILE D CA 1
ATOM 7566 C C . ILE D 2 227 ? -42.020 -50.032 16.217 1.00 73.05 729 ILE D C 1
ATOM 7567 O O . ILE D 2 227 ? -41.499 -50.569 17.194 1.00 73.64 729 ILE D O 1
ATOM 7572 N N . PRO D 2 228 ? -42.925 -50.652 15.446 1.00 74.92 730 PRO D N 1
ATOM 7573 C CA . PRO D 2 228 ? -43.283 -52.058 15.658 1.00 77.65 730 PRO D CA 1
ATOM 7574 C C . PRO D 2 228 ? -42.057 -52.963 15.719 1.00 76.54 730 PRO D C 1
ATOM 7575 O O . PRO D 2 228 ? -41.136 -52.812 14.918 1.00 74.03 730 PRO D O 1
ATOM 7579 N N . GLU D 2 229 ? -42.055 -53.895 16.666 1.00 85.33 731 GLU D N 1
ATOM 7580 C CA . GLU D 2 229 ? -40.936 -54.812 16.845 1.00 85.07 731 GLU D CA 1
ATOM 7581 C C . GLU D 2 229 ? -40.608 -55.560 15.556 1.00 84.87 731 GLU D C 1
ATOM 7582 O O . GLU D 2 229 ? -39.444 -55.836 15.265 1.00 83.39 731 GLU D O 1
ATOM 7588 N N . SER D 2 230 ? -41.640 -55.886 14.786 1.00 83.19 732 SER D N 1
ATOM 7589 C CA . SER D 2 230 ? -41.474 -56.691 13.581 1.00 84.03 732 SER D CA 1
ATOM 7590 C C . SER D 2 230 ? -40.543 -56.036 12.561 1.00 80.73 732 SER D C 1
ATOM 7591 O O . SER D 2 230 ? -39.981 -56.715 11.701 1.00 81.19 732 SER D O 1
ATOM 7594 N N . LEU D 2 231 ? -40.378 -54.721 12.657 1.00 76.67 733 LEU D N 1
ATOM 7595 C CA . LEU D 2 231 ? -39.565 -53.986 11.693 1.00 73.84 733 LEU D CA 1
ATOM 7596 C C . LEU D 2 231 ? -38.070 -54.088 11.986 1.00 71.92 733 LEU D C 1
ATOM 7597 O O . LEU D 2 231 ? -37.251 -53.552 11.240 1.00 69.85 733 LEU D O 1
ATOM 7602 N N . PHE D 2 232 ? -37.717 -54.773 13.069 1.00 76.40 734 PHE D N 1
ATOM 7603 C CA . PHE D 2 232 ? -36.314 -54.997 13.405 1.00 75.37 734 PHE D CA 1
ATOM 7604 C C . PHE D 2 232 ? -35.867 -56.403 13.012 1.00 77.74 734 PHE D C 1
ATOM 7605 O O . PHE D 2 232 ? -34.694 -56.745 13.150 1.00 77.56 734 PHE D O 1
ATOM 7613 N N . LEU D 2 233 ? -36.798 -57.215 12.523 1.00 75.34 735 LEU D N 1
ATOM 7614 C CA . LEU D 2 233 ? -36.510 -58.620 12.245 1.00 78.43 735 LEU D CA 1
ATOM 7615 C C . LEU D 2 233 ? -35.882 -58.839 10.869 1.00 78.39 735 LEU D C 1
ATOM 7616 O O . LEU D 2 233 ? -35.430 -59.940 10.558 1.00 81.03 735 LEU D O 1
ATOM 7621 N N . SER D 2 234 ? -35.851 -57.795 10.047 1.00 86.12 736 SER D N 1
ATOM 7622 C CA . SER D 2 234 ? -35.263 -57.900 8.716 1.00 86.30 736 SER D CA 1
ATOM 7623 C C . SER D 2 234 ? -33.783 -58.263 8.827 1.00 86.09 736 SER D C 1
ATOM 7624 O O . SER D 2 234 ? -33.196 -58.176 9.905 1.00 85.17 736 SER D O 1
ATOM 7627 N N . GLN D 2 235 ? -33.181 -58.674 7.716 1.00 86.35 737 GLN D N 1
ATOM 7628 C CA . GLN D 2 235 ? -31.802 -59.159 7.726 1.00 87.10 737 GLN D CA 1
ATOM 7629 C C . GLN D 2 235 ? -30.769 -58.037 7.860 1.00 83.75 737 GLN D C 1
ATOM 7630 O O . GLN D 2 235 ? -29.750 -58.200 8.530 1.00 83.77 737 GLN D O 1
ATOM 7636 N N . ASN D 2 236 ? -31.031 -56.904 7.216 1.00 83.79 738 ASN D N 1
ATOM 7637 C CA . ASN D 2 236 ? -30.090 -55.789 7.213 1.00 81.01 738 ASN D CA 1
ATOM 7638 C C . ASN D 2 236 ? -30.795 -54.462 7.473 1.00 78.08 738 ASN D C 1
ATOM 7639 O O . ASN D 2 236 ? -31.060 -53.698 6.545 1.00 77.18 738 ASN D O 1
ATOM 7644 N N . VAL D 2 237 ? -31.088 -54.188 8.740 1.00 66.59 739 VAL D N 1
ATOM 7645 C CA . VAL D 2 237 ? -31.864 -53.009 9.109 1.00 64.49 739 VAL D CA 1
ATOM 7646 C C . VAL D 2 237 ? -30.977 -51.804 9.402 1.00 62.11 739 VAL D C 1
ATOM 7647 O O . VAL D 2 237 ? -29.954 -51.922 10.074 1.00 62.06 739 VAL D O 1
ATOM 7651 N N . PHE D 2 238 ? -31.383 -50.646 8.890 1.00 64.62 740 PHE D N 1
ATOM 7652 C CA . PHE D 2 238 ? -30.699 -49.389 9.169 1.00 62.70 740 PHE D CA 1
ATOM 7653 C C . PHE D 2 238 ? -31.581 -48.489 10.026 1.00 61.86 740 PHE D C 1
ATOM 7654 O O . PHE D 2 238 ? -32.788 -48.395 9.802 1.00 62.32 740 PHE D O 1
ATOM 7662 N N . VAL D 2 239 ? -30.970 -47.832 11.007 1.00 55.77 741 VAL D N 1
ATOM 7663 C CA . VAL D 2 239 ? -31.680 -46.888 11.861 1.00 55.40 741 VAL D CA 1
ATOM 7664 C C . VAL D 2 239 ? -31.019 -45.518 11.774 1.00 54.23 741 VAL D C 1
ATOM 7665 O O . VAL D 2 239 ? -29.841 -45.367 12.097 1.00 54.04 741 VAL D O 1
ATOM 7669 N N . PHE D 2 240 ? -31.780 -44.522 11.337 1.00 53.87 742 PHE D N 1
ATOM 7670 C CA . PHE D 2 240 ? -31.255 -43.172 11.178 1.00 53.19 742 PHE D CA 1
ATOM 7671 C C . PHE D 2 240 ? -31.836 -42.213 12.213 1.00 53.71 742 PHE D C 1
ATOM 7672 O O . PHE D 2 240 ? -33.025 -41.897 12.184 1.00 54.35 742 PHE D O 1
ATOM 7680 N N . LEU D 2 241 ? -30.986 -41.757 13.128 1.00 54.98 743 LEU D N 1
ATOM 7681 C CA . LEU D 2 241 ? -31.380 -40.769 14.125 1.00 56.00 743 LEU D CA 1
ATOM 7682 C C . LEU D 2 241 ? -30.939 -39.377 13.691 1.00 55.95 743 LEU D C 1
ATOM 7683 O O . LEU D 2 241 ? -29.763 -39.150 13.416 1.00 55.55 743 LEU D O 1
ATOM 7688 N N . ASN D 2 242 ? -31.884 -38.445 13.631 1.00 56.28 744 ASN D N 1
ATOM 7689 C CA . ASN D 2 242 ? -31.555 -37.061 13.323 1.00 56.83 744 ASN D CA 1
ATOM 7690 C C . ASN D 2 242 ? -30.798 -36.418 14.481 1.00 58.12 744 ASN D C 1
ATOM 7691 O O . ASN D 2 242 ? -30.978 -36.797 15.638 1.00 59.11 744 ASN D O 1
ATOM 7696 N N . VAL D 2 243 ? -29.954 -35.443 14.164 1.00 57.94 745 VAL D N 1
ATOM 7697 C CA . VAL D 2 243 ? -29.128 -34.779 15.168 1.00 59.63 745 VAL D CA 1
ATOM 7698 C C . VAL D 2 243 ? -29.970 -34.142 16.280 1.00 61.93 745 VAL D C 1
ATOM 7699 O O . VAL D 2 243 ? -29.456 -33.820 17.352 1.00 63.83 745 VAL D O 1
ATOM 7703 N N . SER D 2 244 ? -31.263 -33.971 16.028 1.00 62.92 746 SER D N 1
ATOM 7704 C CA . SER D 2 244 ? -32.157 -33.393 17.025 1.00 65.53 746 SER D CA 1
ATOM 7705 C C . SER D 2 244 ? -32.338 -34.334 18.212 1.00 66.19 746 SER D C 1
ATOM 7706 O O . SER D 2 244 ? -32.709 -33.903 19.303 1.00 68.91 746 SER D O 1
ATOM 7709 N N . LEU D 2 245 ? -32.075 -35.619 17.996 1.00 63.43 747 LEU D N 1
ATOM 7710 C CA . LEU D 2 245 ? -32.191 -36.615 19.056 1.00 64.21 747 LEU D CA 1
ATOM 7711 C C . LEU D 2 245 ? -30.821 -36.986 19.615 1.00 64.32 747 LEU D C 1
ATOM 7712 O O . LEU D 2 245 ? -30.671 -38.001 20.296 1.00 64.71 747 LEU D O 1
ATOM 7717 N N . GLU D 2 246 ? -29.824 -36.155 19.327 1.00 69.22 748 GLU D N 1
ATOM 7718 C CA . GLU D 2 246 ? -28.459 -36.408 19.774 1.00 69.76 748 GLU D CA 1
ATOM 7719 C C . GLU D 2 246 ? -28.366 -36.450 21.298 1.00 72.83 748 GLU D C 1
ATOM 7720 O O . GLU D 2 246 ? -27.670 -37.295 21.863 1.00 73.38 748 GLU D O 1
ATOM 7726 N N . ASP D 2 247 ? -29.067 -35.534 21.960 1.00 72.47 749 ASP D N 1
ATOM 7727 C CA . ASP D 2 247 ? -29.017 -35.433 23.415 1.00 76.09 749 ASP D CA 1
ATOM 7728 C C . ASP D 2 247 ? -29.984 -36.389 24.104 1.00 76.80 749 ASP D C 1
ATOM 7729 O O . ASP D 2 247 ? -29.800 -36.727 25.274 1.00 79.59 749 ASP D O 1
ATOM 7734 N N . ASP D 2 248 ? -31.012 -36.825 23.381 1.00 72.69 750 ASP D N 1
ATOM 7735 C CA . ASP D 2 248 ? -32.105 -37.563 24.001 1.00 73.92 750 ASP D CA 1
ATOM 7736 C C . ASP D 2 248 ? -32.412 -38.883 23.301 1.00 71.23 750 ASP D C 1
ATOM 7737 O O . ASP D 2 248 ? -33.565 -39.306 23.255 1.00 71.49 750 ASP D O 1
ATOM 7742 N N . PHE D 2 249 ? -31.388 -39.538 22.767 1.00 74.73 751 PHE D N 1
ATOM 7743 C CA . PHE D 2 249 ? -31.592 -40.815 22.088 1.00 72.65 751 PHE D CA 1
ATOM 7744 C C . PHE D 2 249 ? -31.891 -41.939 23.080 1.00 74.63 751 PHE D C 1
ATOM 7745 O O . PHE D 2 249 ? -32.353 -43.010 22.684 1.00 73.76 751 PHE D O 1
ATOM 7753 N N . ASP D 2 250 ? -31.637 -41.697 24.364 1.00 73.54 752 ASP D N 1
ATOM 7754 C CA . ASP D 2 250 ? -31.950 -42.688 25.391 1.00 76.10 752 ASP D CA 1
ATOM 7755 C C . ASP D 2 250 ? -33.406 -42.560 25.844 1.00 78.05 752 ASP D C 1
ATOM 7756 O O . ASP D 2 250 ? -33.793 -43.092 26.886 1.00 81.14 752 ASP D O 1
ATOM 7761 N N . GLN D 2 251 ? -34.202 -41.846 25.054 1.00 75.20 753 GLN D N 1
ATOM 7762 C CA . GLN D 2 251 ? -35.634 -41.733 25.297 1.00 77.08 753 GLN D CA 1
ATOM 7763 C C . GLN D 2 251 ? -36.392 -42.677 24.367 1.00 75.20 753 GLN D C 1
ATOM 7764 O O . GLN D 2 251 ? -37.609 -42.824 24.474 1.00 76.85 753 GLN D O 1
ATOM 7770 N N . LEU D 2 252 ? -35.663 -43.315 23.455 1.00 72.19 754 LEU D N 1
ATOM 7771 C CA . LEU D 2 252 ? -36.267 -44.193 22.461 1.00 70.59 754 LEU D CA 1
ATOM 7772 C C . LEU D 2 252 ? -36.472 -45.594 23.030 1.00 72.31 754 LEU D C 1
ATOM 7773 O O . LEU D 2 252 ? -35.514 -46.332 23.258 1.00 72.13 754 LEU D O 1
ATOM 7778 N N . GLN D 2 253 ? -37.734 -45.951 23.248 1.00 74.36 755 GLN D N 1
ATOM 7779 C CA . GLN D 2 253 ? -38.093 -47.198 23.915 1.00 76.84 755 GLN D CA 1
ATOM 7780 C C . GLN D 2 253 ? -37.610 -48.450 23.181 1.00 75.38 755 GLN D C 1
ATOM 7781 O O . GLN D 2 253 ? -37.526 -49.525 23.774 1.00 77.44 755 GLN D O 1
ATOM 7787 N N . PHE D 2 254 ? -37.292 -48.314 21.899 1.00 72.27 756 PHE D N 1
ATOM 7788 C CA . PHE D 2 254 ? -36.924 -49.466 21.079 1.00 71.29 756 PHE D CA 1
ATOM 7789 C C . PHE D 2 254 ? -35.414 -49.674 21.003 1.00 69.86 756 PHE D C 1
ATOM 7790 O O . PHE D 2 254 ? -34.948 -50.641 20.399 1.00 69.47 756 PHE D O 1
ATOM 7798 N N . LEU D 2 255 ? -34.654 -48.774 21.617 1.00 69.56 757 LEU D N 1
ATOM 7799 C CA . LEU D 2 255 ? -33.206 -48.741 21.430 1.00 68.25 757 LEU D CA 1
ATOM 7800 C C . LEU D 2 255 ? -32.519 -50.070 21.753 1.00 69.81 757 LEU D C 1
ATOM 7801 O O . LEU D 2 255 ? -31.755 -50.589 20.939 1.00 68.62 757 LEU D O 1
ATOM 7806 N N . THR D 2 256 ? -32.781 -50.621 22.934 1.00 72.90 758 THR D N 1
ATOM 7807 C CA . THR D 2 256 ? -32.148 -51.875 23.333 1.00 75.04 758 THR D CA 1
ATOM 7808 C C . THR D 2 256 ? -32.527 -53.009 22.385 1.00 74.82 758 THR D C 1
ATOM 7809 O O . THR D 2 256 ? -31.669 -53.781 21.958 1.00 74.95 758 THR D O 1
ATOM 7813 N N . LEU D 2 257 ? -33.812 -53.107 22.060 1.00 74.94 759 LEU D N 1
ATOM 7814 C CA . LEU D 2 257 ? -34.287 -54.118 21.120 1.00 75.16 759 LEU D CA 1
ATOM 7815 C C . LEU D 2 257 ? -33.513 -54.046 19.808 1.00 72.46 759 LEU D C 1
ATOM 7816 O O . LEU D 2 257 ? -33.075 -55.066 19.277 1.00 73.32 759 LEU D O 1
ATOM 7821 N N . ALA D 2 258 ? -33.352 -52.833 19.289 1.00 69.65 760 ALA D N 1
ATOM 7822 C CA . ALA D 2 258 ? -32.630 -52.624 18.041 1.00 67.30 760 ALA D CA 1
ATOM 7823 C C . ALA D 2 258 ? -31.213 -53.187 18.128 1.00 67.87 760 ALA D C 1
ATOM 7824 O O . ALA D 2 258 ? -30.753 -53.881 17.221 1.00 67.91 760 ALA D O 1
ATOM 7826 N N . LYS D 2 259 ? -30.526 -52.889 19.226 1.00 69.72 761 LYS D N 1
ATOM 7827 C CA . LYS D 2 259 ? -29.163 -53.367 19.421 1.00 70.82 761 LYS D CA 1
ATOM 7828 C C . LYS D 2 259 ? -29.110 -54.890 19.381 1.00 73.48 761 LYS D C 1
ATOM 7829 O O . LYS D 2 259 ? -28.236 -55.472 18.741 1.00 73.93 761 LYS D O 1
ATOM 7835 N N . ARG D 2 260 ? -30.051 -55.528 20.069 1.00 74.72 762 ARG D N 1
ATOM 7836 C CA . ARG D 2 260 ? -30.117 -56.984 20.113 1.00 77.83 762 ARG D CA 1
ATOM 7837 C C . ARG D 2 260 ? -30.325 -57.588 18.726 1.00 77.25 762 ARG D C 1
ATOM 7838 O O . ARG D 2 260 ? -29.964 -58.740 18.485 1.00 79.75 762 ARG D O 1
ATOM 7846 N N . LYS D 2 261 ? -30.907 -56.811 17.817 1.00 74.43 763 LYS D N 1
ATOM 7847 C CA . LYS D 2 261 ? -31.258 -57.320 16.494 1.00 74.29 763 LYS D CA 1
ATOM 7848 C C . LYS D 2 261 ? -30.278 -56.881 15.406 1.00 72.30 763 LYS D C 1
ATOM 7849 O O . LYS D 2 261 ? -30.616 -56.875 14.226 1.00 71.56 763 LYS D O 1
ATOM 7855 N N . SER D 2 262 ? -29.067 -56.513 15.809 1.00 85.05 764 SER D N 1
ATOM 7856 C CA . SER D 2 262 ? -28.005 -56.194 14.859 1.00 83.88 764 SER D CA 1
ATOM 7857 C C . SER D 2 262 ? -28.422 -55.140 13.836 1.00 80.91 764 SER D C 1
ATOM 7858 O O . SER D 2 262 ? -28.330 -55.365 12.630 1.00 80.90 764 SER D O 1
ATOM 7861 N N . CYS D 2 263 ? -28.877 -53.988 14.320 1.00 76.79 765 CYS D N 1
ATOM 7862 C CA . CYS D 2 263 ? -29.209 -52.871 13.444 1.00 74.27 765 CYS D CA 1
ATOM 7863 C C . CYS D 2 263 ? -28.039 -51.900 13.383 1.00 72.85 765 CYS D C 1
ATOM 7864 O O . CYS D 2 263 ? -27.369 -51.666 14.387 1.00 73.30 765 CYS D O 1
ATOM 7867 N N . LYS D 2 264 ? -27.787 -51.339 12.206 1.00 60.41 766 LYS D N 1
ATOM 7868 C CA . LYS D 2 264 ? -26.748 -50.325 12.063 1.00 59.28 766 LYS D CA 1
ATOM 7869 C C . LYS D 2 264 ? -27.336 -48.943 12.343 1.00 57.44 766 LYS D C 1
ATOM 7870 O O . LYS D 2 264 ? -28.369 -48.578 11.784 1.00 56.58 766 LYS D O 1
ATOM 7876 N N . PHE D 2 265 ? -26.679 -48.182 13.213 1.00 57.30 767 PHE D N 1
ATOM 7877 C CA . PHE D 2 265 ? -27.175 -46.868 13.612 1.00 56.18 767 PHE D CA 1
ATOM 7878 C C . PHE D 2 265 ? -26.340 -45.750 13.000 1.00 55.34 767 PHE D C 1
ATOM 7879 O O . PHE D 2 265 ? -25.134 -45.899 12.810 1.00 56.00 767 PHE D O 1
ATOM 7887 N N . PHE D 2 266 ? -26.988 -44.629 12.699 1.00 54.30 768 PHE D N 1
ATOM 7888 C CA . PHE D 2 266 ? -26.288 -43.451 12.195 1.00 53.87 768 PHE D CA 1
ATOM 7889 C C . PHE D 2 266 ? -26.955 -42.157 12.653 1.00 53.64 768 PHE D C 1
ATOM 7890 O O . PHE D 2 266 ? -28.179 -42.035 12.621 1.00 53.34 768 PHE D O 1
ATOM 7898 N N . LEU D 2 267 ? -26.142 -41.197 13.085 1.00 54.25 769 LEU D N 1
ATOM 7899 C CA . LEU D 2 267 ? -26.615 -39.835 13.306 1.00 54.48 769 LEU D CA 1
ATOM 7900 C C . LEU D 2 267 ? -26.495 -39.051 12.008 1.00 53.94 769 LEU D C 1
ATOM 7901 O O . LEU D 2 267 ? -25.423 -39.003 11.405 1.00 54.12 769 LEU D O 1
ATOM 7906 N N . PHE D 2 268 ? -27.591 -38.435 11.579 1.00 53.70 770 PHE D N 1
ATOM 7907 C CA . PHE D 2 268 ? -27.585 -37.649 10.351 1.00 53.64 770 PHE D CA 1
ATOM 7908 C C . PHE D 2 268 ? -28.191 -36.273 10.589 1.00 54.63 770 PHE D C 1
ATOM 7909 O O . PHE D 2 268 ? -29.089 -36.118 11.416 1.00 55.14 770 PHE D O 1
ATOM 7917 N N . GLY D 2 269 ? -27.693 -35.275 9.866 1.00 55.33 771 GLY D N 1
ATOM 7918 C CA . GLY D 2 269 ? -28.277 -33.948 9.918 1.00 56.72 771 GLY D CA 1
ATOM 7919 C C . GLY D 2 269 ? -27.276 -32.818 10.035 1.00 58.26 771 GLY D C 1
ATOM 7920 O O . GLY D 2 269 ? -26.074 -33.035 10.190 1.00 58.34 771 GLY D O 1
ATOM 7921 N N . LEU D 2 270 ? -27.798 -31.599 9.964 1.00 59.94 772 LEU D N 1
ATOM 7922 C CA . LEU D 2 270 ? -26.992 -30.387 10.013 1.00 62.03 772 LEU D CA 1
ATOM 7923 C C . LEU D 2 270 ? -26.469 -30.149 11.429 1.00 63.32 772 LEU D C 1
ATOM 7924 O O . LEU D 2 270 ? -27.228 -30.218 12.398 1.00 63.73 772 LEU D O 1
ATOM 7929 N N . SER D 2 271 ? -25.171 -29.878 11.543 1.00 87.62 773 SER D N 1
ATOM 7930 C CA . SER D 2 271 ? -24.559 -29.553 12.829 1.00 89.57 773 SER D CA 1
ATOM 7931 C C . SER D 2 271 ? -23.454 -28.508 12.661 1.00 92.19 773 SER D C 1
ATOM 7932 O O . SER D 2 271 ? -22.803 -28.438 11.616 1.00 91.97 773 SER D O 1
ATOM 7935 N N . LEU D 2 272 ? -23.247 -27.701 13.698 1.00 84.37 774 LEU D N 1
ATOM 7936 C CA . LEU D 2 272 ? -22.300 -26.593 13.638 1.00 87.60 774 LEU D CA 1
ATOM 7937 C C . LEU D 2 272 ? -21.377 -26.590 14.853 1.00 90.02 774 LEU D C 1
ATOM 7938 O O . LEU D 2 272 ? -21.438 -25.679 15.678 1.00 93.35 774 LEU D O 1
ATOM 7943 N N . PRO D 2 273 ? -20.505 -27.605 14.959 1.00 106.48 775 PRO D N 1
ATOM 7944 C CA . PRO D 2 273 ? -19.637 -27.757 16.133 1.00 108.95 775 PRO D CA 1
ATOM 7945 C C . PRO D 2 273 ? -18.795 -26.514 16.407 1.00 113.42 775 PRO D C 1
ATOM 7946 O O . PRO D 2 273 ? -18.585 -26.153 17.566 1.00 116.60 775 PRO D O 1
ATOM 7950 N N . LEU D 2 274 ? -18.321 -25.870 15.346 1.00 172.79 776 LEU D N 1
ATOM 7951 C CA . LEU D 2 274 ? -17.534 -24.652 15.479 1.00 177.35 776 LEU D CA 1
ATOM 7952 C C . LEU D 2 274 ? -18.395 -23.439 15.148 1.00 178.81 776 LEU D C 1
ATOM 7953 O O . LEU D 2 274 ? -18.829 -23.269 14.009 1.00 177.08 776 LEU D O 1
ATOM 7958 N N . LYS D 2 275 ? -18.644 -22.602 16.149 1.00 94.70 777 LYS D N 1
ATOM 7959 C CA . LYS D 2 275 ? -19.465 -21.410 15.963 1.00 96.92 777 LYS D CA 1
ATOM 7960 C C . LYS D 2 275 ? -18.912 -20.224 16.746 1.00 102.91 777 LYS D C 1
ATOM 7961 O O . LYS D 2 275 ? -18.970 -20.196 17.975 1.00 105.27 777 LYS D O 1
ATOM 7967 N N . SER D 2 276 ? -18.382 -19.242 16.023 1.00 104.60 778 SER D N 1
ATOM 7968 C CA . SER D 2 276 ? -17.818 -18.050 16.645 1.00 110.85 778 SER D CA 1
ATOM 7969 C C . SER D 2 276 ? -18.091 -16.813 15.797 1.00 113.60 778 SER D C 1
ATOM 7970 O O . SER D 2 276 ? -17.607 -15.723 16.101 1.00 119.20 778 SER D O 1
ATOM 7973 N N . LEU D 2 296 ? -12.724 -41.844 2.939 1.00 124.65 798 LEU D N 1
ATOM 7974 C CA . LEU D 2 296 ? -13.562 -40.741 3.392 1.00 124.65 798 LEU D CA 1
ATOM 7975 C C . LEU D 2 296 ? -15.031 -41.139 3.272 1.00 124.65 798 LEU D C 1
ATOM 7976 O O . LEU D 2 296 ? -15.742 -40.686 2.375 1.00 124.65 798 LEU D O 1
ATOM 7981 N N . THR D 2 297 ? -15.475 -41.992 4.191 1.00 106.46 799 THR D N 1
ATOM 7982 C CA . THR D 2 297 ? -16.813 -42.569 4.128 1.00 105.44 799 THR D CA 1
ATOM 7983 C C . THR D 2 297 ? -17.860 -41.696 4.806 1.00 102.58 799 THR D C 1
ATOM 7984 O O . THR D 2 297 ? -18.987 -41.582 4.325 1.00 101.91 799 THR D O 1
ATOM 7988 N N . TYR D 2 298 ? -17.489 -41.085 5.925 1.00 99.10 800 TYR D N 1
ATOM 7989 C CA . TYR D 2 298 ? -18.441 -40.304 6.700 1.00 96.54 800 TYR D CA 1
ATOM 7990 C C . TYR D 2 298 ? -18.144 -38.816 6.628 1.00 95.82 800 TYR D C 1
ATOM 7991 O O . TYR D 2 298 ? -17.211 -38.381 5.950 1.00 97.35 800 TYR D O 1
ATOM 8000 N N . SER D 2 299 ? -18.963 -38.041 7.327 1.00 87.13 801 SER D N 1
ATOM 8001 C CA . SER D 2 299 ? -18.755 -36.609 7.453 1.00 86.33 801 SER D CA 1
ATOM 8002 C C . SER D 2 299 ? -19.330 -36.150 8.782 1.00 84.05 801 SER D C 1
ATOM 8003 O O . SER D 2 299 ? -19.785 -36.963 9.583 1.00 83.30 801 SER D O 1
ATOM 8006 N N . GLN D 2 300 ? -19.321 -34.841 9.002 1.00 106.68 802 GLN D N 1
ATOM 8007 C CA . GLN D 2 300 ? -19.830 -34.260 10.237 1.00 104.70 802 GLN D CA 1
ATOM 8008 C C . GLN D 2 300 ? -21.348 -34.411 10.302 1.00 103.66 802 GLN D C 1
ATOM 8009 O O . GLN D 2 300 ? -21.947 -34.323 11.376 1.00 102.25 802 GLN D O 1
ATOM 8015 N N . TYR D 2 301 ? -21.960 -34.650 9.145 1.00 58.66 803 TYR D N 1
ATOM 8016 C CA . TYR D 2 301 ? -23.412 -34.685 9.034 1.00 57.90 803 TYR D CA 1
ATOM 8017 C C . TYR D 2 301 ? -23.958 -36.103 8.887 1.00 58.34 803 TYR D C 1
ATOM 8018 O O . TYR D 2 301 ? -25.167 -36.297 8.777 1.00 57.90 803 TYR D O 1
ATOM 8027 N N . LEU D 2 302 ? -23.067 -37.090 8.885 1.00 59.38 804 LEU D N 1
ATOM 8028 C CA . LEU D 2 302 ? -23.475 -38.488 8.798 1.00 60.05 804 LEU D CA 1
ATOM 8029 C C . LEU D 2 302 ? -22.461 -39.350 9.542 1.00 60.63 804 LEU D C 1
ATOM 8030 O O . LEU D 2 302 ? -21.343 -39.559 9.069 1.00 62.01 804 LEU D O 1
ATOM 8035 N N . ARG D 2 303 ? -22.860 -39.846 10.710 1.00 65.00 805 ARG D N 1
ATOM 8036 C CA . ARG D 2 303 ? -21.931 -40.492 11.634 1.00 65.46 805 ARG D CA 1
ATOM 8037 C C . ARG D 2 303 ? -22.522 -41.766 12.235 1.00 65.88 805 ARG D C 1
ATOM 8038 O O . ARG D 2 303 ? -23.715 -41.820 12.528 1.00 65.06 805 ARG D O 1
ATOM 8046 N N . PRO D 2 304 ? -21.684 -42.799 12.422 1.00 62.17 806 PRO D N 1
ATOM 8047 C CA . PRO D 2 304 ? -22.142 -44.077 12.981 1.00 62.99 806 PRO D CA 1
ATOM 8048 C C . PRO D 2 304 ? -22.357 -44.040 14.492 1.00 62.14 806 PRO D C 1
ATOM 8049 O O . PRO D 2 304 ? -21.738 -43.235 15.187 1.00 61.30 806 PRO D O 1
ATOM 8053 N N . MET D 2 305 ? -23.234 -44.912 14.984 1.00 62.55 807 MET D N 1
ATOM 8054 C CA . MET D 2 305 ? -23.470 -45.059 16.416 1.00 62.28 807 MET D CA 1
ATOM 8055 C C . MET D 2 305 ? -23.399 -46.532 16.803 1.00 64.28 807 MET D C 1
ATOM 8056 O O . MET D 2 305 ? -23.706 -47.408 15.995 1.00 65.50 807 MET D O 1
ATOM 8061 N N . PHE D 2 306 ? -22.994 -46.799 18.041 1.00 64.80 808 PHE D N 1
ATOM 8062 C CA . PHE D 2 306 ? -23.001 -48.155 18.575 1.00 66.90 808 PHE D CA 1
ATOM 8063 C C . PHE D 2 306 ? -22.344 -49.135 17.608 1.00 68.83 808 PHE D C 1
ATOM 8064 O O . PHE D 2 306 ? -22.944 -50.144 17.241 1.00 70.18 808 PHE D O 1
ATOM 8072 N N . PRO D 2 307 ? -21.098 -48.842 17.205 1.00 69.14 809 PRO D N 1
ATOM 8073 C CA . PRO D 2 307 ? -20.369 -49.596 16.178 1.00 71.03 809 PRO D CA 1
ATOM 8074 C C . PRO D 2 307 ? -20.155 -51.069 16.523 1.00 73.70 809 PRO D C 1
ATOM 8075 O O . PRO D 2 307 ? -20.534 -51.930 15.732 1.00 75.06 809 PRO D O 1
ATOM 8079 N N . LYS D 2 308 ? -19.563 -51.357 17.678 1.00 74.60 810 LYS D N 1
ATOM 8080 C CA . LYS D 2 308 ? -19.265 -52.740 18.043 1.00 77.47 810 LYS D CA 1
ATOM 8081 C C . LYS D 2 308 ? -18.908 -52.893 19.518 1.00 78.18 810 LYS D C 1
ATOM 8082 O O . LYS D 2 308 ? -18.914 -51.924 20.278 1.00 76.36 810 LYS D O 1
ATOM 8088 N N . GLY D 2 309 ? -18.595 -54.124 19.910 1.00 82.16 811 GLY D N 1
ATOM 8089 C CA . GLY D 2 309 ? -18.180 -54.420 21.269 1.00 83.46 811 GLY D CA 1
ATOM 8090 C C . GLY D 2 309 ? -19.220 -54.029 22.300 1.00 82.19 811 GLY D C 1
ATOM 8091 O O . GLY D 2 309 ? -20.413 -53.973 22.005 1.00 81.15 811 GLY D O 1
ATOM 8092 N N . GLY D 2 310 ? -18.764 -53.759 23.518 1.00 84.85 812 GLY D N 1
ATOM 8093 C CA . GLY D 2 310 ? -19.656 -53.350 24.585 1.00 83.93 812 GLY D CA 1
ATOM 8094 C C . GLY D 2 310 ? -18.925 -52.964 25.857 1.00 84.29 812 GLY D C 1
ATOM 8095 O O . GLY D 2 310 ? -17.698 -53.035 25.931 1.00 85.27 812 GLY D O 1
ATOM 8096 N N . VAL D 2 311 ? -19.692 -52.553 26.862 1.00 88.86 813 VAL D N 1
ATOM 8097 C CA . VAL D 2 311 ? -19.138 -52.164 28.152 1.00 89.27 813 VAL D CA 1
ATOM 8098 C C . VAL D 2 311 ? -19.899 -52.853 29.280 1.00 91.39 813 VAL D C 1
ATOM 8099 O O . VAL D 2 311 ? -21.113 -52.697 29.405 1.00 90.66 813 VAL D O 1
ATOM 8103 N N . VAL D 2 312 ? -19.182 -53.617 30.097 1.00 85.47 814 VAL D N 1
ATOM 8104 C CA . VAL D 2 312 ? -19.792 -54.293 31.235 1.00 87.98 814 VAL D CA 1
ATOM 8105 C C . VAL D 2 312 ? -19.456 -53.561 32.526 1.00 87.82 814 VAL D C 1
ATOM 8106 O O . VAL D 2 312 ? -18.345 -53.059 32.696 1.00 87.28 814 VAL D O 1
ATOM 8110 N N . SER D 2 313 ? -20.426 -53.498 33.431 1.00 90.35 815 SER D N 1
ATOM 8111 C CA . SER D 2 313 ? -20.213 -52.905 34.744 1.00 90.70 815 SER D CA 1
ATOM 8112 C C . SER D 2 313 ? -21.107 -53.603 35.761 1.00 93.60 815 SER D C 1
ATOM 8113 O O . SER D 2 313 ? -22.183 -54.094 35.420 1.00 94.10 815 SER D O 1
ATOM 8116 N N . VAL D 2 314 ? -20.655 -53.648 37.010 1.00 93.75 816 VAL D N 1
ATOM 8117 C CA . VAL D 2 314 ? -21.365 -54.377 38.054 1.00 97.15 816 VAL D CA 1
ATOM 8118 C C . VAL D 2 314 ? -21.917 -53.427 39.113 1.00 96.47 816 VAL D C 1
ATOM 8119 O O . VAL D 2 314 ? -21.460 -52.291 39.245 1.00 93.91 816 VAL D O 1
ATOM 8123 N N . THR D 2 315 ? -22.911 -53.902 39.855 1.00 98.96 817 THR D N 1
ATOM 8124 C CA . THR D 2 315 ? -23.504 -53.135 40.944 1.00 99.07 817 THR D CA 1
ATOM 8125 C C . THR D 2 315 ? -23.100 -53.742 42.283 1.00 103.23 817 THR D C 1
ATOM 8126 O O . THR D 2 315 ? -22.832 -54.940 42.370 1.00 106.58 817 THR D O 1
ATOM 8130 N N . LEU D 2 316 ? -23.060 -52.915 43.323 1.00 110.47 818 LEU D N 1
ATOM 8131 C CA . LEU D 2 316 ? -22.682 -53.376 44.654 1.00 114.46 818 LEU D CA 1
ATOM 8132 C C . LEU D 2 316 ? -23.438 -54.643 45.037 1.00 118.84 818 LEU D C 1
ATOM 8133 O O . LEU D 2 316 ? -22.833 -55.671 45.338 1.00 122.30 818 LEU D O 1
ATOM 8138 N N . SER D 2 317 ? -24.765 -54.562 45.021 1.00 111.58 819 SER D N 1
ATOM 8139 C CA . SER D 2 317 ? -25.607 -55.682 45.424 1.00 115.83 819 SER D CA 1
ATOM 8140 C C . SER D 2 317 ? -25.272 -56.950 44.642 1.00 117.50 819 SER D C 1
ATOM 8141 O O . SER D 2 317 ? -25.390 -58.059 45.165 1.00 122.00 819 SER D O 1
ATOM 8144 N N . ALA D 2 318 ? -24.851 -56.783 43.392 1.00 114.40 820 ALA D N 1
ATOM 8145 C CA . ALA D 2 318 ? -24.504 -57.919 42.545 1.00 115.74 820 ALA D CA 1
ATOM 8146 C C . ALA D 2 318 ? -23.180 -58.543 42.981 1.00 118.43 820 ALA D C 1
ATOM 8147 O O . ALA D 2 318 ? -22.985 -59.754 42.860 1.00 121.81 820 ALA D O 1
ATOM 8149 N N . LEU D 2 319 ? -22.273 -57.714 43.487 1.00 116.75 821 LEU D N 1
ATOM 8150 C CA . LEU D 2 319 ? -20.988 -58.197 43.982 1.00 119.30 821 LEU D CA 1
ATOM 8151 C C . LEU D 2 319 ? -21.168 -59.016 45.255 1.00 124.68 821 LEU D C 1
ATOM 8152 O O . LEU D 2 319 ? -20.462 -60.000 45.476 1.00 128.31 821 LEU D O 1
ATOM 8157 N N . ILE D 2 320 ? -22.116 -58.605 46.091 1.00 130.94 822 ILE D N 1
ATOM 8158 C CA . ILE D 2 320 ? -22.394 -59.310 47.336 1.00 136.23 822 ILE D CA 1
ATOM 8159 C C . ILE D 2 320 ? -23.174 -60.594 47.075 1.00 139.75 822 ILE D C 1
ATOM 8160 O O . ILE D 2 320 ? -22.906 -61.628 47.687 1.00 144.69 822 ILE D O 1
ATOM 8165 N N . LYS D 2 321 ? -24.139 -60.525 46.164 1.00 139.21 823 LYS D N 1
ATOM 8166 C CA . LYS D 2 321 ? -24.975 -61.679 45.852 1.00 142.27 823 LYS D CA 1
ATOM 8167 C C . LYS D 2 321 ? -24.186 -62.725 45.071 1.00 143.63 823 LYS D C 1
ATOM 8168 O O . LYS D 2 321 ? -24.555 -63.900 45.042 1.00 147.53 823 LYS D O 1
ATOM 8174 N N . THR D 2 322 ? -23.100 -62.292 44.436 1.00 153.91 824 THR D N 1
ATOM 8175 C CA . THR D 2 322 ? -22.254 -63.195 43.663 1.00 155.08 824 THR D CA 1
ATOM 8176 C C . THR D 2 322 ? -20.777 -62.884 43.880 1.00 154.69 824 THR D C 1
ATOM 8177 O O . THR D 2 322 ? -20.151 -62.228 43.049 1.00 150.74 824 THR D O 1
ATOM 8181 N N . PRO D 2 323 ? -20.213 -63.350 45.004 1.00 160.34 825 PRO D N 1
ATOM 8182 C CA . PRO D 2 323 ? -18.781 -63.166 45.260 1.00 160.57 825 PRO D CA 1
ATOM 8183 C C . PRO D 2 323 ? -17.929 -63.773 44.151 1.00 160.29 825 PRO D C 1
ATOM 8184 O O . PRO D 2 323 ? -18.273 -64.833 43.629 1.00 162.69 825 PRO D O 1
ATOM 8188 N N . ARG D 2 324 ? -16.837 -63.105 43.794 1.00 176.47 826 ARG D N 1
ATOM 8189 C CA . ARG D 2 324 ? -15.942 -63.602 42.758 1.00 176.30 826 ARG D CA 1
ATOM 8190 C C . ARG D 2 324 ? -16.612 -63.481 41.392 1.00 172.76 826 ARG D C 1
ATOM 8191 O O . ARG D 2 324 ? -16.256 -64.187 40.450 1.00 173.45 826 ARG D O 1
ATOM 8199 N N . LEU D 2 325 ? -17.581 -62.574 41.296 1.00 129.00 827 LEU D N 1
ATOM 8200 C CA . LEU D 2 325 ? -18.331 -62.359 40.061 1.00 125.58 827 LEU D CA 1
ATOM 8201 C C . LEU D 2 325 ? -17.410 -61.983 38.906 1.00 122.57 827 LEU D C 1
ATOM 8202 O O . LEU D 2 325 ? -17.621 -62.403 37.768 1.00 121.79 827 LEU D O 1
ATOM 8207 N N . LEU D 2 326 ? -16.389 -61.187 39.205 1.00 145.55 828 LEU D N 1
ATOM 8208 C CA . LEU D 2 326 ? -15.445 -60.735 38.189 1.00 142.87 828 LEU D CA 1
ATOM 8209 C C . LEU D 2 326 ? -14.674 -61.912 37.596 1.00 146.06 828 LEU D C 1
ATOM 8210 O O . LEU D 2 326 ? -14.284 -61.884 36.428 1.00 144.37 828 LEU D O 1
ATOM 8215 N N . GLU D 2 327 ? -14.461 -62.947 38.403 1.00 128.88 829 GLU D N 1
ATOM 8216 C CA . GLU D 2 327 ? -13.720 -64.126 37.966 1.00 132.55 829 GLU D CA 1
ATOM 8217 C C . GLU D 2 327 ? -14.514 -64.949 36.956 1.00 133.08 829 GLU D C 1
ATOM 8218 O O . GLU D 2 327 ? -13.937 -65.613 36.095 1.00 134.36 829 GLU D O 1
ATOM 8224 N N . LEU D 2 328 ? -15.837 -64.904 37.066 1.00 143.15 830 LEU D N 1
ATOM 8225 C CA . LEU D 2 328 ? -16.703 -65.673 36.179 1.00 143.71 830 LEU D CA 1
ATOM 8226 C C . LEU D 2 328 ? -16.767 -65.056 34.785 1.00 139.34 830 LEU D C 1
ATOM 8227 O O . LEU D 2 328 ? -16.836 -65.772 33.787 1.00 140.14 830 LEU D O 1
ATOM 8232 N N . ILE D 2 329 ? -16.738 -63.727 34.719 1.00 142.65 831 ILE D N 1
ATOM 8233 C CA . ILE D 2 329 ? -16.823 -63.022 33.443 1.00 138.49 831 ILE D CA 1
ATOM 8234 C C . ILE D 2 329 ? -15.438 -62.776 32.849 1.00 137.87 831 ILE D C 1
ATOM 8235 O O . ILE D 2 329 ? -15.309 -62.449 31.669 1.00 135.46 831 ILE D O 1
ATOM 8240 N N . SER D 2 330 ? -14.406 -62.939 33.673 1.00 135.02 832 SER D N 1
ATOM 8241 C CA . SER D 2 330 ? -13.027 -62.738 33.237 1.00 134.94 832 SER D CA 1
ATOM 8242 C C . SER D 2 330 ? -12.723 -63.435 31.911 1.00 135.78 832 SER D C 1
ATOM 8243 O O . SER D 2 330 ? -12.163 -62.819 31.003 1.00 133.34 832 SER D O 1
ATOM 8246 N N . PRO D 2 331 ? -13.087 -64.723 31.792 1.00 162.91 833 PRO D N 1
ATOM 8247 C CA . PRO D 2 331 ? -12.808 -65.442 30.544 1.00 164.06 833 PRO D CA 1
ATOM 8248 C C . PRO D 2 331 ? -13.431 -64.757 29.332 1.00 159.90 833 PRO D C 1
ATOM 8249 O O . PRO D 2 331 ? -12.779 -64.632 28.296 1.00 159.13 833 PRO D O 1
ATOM 8253 N N . PHE D 2 332 ? -14.676 -64.314 29.470 1.00 146.73 834 PHE D N 1
ATOM 8254 C CA . PHE D 2 332 ? -15.367 -63.611 28.394 1.00 142.82 834 PHE D CA 1
ATOM 8255 C C . PHE D 2 332 ? -14.624 -62.336 28.003 1.00 139.26 834 PHE D C 1
ATOM 8256 O O . PHE D 2 332 ? -14.505 -62.015 26.820 1.00 137.40 834 PHE D O 1
ATOM 8264 N N . LEU D 2 333 ? -14.126 -61.613 29.003 1.00 122.44 835 LEU D N 1
ATOM 8265 C CA . LEU D 2 333 ? -13.386 -60.377 28.765 1.00 119.30 835 LEU D CA 1
ATOM 8266 C C . LEU D 2 333 ? -12.206 -60.599 27.824 1.00 120.30 835 LEU D C 1
ATOM 8267 O O . LEU D 2 333 ? -11.990 -59.818 26.896 1.00 117.63 835 LEU D O 1
ATOM 8272 N N . GLU D 2 334 ? -11.443 -61.662 28.064 1.00 150.31 836 GLU D N 1
ATOM 8273 C CA . GLU D 2 334 ? -10.275 -61.958 27.242 1.00 151.87 836 GLU D CA 1
ATOM 8274 C C . GLU D 2 334 ? -10.687 -62.241 25.804 1.00 151.24 836 GLU D C 1
ATOM 8275 O O . GLU D 2 334 ? -10.095 -61.713 24.864 1.00 149.87 836 GLU D O 1
ATOM 8281 N N . ILE D 2 335 ? -11.702 -63.084 25.639 1.00 134.12 837 ILE D N 1
ATOM 8282 C CA . ILE D 2 335 ? -12.191 -63.428 24.311 1.00 133.74 837 ILE D CA 1
ATOM 8283 C C . ILE D 2 335 ? -12.529 -62.156 23.544 1.00 129.20 837 ILE D C 1
ATOM 8284 O O . ILE D 2 335 ? -12.344 -62.083 22.329 1.00 128.65 837 ILE D O 1
ATOM 8289 N N . LYS D 2 336 ? -13.023 -61.154 24.266 1.00 148.59 838 LYS D N 1
ATOM 8290 C CA . LYS D 2 336 ? -13.419 -59.889 23.663 1.00 144.36 838 LYS D CA 1
ATOM 8291 C C . LYS D 2 336 ? -12.573 -58.749 24.226 1.00 142.49 838 LYS D C 1
ATOM 8292 O O . LYS D 2 336 ? -13.084 -57.862 24.908 1.00 139.98 838 LYS D O 1
ATOM 8298 N N . LYS D 2 337 ? -11.277 -58.782 23.937 1.00 119.42 839 LYS D N 1
ATOM 8299 C CA . LYS D 2 337 ? -10.349 -57.774 24.441 1.00 118.06 839 LYS D CA 1
ATOM 8300 C C . LYS D 2 337 ? -10.281 -56.572 23.504 1.00 114.75 839 LYS D C 1
ATOM 8301 O O . LYS D 2 337 ? -9.957 -55.461 23.925 1.00 112.52 839 LYS D O 1
ATOM 8307 N N . ASP D 2 338 ? -10.602 -56.800 22.235 1.00 113.29 840 ASP D N 1
ATOM 8308 C CA . ASP D 2 338 ? -10.459 -55.774 21.211 1.00 110.81 840 ASP D CA 1
ATOM 8309 C C . ASP D 2 338 ? -11.563 -54.722 21.271 1.00 107.03 840 ASP D C 1
ATOM 8310 O O . ASP D 2 338 ? -11.300 -53.532 21.097 1.00 104.64 840 ASP D O 1
ATOM 8315 N N . SER D 2 339 ? -12.794 -55.161 21.517 1.00 120.83 841 SER D N 1
ATOM 8316 C CA . SER D 2 339 ? -13.948 -54.270 21.431 1.00 117.57 841 SER D CA 1
ATOM 8317 C C . SER D 2 339 ? -14.703 -54.117 22.754 1.00 116.81 841 SER D C 1
ATOM 8318 O O . SER D 2 339 ? -15.430 -53.142 22.946 1.00 114.06 841 SER D O 1
ATOM 8321 N N . TRP D 2 340 ? -14.532 -55.074 23.661 1.00 118.39 842 TRP D N 1
ATOM 8322 C CA . TRP D 2 340 ? -15.225 -55.036 24.947 1.00 118.26 842 TRP D CA 1
ATOM 8323 C C . TRP D 2 340 ? -14.299 -54.600 26.078 1.00 118.64 842 TRP D C 1
ATOM 8324 O O . TRP D 2 340 ? -13.090 -54.825 26.024 1.00 120.25 842 TRP D O 1
ATOM 8335 N N . ILE D 2 341 ? -14.876 -53.975 27.101 1.00 87.58 843 ILE D N 1
ATOM 8336 C CA . ILE D 2 341 ? -14.111 -53.552 28.270 1.00 87.99 843 ILE D CA 1
ATOM 8337 C C . ILE D 2 341 ? -14.944 -53.641 29.545 1.00 88.52 843 ILE D C 1
ATOM 8338 O O . ILE D 2 341 ? -16.154 -53.416 29.526 1.00 87.12 843 ILE D O 1
ATOM 8343 N N . LEU D 2 342 ? -14.284 -53.972 30.650 1.00 93.97 844 LEU D N 1
ATOM 8344 C CA . LEU D 2 342 ? -14.915 -53.936 31.963 1.00 94.69 844 LEU D CA 1
ATOM 8345 C C . LEU D 2 342 ? -14.530 -52.636 32.658 1.00 92.48 844 LEU D C 1
ATOM 8346 O O . LEU D 2 342 ? -13.354 -52.278 32.714 1.00 92.49 844 LEU D O 1
ATOM 8351 N N . ILE D 2 343 ? -15.525 -51.929 33.184 1.00 86.60 845 ILE D N 1
ATOM 8352 C CA . ILE D 2 343 ? -15.290 -50.628 33.796 1.00 84.38 845 ILE D CA 1
ATOM 8353 C C . ILE D 2 343 ? -15.841 -50.589 35.219 1.00 85.62 845 ILE D C 1
ATOM 8354 O O . ILE D 2 343 ? -16.970 -51.012 35.472 1.00 86.39 845 ILE D O 1
ATOM 8359 N N . LEU D 2 344 ? -15.030 -50.086 36.145 1.00 121.81 846 LEU D N 1
ATOM 8360 C CA . LEU D 2 344 ? -15.409 -50.026 37.552 1.00 121.79 846 LEU D CA 1
ATOM 8361 C C . LEU D 2 344 ? -15.031 -48.680 38.153 1.00 120.85 846 LEU D C 1
ATOM 8362 O O . LEU D 2 344 ? -14.000 -48.109 37.800 1.00 120.79 846 LEU D O 1
ATOM 8367 N N . PRO D 2 345 ? -15.862 -48.168 39.072 1.00 120.13 847 PRO D N 1
ATOM 8368 C CA . PRO D 2 345 ? -15.521 -46.911 39.747 1.00 119.27 847 PRO D CA 1
ATOM 8369 C C . PRO D 2 345 ? -14.247 -47.063 40.573 1.00 120.16 847 PRO D C 1
ATOM 8370 O O . PRO D 2 345 ? -13.944 -48.172 41.013 1.00 121.40 847 PRO D O 1
ATOM 8374 N N . PRO D 2 346 ? -13.504 -45.965 40.776 1.00 124.58 848 PRO D N 1
ATOM 8375 C CA . PRO D 2 346 ? -12.225 -46.032 41.494 1.00 125.39 848 PRO D CA 1
ATOM 8376 C C . PRO D 2 346 ? -12.382 -46.490 42.942 1.00 125.97 848 PRO D C 1
ATOM 8377 O O . PRO D 2 346 ? -11.586 -47.298 43.424 1.00 127.21 848 PRO D O 1
ATOM 8381 N N . SER D 2 347 ? -13.405 -45.981 43.621 1.00 137.89 849 SER D N 1
ATOM 8382 C CA . SER D 2 347 ? -13.598 -46.251 45.042 1.00 138.31 849 SER D CA 1
ATOM 8383 C C . SER D 2 347 ? -14.507 -47.452 45.287 1.00 139.05 849 SER D C 1
ATOM 8384 O O . SER D 2 347 ? -15.131 -47.555 46.341 1.00 139.08 849 SER D O 1
ATOM 8387 N N . ILE D 2 348 ? -14.574 -48.363 44.321 1.00 121.89 850 ILE D N 1
ATOM 8388 C CA . ILE D 2 348 ? -15.458 -49.520 44.430 1.00 122.58 850 ILE D CA 1
ATOM 8389 C C . ILE D 2 348 ? -15.187 -50.322 45.699 1.00 123.75 850 ILE D C 1
ATOM 8390 O O . ILE D 2 348 ? -16.118 -50.761 46.373 1.00 123.89 850 ILE D O 1
ATOM 8395 N N . VAL D 2 349 ? -13.912 -50.506 46.026 1.00 133.04 851 VAL D N 1
ATOM 8396 C CA . VAL D 2 349 ? -13.534 -51.297 47.191 1.00 134.27 851 VAL D CA 1
ATOM 8397 C C . VAL D 2 349 ? -14.037 -50.650 48.477 1.00 133.70 851 VAL D C 1
ATOM 8398 O O . VAL D 2 349 ? -14.400 -51.342 49.428 1.00 134.45 851 VAL D O 1
ATOM 8402 N N . ASP D 2 350 ? -14.059 -49.322 48.500 1.00 123.97 852 ASP D N 1
ATOM 8403 C CA . ASP D 2 350 ? -14.531 -48.587 49.667 1.00 123.32 852 ASP D CA 1
ATOM 8404 C C . ASP D 2 350 ? -16.050 -48.445 49.652 1.00 122.48 852 ASP D C 1
ATOM 8405 O O . ASP D 2 350 ? -16.667 -48.197 50.688 1.00 122.23 852 ASP D O 1
ATOM 8410 N N . MET D 2 351 ? -16.650 -48.605 48.477 1.00 138.64 853 MET D N 1
ATOM 8411 C CA . MET D 2 351 ? -18.102 -48.570 48.356 1.00 137.94 853 MET D CA 1
ATOM 8412 C C . MET D 2 351 ? -18.700 -49.837 48.952 1.00 139.04 853 MET D C 1
ATOM 8413 O O . MET D 2 351 ? -19.767 -49.803 49.562 1.00 138.71 853 MET D O 1
ATOM 8418 N N . VAL D 2 352 ? -18.002 -50.955 48.775 1.00 123.82 854 VAL D N 1
ATOM 8419 C CA . VAL D 2 352 ? -18.437 -52.224 49.342 1.00 125.02 854 VAL D CA 1
ATOM 8420 C C . VAL D 2 352 ? -18.307 -52.173 50.861 1.00 125.45 854 VAL D C 1
ATOM 8421 O O . VAL D 2 352 ? -19.212 -52.579 51.588 1.00 125.67 854 VAL D O 1
ATOM 8425 N N . LYS D 2 353 ? -17.172 -51.663 51.327 1.00 142.50 855 LYS D N 1
ATOM 8426 C CA . LYS D 2 353 ? -16.891 -51.551 52.754 1.00 142.92 855 LYS D CA 1
ATOM 8427 C C . LYS D 2 353 ? -17.969 -50.748 53.478 1.00 141.86 855 LYS D C 1
ATOM 8428 O O . LYS D 2 353 ? -18.554 -51.219 54.453 1.00 142.37 855 LYS D O 1
ATOM 8434 N N . SER D 2 354 ? -18.231 -49.539 52.993 1.00 154.01 856 SER D N 1
ATOM 8435 C CA . SER D 2 354 ? -19.215 -48.658 53.613 1.00 152.92 856 SER D CA 1
ATOM 8436 C C . SER D 2 354 ? -20.621 -49.246 53.534 1.00 152.91 856 SER D C 1
ATOM 8437 O O . SER D 2 354 ? -21.276 -49.456 54.555 1.00 153.16 856 SER D O 1
ATOM 8440 N N . TYR D 2 355 ? -21.075 -49.509 52.313 1.00 141.75 857 TYR D N 1
ATOM 8441 C CA . TYR D 2 355 ? -22.427 -50.009 52.073 1.00 141.64 857 TYR D CA 1
ATOM 8442 C C . TYR D 2 355 ? -22.670 -51.360 52.746 1.00 143.06 857 TYR D C 1
ATOM 8443 O O . TYR D 2 355 ? -23.816 -51.753 52.967 1.00 143.08 857 TYR D O 1
ATOM 8452 N N . PHE D 2 356 ? -21.592 -52.066 53.075 1.00 157.43 858 PHE D N 1
ATOM 8453 C CA . PHE D 2 356 ? -21.702 -53.344 53.769 1.00 158.88 858 PHE D CA 1
ATOM 8454 C C . PHE D 2 356 ? -22.020 -53.126 55.244 1.00 159.02 858 PHE D C 1
ATOM 8455 O O . PHE D 2 356 ? -22.814 -53.860 55.833 1.00 159.65 858 PHE D O 1
ATOM 8463 N N . VAL D 2 357 ? -21.396 -52.112 55.836 1.00 194.94 859 VAL D N 1
ATOM 8464 C CA . VAL D 2 357 ? -21.650 -51.764 57.229 1.00 194.95 859 VAL D CA 1
ATOM 8465 C C . VAL D 2 357 ? -23.020 -51.107 57.364 1.00 193.82 859 VAL D C 1
ATOM 8466 O O . VAL D 2 357 ? -23.680 -51.231 58.396 1.00 194.06 859 VAL D O 1
ATOM 8470 N N . THR D 2 358 ? -23.442 -50.412 56.313 1.00 161.08 860 THR D N 1
ATOM 8471 C CA . THR D 2 358 ? -24.734 -49.738 56.305 1.00 159.95 860 THR D CA 1
ATOM 8472 C C . THR D 2 358 ? -25.871 -50.741 56.477 1.00 160.60 860 THR D C 1
ATOM 8473 O O . THR D 2 358 ? -26.823 -50.492 57.217 1.00 160.29 860 THR D O 1
ATOM 8477 N N . ASN D 2 359 ? -25.763 -51.875 55.791 1.00 144.45 861 ASN D N 1
ATOM 8478 C CA . ASN D 2 359 ? -26.799 -52.902 55.837 1.00 145.14 861 ASN D CA 1
ATOM 8479 C C . ASN D 2 359 ? -26.605 -53.888 56.987 1.00 146.60 861 ASN D C 1
ATOM 8480 O O . ASN D 2 359 ? -27.458 -54.742 57.229 1.00 147.27 861 ASN D O 1
ATOM 8485 N N . ASN D 2 360 ? -25.485 -53.767 57.694 1.00 210.39 862 ASN D N 1
ATOM 8486 C CA . ASN D 2 360 ? -25.193 -54.646 58.822 1.00 211.81 862 ASN D CA 1
ATOM 8487 C C . ASN D 2 360 ? -24.880 -53.875 60.103 1.00 211.61 862 ASN D C 1
ATOM 8488 O O . ASN D 2 360 ? -23.743 -53.884 60.575 1.00 212.20 862 ASN D O 1
ATOM 8493 N N . PRO D 2 361 ? -25.893 -53.198 60.667 1.00 171.82 863 PRO D N 1
ATOM 8494 C CA . PRO D 2 361 ? -25.745 -52.486 61.942 1.00 171.62 863 PRO D CA 1
ATOM 8495 C C . PRO D 2 361 ? -25.302 -53.411 63.073 1.00 173.18 863 PRO D C 1
ATOM 8496 O O . PRO D 2 361 ? -24.104 -53.660 63.211 1.00 173.92 863 PRO D O 1
ATOM 8500 N N . LEU D 2 365 ? -17.748 -61.688 58.175 1.00 172.37 867 LEU D N 1
ATOM 8501 C CA . LEU D 2 365 ? -16.892 -60.715 57.509 1.00 171.43 867 LEU D CA 1
ATOM 8502 C C . LEU D 2 365 ? -15.613 -61.373 56.992 1.00 172.56 867 LEU D C 1
ATOM 8503 O O . LEU D 2 365 ? -14.724 -60.698 56.473 1.00 172.05 867 LEU D O 1
ATOM 8508 N N . LEU D 2 366 ? -15.527 -62.693 57.129 1.00 178.62 868 LEU D N 1
ATOM 8509 C CA . LEU D 2 366 ? -14.359 -63.434 56.663 1.00 179.84 868 LEU D CA 1
ATOM 8510 C C . LEU D 2 366 ? -14.364 -63.552 55.142 1.00 179.39 868 LEU D C 1
ATOM 8511 O O . LEU D 2 366 ? -13.456 -63.060 54.472 1.00 179.06 868 LEU D O 1
ATOM 8516 N N . GLU D 2 367 ? -15.387 -64.204 54.601 1.00 195.78 869 GLU D N 1
ATOM 8517 C CA . GLU D 2 367 ? -15.527 -64.327 53.155 1.00 195.31 869 GLU D CA 1
ATOM 8518 C C . GLU D 2 367 ? -15.804 -62.962 52.532 1.00 193.46 869 GLU D C 1
ATOM 8519 O O . GLU D 2 367 ? -15.594 -62.762 51.335 1.00 192.93 869 GLU D O 1
ATOM 8525 N N . ILE D 2 368 ? -16.275 -62.026 53.351 1.00 193.42 870 ILE D N 1
ATOM 8526 C CA . ILE D 2 368 ? -16.485 -60.652 52.907 1.00 191.68 870 ILE D CA 1
ATOM 8527 C C . ILE D 2 368 ? -15.150 -59.922 52.813 1.00 191.51 870 ILE D C 1
ATOM 8528 O O . ILE D 2 368 ? -14.940 -59.106 51.914 1.00 190.45 870 ILE D O 1
ATOM 8533 N N . GLN D 2 369 ? -14.248 -60.219 53.744 1.00 172.56 871 GLN D N 1
ATOM 8534 C CA . GLN D 2 369 ? -12.927 -59.601 53.752 1.00 172.57 871 GLN D CA 1
ATOM 8535 C C . GLN D 2 369 ? -12.042 -60.217 52.672 1.00 173.32 871 GLN D C 1
ATOM 8536 O O . GLN D 2 369 ? -11.119 -59.573 52.172 1.00 172.95 871 GLN D O 1
ATOM 8542 N N . ASN D 2 370 ? -12.327 -61.465 52.317 1.00 174.84 872 ASN D N 1
ATOM 8543 C CA . ASN D 2 370 ? -11.592 -62.145 51.257 1.00 175.61 872 ASN D CA 1
ATOM 8544 C C . ASN D 2 370 ? -12.070 -61.681 49.887 1.00 174.41 872 ASN D C 1
ATOM 8545 O O . ASN D 2 370 ? -11.286 -61.584 48.943 1.00 174.43 872 ASN D O 1
ATOM 8550 N N . LEU D 2 371 ? -13.364 -61.395 49.787 1.00 216.79 873 LEU D N 1
ATOM 8551 C CA . LEU D 2 371 ? -13.948 -60.903 48.546 1.00 215.58 873 LEU D CA 1
ATOM 8552 C C . LEU D 2 371 ? -13.458 -59.489 48.252 1.00 214.26 873 LEU D C 1
ATOM 8553 O O . LEU D 2 371 ? -13.289 -59.108 47.094 1.00 213.62 873 LEU D O 1
ATOM 8558 N N . LEU D 2 372 ? -13.230 -58.716 49.310 1.00 158.09 874 LEU D N 1
ATOM 8559 C CA . LEU D 2 372 ? -12.734 -57.353 49.169 1.00 156.88 874 LEU D CA 1
ATOM 8560 C C . LEU D 2 372 ? -11.293 -57.372 48.669 1.00 157.51 874 LEU D C 1
ATOM 8561 O O . LEU D 2 372 ? -10.868 -56.481 47.932 1.00 156.61 874 LEU D O 1
ATOM 8566 N N . ASN D 2 373 ? -10.547 -58.398 49.069 1.00 151.40 875 ASN D N 1
ATOM 8567 C CA . ASN D 2 373 ? -9.166 -58.557 48.633 1.00 152.20 875 ASN D CA 1
ATOM 8568 C C . ASN D 2 373 ? -9.107 -58.954 47.160 1.00 152.24 875 ASN D C 1
ATOM 8569 O O . ASN D 2 373 ? -8.204 -58.543 46.431 1.00 152.13 875 ASN D O 1
ATOM 8574 N N . THR D 2 374 ? -10.077 -59.757 46.731 1.00 136.09 876 THR D N 1
ATOM 8575 C CA . THR D 2 374 ? -10.199 -60.141 45.330 1.00 136.04 876 THR D CA 1
ATOM 8576 C C . THR D 2 374 ? -10.505 -58.913 44.484 1.00 134.38 876 THR D C 1
ATOM 8577 O O . THR D 2 374 ? -9.909 -58.703 43.428 1.00 134.23 876 THR D O 1
ATOM 8581 N N . LEU D 2 375 ? -11.445 -58.108 44.965 1.00 143.64 877 LEU D N 1
ATOM 8582 C CA . LEU D 2 375 ? -11.849 -56.885 44.286 1.00 142.02 877 LEU D CA 1
ATOM 8583 C C . LEU D 2 375 ? -10.652 -55.971 44.047 1.00 141.69 877 LEU D C 1
ATOM 8584 O O . LEU D 2 375 ? -10.310 -55.664 42.905 1.00 141.30 877 LEU D O 1
ATOM 8589 N N . GLN D 2 376 ? -10.017 -55.542 45.134 1.00 227.64 878 GLN D N 1
ATOM 8590 C CA . GLN D 2 376 ? -8.873 -54.640 45.053 1.00 227.34 878 GLN D CA 1
ATOM 8591 C C . GLN D 2 376 ? -7.766 -55.211 44.173 1.00 228.34 878 GLN D C 1
ATOM 8592 O O . GLN D 2 376 ? -6.973 -54.465 43.599 1.00 227.92 878 GLN D O 1
ATOM 8598 N N . ARG D 2 377 ? -7.714 -56.535 44.071 1.00 157.56 879 ARG D N 1
ATOM 8599 C CA . ARG D 2 377 ? -6.682 -57.198 43.283 1.00 158.65 879 ARG D CA 1
ATOM 8600 C C . ARG D 2 377 ? -6.860 -56.886 41.797 1.00 157.90 879 ARG D C 1
ATOM 8601 O O . ARG D 2 377 ? -5.883 -56.684 41.076 1.00 158.13 879 ARG D O 1
ATOM 8609 N N . TYR D 2 378 ? -8.110 -56.839 41.347 1.00 187.28 880 TYR D N 1
ATOM 8610 C CA . TYR D 2 378 ? -8.410 -56.520 39.953 1.00 186.50 880 TYR D CA 1
ATOM 8611 C C . TYR D 2 378 ? -7.890 -55.138 39.570 1.00 185.36 880 TYR D C 1
ATOM 8612 O O . TYR D 2 378 ? -7.383 -54.942 38.465 1.00 185.26 880 TYR D O 1
ATOM 8621 N N . LEU D 2 379 ? -8.019 -54.183 40.485 1.00 178.01 881 LEU D N 1
ATOM 8622 C CA . LEU D 2 379 ? -7.584 -52.815 40.230 1.00 176.88 881 LEU D CA 1
ATOM 8623 C C . LEU D 2 379 ? -6.068 -52.744 40.071 1.00 177.67 881 LEU D C 1
ATOM 8624 O O . LEU D 2 379 ? -5.562 -52.183 39.099 1.00 177.26 881 LEU D O 1
ATOM 8629 N N . THR D 2 380 ? -5.350 -53.319 41.031 1.00 152.52 882 THR D N 1
ATOM 8630 C CA . THR D 2 380 ? -3.892 -53.268 41.035 1.00 153.35 882 THR D CA 1
ATOM 8631 C C . THR D 2 380 ? -3.302 -54.047 39.862 1.00 154.27 882 THR D C 1
ATOM 8632 O O . THR D 2 380 ? -2.654 -53.470 38.988 1.00 153.96 882 THR D O 1
ATOM 8636 N N . ASN D 2 381 ? -3.529 -55.356 39.846 1.00 157.39 883 ASN D N 1
ATOM 8637 C CA . ASN D 2 381 ? -2.990 -56.213 38.795 1.00 158.39 883 ASN D CA 1
ATOM 8638 C C . ASN D 2 381 ? -4.056 -56.608 37.780 1.00 157.93 883 ASN D C 1
ATOM 8639 O O . ASN D 2 381 ? -4.998 -57.327 38.112 1.00 158.12 883 ASN D O 1
ATOM 8644 N N . PRO D 2 382 ? -3.906 -56.139 36.532 1.00 190.00 884 PRO D N 1
ATOM 8645 C CA . PRO D 2 382 ? -4.879 -56.410 35.471 1.00 189.49 884 PRO D CA 1
ATOM 8646 C C . PRO D 2 382 ? -4.712 -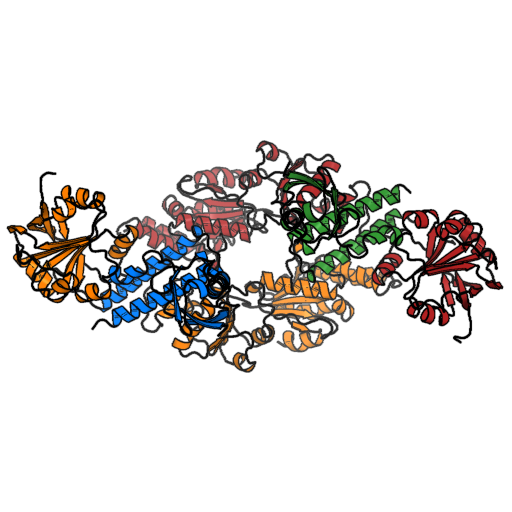57.797 34.860 1.00 190.84 884 PRO D C 1
ATOM 8647 O O . PRO D 2 382 ? -3.796 -58.006 34.065 1.00 191.51 884 PRO D O 1
ATOM 8651 N N . ALA D 2 383 ? -5.583 -58.731 35.230 1.00 191.13 885 ALA D N 1
ATOM 8652 C CA . ALA D 2 383 ? -5.605 -60.040 34.589 1.00 192.29 885 ALA D CA 1
ATOM 8653 C C . ALA D 2 383 ? -5.701 -59.829 33.084 1.00 191.78 885 ALA D C 1
ATOM 8654 O O . ALA D 2 383 ? -5.139 -60.589 32.295 1.00 192.75 885 ALA D O 1
ATOM 8656 N N . LEU D 2 384 ? -6.423 -58.781 32.700 1.00 185.33 886 LEU D N 1
ATOM 8657 C CA . LEU D 2 384 ? -6.508 -58.357 31.310 1.00 184.66 886 LEU D CA 1
ATOM 8658 C C . LEU D 2 384 ? -6.380 -56.842 31.242 1.00 183.29 886 LEU D C 1
ATOM 8659 O O . LEU D 2 384 ? -6.626 -56.146 32.227 1.00 182.61 886 LEU D O 1
ATOM 8664 N N . LYS D 2 385 ? -5.997 -56.331 30.077 1.00 143.46 887 LYS D N 1
ATOM 8665 C CA . LYS D 2 385 ? -5.850 -54.893 29.892 1.00 142.19 887 LYS D CA 1
ATOM 8666 C C . LYS D 2 385 ? -7.218 -54.229 29.737 1.00 140.72 887 LYS D C 1
ATOM 8667 O O . LYS D 2 385 ? -7.324 -53.002 29.703 1.00 139.54 887 LYS D O 1
ATOM 8673 N N . ASN D 2 386 ? -8.262 -55.050 29.652 1.00 154.90 888 ASN D N 1
ATOM 8674 C CA . ASN D 2 386 ? -9.627 -54.562 29.467 1.00 152.92 888 ASN D CA 1
ATOM 8675 C C . ASN D 2 386 ? -10.104 -53.667 30.605 1.00 151.66 888 ASN D C 1
ATOM 8676 O O . ASN D 2 386 ? -10.789 -52.671 30.374 1.00 149.79 888 ASN D O 1
ATOM 8681 N N . VAL D 2 387 ? -9.745 -54.030 31.832 1.00 114.25 889 VAL D N 1
ATOM 8682 C CA . VAL D 2 387 ? -10.224 -53.315 33.009 1.00 113.54 889 VAL D CA 1
ATOM 8683 C C . VAL D 2 387 ? -9.911 -51.824 32.927 1.00 111.93 889 VAL D C 1
ATOM 8684 O O . VAL D 2 387 ? -8.786 -51.428 32.623 1.00 112.26 889 VAL D O 1
ATOM 8688 N N . THR D 2 388 ? -10.924 -51.005 33.192 1.00 102.25 890 THR D N 1
ATOM 8689 C CA . THR D 2 388 ? -10.785 -49.556 33.145 1.00 100.92 890 THR D CA 1
ATOM 8690 C C . THR D 2 388 ? -11.540 -48.931 34.313 1.00 100.60 890 THR D C 1
ATOM 8691 O O . THR D 2 388 ? -12.438 -49.551 34.882 1.00 100.99 890 THR D O 1
ATOM 8695 N N . LEU D 2 389 ? -11.170 -47.707 34.671 1.00 92.56 891 LEU D N 1
ATOM 8696 C CA . LEU D 2 389 ? -11.809 -47.016 35.784 1.00 92.53 891 LEU D CA 1
ATOM 8697 C C . LEU D 2 389 ? -12.520 -45.749 35.323 1.00 91.05 891 LEU D C 1
ATOM 8698 O O . LEU D 2 389 ? -11.951 -44.942 34.588 1.00 90.47 891 LEU D O 1
ATOM 8703 N N . TYR D 2 390 ? -13.767 -45.582 35.752 1.00 88.21 892 TYR D N 1
ATOM 8704 C CA . TYR D 2 390 ? -14.477 -44.330 35.535 1.00 87.21 892 TYR D CA 1
ATOM 8705 C C . TYR D 2 390 ? -13.631 -43.197 36.093 1.00 87.71 892 TYR D C 1
ATOM 8706 O O . TYR D 2 390 ? -13.030 -43.334 37.158 1.00 88.95 892 TYR D O 1
ATOM 8715 N N . GLN D 2 391 ? -13.581 -42.077 35.382 1.00 79.42 893 GLN D N 1
ATOM 8716 C CA . GLN D 2 391 ? -12.939 -40.889 35.921 1.00 80.10 893 GLN D CA 1
ATOM 8717 C C . GLN D 2 391 ? -13.816 -40.344 37.040 1.00 80.66 893 GLN D C 1
ATOM 8718 O O . GLN D 2 391 ? -15.002 -40.661 37.116 1.00 80.26 893 GLN D O 1
ATOM 8724 N N . ASP D 2 392 ? -13.234 -39.533 37.914 1.00 95.21 894 ASP D N 1
ATOM 8725 C CA . ASP D 2 392 ? -13.984 -38.970 39.028 1.00 96.12 894 ASP D CA 1
ATOM 8726 C C . ASP D 2 392 ? -15.189 -38.187 38.517 1.00 95.37 894 ASP D C 1
ATOM 8727 O O . ASP D 2 392 ? -16.235 -38.157 39.162 1.00 95.80 894 ASP D O 1
ATOM 8732 N N . TRP D 2 393 ? -15.040 -37.565 37.350 1.00 80.94 895 TRP D N 1
ATOM 8733 C CA . TRP D 2 393 ? -16.111 -36.760 36.768 1.00 80.41 895 TRP D CA 1
ATOM 8734 C C . TRP D 2 393 ? -17.117 -37.601 35.979 1.00 79.14 895 TRP D C 1
ATOM 8735 O O . TRP D 2 393 ? -18.121 -37.080 35.493 1.00 78.76 895 TRP D O 1
ATOM 8746 N N . ASP D 2 394 ? -16.854 -38.900 35.863 1.00 89.62 896 ASP D N 1
ATOM 8747 C CA . ASP D 2 394 ? -17.749 -39.800 35.140 1.00 88.68 896 ASP D CA 1
ATOM 8748 C C . ASP D 2 394 ? -18.890 -40.302 36.021 1.00 89.23 896 ASP D C 1
ATOM 8749 O O . ASP D 2 394 ? -19.983 -40.583 35.529 1.00 88.72 896 ASP D O 1
ATOM 8754 N N . ILE D 2 395 ? -18.635 -40.415 37.322 1.00 87.78 897 ILE D N 1
ATOM 8755 C CA . ILE D 2 395 ? -19.614 -40.976 38.249 1.00 88.71 897 ILE D CA 1
ATOM 8756 C C . ILE D 2 395 ? -20.810 -40.052 38.455 1.00 89.04 897 ILE D C 1
ATOM 8757 O O . ILE D 2 395 ? -20.650 -38.867 38.746 1.00 89.55 897 ILE D O 1
ATOM 8762 N N . VAL D 2 396 ? -22.008 -40.608 38.302 1.00 80.80 898 VAL D N 1
ATOM 8763 C CA . VAL D 2 396 ? -23.238 -39.878 38.585 1.00 81.47 898 VAL D CA 1
ATOM 8764 C C . VAL D 2 396 ? -23.670 -40.139 40.026 1.00 83.39 898 VAL D C 1
ATOM 8765 O O . VAL D 2 396 ? -23.783 -41.289 40.452 1.00 83.98 898 VAL D O 1
ATOM 8769 N N . ILE D 2 397 ? -23.910 -39.066 40.773 1.00 88.04 899 ILE D N 1
ATOM 8770 C CA . ILE D 2 397 ? -24.258 -39.175 42.186 1.00 90.21 899 ILE D CA 1
ATOM 8771 C C . ILE D 2 397 ? -25.709 -39.597 42.374 1.00 91.10 899 ILE D C 1
ATOM 8772 O O . ILE D 2 397 ? -26.565 -39.294 41.545 1.00 90.34 899 ILE D O 1
ATOM 8777 N N . ASP D 2 398 ? -25.975 -40.300 43.469 1.00 89.53 900 ASP D N 1
ATOM 8778 C CA . ASP D 2 398 ? -27.337 -40.657 43.845 1.00 90.98 900 ASP D CA 1
ATOM 8779 C C . ASP D 2 398 ? -27.356 -41.234 45.256 1.00 93.52 900 ASP D C 1
ATOM 8780 O O . ASP D 2 398 ? -26.311 -41.580 45.807 1.00 93.90 900 ASP D O 1
ATOM 8785 N N . ASP D 2 399 ? -28.548 -41.337 45.834 1.00 112.86 901 ASP D N 1
ATOM 8786 C CA . ASP D 2 399 ? -28.704 -41.893 47.172 1.00 115.68 901 ASP D CA 1
ATOM 8787 C C . ASP D 2 399 ? -28.439 -43.389 47.126 1.00 115.70 901 ASP D C 1
ATOM 8788 O O . ASP D 2 399 ? -27.523 -43.890 47.778 1.00 116.51 901 ASP D O 1
ATOM 8793 N N . SER D 2 400 ? -29.246 -44.097 46.343 1.00 104.94 902 SER D N 1
ATOM 8794 C CA . SER D 2 400 ? -29.060 -45.527 46.146 1.00 105.03 902 SER D CA 1
ATOM 8795 C C . SER D 2 400 ? -27.730 -45.796 45.454 1.00 102.83 902 SER D C 1
ATOM 8796 O O . SER D 2 400 ? -27.424 -45.201 44.421 1.00 100.41 902 SER D O 1
ATOM 8799 N N . ALA D 2 401 ? -26.940 -46.693 46.033 1.00 96.64 903 ALA D N 1
ATOM 8800 C CA . ALA D 2 401 ? -25.641 -47.039 45.473 1.00 95.02 903 ALA D CA 1
ATOM 8801 C C . ALA D 2 401 ? -25.808 -47.765 44.144 1.00 93.23 903 ALA D C 1
ATOM 8802 O O . ALA D 2 401 ? -24.953 -47.671 43.265 1.00 91.22 903 ALA D O 1
ATOM 8804 N N . ASP D 2 402 ? -26.915 -48.489 44.000 1.00 118.55 904 ASP D N 1
ATOM 8805 C CA . ASP D 2 402 ? -27.209 -49.194 42.758 1.00 117.20 904 ASP D CA 1
ATOM 8806 C C . ASP D 2 402 ? -27.682 -48.215 41.690 1.00 114.94 904 ASP D C 1
ATOM 8807 O O . ASP D 2 402 ? -27.123 -48.161 40.595 1.00 112.89 904 ASP D O 1
ATOM 8812 N N . VAL D 2 403 ? -28.713 -47.441 42.017 1.00 95.97 905 VAL D N 1
ATOM 8813 C CA . VAL D 2 403 ? -29.234 -46.431 41.103 1.00 94.24 905 VAL D CA 1
ATOM 8814 C C . VAL D 2 403 ? -28.101 -45.555 40.579 1.00 92.19 905 VAL D C 1
ATOM 8815 O O . VAL D 2 403 ? -28.098 -45.156 39.414 1.00 90.34 905 VAL D O 1
ATOM 8819 N N . SER D 2 404 ? -27.139 -45.264 41.448 1.00 88.40 906 SER D N 1
ATOM 8820 C CA . SER D 2 404 ? -26.002 -44.426 41.088 1.00 86.88 906 SER D CA 1
ATOM 8821 C C . SER D 2 404 ? -25.156 -45.084 40.002 1.00 85.20 906 SER D C 1
ATOM 8822 O O . SER D 2 404 ? -24.909 -44.490 38.952 1.00 83.45 906 SER D O 1
ATOM 8825 N N . LEU D 2 405 ? -24.713 -46.311 40.260 1.00 106.82 907 LEU D N 1
ATOM 8826 C CA . LEU D 2 405 ? -23.882 -47.043 39.307 1.00 105.67 907 LEU D CA 1
ATOM 8827 C C . LEU D 2 405 ? -24.582 -47.206 37.962 1.00 104.33 907 LEU D C 1
ATOM 8828 O O . LEU D 2 405 ? -23.931 -47.268 36.919 1.00 102.96 907 LEU D O 1
ATOM 8833 N N . ALA D 2 406 ? -25.908 -47.283 37.992 1.00 83.75 908 ALA D N 1
ATOM 8834 C CA . ALA D 2 406 ? -26.690 -47.417 36.771 1.00 82.76 908 ALA D CA 1
ATOM 8835 C C . ALA D 2 406 ? -26.647 -46.117 35.979 1.00 81.08 908 ALA D C 1
ATOM 8836 O O . ALA D 2 406 ? -26.353 -46.117 34.784 1.00 79.74 908 ALA D O 1
ATOM 8838 N N . SER D 2 407 ? -26.935 -45.011 36.656 1.00 81.43 909 SER D N 1
ATOM 8839 C CA . SER D 2 407 ? -26.934 -43.697 36.023 1.00 80.29 909 SER D CA 1
ATOM 8840 C C . SER D 2 407 ? -25.568 -43.371 35.425 1.00 79.00 909 SER D C 1
ATOM 8841 O O . SER D 2 407 ? -25.472 -42.634 34.444 1.00 77.89 909 SER D O 1
ATOM 8844 N N . THR D 2 408 ? -24.515 -43.920 36.021 1.00 79.38 910 THR D N 1
ATOM 8845 C CA . THR D 2 408 ? -23.160 -43.682 35.538 1.00 78.48 910 THR D CA 1
ATOM 8846 C C . THR D 2 408 ? -22.925 -44.402 34.216 1.00 77.46 910 THR D C 1
ATOM 8847 O O . THR D 2 408 ? -22.270 -43.868 33.322 1.00 76.49 910 THR D O 1
ATOM 8851 N N . LEU D 2 409 ? -23.462 -45.612 34.092 1.00 77.95 911 LEU D N 1
ATOM 8852 C CA . LEU D 2 409 ? -23.338 -46.370 32.853 1.00 77.33 911 LEU D CA 1
ATOM 8853 C C . LEU D 2 409 ? -24.205 -45.737 31.770 1.00 76.41 911 LEU D C 1
ATOM 8854 O O . LEU D 2 409 ? -23.841 -45.733 30.593 1.00 75.62 911 LEU D O 1
ATOM 8859 N N . GLN D 2 410 ? -25.354 -45.202 32.174 1.00 78.37 912 GLN D N 1
ATOM 8860 C CA . GLN D 2 410 ? -26.222 -44.485 31.251 1.00 77.76 912 GLN D CA 1
ATOM 8861 C C . GLN D 2 410 ? -25.488 -43.270 30.698 1.00 76.86 912 GLN D C 1
ATOM 8862 O O . GLN D 2 410 ? -25.599 -42.950 29.514 1.00 76.20 912 GLN D O 1
ATOM 8868 N N . LEU D 2 411 ? -24.735 -42.596 31.561 1.00 75.45 913 LEU D N 1
ATOM 8869 C CA . LEU D 2 411 ? -23.944 -41.446 31.146 1.00 74.93 913 LEU D CA 1
ATOM 8870 C C . LEU D 2 411 ? -22.812 -41.877 30.224 1.00 74.29 913 LEU D C 1
ATOM 8871 O O . LEU D 2 411 ? -22.455 -41.163 29.287 1.00 73.84 913 LEU D O 1
ATOM 8876 N N . TYR D 2 412 ? -22.245 -43.046 30.497 1.00 74.52 914 TYR D N 1
ATOM 8877 C CA . TYR D 2 412 ? -21.132 -43.548 29.706 1.00 74.24 914 TYR D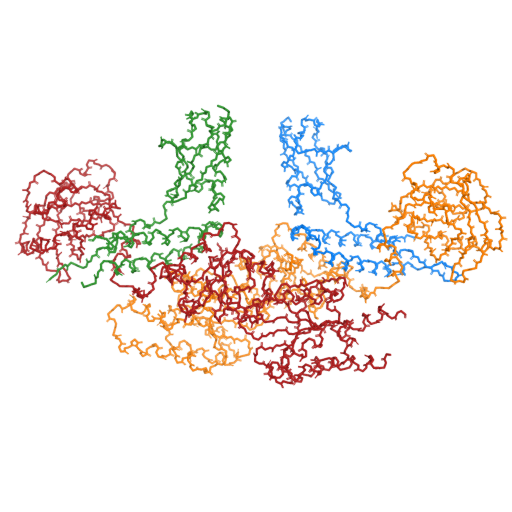 CA 1
ATOM 8878 C C . TYR D 2 412 ? -21.590 -43.840 28.282 1.00 73.77 914 TYR D C 1
ATOM 8879 O O . TYR D 2 412 ? -20.814 -43.718 27.335 1.00 73.54 914 TYR D O 1
ATOM 8888 N N . GLN D 2 413 ? -22.855 -44.218 28.135 1.00 77.52 915 GLN D N 1
ATOM 8889 C CA . GLN D 2 413 ? -23.419 -44.471 26.817 1.00 77.27 915 GLN D CA 1
ATOM 8890 C C . GLN D 2 413 ? -23.484 -43.167 26.028 1.00 76.82 915 GLN D C 1
ATOM 8891 O O . GLN D 2 413 ? -23.049 -43.102 24.878 1.00 76.68 915 GLN D O 1
ATOM 8897 N N . LYS D 2 414 ? -24.026 -42.128 26.658 1.00 73.19 916 LYS D N 1
ATOM 8898 C CA . LYS D 2 414 ? -24.157 -40.826 26.014 1.00 73.10 916 LYS D CA 1
ATOM 8899 C C . LYS D 2 414 ? -22.819 -40.323 25.489 1.00 73.01 916 LYS D C 1
ATOM 8900 O O . LYS D 2 414 ? -22.757 -39.692 24.435 1.00 73.09 916 LYS D O 1
ATOM 8906 N N . LYS D 2 415 ? -21.751 -40.607 26.225 1.00 75.73 917 LYS D N 1
ATOM 8907 C CA . LYS D 2 415 ? -20.432 -40.082 25.888 1.00 75.90 917 LYS D CA 1
ATOM 8908 C C . LYS D 2 415 ? -19.608 -41.035 25.024 1.00 75.92 917 LYS D C 1
ATOM 8909 O O . LYS D 2 415 ? -18.583 -40.637 24.470 1.00 76.25 917 LYS D O 1
ATOM 8915 N N . ASN D 2 416 ? -20.048 -42.285 24.904 1.00 73.18 918 ASN D N 1
ATOM 8916 C CA . ASN D 2 416 ? -19.241 -43.299 24.225 1.00 73.51 918 ASN D CA 1
ATOM 8917 C C . ASN D 2 416 ? -19.995 -44.157 23.209 1.00 73.63 918 ASN D C 1
ATOM 8918 O O . ASN D 2 416 ? -19.566 -45.268 22.898 1.00 74.14 918 ASN D O 1
ATOM 8923 N N . TYR D 2 417 ? -21.106 -43.653 22.683 1.00 73.38 919 TYR D N 1
ATOM 8924 C CA . TYR D 2 417 ? -21.856 -44.400 21.677 1.00 73.66 919 TYR D CA 1
ATOM 8925 C C . TYR D 2 417 ? -21.048 -44.529 20.391 1.00 74.22 919 TYR D C 1
ATOM 8926 O O . TYR D 2 417 ? -21.300 -45.412 19.573 1.00 74.78 919 TYR D O 1
ATOM 8935 N N . ASP D 2 418 ? -20.076 -43.640 20.217 1.00 82.42 920 ASP D N 1
ATOM 8936 C CA . ASP D 2 418 ? -19.217 -43.662 19.040 1.00 83.23 920 ASP D CA 1
ATOM 8937 C C . ASP D 2 418 ? -18.150 -44.747 19.148 1.00 83.86 920 ASP D C 1
ATOM 8938 O O . ASP D 2 418 ? -17.486 -45.069 18.164 1.00 84.82 920 ASP D O 1
ATOM 8943 N N . LYS D 2 419 ? -17.990 -45.309 20.343 1.00 75.45 921 LYS D N 1
ATOM 8944 C CA . LYS D 2 419 ? -16.924 -46.272 20.597 1.00 76.23 921 LYS D CA 1
ATOM 8945 C C . LYS D 2 419 ? -17.443 -47.683 20.879 1.00 76.65 921 LYS D C 1
ATOM 8946 O O . LYS D 2 419 ? -16.794 -48.666 20.522 1.00 77.76 921 LYS D O 1
ATOM 8952 N N . TYR D 2 420 ? -18.606 -47.785 21.517 1.00 78.71 922 TYR D N 1
ATOM 8953 C CA . TYR D 2 420 ? -19.157 -49.088 21.888 1.00 79.34 922 TYR D CA 1
ATOM 8954 C C . TYR D 2 420 ? -20.619 -49.233 21.476 1.00 79.17 922 TYR D C 1
ATOM 8955 O O . TYR D 2 420 ? -21.327 -48.242 21.301 1.00 78.35 922 TYR D O 1
ATOM 8964 N N . ARG D 2 421 ? -21.063 -50.479 21.336 1.00 77.50 923 ARG D N 1
ATOM 8965 C CA . ARG D 2 421 ? -22.429 -50.775 20.916 1.00 77.68 923 ARG D CA 1
ATOM 8966 C C . ARG D 2 421 ? -23.317 -51.161 22.093 1.00 77.77 923 ARG D C 1
ATOM 8967 O O . ARG D 2 421 ? -24.404 -50.611 22.267 1.00 77.24 923 ARG D O 1
ATOM 8975 N N . ARG D 2 422 ? -22.850 -52.113 22.894 1.00 78.69 924 ARG D N 1
ATOM 8976 C CA . ARG D 2 422 ? -23.633 -52.630 24.010 1.00 79.24 924 ARG D CA 1
ATOM 8977 C C . ARG D 2 422 ? -23.161 -52.059 25.344 1.00 78.69 924 ARG D C 1
ATOM 8978 O O . ARG D 2 422 ? -21.974 -51.796 25.537 1.00 78.45 924 ARG D O 1
ATOM 8986 N N . PHE D 2 423 ? -24.104 -51.871 26.260 1.00 78.72 925 PHE D N 1
ATOM 8987 C CA . PHE D 2 423 ? -23.793 -51.403 27.604 1.00 78.56 925 PHE D CA 1
ATOM 8988 C C . PHE D 2 423 ? -24.585 -52.231 28.607 1.00 79.97 925 PHE D C 1
ATOM 8989 O O . PHE D 2 423 ? -25.795 -52.056 28.755 1.00 80.12 925 PHE D O 1
ATOM 8997 N N . VAL D 2 424 ? -23.894 -53.135 29.294 1.00 82.83 926 VAL D N 1
ATOM 8998 C CA . VAL D 2 424 ? -24.547 -54.111 30.157 1.00 84.67 926 VAL D CA 1
ATOM 8999 C C . VAL D 2 424 ? -24.247 -53.847 31.630 1.00 85.20 926 VAL D C 1
ATOM 9000 O O . VAL D 2 424 ? -23.108 -53.565 32.002 1.00 84.89 926 VAL D O 1
ATOM 9004 N N . LEU D 2 425 ? -25.280 -53.945 32.461 1.00 92.85 927 LEU D N 1
ATOM 9005 C CA . LEU D 2 425 ? -25.140 -53.749 33.900 1.00 93.76 927 LEU D CA 1
ATOM 9006 C C . LEU D 2 425 ? -25.575 -55.002 34.646 1.00 96.36 927 LEU D C 1
ATOM 9007 O O . LEU D 2 425 ? -26.765 -55.311 34.710 1.00 97.36 927 LEU D O 1
ATOM 9012 N N . ILE D 2 426 ? -24.610 -55.722 35.209 1.00 89.47 928 ILE D N 1
ATOM 9013 C CA . ILE D 2 426 ? -24.915 -56.922 35.979 1.00 92.31 928 ILE D CA 1
ATOM 9014 C C . ILE D 2 426 ? -25.411 -56.540 37.371 1.00 93.46 928 ILE D C 1
ATOM 9015 O O . ILE D 2 426 ? -24.685 -55.930 38.154 1.00 93.18 928 ILE D O 1
ATOM 9020 N N . HIS D 2 427 ? -26.659 -56.899 37.663 1.00 102.43 929 HIS D N 1
ATOM 9021 C CA . HIS D 2 427 ? -27.321 -56.500 38.903 1.00 103.76 929 HIS D CA 1
ATOM 9022 C C . HIS D 2 427 ? -27.936 -57.724 39.583 1.00 107.18 929 HIS D C 1
ATOM 9023 O O . HIS D 2 427 ? -28.136 -58.754 38.942 1.00 108.27 929 HIS D O 1
ATOM 9030 N N . GLU D 2 428 ? -28.239 -57.617 40.874 1.00 154.58 930 GLU D N 1
ATOM 9031 C CA . GLU D 2 428 ? -28.710 -58.775 41.635 1.00 158.25 930 GLU D CA 1
ATOM 9032 C C . GLU D 2 428 ? -30.171 -59.125 41.334 1.00 159.52 930 GLU D C 1
ATOM 9033 O O . GLU D 2 428 ? -30.482 -60.265 40.986 1.00 161.47 930 GLU D O 1
ATOM 9039 N N . LEU D 2 429 ? -31.059 -58.145 41.465 1.00 181.27 931 LEU D N 1
ATOM 9040 C CA . LEU D 2 429 ? -32.488 -58.357 41.248 1.00 182.61 931 LEU D CA 1
ATOM 9041 C C . LEU D 2 429 ? -32.973 -57.477 40.103 1.00 179.62 931 LEU D C 1
ATOM 9042 O O . LEU D 2 429 ? -33.100 -56.262 40.254 1.00 177.94 931 LEU D O 1
ATOM 9047 N N . LYS D 2 430 ? -33.250 -58.099 38.962 1.00 154.97 932 LYS D N 1
ATOM 9048 C CA . LYS D 2 430 ? -33.567 -57.367 37.739 1.00 152.21 932 LYS D CA 1
ATOM 9049 C C . LYS D 2 430 ? -34.592 -56.252 37.944 1.00 151.68 932 LYS D C 1
ATOM 9050 O O . LYS D 2 430 ? -34.406 -55.136 37.458 1.00 149.08 932 LYS D O 1
ATOM 9056 N N . ASN D 2 431 ? -35.668 -56.552 38.665 1.00 186.89 933 ASN D N 1
ATOM 9057 C CA . ASN D 2 431 ? -36.772 -55.608 38.817 1.00 186.93 933 ASN D CA 1
ATOM 9058 C C . ASN D 2 431 ? -36.545 -54.559 39.903 1.00 186.80 933 ASN D C 1
ATOM 9059 O O . ASN D 2 431 ? -37.494 -53.925 40.366 1.00 187.87 933 ASN D O 1
ATOM 9064 N N . GLU D 2 432 ? -35.292 -54.369 40.304 1.00 183.63 934 GLU D N 1
ATOM 9065 C CA . GLU D 2 432 ? -34.972 -53.414 41.357 1.00 183.71 934 GLU D CA 1
ATOM 9066 C C . GLU D 2 432 ? -34.548 -52.069 40.768 1.00 180.56 934 GLU D C 1
ATOM 9067 O O . GLU D 2 432 ? -34.515 -51.058 41.470 1.00 180.55 934 GLU D O 1
ATOM 9073 N N . LEU D 2 433 ? -34.228 -52.066 39.477 1.00 112.49 935 LEU D N 1
ATOM 9074 C CA . LEU D 2 433 ? -33.866 -50.837 38.776 1.00 109.70 935 LEU D CA 1
ATOM 9075 C C . LEU D 2 433 ? -34.785 -50.615 37.581 1.00 108.75 935 LEU D C 1
ATOM 9076 O O . LEU D 2 433 ? -35.167 -51.563 36.896 1.00 109.24 935 LEU D O 1
ATOM 9081 N N . THR D 2 434 ? -35.138 -49.358 37.337 1.00 91.60 936 THR D N 1
ATOM 9082 C CA . THR D 2 434 ? -35.962 -49.010 36.186 1.00 90.71 936 THR D CA 1
ATOM 9083 C C . THR D 2 434 ? -35.117 -49.059 34.915 1.00 88.31 936 THR D C 1
ATOM 9084 O O . THR D 2 434 ? -34.062 -48.428 34.845 1.00 86.66 936 THR D O 1
ATOM 9088 N N . PRO D 2 435 ? -35.578 -49.817 33.905 1.00 97.07 937 PRO D N 1
ATOM 9089 C CA . PRO D 2 435 ? -34.824 -50.016 32.660 1.00 95.22 937 PRO D CA 1
ATOM 9090 C C . PRO D 2 435 ? -34.356 -48.715 32.009 1.00 93.07 937 PRO D C 1
ATOM 9091 O O . PRO D 2 435 ? -35.107 -47.741 31.954 1.00 93.04 937 PRO D O 1
ATOM 9095 N N . VAL D 2 436 ? -33.118 -48.713 31.524 1.00 83.95 938 VAL D N 1
ATOM 9096 C CA . VAL D 2 436 ? -32.577 -47.577 30.786 1.00 82.12 938 VAL D CA 1
ATOM 9097 C C . VAL D 2 436 ? -32.405 -47.962 29.321 1.00 81.26 938 VAL D C 1
ATOM 9098 O O . VAL D 2 436 ? -31.857 -49.020 29.012 1.00 81.46 938 VAL D O 1
ATOM 9102 N N . ASN D 2 437 ? -32.875 -47.103 28.422 1.00 79.49 939 ASN D N 1
ATOM 9103 C CA . ASN D 2 437 ? -32.812 -47.386 26.992 1.00 78.93 939 ASN D CA 1
ATOM 9104 C C . ASN D 2 437 ? -31.381 -47.545 26.493 1.00 77.85 939 ASN D C 1
ATOM 9105 O O . ASN D 2 437 ? -30.512 -46.724 26.788 1.00 76.94 939 ASN D O 1
ATOM 9110 N N . GLY D 2 438 ? -31.145 -48.610 25.734 1.00 78.12 940 GLY D N 1
ATOM 9111 C CA . GLY D 2 438 ? -29.828 -48.887 25.193 1.00 77.46 940 GLY D CA 1
ATOM 9112 C C . GLY D 2 438 ? -29.008 -49.786 26.096 1.00 78.04 940 GLY D C 1
ATOM 9113 O O . GLY D 2 438 ? -28.113 -50.492 25.631 1.00 78.17 940 GLY D O 1
ATOM 9114 N N . LEU D 2 439 ? -29.313 -49.762 27.391 1.00 78.61 941 LEU D N 1
ATOM 9115 C CA . LEU D 2 439 ? -28.592 -50.581 28.361 1.00 79.44 941 LEU D CA 1
ATOM 9116 C C . LEU D 2 439 ? -29.271 -51.927 28.573 1.00 81.27 941 LEU D C 1
ATOM 9117 O O . LEU D 2 439 ? -30.486 -52.053 28.425 1.00 82.01 941 LEU D O 1
ATOM 9122 N N . ASP D 2 440 ? -28.471 -52.930 28.920 1.00 107.47 942 ASP D N 1
ATOM 9123 C CA . ASP D 2 440 ? -28.981 -54.263 29.212 1.00 109.59 942 ASP D CA 1
ATOM 9124 C C . ASP D 2 440 ? -28.771 -54.601 30.682 1.00 110.89 942 ASP D C 1
ATOM 9125 O O . ASP D 2 440 ? -27.748 -55.176 31.053 1.00 111.48 942 ASP D O 1
ATOM 9130 N N . ILE D 2 441 ? -29.738 -54.239 31.519 1.00 87.54 943 ILE D N 1
ATOM 9131 C CA . ILE D 2 441 ? -29.661 -54.538 32.944 1.00 89.11 943 ILE D CA 1
ATOM 9132 C C . ILE D 2 441 ? -30.094 -55.978 33.193 1.00 91.75 943 ILE D C 1
ATOM 9133 O O . ILE D 2 441 ? -31.269 -56.318 33.054 1.00 92.97 943 ILE D O 1
ATOM 9138 N N . VAL D 2 442 ? -29.136 -56.820 33.562 1.00 100.60 944 VAL D N 1
ATOM 9139 C CA . VAL D 2 442 ? -29.391 -58.245 33.719 1.00 103.37 944 VAL D CA 1
ATOM 9140 C C . VAL D 2 442 ? -28.504 -58.838 34.809 1.00 105.05 944 VAL D C 1
ATOM 9141 O O . VAL D 2 442 ? -27.374 -58.397 35.004 1.00 103.84 944 VAL D O 1
ATOM 9145 N N . ASP D 2 443 ? -29.017 -59.839 35.520 1.00 116.56 945 ASP D N 1
ATOM 9146 C CA . ASP D 2 443 ? -28.235 -60.511 36.551 1.00 118.67 945 ASP D CA 1
ATOM 9147 C C . ASP D 2 443 ? -27.219 -61.455 35.915 1.00 119.36 945 ASP D C 1
ATOM 9148 O O . ASP D 2 443 ? -27.205 -61.631 34.697 1.00 118.39 945 ASP D O 1
ATOM 9153 N N . TYR D 2 444 ? -26.370 -62.058 36.740 1.00 109.77 946 TYR D N 1
ATOM 9154 C CA . TYR D 2 444 ? -25.305 -62.918 36.236 1.00 110.69 946 TYR D CA 1
ATOM 9155 C C . TYR D 2 444 ? -25.840 -64.049 35.365 1.00 112.59 946 TYR D C 1
ATOM 9156 O O . TYR D 2 444 ? -25.314 -64.308 34.283 1.00 111.90 946 TYR D O 1
ATOM 9165 N N . ASP D 2 445 ? -26.879 -64.725 35.843 1.00 122.19 947 ASP D N 1
ATOM 9166 C CA . ASP D 2 445 ? -27.453 -65.851 35.114 1.00 124.52 947 ASP D CA 1
ATOM 9167 C C . ASP D 2 445 ? -27.805 -65.463 33.680 1.00 122.18 947 ASP D C 1
ATOM 9168 O O . ASP D 2 445 ? -27.561 -66.228 32.747 1.00 123.16 947 ASP D O 1
ATOM 9173 N N . GLU D 2 446 ? -28.374 -64.274 33.506 1.00 106.36 948 GLU D N 1
ATOM 9174 C CA . GLU D 2 446 ? -28.698 -63.779 32.174 1.00 104.10 948 GLU D CA 1
ATOM 9175 C C . GLU D 2 446 ? -27.426 -63.545 31.368 1.00 102.27 948 GLU D C 1
ATOM 9176 O O . GLU D 2 446 ? -27.282 -64.052 30.256 1.00 102.60 948 GLU D O 1
ATOM 9182 N N . PHE D 2 447 ? -26.505 -62.775 31.938 1.00 138.01 949 PHE D N 1
ATOM 9183 C CA . PHE D 2 447 ? -25.237 -62.481 31.281 1.00 136.43 949 PHE D CA 1
ATOM 9184 C C . PHE D 2 447 ? -24.488 -63.766 30.947 1.00 138.97 949 PHE D C 1
ATOM 9185 O O . PHE D 2 447 ? -23.739 -63.827 29.973 1.00 138.35 949 PHE D O 1
ATOM 9193 N N . LYS D 2 448 ? -24.702 -64.792 31.764 1.00 113.79 950 LYS D N 1
ATOM 9194 C CA . LYS D 2 448 ? -23.994 -66.058 31.620 1.00 116.76 950 LYS D CA 1
ATOM 9195 C C . LYS D 2 448 ? -24.454 -66.843 30.394 1.00 118.06 950 LYS D C 1
ATOM 9196 O O . LYS D 2 448 ? -23.639 -67.443 29.694 1.00 119.13 950 LYS D O 1
ATOM 9202 N N . GLU D 2 449 ? -25.757 -66.834 30.134 1.00 123.62 951 GLU D N 1
ATOM 9203 C CA . GLU D 2 449 ? -26.329 -67.689 29.099 1.00 125.48 951 GLU D CA 1
ATOM 9204 C C . GLU D 2 449 ? -26.598 -66.962 27.783 1.00 122.86 951 GLU D C 1
ATOM 9205 O O . GLU D 2 449 ? -27.028 -67.582 26.811 1.00 124.26 951 GLU D O 1
ATOM 9211 N N . THR D 2 450 ? -26.351 -65.656 27.746 1.00 117.32 952 THR D N 1
ATOM 9212 C CA . THR D 2 450 ? -26.656 -64.867 26.555 1.00 114.93 952 THR D CA 1
ATOM 9213 C C . THR D 2 450 ? -25.395 -64.322 25.887 1.00 113.08 952 THR D C 1
ATOM 9214 O O . THR D 2 450 ? -25.232 -64.433 24.672 1.00 113.04 952 THR D O 1
ATOM 9218 N N . PHE D 2 451 ? -24.505 -63.739 26.683 1.00 116.26 953 PHE D N 1
ATOM 9219 C CA . PHE D 2 451 ? -23.283 -63.146 26.151 1.00 114.62 953 PHE D CA 1
ATOM 9220 C C . PHE D 2 451 ? -22.134 -64.147 26.123 1.00 116.95 953 PHE D C 1
ATOM 9221 O O . PHE D 2 451 ? -21.330 -64.154 25.192 1.00 116.84 953 PHE D O 1
ATOM 9229 N N . MET D 2 452 ? -22.058 -64.992 27.146 1.00 124.30 954 MET D N 1
ATOM 9230 C CA . MET D 2 452 ? -20.985 -65.972 27.241 1.00 126.89 954 MET D CA 1
ATOM 9231 C C . MET D 2 452 ? -21.319 -67.203 26.404 1.00 129.87 954 MET D C 1
ATOM 9232 O O . MET D 2 452 ? -20.426 -67.862 25.869 1.00 131.66 954 MET D O 1
ATOM 9237 N N . ARG D 2 453 ? -22.608 -67.506 26.289 1.00 155.92 955 ARG D N 1
ATOM 9238 C CA . ARG D 2 453 ? -23.060 -68.623 25.468 1.00 158.83 955 ARG D CA 1
ATOM 9239 C C . ARG D 2 453 ? -22.811 -68.339 23.991 1.00 157.78 955 ARG D C 1
ATOM 9240 O O . ARG D 2 453 ? -22.409 -69.227 23.238 1.00 160.30 955 ARG D O 1
ATOM 9248 N N . ALA D 2 454 ? -23.053 -67.097 23.583 1.00 141.23 956 ALA D N 1
ATOM 9249 C CA . ALA D 2 454 ? -22.870 -66.696 22.192 1.00 140.17 956 ALA D CA 1
ATOM 9250 C C . ALA D 2 454 ? -21.407 -66.824 21.781 1.00 140.71 956 ALA D C 1
ATOM 9251 O O . ALA D 2 454 ? -21.098 -67.107 20.624 1.00 141.72 956 ALA D O 1
ATOM 9253 N N . ILE D 2 455 ? -20.512 -66.612 22.740 1.00 167.69 957 ILE D N 1
ATOM 9254 C CA . ILE D 2 455 ? -19.079 -66.704 22.491 1.00 168.33 957 ILE D CA 1
ATOM 9255 C C . ILE D 2 455 ? -18.607 -68.155 22.513 1.00 172.44 957 ILE D C 1
ATOM 9256 O O . ILE D 2 455 ? -17.550 -68.483 21.971 1.00 173.85 957 ILE D O 1
ATOM 9261 N N . GLY D 2 456 ? -19.399 -69.022 23.134 1.00 148.51 958 GLY D N 1
ATOM 9262 C CA . GLY D 2 456 ? -19.049 -70.425 23.252 1.00 152.77 958 GLY D CA 1
ATOM 9263 C C . GLY D 2 456 ? -18.466 -70.745 24.614 1.00 153.99 958 GLY D C 1
ATOM 9264 O O . GLY D 2 456 ? -18.186 -71.903 24.923 1.00 157.75 958 GLY D O 1
ATOM 9265 N N . LEU D 2 457 ? -18.282 -69.713 25.431 1.00 166.22 959 LEU D N 1
ATOM 9266 C CA . LEU D 2 457 ? -17.736 -69.885 26.771 1.00 167.19 959 LEU D CA 1
ATOM 9267 C C . LEU D 2 457 ? -18.628 -70.811 27.587 1.00 169.99 959 LEU D C 1
ATOM 9268 O O . LEU D 2 457 ? -19.830 -70.906 27.339 1.00 169.93 959 LEU D O 1
#

Secondary structure (DSSP, 8-state):
--EEEEEEE-SS-EEEEEEETTS-THHHHHHHHHHTT--GGGS-EEETTEE--SS--TTTTT--TTEEEEE-PPP-TTGGGHHHHHH-EE--SS----HHHHHHHHHHHHHHHHHHHHHGGGG--S-HHHHHHHHHHHHHHHHHHHHHHTT--/----EEEEEEEETTTTEEEEEEEEE-HHHHS-STTHHHHHHHHH--EEEE-EEEEHHHHHHH-TTS-EEEEEE-EEEEESSHHHHHHHHHHHTEEEEEE-SS-EEEEEETT-HHHHHHTT--S---SSEEEEEEPPPPHHHHHHHHT-S--SSPPPTTS-HHHHHHHHTT--TTTTTGGG-SEEEEE--SS-HHHHHHHHHHHHTT--EEESS---GGGG-SSSEEEEEEGGGTTTGGG-TTHHHHHHTT-EEEEES---S----BTTEEEES-S-EEEEE-HHHHHH-TTHHHHHHHHHHHTTTTEEEEE-TTHHHHHHHHHHHH-TT--HHHHHHHHHHHHHHHHS--STTEEE--GGGPPP-SSHHHHHHHHHHHHHHHHTTT-SEEEEE-SSGGGS---TTEEEE-HHHHHHHTS--/--EEEEEEE-SS-EEEEEEETTS-THHHHHHHHHHHT--TTTSEEEETTEE--TT--TTTTT--TT-EEEEEPPP-TTGGGHHHHHH-EEPP----HHHHHHHHHHHHHHHHHHHGGG--S-HHHHHHHHHHHHHHHHHHHHHHHH-/--S--EEEEEEEETTTTEEEEEEEEE-HHHHS-STTHHHHHHHHT--EEEE-EEEEHHHHHHHTTS--EEEEEEEEEEEESSHHHHHHHHHHHTEEEEEE-SS-EEEEEETT-HHHHHHTT--S---SSEEEEEEPPPPHHHHHHHHT-S--SS---TTS-HHHHHHHHTT--TTTTTGGG-SEEEEE--SS-HHHHHHHHHHHHTT--EEESSS--GGGG-SSSEEEEEEGGGSS-GGG-TTHHHHHHTT-EEEEES---S------BTTEEEES-S-EEEEE-HHHHHHSTTHHHHHHHHHHHTTTTEEEEE-TTHHHHHHHHHHHS---HHHHHHHHHHHHHHHS-SSTT-EE--TTTPPP-SSHHHHHHHHHHHHHHHHTTT-SEEEEE-SSGGGS---TTEEEE-HHHHHHHHHHHHT-

B-factor: mean 90.17, std 33.81, range [34.45, 228.34]

Radius of gyration: 39.76 Å; Cα contacts (8 Å, |Δi|>4): 1992; chains: 4; bounding box: 84×84×133 Å

Foldseek 3Di:
DFWAWEWEDQPPDIDIDIDGQPFFCLCVLCVVQVVLVHGSVQKWKDFPPHTGDRGHGCVNVVPHHYGYIHIHGDDDDCLVCLLVVLPDDDDCPPDDDDLVSSLVSSVVSLVVVVVVLVVCVVVDPRDPSNVVSVVVVSVVSSVVSSVVSVVDD/DPDQWQKAWEFEEPVRHTFAIKIDGNNVVVVDDPQPVLVVVSNVYHYDYQHAWDALVCCLPVVPVWAWDDKAAMAGPTGDHNVVVQVVLVVRRTWGWDQDPFKIKTKHFQVNPRVCVVPVYDDDHNDRMMMTITGHDDPVVVVCVVVVPDDPDDDDPLADVLQVVVVVVFANCVLVVNLVAQEEEFEEDPPCPPRVSVVVRNVVSVHHYDYDLDDDLVRLQDDAYEYEYEPRCLQPVQVRPCQQVNLVSVYWYWYADDDDPPCVHTDRIATFQDAAEEEEEFLQQCVVPVCVCVVCVVLCVVRLPQYAYEEAPCVLVVNLVVVCVVPVPDDVVVSVVSSVVVCCPVVDCPGPRYYYQDPVLFDDDPHRRVRRVVSLLSVCSVCRRRHREYEYAHDDQPPDDDTRSYHHHHVVVCCVPSVPD/DQWAWEWEDAPPDIDIDIDGQPAFCLCVLQVVQVVLPHGSVQKWKDFPRDTGDRRDGCVNVVHHHHGYIYIYGDDDDPLVCLLVVLCDDDDPCDDDSLVSSVVSLVVVLVVLVVCVVVDDGDPSNVVSVNVVSVVSSVVSSVVRVVD/DVVDQWQKAWEFEEPVRHTFAIKIDGNNVVVPDPPQPLLVVVRNPYHYDYFHDKDALVCCVPPVPPWAWDDKEAMATPTGDHNVVVQVVQVVRNTWGWDQDPFKIKTKHFLVNPSVCVVVVYDDDHNDRMMMIITGHDDPVVVVCVVVVPADPDDDDPVADVLLVVVVVVQAHCVLVVVLVAQEEEFEEDPPCPPSVSVVVRNVVSVHHYDYDLDDDLVRLQDDAYEYEYECRCLQPVQVRPCQQVNLVSPYWYWYADDDDPDVCNRGDPGIATFQPAEEEEEEALQLCVLDQCLCVLCVVVCVLVVPQYAYEYAPCSLVVNVVVVVVVPCPDVNPVSSVVVVCCVPDPPGPRYYYQDPVLFADDDDRRQRRVVSLLSVNSVDRNRHREYEYAYDDQVPDDDTRRYHYYHSVCCCCPSVVVSVD

InterPro domains:
  IPR049112 Tas3, C-terminal helical domain [PF21487] (494-542)

Solvent-accessible surface area: 55326 Å² total; per-residue (Å²): 188,81,84,5,34,0,37,0,16,52,79,99,43,97,38,116,22,146,9,104,62,89,43,63,0,130,109,0,5,91,32,1,0,152,159,24,1,16,106,31,121,27,15,44,6,36,28,108,69,95,96,7,107,25,107,50,18,2,104,89,32,116,13,123,73,96,31,82,1,81,3,81,55,112,140,18,63,15,5,68,5,0,5,0,0,2,4,2,25,67,9,15,66,118,148,64,62,54,107,154,50,2,4,42,7,0,12,25,0,0,12,24,8,11,74,67,20,8,6,49,4,61,118,53,232,65,95,74,55,12,1,1,27,15,9,20,70,4,21,54,59,3,28,55,16,37,134,93,0,40,71,26,177,159,175,60,59,91,1,109,2,33,0,40,0,2,162,90,58,48,113,0,2,64,2,3,2,68,2,45,152,2,77,89,58,104,127,37,82,145,9,24,140,21,0,67,86,20,136,81,5,48,0,78,55,6,1,21,5,72,4,2,85,67,15,6,122,38,15,69,89,24,22,29,17,8,2,46,50,100,46,87,98,57,2,83,82,3,54,74,5,3,60,152,22,93,1,0,0,1,28,32,18,104,68,26,0,0,0,2,0,2,83,84,13,116,30,0,37,112,68,18,113,11,160,67,142,74,54,14,44,4,11,0,0,0,1,65,51,22,123,96,66,10,36,89,14,2,74,91,6,133,169,18,147,74,76,35,107,152,118,13,30,14,19,2,0,1,2,19,11,2,44,7,7,2,70,119,19,23,0,52,137,11,54,18,0,0,0,0,8,99,128,46,12,24,10,0,90,14,2,28,73,0,0,134,121,46,90,16,74,12,58,77,25,97,157,14,64,122,68,36,2,115,37,169,32,2,0,0,0,0,3,21,27,12,70,90,35,1,13,102,10,157,15,0,25,36,0,4,134,78,85,1,94,3,11,10,3,1,7,38,33,60,33,84,109,75,13,25,26,0,46,20,4,1,63,126,13,0,0,0,0,0,0,5,24,3,14,72,141,29,101,180,1,8,109,64,0,22,69,11,0,92,122,76,119,124,26,14,19,0,3,0,1,43,34,0,29,81,36,10,83,36,72,12,73,90,79,47,107,134,75,64,114,143,70,11,116,95,64,11,74,59,16,87,151,19,32,84,73,108,78,18,191,7,20,51,70,3,88,20,44,28,22,12,18,31,74,42,7,22,52,5,1,8,12,0,0,22,11,29,0,27,124,18,19,54,118,35,35,39,0,0,0,1,1,79,81,113,124,90,22,116,123,20,29,0,9,18,26,14,34,40,92,53,0,81,90,81,33,52,175,116,178,96,61,5,44,0,29,0,26,43,73,111,54,96,24,127,41,134,20,102,73,97,48,62,0,115,187,5,4,79,43,2,0,130,146,18,19,12,111,34,126,31,8,45,5,34,38,123,68,124,87,5,117,11,113,55,19,2,99,80,43,122,13,124,74,112,33,85,2,86,0,86,54,116,131,19,60,13,5,75,8,0,7,0,0,1,8,3,50,76,10,48,140,272,114,66,14,24,36,12,0,10,19,0,0,10,19,8,10,55,56,21,10,10,58,5,33,122,48,229,58,152,68,82,13,0,3,30,18,6,23,64,5,21,57,60,4,34,50,14,27,127,103,5,65,89,82,118,123,167,35,57,88,0,84,2,42,0,46,0,0,148,78,60,52,121,0,5,44,0,7,1,63,0,43,162,0,72,87,55,114,138,34,77,138,10,23,162,29,0,31,83,20,120,78,5,45,0,79,49,7,1,39,2,81,44,2,92,63,16,12,118,43,16,72,89,15,21,31,15,6,1,36,58,145,53,86,100,62,2,86,80,1,65,83,16,1,51,203,21,86,1,0,0,1,30,33,16,105,65,25,0,0,0,1,0,2,74,78,17,112,32,0,42,111,73,18,109,8,160,66,147,74,56,12,38,4,10,0,0,0,2,62,53,20,119,86,62,14,32,93,14,1,72,100,4,99,96,2,138,71,56,34,103,176,115,14,18,14,25,3,0,0,4,19,8,4,44,12,9,3,73,110,18,26,0,35,138,9,60,11,0,0,0,1,8,93,132,50,10,28,12,0,92,14,4,13,75,0,0,141,115,39,91,19,77,22,64,82,24,110,141,17,68,105,74,41,1,110,38,166,36,2,0,0,0,0,5,23,20,8,77,101,42,2,12,120,8,161,13,0,29,30,0,4,128,77,86,0,106,3,9,11,3,0,8,26,35,58,17,70,118,104,44,51,2,26,16,0,61,26,4,2,64,127,11,0,0,0,0,1,0,2,6,2,6,62,127,30,78,148,0,5,72,61,0,23,48,2,5,107,98,51,107,126,20,12,23,3,1,4,2,51,57,2,21,82,47,9,129,50,56,35,96,91,89,86,161,132,152,154,37,124,98,20,51,102,39,7,62,123,12,44,85,76,53,65,39,154,6,40,58,78,2,88,27,52,28,36,8,14,31,102,46,22,16,57,10,5,7,14,2,0,33,12,32,0,42,133,23,17,59,114,20,37,42,0,0,0,1,1,48,95,96,136,92,16,119,126,24,36,0,7,13,15,15,36,38,101,47,0,108,107,61,25,3,162,78,59,65,106

Sequence (1145 aa):
ETHINLKVSDGSSEIFFKIKKTTPLRRLMEAFAKRQGKEMDSLTFLYDGIEIQADQTPEDLDMEDNDIIEAHREQIGGLPSLPFLACISDFPENHGTSRRSATVSLERVHELFTEHWLSNLKNRREKRQELAEEAVYCRSEMLSQRKLLAAVDTLSDYFRFVLRVGKSLYYAGELSFDISKLKAETEHQQLLRSLVSCKQVDVLRFVTSQYLEVFGTCLTKVLSGSLCIRSDVDMTHFKNILNRGNGAGIVLGSNYTLLLFTEDNNALMNLYDCQGQSNSPFWMVIFEPLESILVEWSAKNLRPKKPYHKSQSYLSYLLQLGHIDLHKIGAFQATQILIVSKQPSPEAEELEDTFREAAIPTFRGLEIPESLFLSQNVFVFLNVSLEDDFDQLQFLTLAKRKSCKFFLFGLSLPLKTYSQYLRPMFPKGGVVSVTLSALIKTPRLLELISPFLEIKKDSWILILPPSIVDMVKSYFVTNNPDKSLLEIQNLLNTLQRYLTNPALKNVTLYQDWDIVIDDSADVSLASTLQLYQKKNYDKYRRFVLIHELKNELTPVNGLDIVDYDEFKETFMRAETHINLKVSDGSSEIFFKIKKTTPLRRLMEAFAKRQGKEMDSLTFLYDGIEIQADQTPEDLDMEDNDIIEAHREQIGGLPSLPFLACISDFPERRSATVSLERVHELFTEHWLSNLKNRREKRQELAEEAVYCRSEMLSQRKLLAAVSTLSDYFRFVLRVGKSLYYAGELSFDISKLKAETEHQQLLRSLVSCKQVDVLRFVTSQYLEVFGTCLTKVLSGSLCIRSDVDMTHFKNILNRGNGAGIVLGSNYTLLLFTEDNNALMNLYDCQGQSNSPFWMVIFEPLESILVEWSAKNLRPKKPYHKSQSYLSYLLQLGHIDLHKIGAFQATQILIVSKQPSPEAEELEDTFREAAIPTFRGLEIPESLFLSQNVFVFLNVSLEDDFDQLQFLTLAKRKSCKFFLFGLSLPLKSLTYSQYLRPMFPKGGVVSVTLSALIKTPRLLELISPFLEIKKDSWILILPPSIVDMVKSYFVTNNPLLEIQNLLNTLQRYLTNPALKNVTLYQDWDIVIDDSADVSLASTLQLYQKKNYDKYRRFVLIHELKNELTPVNGLDIVDYDEFKETFMRAIGL

GO terms:
  GO:0140720 subtelomeric heterochromatin (C, IDA)
  GO:0031934 mating-type region heterochromatin (C, IDA)
  GO:0005721 pericentric heterochromatin (C, IDA)
  GO:0035197 siRNA binding (F, IDA)
  GO:0030958 RITS complex (C, IDA)
  GO:0030466 silent mating-type cassette heterochromatin formation (P, IDA)
  GO:0030958 RITS complex (C, EXP)
  GO:0031508 pericentric heterochromatin formation (P, EXP)
  GO:0140727 siRNA-mediated pericentric heterochromatin formation (P, EXP)
  GO:0031509 subtelomeric heterochromatin formation (P, IC)
  GO:0005634 nucleus (C, HDA)
  GO:0030466 silent mating-type cassette heterochromatin formation (P, IMP)
  GO:0031507 heterochromatin formation (P, IMP)
  GO:0140727 siRNA-mediated pericentric heterochromatin formation (P, IMP)
  GO:0030674 protein-macromolecule adaptor activity (F, IPI)
  GO:0005515 protein binding (F, IPI)

Nearest PDB structures (foldseek):
  3tix-assembly1_A  TM=1.007E+00  e=1.036E-28  Saccharomyces cerevisiae S288C
  3tix-assembly2_C  TM=9.809E-01  e=7.337E-25  Saccharomyces cerevisiae S288C
  4ggq-assembly1_C  TM=9.495E-01  e=1.751E-12  Saccharomyces cerevisiae S288C
  3uqa-assembly1_A  TM=9.426E-01  e=1.751E-12  Saccharomyces cerevisiae S288C
  4ggq-assembly3_B  TM=9.549E-01  e=4.814E-12  Saccharomyces cerevisiae S288C